Protein AF-0000000085024730 (afdb_homodimer)

Radius of gyration: 26.84 Å; Cα contacts (8 Å, |Δi|>4): 1839; chains: 2; bounding box: 67×76×66 Å

Secondary structure (DSSP, 8-state):
---EEEEEEEE--SHHHHHHHHHHHHHHHHHHHHH-EEEEEEEEE-SSEEEE-SSTT-B-HHHHHHHHTT--GGGS-TTTTTTPPPEE--HHHHHHHHHHHHHHSTT-EEEEEE----HHHHTTHHHHHHTT-EEE----HHHHS-HHHHHHHHHHHHHHT--EE-GGGTTTTSS-HHHHHHHHHTT--EEEEEEE--HHHHHHHHH--GGGT--HHHHHHHHHHHT-S-SSTHHHHTSHHHHHHHHHHHHHTT----GGGEEE---S-GGGSSS-HHHHHHHGGGGHHHHHHHHHHHHHTTEEEEEEEEEETTTTEEEEEEEEEETTSGGGS--TTEEEEEEEESSSSGGGT-PPEEEEEE---HHHHHHHHHHHHHHHHHHTT-----/---EEEEEEEE--SHHHHHHHHHHHHHHHHHHHHH-EEEEEEEEE-SSEEEE-SSTT-B-HHHHHHHHTT--GGGS-TTTTTTPPPEE--HHHHHHHHHHHHHHSTT-EEEEEE----HHHHTTHHHHHHTT-EEE----HHHHS-HHHHHHHHHHHHHHT--EE-GGGTTTTSS-HHHHHHHHHTT--EEEEEEE--HHHHHHHHH--GGGT--HHHHHHHHHHTT-S-SSTHHHHTSHHHHHHHHHHHHHTT----GGGEEE---S-GGGSSS-HHHHHHHGGGGHHHHHHHHHHHHHTTEEEEEEEEEETTTTEEEEEEEEEETTSGGGS--TTEEEEEEEESSSSGGGT---EEEEEE---HHHHHHHHHHHHHHHHHHTT-----

Nearest PDB structures (foldseek):
  7m92-assembly1_B  TM=9.168E-01  e=1.086E-36  Candid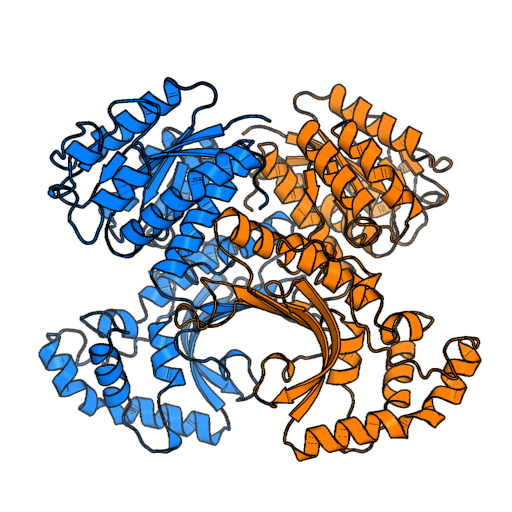ozyma auris
  1ebf-assembly1_B  TM=9.019E-01  e=3.024E-36  Saccharomyces cerevisiae
  3do5-assembly1_A-2  TM=8.829E-01  e=1.077E-23  Archaeoglobus fulgidus
  6dzs-assembly1_A  TM=8.223E-01  e=2.202E-20  Mycolicibacterium hassiacum DSM 44199
  6b8s-assembly2_B  TM=3.751E-01  e=2.144E+00  Helicobacter pylori G27

Foldseek 3Di:
DEAAAEEEEEEDLALLNVLLLLVCLVCQVVLCVPWRYRYADAKYDYQFKIWGQPALSHWRSVLCNVQSPVDHPQRGDCVSRVNTHIDTDDVVVRLVRSVVSQVVDVNRAYEYEYEDQDPVVLLCLLVCLLVQYAYFYLHLDQLQADLVSVVSSVVSNVVSVHYYHHCCVFLLQFRQLVVLLVCVVVPWAWFKKKKQGWLLQLQLQQPDDLVVVDFSLVSLVVCVVVPSADVQNQVVQQCQSVLSNLCNNLVSNVFSDHSVQEAEDGPQPPVLPPDDRVVSSVCVSVCSVVVSVVQVVLVVVQWGWGFMWMARNVVRGIYTDTDTDHCPDPRNPDDRRKMKMWIDICCADCVVDHHTDMIMDHRDDSNSSSNNSVVVVLVVSVVSPIRRDD/DEAAAEEEEEEDLALLNVLLLLVCLVCQVVLCVPWRYRYADAKYDYQFKIWGQPALSHWRSVLCNVQSPVDHPQRGDCVSRVNTHIDTDDVVVRLVRSVVSQVVDVNRAYEYEYEDQDLVVLLCLLVCLLQQYAYFYLHLDQLQADLVSVVSSVVSNVVSVHYYHHCCVFLQQFRQLVVLLVCVVVPWAWFKKKKQGWLLQLQLQQPDDLVVVDFSLVSLVVCVVVPSADVQNQVVQQCQSVLSNLCNNLVSNVFSDHSVQEAEDGPQPPVLPPDDSVVSSVCVSVPSVVVSVVQVVLVVVQWGWGFMWMARNVVRGIYTDTDIDHCPDPRNPDDRRKMKMWIDICCADCVVPHHTDMIMDHRDDSNSNSNNSVVVVLVVSVVSPIRRDD

Structure (mmCIF, N/CA/C/O backbone):
data_AF-0000000085024730-model_v1
#
loop_
_entity.id
_entity.type
_entity.pdbx_description
1 polymer 'Homoserine dehydrogenase'
#
loop_
_atom_site.group_PDB
_atom_site.id
_atom_site.type_symbol
_atom_site.label_atom_id
_atom_site.label_alt_id
_atom_site.label_comp_id
_atom_site.label_asym_id
_atom_site.label_entity_id
_atom_site.label_seq_id
_atom_site.pdbx_PDB_ins_code
_atom_site.Cartn_x
_atom_site.Cartn_y
_atom_site.Cartn_z
_atom_site.occupancy
_atom_site.B_iso_or_equiv
_atom_site.auth_seq_id
_atom_site.auth_comp_id
_atom_site.auth_asym_id
_atom_site.auth_atom_id
_atom_site.pdbx_PDB_model_num
ATOM 1 N N . MET A 1 1 ? 26.406 -6.242 7.75 1 78.81 1 MET A N 1
ATOM 2 C CA . MET A 1 1 ? 25.297 -5.398 7.293 1 78.81 1 MET A CA 1
ATOM 3 C C . MET A 1 1 ? 25.766 -3.953 7.125 1 78.81 1 MET A C 1
ATOM 5 O O . MET A 1 1 ? 26.453 -3.41 7.992 1 78.81 1 MET A O 1
ATOM 9 N N . LYS A 1 2 ? 25.531 -3.367 6.023 1 85.81 2 LYS A N 1
ATOM 10 C CA . LYS A 1 2 ? 25.859 -1.972 5.75 1 85.81 2 LYS A CA 1
ATOM 11 C C . LYS A 1 2 ? 25.047 -1.028 6.633 1 85.81 2 LYS A C 1
ATOM 13 O O . LYS A 1 2 ? 23.844 -1.198 6.781 1 85.81 2 LYS A O 1
ATOM 18 N N . THR A 1 3 ? 25.766 -0.128 7.312 1 94 3 THR A N 1
ATOM 19 C CA . THR A 1 3 ? 25.078 0.906 8.086 1 94 3 THR A CA 1
ATOM 20 C C . THR A 1 3 ? 24.828 2.145 7.23 1 94 3 THR A C 1
ATOM 22 O O . THR A 1 3 ? 25.703 2.572 6.477 1 94 3 THR A O 1
ATOM 25 N N . VAL A 1 4 ? 23.641 2.639 7.344 1 96.44 4 VAL A N 1
ATOM 26 C CA . VAL A 1 4 ? 23.25 3.844 6.621 1 96.44 4 VAL A CA 1
ATOM 27 C C . VAL A 1 4 ? 22.891 4.945 7.613 1 96.44 4 VAL A C 1
ATOM 29 O O . VAL A 1 4 ? 21.75 5.004 8.102 1 96.44 4 VAL A O 1
ATOM 32 N N . PRO A 1 5 ? 23.891 5.844 7.891 1 97.94 5 PRO A N 1
ATOM 33 C CA . PRO A 1 5 ? 23.578 6.984 8.75 1 97.94 5 PRO A CA 1
ATOM 34 C C . PRO A 1 5 ? 22.688 8.016 8.055 1 97.94 5 PRO A C 1
ATOM 36 O O . PRO A 1 5 ? 23.031 8.5 6.977 1 97.94 5 PRO A O 1
ATOM 39 N N . LEU A 1 6 ? 21.594 8.258 8.602 1 98.12 6 LEU A N 1
ATOM 40 C CA . LEU A 1 6 ? 20.656 9.266 8.109 1 98.12 6 LEU A CA 1
ATOM 41 C C . LEU A 1 6 ? 20.484 10.391 9.117 1 98.12 6 LEU A C 1
ATOM 43 O O . LEU A 1 6 ? 19.906 10.188 10.188 1 98.12 6 LEU A O 1
ATOM 47 N N . HIS A 1 7 ? 21.047 11.547 8.789 1 98.44 7 HIS A N 1
ATOM 48 C CA . HIS A 1 7 ? 20.953 12.719 9.656 1 98.44 7 HIS A CA 1
ATOM 49 C C . HIS A 1 7 ? 19.656 13.477 9.414 1 98.44 7 HIS A C 1
ATOM 51 O O . HIS A 1 7 ? 19.469 14.078 8.359 1 98.44 7 HIS A O 1
ATOM 57 N N . VAL A 1 8 ? 18.812 13.5 10.461 1 98.31 8 VAL A N 1
ATOM 58 C CA . VAL A 1 8 ? 17.438 13.945 10.281 1 98.31 8 VAL A CA 1
ATOM 59 C C . VAL A 1 8 ? 17.234 15.305 10.938 1 98.31 8 VAL A C 1
ATOM 61 O O . VAL A 1 8 ? 17.547 15.477 12.125 1 98.31 8 VAL A O 1
ATOM 64 N N . GLY A 1 9 ? 16.797 16.266 10.188 1 97.88 9 GLY A N 1
ATOM 65 C CA . GLY A 1 9 ? 16.281 17.531 10.719 1 97.88 9 GLY A CA 1
ATOM 66 C C . GLY A 1 9 ? 14.773 17.609 10.734 1 97.88 9 GLY A C 1
ATOM 67 O O . GLY A 1 9 ? 14.133 17.531 9.688 1 97.88 9 GLY A O 1
ATOM 68 N N . PHE A 1 10 ? 14.227 17.797 11.922 1 97 10 PHE A N 1
ATOM 69 C CA . PHE A 1 10 ? 12.781 17.922 12.07 1 97 10 PHE A CA 1
ATOM 70 C C . PHE A 1 10 ? 12.359 19.391 12.07 1 97 10 PHE A C 1
ATOM 72 O O . PHE A 1 10 ? 12.805 20.156 12.922 1 97 10 PHE A O 1
ATOM 79 N N . VAL A 1 11 ? 11.586 19.734 11.109 1 98 11 VAL A N 1
ATOM 80 C CA . VAL A 1 11 ? 10.977 21.062 11.07 1 98 11 VAL A CA 1
ATOM 81 C C . VAL A 1 11 ? 9.492 20.969 11.398 1 98 11 VAL A C 1
ATOM 83 O O . VAL A 1 11 ? 8.727 20.359 10.648 1 98 11 VAL A O 1
ATOM 86 N N . GLY A 1 12 ? 9.055 21.578 12.414 1 95.81 12 GLY A N 1
ATOM 87 C CA . GLY A 1 12 ? 7.727 21.391 12.969 1 95.81 12 GLY A CA 1
ATOM 88 C C . GLY A 1 12 ? 7.695 20.391 14.109 1 95.81 12 GLY A C 1
ATOM 89 O O . GLY A 1 12 ? 7.84 19.188 13.883 1 95.81 12 GLY A O 1
ATOM 90 N N . THR A 1 13 ? 7.5 20.891 15.336 1 93.62 13 THR A N 1
ATOM 91 C CA . THR A 1 13 ? 7.438 20.031 16.516 1 93.62 13 THR A CA 1
ATOM 92 C C . THR A 1 13 ? 6.082 20.172 17.219 1 93.62 13 THR A C 1
ATOM 94 O O . THR A 1 13 ? 6 20.125 18.438 1 93.62 13 THR A O 1
ATOM 97 N N . GLY A 1 14 ? 5.109 20.406 16.344 1 90.94 14 GLY A N 1
ATOM 98 C CA . GLY A 1 14 ? 3.74 20.391 16.844 1 90.94 14 GLY A CA 1
ATOM 99 C C . GLY A 1 14 ? 3.195 18.984 17.031 1 90.94 14 GLY A C 1
ATOM 100 O O . GLY A 1 14 ? 3.938 18.062 17.375 1 90.94 14 GLY A O 1
ATOM 101 N N . LEU A 1 15 ? 1.91 18.844 16.797 1 89.62 15 LEU A N 1
ATOM 102 C CA . LEU A 1 15 ? 1.21 17.594 17.078 1 89.62 15 LEU A CA 1
ATOM 103 C C . LEU A 1 15 ? 1.827 16.438 16.297 1 89.62 15 LEU A C 1
ATOM 105 O O . LEU A 1 15 ? 2.217 15.43 16.891 1 89.62 15 LEU A O 1
ATOM 109 N N . ILE A 1 16 ? 1.949 16.547 14.984 1 93.19 16 ILE A N 1
ATOM 110 C CA . ILE A 1 16 ? 2.494 15.484 14.148 1 93.19 16 ILE A CA 1
ATOM 111 C C . ILE A 1 16 ? 3.996 15.352 14.391 1 93.19 16 ILE A C 1
ATOM 113 O O . ILE A 1 16 ? 4.523 14.242 14.477 1 93.19 16 ILE A O 1
ATOM 117 N N . GLY A 1 17 ? 4.652 16.484 14.453 1 94.56 17 GLY A N 1
ATOM 118 C CA . GLY A 1 17 ? 6.086 16.469 14.703 1 94.56 17 GLY A CA 1
ATOM 119 C C . GLY A 1 17 ? 6.457 15.766 15.992 1 94.56 17 GLY A C 1
ATOM 120 O O . GLY A 1 17 ? 7.387 14.961 16.031 1 94.56 17 GLY A O 1
ATOM 121 N N . LYS A 1 18 ? 5.738 16.062 17.062 1 92.94 18 LYS A N 1
ATOM 122 C CA . LYS A 1 18 ? 5.988 15.422 18.359 1 92.94 18 LYS A CA 1
ATOM 123 C C . LYS A 1 18 ? 5.762 13.914 18.281 1 92.94 18 LYS A C 1
ATOM 125 O O . LYS A 1 18 ? 6.559 13.133 18.797 1 92.94 18 LYS A O 1
ATOM 130 N N . ALA A 1 19 ? 4.641 13.555 17.641 1 93.12 19 ALA A N 1
ATOM 131 C CA . ALA A 1 19 ? 4.336 12.133 17.484 1 93.12 19 ALA A CA 1
ATOM 132 C C . ALA A 1 19 ? 5.418 11.43 16.672 1 93.12 19 ALA A C 1
ATOM 134 O O . ALA A 1 19 ? 5.82 10.305 17.016 1 93.12 19 ALA A O 1
ATOM 135 N N . THR A 1 20 ? 5.914 12.047 15.633 1 95.38 20 THR A N 1
ATOM 136 C CA . THR A 1 20 ? 6.953 11.469 14.781 1 95.38 20 THR A CA 1
ATOM 137 C C . THR A 1 20 ? 8.25 11.297 15.562 1 95.38 20 THR A C 1
ATOM 139 O O . THR A 1 20 ? 8.891 10.242 15.492 1 95.38 20 THR A O 1
ATOM 142 N N . LEU A 1 21 ? 8.609 12.352 16.297 1 93.69 21 LEU A N 1
ATOM 143 C CA . LEU A 1 21 ? 9.828 12.297 17.094 1 93.69 21 LEU A CA 1
ATOM 144 C C . LEU A 1 21 ? 9.766 11.148 18.109 1 93.69 21 LEU A C 1
ATOM 146 O O . LEU A 1 21 ? 10.742 10.43 18.281 1 93.69 21 LEU A O 1
ATOM 150 N N . LYS A 1 22 ? 8.656 11.016 18.703 1 92.31 22 LYS A N 1
ATOM 151 C CA . LYS A 1 22 ? 8.484 9.953 19.703 1 92.31 22 LYS A CA 1
ATOM 152 C C . LYS A 1 22 ? 8.586 8.578 19.047 1 92.31 22 LYS A C 1
ATOM 154 O O . LYS A 1 22 ? 9.258 7.688 19.562 1 92.31 22 LYS A O 1
ATOM 159 N N . GLN A 1 23 ? 7.922 8.383 17.922 1 94.25 23 GLN A N 1
ATOM 160 C CA . GLN A 1 23 ? 7.969 7.105 17.219 1 94.25 23 GLN A CA 1
ATOM 161 C C . GLN A 1 23 ? 9.391 6.781 16.766 1 94.25 23 GLN A C 1
ATOM 163 O O . GLN A 1 23 ? 9.875 5.668 16.969 1 94.25 23 GLN A O 1
ATOM 168 N N . VAL A 1 24 ? 10.031 7.746 16.172 1 94.75 24 VAL A N 1
ATOM 169 C CA . VAL A 1 24 ? 11.383 7.555 15.664 1 94.75 24 VAL A CA 1
ATOM 170 C C . VAL A 1 24 ? 12.336 7.262 16.828 1 94.75 24 VAL A C 1
ATOM 172 O O . VAL A 1 24 ? 13.133 6.324 16.75 1 94.75 24 VAL A O 1
ATOM 175 N N . GLY A 1 25 ? 12.258 8.102 17.859 1 91.44 25 GLY A N 1
ATOM 176 C CA . GLY A 1 25 ? 13.117 7.898 19.016 1 91.44 25 GLY A CA 1
ATOM 177 C C . GLY A 1 25 ? 12.984 6.52 19.641 1 91.44 25 GLY A C 1
ATOM 178 O O . GLY A 1 25 ? 13.984 5.887 19.984 1 91.44 25 GLY A O 1
ATOM 179 N N . ALA A 1 26 ? 11.805 6.039 19.734 1 91.81 26 ALA A N 1
ATOM 180 C CA . ALA A 1 26 ? 11.516 4.766 20.375 1 91.81 26 ALA A CA 1
ATOM 181 C C . ALA A 1 26 ? 12.023 3.594 19.547 1 91.81 26 ALA A C 1
ATOM 183 O O . ALA A 1 26 ? 12.398 2.551 20.078 1 91.81 26 ALA A O 1
ATOM 184 N N . HIS A 1 27 ? 12.133 3.758 18.25 1 93.94 27 HIS A N 1
ATOM 185 C CA . HIS A 1 27 ? 12.352 2.59 17.406 1 93.94 27 HIS A CA 1
ATOM 186 C C . HIS A 1 27 ? 13.703 2.668 16.703 1 93.94 27 HIS A C 1
ATOM 188 O O . HIS A 1 27 ? 14.164 1.682 16.125 1 93.94 27 HIS A O 1
ATOM 194 N N . ALA A 1 28 ? 14.375 3.76 16.719 1 93.06 28 ALA A N 1
ATOM 195 C CA . ALA A 1 28 ? 15.633 3.973 16.016 1 93.06 28 ALA A CA 1
ATOM 196 C C . ALA A 1 28 ? 16.672 2.918 16.391 1 93.06 28 ALA A C 1
ATOM 198 O O . ALA A 1 28 ? 17.344 2.35 15.531 1 93.06 28 ALA A O 1
ATOM 199 N N . PRO A 1 29 ? 16.797 2.494 17.703 1 92.69 29 PRO A N 1
ATOM 200 C CA . PRO A 1 29 ? 17.797 1.471 18.047 1 92.69 29 PRO A CA 1
ATOM 201 C C . PRO A 1 29 ? 17.516 0.13 17.375 1 92.69 29 PRO A C 1
ATOM 203 O O . PRO A 1 29 ? 18.438 -0.541 16.922 1 92.69 29 PRO A O 1
ATOM 206 N N . SER A 1 30 ? 16.266 -0.203 17.297 1 93.31 30 SER A N 1
ATOM 207 C CA . SER A 1 30 ? 15.898 -1.469 16.688 1 93.31 30 SER A CA 1
ATOM 208 C C . SER A 1 30 ? 16.188 -1.456 15.18 1 93.31 30 SER A C 1
ATOM 210 O O . SER A 1 30 ? 16.641 -2.457 14.625 1 93.31 30 SER A O 1
ATOM 212 N N . LEU A 1 31 ? 15.938 -0.355 14.5 1 95.06 31 LEU A N 1
ATOM 213 C CA . LEU A 1 31 ? 16.203 -0.229 13.07 1 95.06 31 LEU A CA 1
ATOM 214 C C . LEU A 1 31 ? 17.688 -0.382 12.781 1 95.06 31 LEU A C 1
ATOM 216 O O . LEU A 1 31 ? 18.078 -1.004 11.781 1 95.06 31 LEU A O 1
ATOM 220 N N . LEU A 1 32 ? 18.453 0.219 13.633 1 95.19 32 LEU A N 1
ATOM 221 C CA . LEU A 1 32 ? 19.891 0.095 13.461 1 95.19 32 LEU A CA 1
ATOM 222 C C . LEU A 1 32 ? 20.344 -1.353 13.641 1 95.19 32 LEU A C 1
ATOM 224 O O . LEU A 1 32 ? 21.078 -1.886 12.812 1 95.19 32 LEU A O 1
ATOM 228 N N . ALA A 1 33 ? 19.844 -2 14.648 1 93.75 33 ALA A N 1
ATOM 229 C CA . ALA A 1 33 ? 20.266 -3.354 14.992 1 93.75 33 ALA A CA 1
ATOM 230 C C . ALA A 1 33 ? 19.812 -4.359 13.938 1 93.75 33 ALA A C 1
ATOM 232 O O . ALA A 1 33 ? 20.547 -5.301 13.617 1 93.75 33 ALA A O 1
ATOM 233 N N . THR A 1 34 ? 18.672 -4.133 13.336 1 90.44 34 THR A N 1
ATOM 234 C CA . THR A 1 34 ? 18.078 -5.172 12.508 1 90.44 34 THR A CA 1
ATOM 235 C C . THR A 1 34 ? 18.297 -4.871 11.023 1 90.44 34 THR A C 1
ATOM 237 O O . THR A 1 34 ? 18.391 -5.789 10.203 1 90.44 34 THR A O 1
ATOM 240 N N . GLY A 1 35 ? 18.406 -3.611 10.719 1 93.25 35 GLY A N 1
ATOM 241 C CA . GLY A 1 35 ? 18.438 -3.297 9.297 1 93.25 35 GLY A CA 1
ATOM 242 C C . GLY A 1 35 ? 19.578 -2.363 8.922 1 93.25 35 GLY A C 1
ATOM 243 O O . GLY A 1 35 ? 19.734 -2.035 7.742 1 93.25 35 GLY A O 1
ATOM 244 N N . GLY A 1 36 ? 20.266 -1.842 9.883 1 95.56 36 GLY A N 1
ATOM 245 C CA . GLY A 1 36 ? 21.422 -0.996 9.602 1 95.56 36 GLY A CA 1
ATOM 246 C C . GLY A 1 36 ? 21.047 0.448 9.328 1 95.56 36 GLY A C 1
ATOM 247 O O . GLY A 1 36 ? 21.875 1.243 8.898 1 95.56 36 GLY A O 1
ATOM 248 N N . LEU A 1 37 ? 19.828 0.802 9.5 1 96.94 37 LEU A N 1
ATOM 249 C CA . LEU A 1 37 ? 19.422 2.197 9.359 1 96.94 37 LEU A CA 1
ATOM 250 C C . LEU A 1 37 ? 19.688 2.975 10.641 1 96.94 37 LEU A C 1
ATOM 252 O O . LEU A 1 37 ? 19.016 2.752 11.656 1 96.94 37 LEU A O 1
ATOM 256 N N . ASP A 1 38 ? 20.625 3.838 10.578 1 97.56 38 ASP A N 1
ATOM 257 C CA . ASP A 1 38 ? 21.062 4.633 11.727 1 97.56 38 ASP A CA 1
ATOM 258 C C . ASP A 1 38 ? 20.438 6.031 11.68 1 97.56 38 ASP A C 1
ATOM 260 O O . ASP A 1 38 ? 21.062 6.977 11.203 1 97.56 38 ASP A O 1
ATOM 264 N N . LEU A 1 39 ? 19.25 6.16 12.25 1 97.19 39 LEU A N 1
ATOM 265 C CA . LEU A 1 39 ? 18.547 7.445 12.297 1 97.19 39 LEU A CA 1
ATOM 266 C C . LEU A 1 39 ? 19.141 8.344 13.375 1 97.19 39 LEU A C 1
ATOM 268 O O . LEU A 1 39 ? 19.062 8.031 14.57 1 97.19 39 LEU A O 1
ATOM 272 N N . ARG A 1 40 ? 19.672 9.43 12.969 1 96 40 ARG A N 1
ATOM 273 C CA . ARG A 1 40 ? 20.312 10.375 13.883 1 96 40 ARG A CA 1
ATOM 274 C C . ARG A 1 40 ? 19.578 11.711 13.898 1 96 40 ARG A C 1
ATOM 276 O O . ARG A 1 40 ? 19.562 12.43 12.891 1 96 40 ARG A O 1
ATOM 283 N N . ILE A 1 41 ? 18.984 12.023 15.023 1 95 41 ILE A N 1
ATOM 284 C CA . ILE A 1 41 ? 18.281 13.289 15.148 1 95 41 ILE A CA 1
ATOM 285 C C . ILE A 1 41 ? 19.281 14.438 15.266 1 95 41 ILE A C 1
ATOM 287 O O . ILE A 1 41 ? 19.828 14.68 16.344 1 95 41 ILE A O 1
ATOM 291 N N . ALA A 1 42 ? 19.422 15.148 14.219 1 95.69 42 ALA A N 1
ATOM 292 C CA . ALA A 1 42 ? 20.5 16.125 14.133 1 95.69 42 ALA A CA 1
ATOM 293 C C . ALA A 1 42 ? 20.016 17.516 14.484 1 95.69 42 ALA A C 1
ATOM 295 O O . ALA A 1 42 ? 20.797 18.375 14.914 1 95.69 42 ALA A O 1
ATOM 296 N N . ALA A 1 43 ? 18.75 17.75 14.242 1 95.31 43 ALA A N 1
ATOM 297 C CA . ALA A 1 43 ? 18.203 19.062 14.523 1 95.31 43 ALA A CA 1
ATOM 298 C C . ALA A 1 43 ? 16.688 19.016 14.633 1 95.31 43 ALA A C 1
ATOM 300 O O . ALA A 1 43 ? 16.031 18.172 14.008 1 95.31 43 ALA A O 1
ATOM 301 N N . CYS A 1 44 ? 16.109 19.891 15.43 1 95.06 44 CYS A N 1
ATOM 302 C CA . CYS A 1 44 ? 14.68 20.078 15.562 1 95.06 44 CYS A CA 1
ATOM 303 C C . CYS A 1 44 ? 14.336 21.562 15.625 1 95.06 44 CYS A C 1
ATOM 305 O O . CYS A 1 44 ? 15.047 22.344 16.266 1 95.06 44 CYS A O 1
ATOM 307 N N . ALA A 1 45 ? 13.234 21.953 14.969 1 95.56 45 ALA A N 1
ATOM 308 C CA . ALA A 1 45 ? 12.859 23.375 14.992 1 95.56 45 ALA A CA 1
ATOM 309 C C . ALA A 1 45 ? 11.344 23.531 15.031 1 95.56 45 ALA A C 1
ATOM 311 O O . ALA A 1 45 ? 10.617 22.75 14.422 1 95.56 45 ALA A O 1
ATOM 312 N N . ASP A 1 46 ? 10.875 24.469 15.766 1 94.19 46 ASP A N 1
ATOM 313 C CA . ASP A 1 46 ? 9.555 25.047 15.555 1 94.19 46 ASP A CA 1
ATOM 314 C C . ASP A 1 46 ? 9.656 26.422 14.906 1 94.19 46 ASP A C 1
ATOM 316 O O . ASP A 1 46 ? 10.648 26.734 14.258 1 94.19 46 ASP A O 1
ATOM 320 N N . SER A 1 47 ? 8.609 27.188 14.945 1 94.38 47 SER A N 1
ATOM 321 C CA . SER A 1 47 ? 8.594 28.453 14.195 1 94.38 47 SER A CA 1
ATOM 322 C C . SER A 1 47 ? 9.5 29.484 14.844 1 94.38 47 SER A C 1
ATOM 324 O O . SER A 1 47 ? 9.852 30.484 14.203 1 94.38 47 SER A O 1
ATOM 326 N N . LYS A 1 48 ? 9.938 29.312 16.109 1 95 48 LYS A N 1
ATOM 327 C CA . LYS A 1 48 ? 10.641 30.375 16.828 1 95 48 LYS A CA 1
ATOM 328 C C . LYS A 1 48 ? 12.031 29.922 17.25 1 95 48 LYS A C 1
ATOM 330 O O . LYS A 1 48 ? 12.953 30.734 17.344 1 95 48 LYS A O 1
ATOM 335 N N . HIS A 1 49 ? 12.133 28.641 17.594 1 94.38 49 HIS A N 1
ATOM 336 C CA . HIS A 1 49 ? 13.383 28.156 18.156 1 94.38 49 HIS A CA 1
ATOM 337 C C . HIS A 1 49 ? 13.812 26.844 17.484 1 94.38 49 HIS A C 1
ATOM 339 O O . HIS A 1 49 ? 13 26.188 16.828 1 94.38 49 HIS A O 1
ATOM 345 N N . MET A 1 50 ? 15.062 26.562 17.609 1 94.38 50 MET A N 1
ATOM 346 C CA . MET A 1 50 ? 15.602 25.297 17.125 1 94.38 50 MET A CA 1
ATOM 347 C C . MET A 1 50 ? 16.703 24.781 18.062 1 94.38 50 MET A C 1
ATOM 349 O O . MET A 1 50 ? 17.219 25.531 18.891 1 94.38 50 MET A O 1
ATOM 353 N N . ILE A 1 51 ? 16.938 23.562 17.969 1 92.81 51 ILE A N 1
ATOM 354 C CA . ILE A 1 51 ? 18.062 22.922 18.656 1 92.81 51 ILE A CA 1
ATOM 355 C C . ILE A 1 51 ? 18.875 22.109 17.656 1 92.81 51 ILE A C 1
ATOM 357 O O . ILE A 1 51 ? 18.328 21.453 16.781 1 92.81 51 ILE A O 1
ATOM 361 N N . LEU A 1 52 ? 20.188 22.234 17.719 1 93.44 52 LEU A N 1
ATOM 362 C CA . LEU A 1 52 ? 21.141 21.547 16.844 1 93.44 52 LEU A CA 1
ATOM 363 C C . LEU A 1 52 ? 22.031 20.594 17.625 1 93.44 52 LEU A C 1
ATOM 365 O O . LEU A 1 52 ? 22.531 20.953 18.703 1 93.44 52 LEU A O 1
ATOM 369 N N . ALA A 1 53 ? 22.156 19.422 17.078 1 92.5 53 ALA A N 1
ATOM 370 C CA . ALA A 1 53 ? 23.062 18.469 17.734 1 92.5 53 ALA A CA 1
ATOM 371 C C . ALA A 1 53 ? 24.516 18.938 17.594 1 92.5 53 ALA A C 1
ATOM 373 O O . ALA A 1 53 ? 24.953 19.359 16.516 1 92.5 53 ALA A O 1
ATOM 374 N N . SER A 1 54 ? 25.281 18.812 18.625 1 89.56 54 SER A N 1
ATOM 375 C CA . SER A 1 54 ? 26.688 19.219 18.609 1 89.56 54 SER A CA 1
ATOM 376 C C . SER A 1 54 ? 27.547 18.156 17.922 1 89.56 54 SER A C 1
ATOM 378 O O . SER A 1 54 ? 28.594 18.469 17.344 1 89.56 54 SER A O 1
ATOM 380 N N . SER A 1 55 ? 27.078 16.938 17.938 1 90.62 55 SER A N 1
ATOM 381 C CA . SER A 1 55 ? 27.828 15.805 17.406 1 90.62 55 SER A CA 1
ATOM 382 C C . SER A 1 55 ? 27.109 15.188 16.203 1 90.62 55 SER A C 1
ATOM 384 O O . SER A 1 55 ? 25.875 15.242 16.109 1 90.62 55 SER A O 1
ATOM 386 N N . ALA A 1 56 ? 27.938 14.516 15.352 1 92.5 56 ALA A N 1
ATOM 387 C CA . ALA A 1 56 ? 27.391 13.828 14.188 1 92.5 56 ALA A CA 1
ATOM 388 C C . ALA A 1 56 ? 26.625 12.57 14.602 1 92.5 56 ALA A C 1
ATOM 390 O O . ALA A 1 56 ? 25.875 12 13.805 1 92.5 56 ALA A O 1
ATOM 391 N N . ASP A 1 57 ? 26.688 12.242 15.844 1 91.5 57 ASP A N 1
ATOM 392 C CA . ASP A 1 57 ? 25.953 11.086 16.344 1 91.5 57 ASP A CA 1
ATOM 393 C C . ASP A 1 57 ? 24.484 11.445 16.594 1 91.5 57 ASP A C 1
ATOM 395 O O . ASP A 1 57 ? 23.656 10.555 16.781 1 91.5 57 ASP A O 1
ATOM 399 N N . GLY A 1 58 ? 24.156 12.742 16.547 1 91.38 58 GLY A N 1
ATOM 400 C CA . GLY A 1 58 ? 22.797 13.195 16.781 1 91.38 58 GLY A CA 1
ATOM 401 C C . GLY A 1 58 ? 22.453 13.312 18.25 1 91.38 58 GLY A C 1
ATOM 402 O O . GLY A 1 58 ? 23.297 13.047 19.109 1 91.38 58 GLY A O 1
ATOM 403 N N . MET A 1 59 ? 21.266 13.766 18.469 1 89.12 59 MET A N 1
ATOM 404 C CA . MET A 1 59 ? 20.766 13.852 19.828 1 89.12 59 MET A CA 1
ATOM 405 C C . MET A 1 59 ? 20.328 12.477 20.328 1 89.12 59 MET A C 1
ATOM 407 O O . MET A 1 59 ? 19.859 11.648 19.547 1 89.12 59 MET A O 1
ATOM 411 N N . ASN A 1 60 ? 20.422 12.266 21.594 1 82.06 60 ASN A N 1
ATOM 412 C CA . ASN A 1 60 ? 19.906 11.039 22.188 1 82.06 60 ASN A CA 1
ATOM 413 C C . ASN A 1 60 ? 18.391 10.953 22.062 1 82.06 60 ASN A C 1
ATOM 415 O O . ASN A 1 60 ? 17.672 11.812 22.594 1 82.06 60 ASN A O 1
ATOM 419 N N . PRO A 1 61 ? 17.922 9.938 21.484 1 79.5 61 PRO A N 1
ATOM 420 C CA . PRO A 1 61 ? 16.469 9.828 21.281 1 79.5 61 PRO A CA 1
ATOM 421 C C . PRO A 1 61 ? 15.68 9.867 22.578 1 79.5 61 PRO A C 1
ATOM 423 O O . PRO A 1 61 ? 14.594 10.453 22.641 1 79.5 61 PRO A O 1
ATOM 426 N N . ASP A 1 62 ? 16.234 9.25 23.578 1 76.69 62 ASP A N 1
ATOM 427 C CA . ASP A 1 62 ? 15.562 9.242 24.875 1 76.69 62 ASP A CA 1
ATOM 428 C C . ASP A 1 62 ? 15.5 10.648 25.469 1 76.69 62 ASP A C 1
ATOM 430 O O . ASP A 1 62 ? 14.508 11.016 26.094 1 76.69 62 ASP A O 1
ATOM 434 N N . ALA A 1 63 ? 16.547 11.375 25.219 1 75.5 63 ALA A N 1
ATOM 435 C CA . ALA A 1 63 ? 16.594 12.75 25.719 1 75.5 63 ALA A CA 1
ATOM 436 C C . ALA A 1 63 ? 15.602 13.633 24.969 1 75.5 63 ALA A C 1
ATOM 438 O O . ALA A 1 63 ? 14.953 14.492 25.578 1 75.5 63 ALA A O 1
ATOM 439 N N . VAL A 1 64 ? 15.477 13.305 23.75 1 78.38 64 VAL A N 1
ATOM 440 C CA . VAL A 1 64 ? 14.531 14.07 22.938 1 78.38 64 VAL A CA 1
ATOM 441 C C . VAL A 1 64 ? 13.109 13.773 23.391 1 78.38 64 VAL A C 1
ATOM 443 O O . VAL A 1 64 ? 12.312 14.688 23.594 1 78.38 64 VAL A O 1
ATOM 446 N N . ASP A 1 65 ? 12.805 12.586 23.609 1 77.56 65 ASP A N 1
ATOM 447 C CA . ASP A 1 65 ? 11.469 12.18 24.047 1 77.56 65 ASP A CA 1
ATOM 448 C C . ASP A 1 65 ? 11.109 12.828 25.375 1 77.56 65 ASP A C 1
ATOM 450 O O . ASP A 1 65 ? 10.023 13.383 25.531 1 77.56 65 ASP A O 1
ATOM 454 N N . ALA A 1 66 ? 12.078 12.773 26.234 1 73.5 66 ALA A N 1
ATOM 455 C CA . ALA A 1 66 ? 11.883 13.344 27.562 1 73.5 66 ALA A CA 1
ATOM 456 C C . ALA A 1 66 ? 11.758 14.867 27.484 1 73.5 66 ALA A C 1
ATOM 458 O O . ALA A 1 66 ? 11.023 15.477 28.266 1 73.5 66 ALA A O 1
ATOM 459 N N . ALA A 1 67 ? 12.477 15.375 26.562 1 70.5 67 ALA A N 1
ATOM 460 C CA . ALA A 1 67 ? 12.523 16.828 26.438 1 70.5 67 ALA A CA 1
ATOM 461 C C . ALA A 1 67 ? 11.273 17.359 25.75 1 70.5 67 ALA A C 1
ATOM 463 O O . ALA A 1 67 ? 10.828 18.469 26.031 1 70.5 67 ALA A O 1
ATOM 464 N N . VAL A 1 68 ? 10.742 16.688 24.75 1 71.88 68 VAL A N 1
ATOM 465 C CA . VAL A 1 68 ? 9.68 17.172 23.859 1 71.88 68 VAL A CA 1
ATOM 466 C C . VAL A 1 68 ? 8.398 17.359 24.672 1 71.88 68 VAL A C 1
ATOM 468 O O . VAL A 1 68 ? 7.879 18.484 24.766 1 71.88 68 VAL A O 1
ATOM 471 N N . GLY A 1 69 ? 7.988 16.312 25.453 1 66.38 69 GLY A N 1
ATOM 472 C CA . GLY A 1 69 ? 6.711 16.438 26.141 1 66.38 69 GLY A CA 1
ATOM 473 C C . GLY A 1 69 ? 5.719 17.297 25.375 1 66.38 69 GLY A C 1
ATOM 474 O O . GLY A 1 69 ? 5.496 17.078 24.172 1 66.38 69 GLY A O 1
ATOM 475 N N . ASP A 1 70 ? 5.031 18.125 25.891 1 74 70 ASP A N 1
ATOM 476 C CA . ASP A 1 70 ? 4.129 19.078 25.25 1 74 70 ASP A CA 1
ATOM 477 C C . ASP A 1 70 ? 4.742 20.484 25.203 1 74 70 ASP A C 1
ATOM 479 O O . ASP A 1 70 ? 4.02 21.469 25.156 1 74 70 ASP A O 1
ATOM 483 N N . ARG A 1 71 ? 6.09 20.531 25.172 1 81 71 ARG A N 1
ATOM 484 C CA . ARG A 1 71 ? 6.812 21.781 25.328 1 81 71 ARG A CA 1
ATOM 485 C C . ARG A 1 71 ? 7.289 22.312 23.984 1 81 71 ARG A C 1
ATOM 487 O O . ARG A 1 71 ? 7.508 21.531 23.047 1 81 71 ARG A O 1
ATOM 494 N N . ALA A 1 72 ? 7.355 23.625 23.922 1 84.94 72 ALA A N 1
ATOM 495 C CA . ALA A 1 72 ? 8.031 24.266 22.797 1 84.94 72 ALA A CA 1
ATOM 496 C C . ALA A 1 72 ? 9.539 23.984 22.844 1 84.94 72 ALA A C 1
ATOM 498 O O . ALA A 1 72 ? 10.094 23.688 23.906 1 84.94 72 ALA A O 1
ATOM 499 N N . VAL A 1 73 ? 10.141 24.047 21.734 1 87.5 73 VAL A N 1
ATOM 500 C CA . VAL A 1 73 ? 11.562 23.75 21.594 1 87.5 73 VAL A CA 1
ATOM 501 C C . VAL A 1 73 ? 12.367 24.578 22.594 1 87.5 73 VAL A C 1
ATOM 503 O O . VAL A 1 73 ? 13.312 24.094 23.203 1 87.5 73 VAL A O 1
ATOM 506 N N . ALA A 1 74 ? 11.906 25.812 22.797 1 83.75 74 ALA A N 1
ATOM 507 C CA . ALA A 1 74 ? 12.609 26.734 23.688 1 83.75 74 ALA A CA 1
ATOM 508 C C . ALA A 1 74 ? 12.648 26.188 25.109 1 83.75 74 ALA A C 1
ATOM 510 O O . ALA A 1 74 ? 13.508 26.578 25.906 1 83.75 74 ALA A O 1
ATOM 511 N N . GLU A 1 75 ? 11.727 25.328 25.438 1 84.88 75 GLU A N 1
ATOM 512 C CA . GLU A 1 75 ? 11.555 24.844 26.797 1 84.88 75 GLU A CA 1
ATOM 513 C C . GLU A 1 75 ? 12.148 23.438 26.953 1 84.88 75 GLU A C 1
ATOM 515 O O . GLU A 1 75 ? 12.039 22.828 28.031 1 84.88 75 GLU A O 1
ATOM 520 N N . TRP A 1 76 ? 12.68 22.969 25.844 1 83.81 76 TRP A N 1
ATOM 521 C CA . TRP A 1 76 ? 13.258 21.641 25.953 1 83.81 76 TRP A CA 1
ATOM 522 C C . TRP A 1 76 ? 14.445 21.625 26.906 1 83.81 76 TRP A C 1
ATOM 524 O O . TRP A 1 76 ? 15.227 22.578 26.938 1 83.81 76 TRP A O 1
ATOM 534 N N . ASP A 1 77 ? 14.5 20.578 27.703 1 74.19 77 ASP A N 1
ATOM 535 C CA . ASP A 1 77 ? 15.508 20.453 28.75 1 74.19 77 ASP A CA 1
ATOM 536 C C . ASP A 1 77 ? 16.891 20.25 28.156 1 74.19 77 ASP A C 1
ATOM 538 O O . ASP A 1 77 ? 17.219 19.156 27.688 1 74.19 77 ASP A O 1
ATOM 542 N N . ALA A 1 78 ? 17.672 21.219 28.203 1 64.75 78 ALA A N 1
ATOM 543 C CA . ALA A 1 78 ? 19.031 21.188 27.656 1 64.75 78 ALA A CA 1
ATOM 544 C C . ALA A 1 78 ? 19.891 20.141 28.359 1 64.75 78 ALA A C 1
ATOM 546 O O . ALA A 1 78 ? 20.766 19.531 27.75 1 64.75 78 ALA A O 1
ATOM 547 N N . GLY A 1 79 ? 19.672 20.047 29.625 1 64.56 79 GLY A N 1
ATOM 548 C CA . GLY A 1 79 ? 20.438 19.047 30.359 1 64.56 79 GLY A CA 1
ATOM 549 C C . GLY A 1 79 ? 20.25 17.641 29.812 1 64.56 79 GLY A C 1
ATOM 550 O O . GLY A 1 79 ? 21.219 16.906 29.656 1 64.56 79 GLY A O 1
ATOM 551 N N . ALA A 1 80 ? 19.094 17.375 29.422 1 64.06 80 ALA A N 1
ATOM 552 C CA . ALA A 1 80 ? 18.781 16.062 28.859 1 64.06 80 ALA A CA 1
ATOM 553 C C . ALA A 1 80 ? 19.375 15.898 27.469 1 64.06 80 ALA A C 1
ATOM 555 O O . ALA A 1 80 ? 19.766 14.789 27.078 1 64.06 80 ALA A O 1
ATOM 556 N N . LEU A 1 81 ? 19.531 17.016 26.875 1 71.94 81 LEU A N 1
ATOM 557 C CA . LEU A 1 81 ? 20.016 17 25.5 1 71.94 81 LEU A CA 1
ATOM 558 C C . LEU A 1 81 ? 21.516 17.297 25.453 1 71.94 81 LEU A C 1
ATOM 560 O O . LEU A 1 81 ? 22.031 17.797 24.453 1 71.94 81 LEU A O 1
ATOM 564 N N . ALA A 1 82 ? 22.234 16.812 26.438 1 61.22 82 ALA A N 1
ATOM 565 C CA . ALA A 1 82 ? 23.688 16.891 26.562 1 61.22 82 ALA A CA 1
ATOM 566 C C . ALA A 1 82 ? 24.203 18.25 26.094 1 61.22 82 ALA A C 1
ATOM 568 O O . ALA A 1 82 ? 25.141 18.344 25.312 1 61.22 82 ALA A O 1
ATOM 569 N N . ALA A 1 83 ? 23.578 19.297 26.453 1 61.91 83 ALA A N 1
ATOM 570 C CA . ALA A 1 83 ? 24.078 20.672 26.422 1 61.91 83 ALA A CA 1
ATOM 571 C C . ALA A 1 83 ? 23.719 21.359 25.125 1 61.91 83 ALA A C 1
ATOM 573 O O . ALA A 1 83 ? 24.234 22.453 24.828 1 61.91 83 ALA A O 1
ATOM 574 N N . GLU A 1 84 ? 22.875 20.719 24.422 1 76.31 84 GLU A N 1
ATOM 575 C CA . GLU A 1 84 ? 22.375 21.484 23.281 1 76.31 84 GLU A CA 1
ATOM 576 C C . GLU A 1 84 ? 21.328 22.5 23.719 1 76.31 84 GLU A C 1
ATOM 578 O O . GLU A 1 84 ? 20.375 22.156 24.422 1 76.31 84 GLU A O 1
ATOM 583 N N . THR A 1 85 ? 21.641 23.797 23.391 1 82.94 85 THR A N 1
ATOM 584 C CA . THR A 1 85 ? 20.766 24.859 23.844 1 82.94 85 THR A CA 1
ATOM 585 C C . THR A 1 85 ? 19.891 25.359 22.688 1 82.94 85 THR A C 1
ATOM 587 O O . THR A 1 85 ? 20.375 25.562 21.578 1 82.94 85 THR A O 1
ATOM 590 N N . PRO A 1 86 ? 18.594 25.469 23.062 1 89.31 86 PRO A N 1
ATOM 591 C CA . PRO A 1 86 ? 17.719 26.078 22.047 1 89.31 86 PRO A CA 1
ATOM 592 C C . PRO A 1 86 ? 18.156 27.484 21.656 1 89.31 86 PRO A C 1
ATOM 594 O O . PRO A 1 86 ? 18.594 28.266 22.5 1 89.31 86 PRO A O 1
ATOM 597 N N . VAL A 1 87 ? 18.156 27.75 20.406 1 92.81 87 VAL A N 1
ATOM 598 C CA . VAL A 1 87 ? 18.453 29.062 19.859 1 92.81 87 VAL A CA 1
ATOM 599 C C . VAL A 1 87 ? 17.328 29.5 18.922 1 92.81 87 VAL A C 1
ATOM 601 O O . VAL A 1 87 ? 16.375 28.75 18.703 1 92.81 87 VAL A O 1
ATOM 604 N N . ALA A 1 88 ? 17.422 30.719 18.422 1 95.81 88 ALA A N 1
ATOM 605 C CA . ALA A 1 88 ? 16.406 31.203 17.484 1 95.81 88 ALA A CA 1
ATOM 606 C C . ALA A 1 88 ? 16.375 30.359 16.219 1 95.81 88 ALA A C 1
ATOM 608 O O . ALA A 1 88 ? 17.422 29.953 15.703 1 95.81 88 ALA A O 1
ATOM 609 N N . ALA A 1 89 ? 15.203 30.094 15.734 1 96.56 89 ALA A N 1
ATOM 610 C CA . ALA A 1 89 ? 15.047 29.266 14.547 1 96.56 89 ALA A CA 1
ATOM 611 C C . ALA A 1 89 ? 15.703 29.906 13.336 1 96.56 89 ALA A C 1
ATOM 613 O O . ALA A 1 89 ? 15.555 31.109 13.102 1 96.56 89 ALA A O 1
ATOM 614 N N . ASP A 1 90 ? 16.453 29.172 12.617 1 97.81 90 ASP A N 1
ATOM 615 C CA . ASP A 1 90 ? 17.125 29.516 11.367 1 97.81 90 ASP A CA 1
ATOM 616 C C . ASP A 1 90 ? 17.266 28.297 10.469 1 97.81 90 ASP A C 1
ATOM 618 O O . ASP A 1 90 ? 18.188 27.484 10.641 1 97.81 90 ASP A O 1
ATOM 622 N N . LEU A 1 91 ? 16.375 28.219 9.453 1 97.69 91 LEU A N 1
ATOM 623 C CA . LEU A 1 91 ? 16.312 27.016 8.633 1 97.69 91 LEU A CA 1
ATOM 624 C C . LEU A 1 91 ? 17.594 26.812 7.832 1 97.69 91 LEU A C 1
ATOM 626 O O . LEU A 1 91 ? 18.016 25.688 7.59 1 97.69 91 LEU A O 1
ATOM 630 N N . ASP A 1 92 ? 18.219 27.922 7.387 1 98.06 92 ASP A N 1
ATOM 631 C CA . ASP A 1 92 ? 19.469 27.812 6.664 1 98.06 92 ASP A CA 1
ATOM 632 C C . ASP A 1 92 ? 20.547 27.172 7.539 1 98.06 92 ASP A C 1
ATOM 634 O O . ASP A 1 92 ? 21.266 26.266 7.098 1 98.06 92 ASP A O 1
ATOM 638 N N . ALA A 1 93 ? 20.625 27.672 8.75 1 97.5 93 ALA A N 1
ATOM 639 C CA . ALA A 1 93 ? 21.609 27.125 9.688 1 97.5 93 ALA A CA 1
ATOM 640 C C . ALA A 1 93 ? 21.312 25.656 10 1 97.5 93 ALA A C 1
ATOM 642 O O . ALA A 1 93 ? 22.234 24.859 10.156 1 97.5 93 ALA A O 1
ATOM 643 N N . LEU A 1 94 ? 20.094 25.359 10.156 1 97.75 94 LEU A N 1
ATOM 644 C CA . LEU A 1 94 ? 19.672 23.984 10.438 1 97.75 94 LEU A CA 1
ATOM 645 C C . LEU A 1 94 ? 20.109 23.047 9.32 1 97.75 94 LEU A C 1
ATOM 647 O O . LEU A 1 94 ? 20.734 22.016 9.586 1 97.75 94 LEU A O 1
ATOM 651 N N . VAL A 1 95 ? 19.844 23.375 8.062 1 98.25 95 VAL A N 1
ATOM 652 C CA . VAL A 1 95 ? 20.188 22.547 6.914 1 98.25 95 VAL A CA 1
ATOM 653 C C . VAL A 1 95 ? 21.703 22.438 6.777 1 98.25 95 VAL A C 1
ATOM 655 O O . VAL A 1 95 ? 22.234 21.344 6.516 1 98.25 95 VAL A O 1
ATOM 658 N N . GLU A 1 96 ? 22.359 23.578 6.977 1 97.69 96 GLU A N 1
ATOM 659 C CA . GLU A 1 96 ? 23.828 23.562 6.926 1 97.69 96 GLU A CA 1
ATOM 660 C C . GLU A 1 96 ? 24.391 22.562 7.926 1 97.69 96 GLU A C 1
ATOM 662 O O . GLU A 1 96 ? 25.328 21.828 7.613 1 97.69 96 GLU A O 1
ATOM 667 N N . LYS A 1 97 ? 23.828 22.562 9.094 1 96 97 LYS A N 1
ATOM 668 C CA . LYS A 1 97 ? 24.297 21.672 10.148 1 96 97 LYS A CA 1
ATOM 669 C C . LYS A 1 97 ? 24.094 20.219 9.766 1 96 97 LYS A C 1
ATOM 671 O O . LYS A 1 97 ? 25 19.391 9.914 1 96 97 LYS A O 1
ATOM 676 N N . ILE A 1 98 ? 22.938 19.828 9.305 1 97.56 98 ILE A N 1
ATOM 677 C CA . ILE A 1 98 ? 22.625 18.438 8.992 1 97.56 98 ILE A CA 1
ATOM 678 C C . ILE A 1 98 ? 23.484 17.969 7.809 1 97.56 98 ILE A C 1
ATOM 680 O O . ILE A 1 98 ? 23.953 16.828 7.789 1 97.56 98 ILE A O 1
ATOM 684 N N . VAL A 1 99 ? 23.688 18.844 6.855 1 98.31 99 VAL A N 1
ATOM 685 C CA . VAL A 1 99 ? 24.516 18.516 5.699 1 98.31 99 VAL A CA 1
ATOM 686 C C . VAL A 1 99 ? 25.969 18.312 6.148 1 98.31 99 VAL A C 1
ATOM 688 O O . VAL A 1 99 ? 26.641 17.391 5.688 1 98.31 99 VAL A O 1
ATOM 691 N N . ALA A 1 100 ? 26.422 19.188 7.016 1 97.75 100 ALA A N 1
ATOM 692 C CA . ALA A 1 100 ? 27.781 19.062 7.535 1 97.75 100 ALA A CA 1
ATOM 693 C C . ALA A 1 100 ? 27.969 17.734 8.266 1 97.75 100 ALA A C 1
ATOM 695 O O . ALA A 1 100 ? 28.984 17.062 8.102 1 97.75 100 ALA A O 1
ATOM 696 N N . HIS A 1 101 ? 27 17.375 9.047 1 97.56 101 HIS A N 1
ATOM 697 C CA . HIS A 1 101 ? 27.047 16.094 9.758 1 97.56 101 HIS A CA 1
ATOM 698 C C . HIS A 1 101 ? 27.062 14.922 8.781 1 97.56 101 HIS A C 1
ATOM 700 O O . HIS A 1 101 ? 27.828 13.969 8.961 1 97.56 101 HIS A O 1
ATOM 706 N N . ALA A 1 102 ? 26.266 14.969 7.77 1 98.06 102 ALA A N 1
ATOM 707 C CA . ALA A 1 102 ? 26.188 13.914 6.77 1 98.06 102 ALA A CA 1
ATOM 708 C C . ALA A 1 102 ? 27.516 13.758 6.039 1 98.06 102 ALA A C 1
ATOM 710 O O . ALA A 1 102 ? 28 12.641 5.836 1 98.06 102 ALA A O 1
ATOM 711 N N . ARG A 1 103 ? 28.109 14.883 5.715 1 97.06 103 ARG A N 1
ATOM 712 C CA . ARG A 1 103 ? 29.375 14.875 4.988 1 97.06 103 ARG A CA 1
ATOM 713 C C . ARG A 1 103 ? 30.5 14.32 5.852 1 97.06 103 ARG A C 1
ATOM 715 O O . ARG A 1 103 ? 31.422 13.688 5.344 1 97.06 103 ARG A O 1
ATOM 722 N N . ALA A 1 104 ? 30.344 14.516 7.09 1 96.44 104 ALA A N 1
ATOM 723 C CA . ALA A 1 104 ? 31.391 14.102 8.023 1 96.44 104 ALA A CA 1
ATOM 724 C C . ALA A 1 104 ? 31.25 12.625 8.383 1 96.44 104 ALA A C 1
ATOM 726 O O . ALA A 1 104 ? 32.156 12.047 9.008 1 96.44 104 ALA A O 1
ATOM 727 N N . THR A 1 105 ? 30.203 12.016 8 1 97.31 105 THR A N 1
ATOM 728 C CA . THR A 1 105 ? 29.906 10.633 8.344 1 97.31 105 THR A CA 1
ATOM 729 C C . THR A 1 105 ? 30.016 9.734 7.117 1 97.31 105 THR A C 1
ATOM 731 O O . THR A 1 105 ? 29.344 9.977 6.105 1 97.31 105 THR A O 1
ATOM 734 N N . PRO A 1 106 ? 30.828 8.695 7.16 1 95.31 106 PRO A N 1
ATOM 735 C CA . PRO A 1 106 ? 30.891 7.781 6.016 1 95.31 106 PRO A CA 1
ATOM 736 C C . PRO A 1 106 ? 29.5 7.254 5.621 1 95.31 106 PRO A C 1
ATOM 738 O O . PRO A 1 106 ? 28.75 6.785 6.477 1 95.31 106 PRO A O 1
ATOM 741 N N . ASP A 1 107 ? 29.125 7.383 4.352 1 93.81 107 ASP A N 1
ATOM 742 C CA . ASP A 1 107 ? 27.859 6.93 3.779 1 93.81 107 ASP A CA 1
ATOM 743 C C . ASP A 1 107 ? 26.688 7.691 4.379 1 93.81 107 ASP A C 1
ATOM 745 O O . ASP A 1 107 ? 25.547 7.199 4.375 1 93.81 107 ASP A O 1
ATOM 749 N N . GLY A 1 108 ? 27.031 8.891 4.93 1 97.56 108 GLY A N 1
ATOM 750 C CA . GLY A 1 108 ? 26 9.688 5.566 1 97.56 108 GLY A CA 1
ATOM 751 C C . GLY A 1 108 ? 25.094 10.383 4.578 1 97.56 108 GLY A C 1
ATOM 752 O O . GLY A 1 108 ? 25.531 10.82 3.516 1 97.56 108 GLY A O 1
ATOM 753 N N . ALA A 1 109 ? 23.812 10.484 4.945 1 98.25 109 ALA A N 1
ATOM 754 C CA . ALA A 1 109 ? 22.828 11.211 4.16 1 98.25 109 ALA A CA 1
ATOM 755 C C . ALA A 1 109 ? 22.047 12.195 5.031 1 98.25 109 ALA A C 1
ATOM 757 O O . ALA A 1 109 ? 21.953 12.016 6.25 1 98.25 109 ALA A O 1
ATOM 758 N N . ALA A 1 110 ? 21.562 13.266 4.379 1 98.75 110 ALA A N 1
ATOM 759 C CA . ALA A 1 110 ? 20.781 14.289 5.07 1 98.75 110 ALA A CA 1
ATOM 760 C C . ALA A 1 110 ? 19.312 14.25 4.629 1 98.75 110 ALA A C 1
ATOM 762 O O . ALA A 1 110 ? 19.016 14.086 3.441 1 98.75 110 ALA A O 1
ATOM 763 N N . VAL A 1 111 ? 18.422 14.344 5.605 1 98.88 111 VAL A N 1
ATOM 764 C CA . VAL A 1 111 ? 17 14.398 5.281 1 98.88 111 VAL A CA 1
ATOM 765 C C . VAL A 1 111 ? 16.297 15.414 6.18 1 98.88 111 VAL A C 1
ATOM 767 O O . VAL A 1 111 ? 16.609 15.516 7.371 1 98.88 111 VAL A O 1
ATOM 770 N N . ILE A 1 112 ? 15.43 16.188 5.574 1 98.88 112 ILE A N 1
ATOM 771 C CA . ILE A 1 112 ? 14.547 17.062 6.328 1 98.88 112 ILE A CA 1
ATOM 772 C C . ILE A 1 112 ? 13.148 16.469 6.406 1 98.88 112 ILE A C 1
ATOM 774 O O . ILE A 1 112 ? 12.578 16.078 5.383 1 98.88 112 ILE A O 1
ATOM 778 N N . VAL A 1 113 ? 12.633 16.328 7.602 1 98.75 113 VAL A N 1
ATOM 779 C CA . VAL A 1 113 ? 11.242 15.977 7.836 1 98.75 113 VAL A CA 1
ATOM 780 C C . VAL A 1 113 ? 10.422 17.234 8.125 1 98.75 113 VAL A C 1
ATOM 782 O O . VAL A 1 113 ? 10.531 17.812 9.211 1 98.75 113 VAL A O 1
ATOM 785 N N . ASP A 1 114 ? 9.656 17.625 7.191 1 98.81 114 ASP A N 1
ATOM 786 C CA . ASP A 1 114 ? 8.812 18.797 7.355 1 98.81 114 ASP A CA 1
ATOM 787 C C . ASP A 1 114 ? 7.414 18.422 7.836 1 98.81 114 ASP A C 1
ATOM 789 O O . ASP A 1 114 ? 6.59 17.938 7.055 1 98.81 114 ASP A O 1
ATOM 793 N N . ASN A 1 115 ? 7.152 18.703 9.094 1 97.75 115 ASN A N 1
ATOM 794 C CA . ASN A 1 115 ? 5.852 18.391 9.688 1 97.75 115 ASN A CA 1
ATOM 795 C C . ASN A 1 115 ? 5.008 19.656 9.852 1 97.75 115 ASN A C 1
ATOM 797 O O . ASN A 1 115 ? 4.078 19.672 10.664 1 97.75 115 ASN A O 1
ATOM 801 N N . THR A 1 116 ? 5.375 20.641 9.117 1 97.06 116 THR A N 1
ATOM 802 C CA . THR A 1 116 ? 4.594 21.875 9.18 1 97.06 116 THR A CA 1
ATOM 803 C C . THR A 1 116 ? 3.498 21.875 8.117 1 97.06 116 THR A C 1
ATOM 805 O O . THR A 1 116 ? 3.346 20.906 7.375 1 97.06 116 THR A O 1
ATOM 808 N N . SER A 1 117 ? 2.682 22.844 8.141 1 94.38 117 SER A N 1
ATOM 809 C CA . SER A 1 117 ? 1.758 23.188 7.062 1 94.38 117 SER A CA 1
ATOM 810 C C . SER A 1 117 ? 2.094 24.531 6.441 1 94.38 117 SER A C 1
ATOM 812 O O . SER A 1 117 ? 1.2 25.25 5.984 1 94.38 117 SER A O 1
ATOM 814 N N . SER A 1 118 ? 3.377 24.875 6.453 1 96.5 118 SER A N 1
ATOM 815 C CA . SER A 1 118 ? 3.844 26.188 6.043 1 96.5 118 SER A CA 1
ATOM 816 C C . SER A 1 118 ? 4.25 26.203 4.574 1 96.5 118 SER A C 1
ATOM 818 O O . SER A 1 118 ? 5.09 25.406 4.152 1 96.5 118 SER A O 1
ATOM 820 N N . ASP A 1 119 ? 3.699 27.125 3.887 1 96.81 119 ASP A N 1
ATOM 821 C CA . ASP A 1 119 ? 4.133 27.312 2.506 1 96.81 119 ASP A CA 1
ATOM 822 C C . ASP A 1 119 ? 5.555 27.859 2.447 1 96.81 119 ASP A C 1
ATOM 824 O O . ASP A 1 119 ? 6.309 27.562 1.519 1 96.81 119 ASP A O 1
ATOM 828 N N . ALA A 1 120 ? 5.883 28.656 3.422 1 97.25 120 ALA A N 1
ATOM 829 C CA . ALA A 1 120 ? 7.223 29.234 3.482 1 97.25 120 ALA A CA 1
ATOM 830 C C . ALA A 1 120 ? 8.281 28.141 3.617 1 97.25 120 ALA A C 1
ATOM 832 O O . ALA A 1 120 ? 9.336 28.203 2.982 1 97.25 120 ALA A O 1
ATOM 833 N N . VAL A 1 121 ? 8.062 27.141 4.441 1 98.25 121 VAL A N 1
ATOM 834 C CA . VAL A 1 121 ? 8.984 26.016 4.586 1 98.25 121 VAL A CA 1
ATOM 835 C C . VAL A 1 121 ? 9.016 25.203 3.297 1 98.25 121 VAL A C 1
ATOM 837 O O . VAL A 1 121 ? 10.086 24.859 2.797 1 98.25 121 VAL A O 1
ATOM 840 N N . ALA A 1 122 ? 7.805 24.938 2.719 1 98.25 122 ALA A N 1
ATOM 841 C CA . ALA A 1 122 ? 7.699 24.156 1.49 1 98.25 122 ALA A CA 1
ATOM 842 C C . ALA A 1 122 ? 8.461 24.828 0.347 1 98.25 122 ALA A C 1
ATOM 844 O O . ALA A 1 122 ? 8.992 24.141 -0.529 1 98.25 122 ALA A O 1
ATOM 845 N N . ASP A 1 123 ? 8.508 26.156 0.386 1 97.62 123 ASP A N 1
ATOM 846 C CA . ASP A 1 123 ? 9.188 26.922 -0.658 1 97.62 123 ASP A CA 1
ATOM 847 C C . ASP A 1 123 ? 10.688 26.625 -0.664 1 97.62 123 ASP A C 1
ATOM 849 O O . ASP A 1 123 ? 11.383 26.906 -1.641 1 97.62 123 ASP A O 1
ATOM 853 N N . ARG A 1 124 ? 11.188 26.031 0.397 1 98.06 124 ARG A N 1
ATOM 854 C CA . ARG A 1 124 ? 12.617 25.766 0.526 1 98.06 124 ARG A CA 1
ATOM 855 C C . ARG A 1 124 ? 12.977 24.391 -0.059 1 98.06 124 ARG A C 1
ATOM 857 O O . ARG A 1 124 ? 14.156 24.078 -0.235 1 98.06 124 ARG A O 1
ATOM 864 N N . TYR A 1 125 ? 12.023 23.562 -0.468 1 98.69 125 TYR A N 1
ATOM 865 C CA . TYR A 1 125 ? 12.281 22.203 -0.907 1 98.69 125 TYR A CA 1
ATOM 866 C C . TYR A 1 125 ? 13.219 22.188 -2.111 1 98.69 125 TYR A C 1
ATOM 868 O O . TYR A 1 125 ? 14.141 21.359 -2.18 1 98.69 125 TYR A O 1
ATOM 876 N N . GLY A 1 126 ? 12.898 23.109 -3.031 1 98.19 126 GLY A N 1
ATOM 877 C CA . GLY A 1 126 ? 13.734 23.156 -4.223 1 98.19 126 GLY A CA 1
ATOM 878 C C . GLY A 1 126 ? 15.211 23.266 -3.908 1 98.19 126 GLY A C 1
ATOM 879 O O . GLY A 1 126 ? 16.031 22.562 -4.492 1 98.19 126 GLY A O 1
ATOM 880 N N . GLU A 1 127 ? 15.547 24.156 -3.008 1 98.19 127 GLU A N 1
ATOM 881 C CA . GLU A 1 127 ? 16.938 24.375 -2.602 1 98.19 127 GLU A CA 1
ATOM 882 C C . GLU A 1 127 ? 17.484 23.141 -1.887 1 98.19 127 GLU A C 1
ATOM 884 O O . GLU A 1 127 ? 18.625 22.734 -2.143 1 98.19 127 GLU A O 1
ATOM 889 N N . TRP A 1 128 ? 16.75 22.562 -0.963 1 98.69 128 TRP A N 1
ATOM 890 C CA . TRP A 1 128 ? 17.188 21.391 -0.216 1 98.69 128 TRP A CA 1
ATOM 891 C C . TRP A 1 128 ? 17.453 20.219 -1.151 1 98.69 128 TRP A C 1
ATOM 893 O O . TRP A 1 128 ? 18.531 19.609 -1.108 1 98.69 128 TRP A O 1
ATOM 903 N N . LEU A 1 129 ? 16.5 19.938 -2.031 1 98.38 129 LEU A N 1
ATOM 904 C CA . LEU A 1 129 ? 16.609 18.812 -2.963 1 98.38 129 LEU A CA 1
ATOM 905 C C . LEU A 1 129 ? 17.797 19.016 -3.91 1 98.38 129 LEU A C 1
ATOM 907 O O . LEU A 1 129 ? 18.516 18.062 -4.211 1 98.38 129 LEU A O 1
ATOM 911 N N . ALA A 1 130 ? 17.984 20.25 -4.34 1 97.88 130 ALA A N 1
ATOM 912 C CA . ALA A 1 130 ? 19.094 20.562 -5.242 1 97.88 130 ALA A CA 1
ATOM 913 C C . ALA A 1 130 ? 20.438 20.25 -4.582 1 97.88 130 ALA A C 1
ATOM 915 O O . ALA A 1 130 ? 21.391 19.875 -5.258 1 97.88 130 ALA A O 1
ATOM 916 N N . GLN A 1 131 ? 20.484 20.344 -3.287 1 97.31 131 GLN A N 1
ATOM 917 C CA . GLN A 1 131 ? 21.703 20.109 -2.529 1 97.31 131 GLN A CA 1
ATOM 918 C C . GLN A 1 131 ? 21.859 18.625 -2.186 1 97.31 131 GLN A C 1
ATOM 920 O O . GLN A 1 131 ? 22.812 18.234 -1.518 1 97.31 131 GLN A O 1
ATOM 925 N N . GLY A 1 132 ? 20.953 17.844 -2.604 1 97.38 132 GLY A N 1
ATOM 926 C CA . GLY A 1 132 ? 21 16.422 -2.326 1 97.38 132 GLY A CA 1
ATOM 927 C C . GLY A 1 132 ? 20.375 16.047 -1.001 1 97.38 132 GLY A C 1
ATOM 928 O O . GLY A 1 132 ? 20.484 14.906 -0.554 1 97.38 132 GLY A O 1
ATOM 929 N N . VAL A 1 133 ? 19.75 17.047 -0.318 1 98.69 133 VAL A N 1
ATOM 930 C CA . VAL A 1 133 ? 19.062 16.781 0.936 1 98.69 133 VAL A CA 1
ATOM 931 C C . VAL A 1 133 ? 17.688 16.172 0.646 1 98.69 133 VAL A C 1
ATOM 933 O O . VAL A 1 133 ? 16.906 16.75 -0.116 1 98.69 133 VAL A O 1
ATOM 936 N N . HIS A 1 134 ? 17.406 14.984 1.177 1 98.69 134 HIS A N 1
ATOM 937 C CA . HIS A 1 134 ? 16.109 14.352 1.006 1 98.69 134 HIS A CA 1
ATOM 938 C C . HIS A 1 134 ? 15.031 15.094 1.796 1 98.69 134 HIS A C 1
ATOM 940 O O . HIS A 1 134 ? 15.328 15.781 2.771 1 98.69 134 HIS A O 1
ATOM 946 N N . VAL A 1 135 ? 13.797 14.969 1.331 1 98.88 135 VAL A N 1
ATOM 947 C CA . VAL A 1 135 ? 12.664 15.57 2.027 1 98.88 135 VAL A CA 1
ATOM 948 C C . VAL A 1 135 ? 11.586 14.516 2.26 1 98.88 135 VAL A C 1
ATOM 950 O O . VAL A 1 135 ? 11.203 13.797 1.337 1 98.88 135 VAL A O 1
ATOM 953 N N . VAL A 1 136 ? 11.133 14.352 3.457 1 98.81 136 VAL A N 1
ATOM 954 C CA . VAL A 1 136 ? 9.984 13.555 3.852 1 98.81 136 VAL A CA 1
ATOM 955 C C . VAL A 1 136 ? 8.93 14.445 4.504 1 98.81 136 VAL A C 1
ATOM 957 O O . VAL A 1 136 ? 9.242 15.227 5.41 1 98.81 136 VAL A O 1
ATOM 960 N N . THR A 1 137 ? 7.633 14.352 4.051 1 98.75 137 THR A N 1
ATOM 961 C CA . THR A 1 137 ? 6.742 15.383 4.574 1 98.75 137 THR A CA 1
ATOM 962 C C . THR A 1 137 ? 5.281 14.969 4.406 1 98.75 137 THR A C 1
ATOM 964 O O . THR A 1 137 ? 4.914 14.375 3.389 1 98.75 137 THR A O 1
ATOM 967 N N . PRO A 1 138 ? 4.402 15.273 5.355 1 98.12 138 PRO A N 1
ATOM 968 C CA . PRO A 1 138 ? 2.953 15.266 5.148 1 98.12 138 PRO A CA 1
ATOM 969 C C . PRO A 1 138 ? 2.404 16.625 4.738 1 98.12 138 PRO A C 1
ATOM 971 O O . PRO A 1 138 ? 1.188 16.797 4.617 1 98.12 138 PRO A O 1
ATOM 974 N N . ASN A 1 139 ? 3.332 17.641 4.562 1 97.94 139 ASN A N 1
ATOM 975 C CA . ASN A 1 139 ? 2.941 18.969 4.09 1 97.94 139 ASN A CA 1
ATOM 976 C C . ASN A 1 139 ? 2.469 18.938 2.641 1 97.94 139 ASN A C 1
ATOM 978 O O . ASN A 1 139 ? 3.176 18.422 1.766 1 97.94 139 ASN A O 1
ATOM 982 N N . LYS A 1 140 ? 1.312 19.469 2.418 1 97.5 140 LYS A N 1
ATOM 983 C CA . LYS A 1 140 ? 0.677 19.312 1.112 1 97.5 140 LYS A CA 1
ATOM 984 C C . LYS A 1 140 ? 0.935 20.516 0.224 1 97.5 140 LYS A C 1
ATOM 986 O O . LYS A 1 140 ? 0.507 20.547 -0.932 1 97.5 140 LYS A O 1
ATOM 991 N N . LYS A 1 141 ? 1.634 21.5 0.667 1 96.56 141 LYS A N 1
ATOM 992 C CA . LYS A 1 141 ? 1.692 22.781 -0.013 1 96.56 141 LYS A CA 1
ATOM 993 C C . LYS A 1 141 ? 2.518 22.703 -1.293 1 96.56 141 LYS A C 1
ATOM 995 O O . LYS A 1 141 ? 2.141 23.266 -2.322 1 96.56 141 LYS A O 1
ATOM 1000 N N . ALA A 1 142 ? 3.584 21.984 -1.247 1 96.12 142 ALA A N 1
ATOM 1001 C CA . ALA A 1 142 ? 4.449 21.922 -2.422 1 96.12 142 ALA A CA 1
ATOM 1002 C C . ALA A 1 142 ? 3.883 20.969 -3.471 1 96.12 142 ALA A C 1
ATOM 1004 O O . ALA A 1 142 ? 3.889 21.266 -4.664 1 96.12 142 ALA A O 1
ATOM 1005 N N . ASN A 1 143 ? 3.365 19.875 -3.047 1 96.19 143 ASN A N 1
ATOM 1006 C CA . ASN A 1 143 ? 2.924 18.828 -3.973 1 96.19 143 ASN A CA 1
ATOM 1007 C C . ASN A 1 143 ? 1.598 19.203 -4.633 1 96.19 143 ASN A C 1
ATOM 1009 O O . ASN A 1 143 ? 1.271 18.688 -5.703 1 96.19 143 ASN A O 1
ATOM 1013 N N . SER A 1 144 ? 0.837 20.062 -4.031 1 97.19 144 SER A N 1
ATOM 1014 C CA . SER A 1 144 ? -0.446 20.469 -4.602 1 97.19 144 SER A CA 1
ATOM 1015 C C . SER A 1 144 ? -0.426 21.922 -5.043 1 97.19 144 SER A C 1
ATOM 1017 O O . SER A 1 144 ? -1.414 22.422 -5.582 1 97.19 144 SER A O 1
ATOM 1019 N N . GLY A 1 145 ? 0.641 22.641 -4.793 1 95.31 145 GLY A N 1
ATOM 1020 C CA . GLY A 1 145 ? 0.723 24.047 -5.133 1 95.31 145 GLY A CA 1
ATOM 1021 C C . GLY A 1 145 ? 0.915 24.297 -6.617 1 95.31 145 GLY A C 1
ATOM 1022 O O . GLY A 1 145 ? 0.403 23.547 -7.449 1 95.31 145 GLY A O 1
ATOM 1023 N N . ASP A 1 146 ? 1.606 25.344 -6.891 1 96.75 146 ASP A N 1
ATOM 1024 C CA . ASP A 1 146 ? 1.869 25.734 -8.273 1 96.75 146 ASP A CA 1
ATOM 1025 C C . ASP A 1 146 ? 2.543 24.609 -9.047 1 96.75 146 ASP A C 1
ATOM 1027 O O . ASP A 1 146 ? 3.5 24 -8.562 1 96.75 146 ASP A O 1
ATOM 1031 N N . LEU A 1 147 ? 2.008 24.375 -10.258 1 96.75 147 LEU A N 1
ATOM 1032 C CA . LEU A 1 147 ? 2.473 23.234 -11.055 1 96.75 147 LEU A CA 1
ATOM 1033 C C . LEU A 1 147 ? 3.934 23.422 -11.453 1 96.75 147 LEU A C 1
ATOM 1035 O O . LEU A 1 147 ? 4.703 22.453 -11.461 1 96.75 147 LEU A O 1
ATOM 1039 N N . GLN A 1 148 ? 4.316 24.594 -11.828 1 97.06 148 GLN A N 1
ATOM 1040 C CA . GLN A 1 148 ? 5.699 24.828 -12.234 1 97.06 148 GLN A CA 1
ATOM 1041 C C . GLN A 1 148 ? 6.66 24.609 -11.07 1 97.06 148 GLN A C 1
ATOM 1043 O O . GLN A 1 148 ? 7.754 24.062 -11.258 1 97.06 148 GLN A O 1
ATOM 1048 N N . ARG A 1 149 ? 6.254 25.125 -9.93 1 97.06 149 ARG A N 1
ATOM 1049 C CA . ARG A 1 149 ? 7.035 24.875 -8.727 1 97.06 149 ARG A CA 1
ATOM 1050 C C . ARG A 1 149 ? 7.191 23.391 -8.461 1 97.06 149 ARG A C 1
ATOM 1052 O O . ARG A 1 149 ? 8.297 22.906 -8.188 1 97.06 149 ARG A O 1
ATOM 1059 N N . PHE A 1 150 ? 6.184 22.688 -8.602 1 97.44 150 PHE A N 1
ATOM 1060 C CA . PHE A 1 150 ? 6.18 21.234 -8.406 1 97.44 150 PHE A CA 1
ATOM 1061 C C . PHE A 1 150 ? 7.125 20.562 -9.391 1 97.44 150 PHE A C 1
ATOM 1063 O O . PHE A 1 150 ? 7.961 19.734 -8.992 1 97.44 150 PHE A O 1
ATOM 1070 N N . ARG A 1 151 ? 7.008 20.875 -10.641 1 96.69 151 ARG A N 1
ATOM 1071 C CA . ARG A 1 151 ? 7.852 20.312 -11.688 1 96.69 151 ARG A CA 1
ATOM 1072 C C . ARG A 1 151 ? 9.32 20.625 -11.445 1 96.69 151 ARG A C 1
ATOM 1074 O O . ARG A 1 151 ? 10.188 19.766 -11.641 1 96.69 151 ARG A O 1
ATOM 1081 N N . ARG A 1 152 ? 9.547 21.828 -11.031 1 97.5 152 ARG A N 1
ATOM 1082 C CA . ARG A 1 152 ? 10.922 22.219 -10.742 1 97.5 152 ARG A CA 1
ATOM 1083 C C . ARG A 1 152 ? 11.508 21.391 -9.602 1 97.5 152 ARG A C 1
ATOM 1085 O O . ARG A 1 152 ? 12.656 20.969 -9.672 1 97.5 152 ARG A O 1
ATOM 1092 N N . PHE A 1 153 ? 10.727 21.219 -8.555 1 97.81 153 PHE A N 1
ATOM 1093 C CA . PHE A 1 153 ? 11.188 20.422 -7.426 1 97.81 153 PHE A CA 1
ATOM 1094 C C . PHE A 1 153 ? 11.484 19 -7.852 1 97.81 153 PHE A C 1
ATOM 1096 O O . PHE A 1 153 ? 12.5 18.422 -7.445 1 97.81 153 PHE A O 1
ATOM 1103 N N . ARG A 1 154 ? 10.641 18.422 -8.688 1 95.19 154 ARG A N 1
ATOM 1104 C CA . ARG A 1 154 ? 10.875 17.062 -9.188 1 95.19 154 ARG A CA 1
ATOM 1105 C C . ARG A 1 154 ? 12.148 17 -10.031 1 95.19 154 ARG A C 1
ATOM 1107 O O . ARG A 1 154 ? 12.93 16.062 -9.914 1 95.19 154 ARG A O 1
ATOM 1114 N N . ALA A 1 155 ? 12.32 18 -10.859 1 95.25 155 ALA A N 1
ATOM 1115 C CA . ALA A 1 155 ? 13.477 18.047 -11.75 1 95.25 155 ALA A CA 1
ATOM 1116 C C . ALA A 1 155 ? 14.773 18.125 -10.953 1 95.25 155 ALA A C 1
ATOM 1118 O O . ALA A 1 155 ? 15.734 17.422 -11.25 1 95.25 155 ALA A O 1
ATOM 1119 N N . VAL A 1 156 ? 14.852 19 -9.961 1 96.75 156 VAL A N 1
ATOM 1120 C CA . VAL A 1 156 ? 16.078 19.156 -9.203 1 96.75 156 VAL A CA 1
ATOM 1121 C C . VAL A 1 156 ? 16.328 17.922 -8.344 1 96.75 156 VAL A C 1
ATOM 1123 O O . VAL A 1 156 ? 17.484 17.547 -8.117 1 96.75 156 VAL A O 1
ATOM 1126 N N . ALA A 1 157 ? 15.266 17.297 -7.836 1 95.38 157 ALA A N 1
ATOM 1127 C CA . ALA A 1 157 ? 15.422 16.031 -7.125 1 95.38 157 ALA A CA 1
ATOM 1128 C C . ALA A 1 157 ? 16.031 14.969 -8.023 1 95.38 157 ALA A C 1
ATOM 1130 O O . ALA A 1 157 ? 16.953 14.258 -7.617 1 95.38 157 ALA A O 1
ATOM 1131 N N . ASP A 1 158 ? 15.508 14.867 -9.242 1 91.69 158 ASP A N 1
ATOM 1132 C CA . ASP A 1 158 ? 16.016 13.906 -10.211 1 91.69 158 ASP A CA 1
ATOM 1133 C C . ASP A 1 158 ? 17.484 14.156 -10.516 1 91.69 158 ASP A C 1
ATOM 1135 O O . ASP A 1 158 ? 18.281 13.211 -10.625 1 91.69 158 ASP A O 1
ATOM 1139 N N . GLU A 1 159 ? 17.859 15.375 -10.625 1 93.19 159 GLU A N 1
ATOM 1140 C CA . GLU A 1 159 ? 19.219 15.75 -10.977 1 93.19 159 GLU A CA 1
ATOM 1141 C C . GLU A 1 159 ? 20.188 15.445 -9.836 1 93.19 159 GLU A C 1
ATOM 1143 O O . GLU A 1 159 ? 21.281 14.945 -10.07 1 93.19 159 GLU A O 1
ATOM 1148 N N . SER A 1 160 ? 19.797 15.742 -8.625 1 95 160 SER A N 1
ATOM 1149 C CA . SER A 1 160 ? 20.688 15.602 -7.469 1 95 160 SER A CA 1
ATOM 1150 C C . SER A 1 160 ? 20.688 14.172 -6.941 1 95 160 SER A C 1
ATOM 1152 O O . SER A 1 160 ? 21.609 13.766 -6.234 1 95 160 SER A O 1
ATOM 1154 N N . GLY A 1 161 ? 19.594 13.469 -7.203 1 92.94 161 GLY A N 1
ATOM 1155 C CA . GLY A 1 161 ? 19.422 12.141 -6.648 1 92.94 161 GLY A CA 1
ATOM 1156 C C . GLY A 1 161 ? 18.672 12.133 -5.328 1 92.94 161 GLY A C 1
ATOM 1157 O O . GLY A 1 161 ? 18.422 11.07 -4.754 1 92.94 161 GLY A O 1
ATOM 1158 N N . ALA A 1 162 ? 18.281 13.328 -4.863 1 96.56 162 ALA A N 1
ATOM 1159 C CA . ALA A 1 162 ? 17.531 13.422 -3.619 1 96.56 162 ALA A CA 1
ATOM 1160 C C . ALA A 1 162 ? 16.125 12.844 -3.787 1 96.56 162 ALA A C 1
ATOM 1162 O O . ALA A 1 162 ? 15.555 12.891 -4.879 1 96.56 162 ALA A O 1
ATOM 1163 N N . ARG A 1 163 ? 15.617 12.305 -2.703 1 97.19 163 ARG A N 1
ATOM 1164 C CA . ARG A 1 163 ? 14.266 11.758 -2.709 1 97.19 163 ARG A CA 1
ATOM 1165 C C . ARG A 1 163 ? 13.289 12.703 -2.01 1 97.19 163 ARG A C 1
ATOM 1167 O O . ARG A 1 163 ? 13.625 13.305 -0.991 1 97.19 163 ARG A O 1
ATOM 1174 N N . TRP A 1 164 ? 12.141 12.859 -2.598 1 97.88 164 TRP A N 1
ATOM 1175 C CA . TRP A 1 164 ? 11.016 13.609 -2.047 1 97.88 164 TRP A CA 1
ATOM 1176 C C . TRP A 1 164 ? 9.828 12.68 -1.782 1 97.88 164 TRP A C 1
ATOM 1178 O O . TRP A 1 164 ? 9.109 12.305 -2.709 1 97.88 164 TRP A O 1
ATOM 1188 N N . LEU A 1 165 ? 9.656 12.289 -0.498 1 98.25 165 LEU A N 1
ATOM 1189 C CA . LEU A 1 165 ? 8.633 11.328 -0.102 1 98.25 165 LEU A CA 1
ATOM 1190 C C . LEU A 1 165 ? 7.535 12.008 0.713 1 98.25 165 LEU A C 1
ATOM 1192 O O . LEU A 1 165 ? 7.824 12.844 1.573 1 98.25 165 LEU A O 1
ATOM 1196 N N . TYR A 1 166 ? 6.301 11.695 0.402 1 98.31 166 TYR A N 1
ATOM 1197 C CA . TYR A 1 166 ? 5.207 12.422 1.039 1 98.31 166 TYR A CA 1
ATOM 1198 C C . TYR A 1 166 ? 3.969 11.547 1.167 1 98.31 166 TYR A C 1
ATOM 1200 O O . TYR A 1 166 ? 2.861 11.969 0.83 1 98.31 166 TYR A O 1
ATOM 1208 N N . GLU A 1 167 ? 4.117 10.305 1.619 1 98.06 167 GLU A N 1
ATOM 1209 C CA . GLU A 1 167 ? 3.035 9.344 1.813 1 98.06 167 GLU A CA 1
ATOM 1210 C C . GLU A 1 167 ? 1.925 9.93 2.682 1 98.06 167 GLU A C 1
ATOM 1212 O O . GLU A 1 167 ? 0.742 9.695 2.43 1 98.06 167 GLU A O 1
ATOM 1217 N N . GLY A 1 168 ? 2.271 10.742 3.635 1 96.94 168 GLY A N 1
ATOM 1218 C CA . GLY A 1 168 ? 1.33 11.219 4.633 1 96.94 168 GLY A CA 1
ATOM 1219 C C . GLY A 1 168 ? 0.42 12.32 4.113 1 96.94 168 GLY A C 1
ATOM 1220 O O . GLY A 1 168 ? -0.457 12.797 4.836 1 96.94 168 GLY A O 1
ATOM 1221 N N . THR A 1 169 ? 0.56 12.695 2.867 1 97.5 169 THR A N 1
ATOM 1222 C CA . THR A 1 169 ? -0.216 13.812 2.33 1 97.5 169 THR A CA 1
ATOM 1223 C C . THR A 1 169 ? -1.627 13.359 1.964 1 97.5 169 THR A C 1
ATOM 1225 O O . THR A 1 169 ? -2.549 14.172 1.899 1 97.5 169 THR A O 1
ATOM 1228 N N . ILE A 1 170 ? -1.786 12.07 1.688 1 97 170 ILE A N 1
ATOM 1229 C CA . ILE A 1 170 ? -3.1 11.5 1.417 1 97 170 ILE A CA 1
ATOM 1230 C C . ILE A 1 170 ? -3.357 10.328 2.365 1 97 170 ILE A C 1
ATOM 1232 O O . ILE A 1 170 ? -2.555 9.391 2.441 1 97 170 ILE A O 1
ATOM 1236 N N . GLY A 1 171 ? -4.414 10.414 3.08 1 94.88 171 GLY A N 1
ATOM 1237 C CA . GLY A 1 171 ? -4.805 9.289 3.91 1 94.88 171 GLY A CA 1
ATOM 1238 C C . GLY A 1 171 ? -3.93 9.117 5.141 1 94.88 171 GLY A C 1
ATOM 1239 O O . GLY A 1 171 ? -3.814 8.016 5.68 1 94.88 171 GLY A O 1
ATOM 1240 N N . ALA A 1 172 ? -3.252 10.188 5.57 1 92.94 172 ALA A N 1
ATOM 1241 C CA . ALA A 1 172 ? -2.377 10.148 6.742 1 92.94 172 ALA A CA 1
ATOM 1242 C C . ALA A 1 172 ? -1.29 9.086 6.574 1 92.94 172 ALA A C 1
ATOM 1244 O O . ALA A 1 172 ? -0.275 9.328 5.918 1 92.94 172 ALA A O 1
ATOM 1245 N N . GLY A 1 173 ? -1.504 7.879 7.02 1 93.88 173 GLY A N 1
ATOM 1246 C CA . GLY A 1 173 ? -0.506 6.824 6.949 1 93.88 173 GLY A CA 1
ATOM 1247 C C . GLY A 1 173 ? -0.915 5.676 6.047 1 93.88 173 GLY A C 1
ATOM 1248 O O . GLY A 1 173 ? -0.183 4.691 5.918 1 93.88 173 GLY A O 1
ATOM 1249 N N . LEU A 1 174 ? -2.031 5.777 5.406 1 97.06 174 LEU A N 1
ATOM 1250 C CA . LEU A 1 174 ? -2.451 4.738 4.473 1 97.06 174 LEU A CA 1
ATOM 1251 C C . LEU A 1 174 ? -1.519 4.68 3.268 1 97.06 174 LEU A C 1
ATOM 1253 O O . LEU A 1 174 ? -1.001 5.707 2.826 1 97.06 174 LEU A O 1
ATOM 1257 N N . PRO A 1 175 ? -1.296 3.504 2.732 1 97.5 175 PRO A N 1
ATOM 1258 C CA . PRO A 1 175 ? -0.385 3.357 1.594 1 97.5 175 PRO A CA 1
ATOM 1259 C C . PRO A 1 175 ? -1.021 3.775 0.271 1 97.5 175 PRO A C 1
ATOM 1261 O O . PRO A 1 175 ? -1.345 2.924 -0.561 1 97.5 175 PRO A O 1
ATOM 1264 N N . VAL A 1 176 ? -1.122 5.043 0.034 1 98.25 176 VAL A N 1
ATOM 1265 C CA . VAL A 1 176 ? -1.812 5.551 -1.147 1 98.25 176 VAL A CA 1
ATOM 1266 C C . VAL A 1 176 ? -0.79 6.02 -2.182 1 98.25 176 VAL A C 1
ATOM 1268 O O . VAL A 1 176 ? -0.736 5.492 -3.295 1 98.25 176 VAL A O 1
ATOM 1271 N N . VAL A 1 177 ? 0.07 6.914 -1.77 1 98.19 177 VAL A N 1
ATOM 1272 C CA . VAL A 1 177 ? 1.034 7.5 -2.693 1 98.19 177 VAL A CA 1
ATOM 1273 C C . VAL A 1 177 ? 1.978 6.418 -3.213 1 98.19 177 VAL A C 1
ATOM 1275 O O . VAL A 1 177 ? 2.186 6.297 -4.422 1 98.19 177 VAL A O 1
ATOM 1278 N N . SER A 1 178 ? 2.488 5.59 -2.32 1 97.44 178 SER A N 1
ATOM 1279 C CA . SER A 1 178 ? 3.418 4.531 -2.705 1 97.44 178 SER A CA 1
ATOM 1280 C C . SER A 1 178 ? 2.754 3.525 -3.639 1 97.44 178 SER A C 1
ATOM 1282 O O . SER A 1 178 ? 3.398 2.988 -4.543 1 97.44 178 SER A O 1
ATOM 1284 N N . THR A 1 179 ? 1.488 3.24 -3.396 1 98 179 THR A N 1
ATOM 1285 C CA . THR A 1 179 ? 0.751 2.32 -4.258 1 98 179 THR A CA 1
ATOM 1286 C C . THR A 1 179 ? 0.609 2.893 -5.664 1 98 179 THR A C 1
ATOM 1288 O O . THR A 1 179 ? 0.893 2.209 -6.648 1 98 179 THR A O 1
ATOM 1291 N N . LEU A 1 180 ? 0.204 4.168 -5.75 1 98.19 180 LEU A N 1
ATOM 1292 C CA . LEU A 1 180 ? 0.073 4.812 -7.051 1 98.19 180 LEU A CA 1
ATOM 1293 C C . LEU A 1 180 ? 1.4 4.797 -7.801 1 98.19 180 LEU A C 1
ATOM 1295 O O . LEU A 1 180 ? 1.438 4.488 -8.992 1 98.19 180 LEU A O 1
ATOM 1299 N N . ARG A 1 181 ? 2.439 5.062 -7.082 1 97.19 181 ARG A N 1
ATOM 1300 C CA . ARG A 1 181 ? 3.77 5.102 -7.68 1 97.19 181 ARG A CA 1
ATOM 1301 C C . ARG A 1 181 ? 4.176 3.725 -8.195 1 97.19 181 ARG A C 1
ATOM 1303 O O . ARG A 1 181 ? 4.676 3.602 -9.32 1 97.19 181 ARG A O 1
ATOM 1310 N N . THR A 1 182 ? 3.945 2.684 -7.422 1 97.06 182 THR A N 1
ATOM 1311 C CA . THR A 1 182 ? 4.336 1.332 -7.805 1 97.06 182 THR A CA 1
ATOM 1312 C C . THR A 1 182 ? 3.535 0.86 -9.016 1 97.06 182 THR A C 1
ATOM 1314 O O . THR A 1 182 ? 4.078 0.213 -9.914 1 97.06 182 THR A O 1
ATOM 1317 N N . LEU A 1 183 ? 2.229 1.184 -9 1 97.25 183 LEU A N 1
ATOM 1318 C CA . LEU A 1 183 ? 1.385 0.823 -10.133 1 97.25 183 LEU A CA 1
ATOM 1319 C C . LEU A 1 183 ? 1.907 1.453 -11.422 1 97.25 183 LEU A C 1
ATOM 1321 O O . LEU A 1 183 ? 2.064 0.767 -12.43 1 97.25 183 LEU A O 1
ATOM 1325 N N . ARG A 1 184 ? 2.264 2.664 -11.359 1 96.38 184 ARG A N 1
ATOM 1326 C CA . ARG A 1 184 ? 2.746 3.357 -12.547 1 96.38 184 ARG A CA 1
ATOM 1327 C C . ARG A 1 184 ? 4.133 2.867 -12.945 1 96.38 184 ARG A C 1
ATOM 1329 O O . ARG A 1 184 ? 4.41 2.662 -14.133 1 96.38 184 ARG A O 1
ATOM 1336 N N . ALA A 1 185 ? 4.977 2.713 -11.961 1 95.81 185 ALA A N 1
ATOM 1337 C CA . ALA A 1 185 ? 6.336 2.254 -12.234 1 95.81 185 ALA A CA 1
ATOM 1338 C C . ALA A 1 185 ? 6.324 0.895 -12.93 1 95.81 185 ALA A C 1
ATOM 1340 O O . ALA A 1 185 ? 7.172 0.621 -13.781 1 95.81 185 ALA A O 1
ATOM 1341 N N . SER A 1 186 ? 5.355 0.072 -12.562 1 96.19 186 SER A N 1
ATOM 1342 C CA . SER A 1 186 ? 5.281 -1.271 -13.133 1 96.19 186 SER A CA 1
ATOM 1343 C C . SER A 1 186 ? 4.441 -1.285 -14.406 1 96.19 186 SER A C 1
ATOM 1345 O O . SER A 1 186 ? 3.869 -2.314 -14.766 1 96.19 186 SER A O 1
ATOM 1347 N N . GLY A 1 187 ? 4.199 -0.156 -14.984 1 94.81 187 GLY A N 1
ATOM 1348 C CA . GLY A 1 187 ? 3.652 -0.059 -16.328 1 94.81 187 GLY A CA 1
ATOM 1349 C C . GLY A 1 187 ? 2.137 0.004 -16.344 1 94.81 187 GLY A C 1
ATOM 1350 O O . GLY A 1 187 ? 1.523 -0.086 -17.422 1 94.81 187 GLY A O 1
ATOM 1351 N N . ASP A 1 188 ? 1.504 0.083 -15.25 1 96.31 188 ASP A N 1
ATOM 1352 C CA . ASP A 1 188 ? 0.052 0.228 -15.219 1 96.31 188 ASP A CA 1
ATOM 1353 C C . ASP A 1 188 ? -0.364 1.659 -15.555 1 96.31 188 ASP A C 1
ATOM 1355 O O . ASP A 1 188 ? 0.466 2.57 -15.547 1 96.31 188 ASP A O 1
ATOM 1359 N N . ARG A 1 189 ? -1.573 1.818 -15.953 1 96.44 189 ARG A N 1
ATOM 1360 C CA . ARG A 1 189 ? -2.143 3.127 -16.266 1 96.44 189 ARG A CA 1
ATOM 1361 C C . ARG A 1 189 ? -3.33 3.432 -15.352 1 96.44 189 ARG A C 1
ATOM 1363 O O . ARG A 1 189 ? -4.352 2.742 -15.406 1 96.44 189 ARG A O 1
ATOM 1370 N N . VAL A 1 190 ? -3.201 4.469 -14.547 1 97.81 190 VAL A N 1
ATOM 1371 C CA . VAL A 1 190 ? -4.293 4.871 -13.664 1 97.81 190 VAL A CA 1
ATOM 1372 C C . VAL A 1 190 ? -5.391 5.551 -14.484 1 97.81 190 VAL A C 1
ATOM 1374 O O . VAL A 1 190 ? -5.121 6.477 -15.25 1 97.81 190 VAL A O 1
ATOM 1377 N N . ARG A 1 191 ? -6.586 5.074 -14.297 1 97.94 191 ARG A N 1
ATOM 1378 C CA . ARG A 1 191 ? -7.727 5.641 -15.008 1 97.94 191 ARG A CA 1
ATOM 1379 C C . ARG A 1 191 ? -8.469 6.652 -14.141 1 97.94 191 ARG A C 1
ATOM 1381 O O . ARG A 1 191 ? -8.875 7.711 -14.625 1 97.94 191 ARG A O 1
ATOM 1388 N N . SER A 1 192 ? -8.641 6.293 -12.914 1 98.19 192 SER A N 1
ATOM 1389 C CA . SER A 1 192 ? -9.32 7.199 -12 1 98.19 192 SER A CA 1
ATOM 1390 C C . SER A 1 192 ? -8.961 6.887 -10.547 1 98.19 192 SER A C 1
ATOM 1392 O O . SER A 1 192 ? -8.547 5.77 -10.234 1 98.19 192 SER A O 1
ATOM 1394 N N . VAL A 1 193 ? -9 7.891 -9.758 1 98.5 193 VAL A N 1
ATOM 1395 C CA . VAL A 1 193 ? -8.93 7.801 -8.305 1 98.5 193 VAL A CA 1
ATOM 1396 C C . VAL A 1 193 ? -10.109 8.547 -7.68 1 98.5 193 VAL A C 1
ATOM 1398 O O . VAL A 1 193 ? -10.383 9.695 -8.039 1 98.5 193 VAL A O 1
ATOM 1401 N N . GLN A 1 194 ? -10.82 7.93 -6.812 1 98.12 194 GLN A N 1
ATOM 1402 C CA . GLN A 1 194 ? -11.898 8.586 -6.078 1 98.12 194 GLN A CA 1
ATOM 1403 C C . GLN A 1 194 ? -11.93 8.125 -4.621 1 98.12 194 GLN A C 1
ATOM 1405 O O . GLN A 1 194 ? -11.531 7 -4.316 1 98.12 194 GLN A O 1
ATOM 1410 N N . GLY A 1 195 ? -12.367 9.047 -3.768 1 97.94 195 GLY A N 1
ATOM 1411 C CA . GLY A 1 195 ? -12.398 8.633 -2.375 1 97.94 195 GLY A CA 1
ATOM 1412 C C . GLY A 1 195 ? -12.922 9.711 -1.44 1 97.94 195 GLY A C 1
ATOM 1413 O O . GLY A 1 195 ? -13.25 10.812 -1.879 1 97.94 195 GLY A O 1
ATOM 1414 N N . ILE A 1 196 ? -13.195 9.328 -0.229 1 97.69 196 ILE A N 1
ATOM 1415 C CA . ILE A 1 196 ? -13.391 10.234 0.896 1 97.69 196 ILE A CA 1
ATOM 1416 C C . ILE A 1 196 ? -12.055 10.539 1.559 1 97.69 196 ILE A C 1
ATOM 1418 O O . ILE A 1 196 ? -11.555 9.742 2.355 1 97.69 196 ILE A O 1
ATOM 1422 N N . PHE A 1 197 ? -11.539 11.727 1.273 1 97.25 197 PHE A N 1
ATOM 1423 C CA . PHE A 1 197 ? -10.156 12.07 1.56 1 97.25 197 PHE A CA 1
ATOM 1424 C C . PHE A 1 197 ? -10.031 12.719 2.932 1 97.25 197 PHE A C 1
ATOM 1426 O O . PHE A 1 197 ? -8.93 12.82 3.48 1 97.25 197 PHE A O 1
ATOM 1433 N N . SER A 1 198 ? -11.117 13.188 3.428 1 95.25 198 SER A N 1
ATOM 1434 C CA . SER A 1 198 ? -11.078 13.977 4.652 1 95.25 198 SER A CA 1
ATOM 1435 C C . SER A 1 198 ? -11.688 13.211 5.824 1 95.25 198 SER A C 1
ATOM 1437 O O . SER A 1 198 ? -12.867 12.875 5.805 1 95.25 198 SER A O 1
ATOM 1439 N N . GLY A 1 199 ? -10.93 13.047 6.832 1 92 199 GLY A N 1
ATOM 1440 C CA . GLY A 1 199 ? -11.453 12.43 8.039 1 92 199 GLY A CA 1
ATOM 1441 C C . GLY A 1 199 ? -12.594 13.203 8.664 1 92 199 GLY A C 1
ATOM 1442 O O . GLY A 1 199 ? -13.562 12.609 9.148 1 92 199 GLY A O 1
ATOM 1443 N N . THR A 1 200 ? -12.492 14.492 8.703 1 92.62 200 THR A N 1
ATOM 1444 C CA . THR A 1 200 ? -13.539 15.344 9.242 1 92.62 200 THR A CA 1
ATOM 1445 C C . THR A 1 200 ? -14.844 15.156 8.469 1 92.62 200 THR A C 1
ATOM 1447 O O . THR A 1 200 ? -15.898 14.945 9.062 1 92.62 200 THR A O 1
ATOM 1450 N N . MET A 1 201 ? -14.734 15.227 7.156 1 94.38 201 MET A N 1
ATOM 1451 C CA . MET A 1 201 ? -15.93 15.07 6.344 1 94.38 201 MET A CA 1
ATOM 1452 C C . MET A 1 201 ? -16.5 13.664 6.488 1 94.38 201 MET A C 1
ATOM 1454 O O . MET A 1 201 ? -17.734 13.484 6.516 1 94.38 201 MET A O 1
ATOM 1458 N N . SER A 1 202 ? -15.594 12.727 6.531 1 93.75 202 SER A N 1
ATOM 1459 C CA . SER A 1 202 ? -16.047 11.359 6.773 1 93.75 202 SER A CA 1
ATOM 1460 C C . SER A 1 202 ? -16.828 11.258 8.078 1 93.75 202 SER A C 1
ATOM 1462 O O . SER A 1 202 ? -17.922 10.68 8.109 1 93.75 202 SER A O 1
ATOM 1464 N N . PHE A 1 203 ? -16.328 11.82 9.117 1 92.5 203 PHE A N 1
ATOM 1465 C CA . PHE A 1 203 ? -16.969 11.789 10.422 1 92.5 203 PHE A CA 1
ATOM 1466 C C . PHE A 1 203 ? -18.344 12.438 10.359 1 92.5 203 PHE A C 1
ATOM 1468 O O . PHE A 1 203 ? -19.328 11.883 10.852 1 92.5 203 PHE A O 1
ATOM 1475 N N . LEU A 1 204 ? -18.469 13.578 9.789 1 94.94 204 LEU A N 1
ATOM 1476 C CA . LEU A 1 204 ? -19.703 14.328 9.711 1 94.94 204 LEU A CA 1
ATOM 1477 C C . LEU A 1 204 ? -20.781 13.523 8.992 1 94.94 204 LEU A C 1
ATOM 1479 O O . LEU A 1 204 ? -21.906 13.391 9.492 1 94.94 204 LEU A O 1
ATOM 1483 N N . PHE A 1 205 ? -20.422 12.953 7.867 1 94.88 205 PHE A N 1
ATOM 1484 C CA . PHE A 1 205 ? -21.422 12.289 7.043 1 94.88 205 PHE A CA 1
ATOM 1485 C C . PHE A 1 205 ? -21.734 10.898 7.582 1 94.88 205 PHE A C 1
ATOM 1487 O O . PHE A 1 205 ? -22.812 10.359 7.352 1 94.88 205 PHE A O 1
ATOM 1494 N N . ASN A 1 206 ? -20.766 10.328 8.297 1 89.94 206 ASN A N 1
ATOM 1495 C CA . ASN A 1 206 ? -21.016 9.023 8.906 1 89.94 206 ASN A CA 1
ATOM 1496 C C . ASN A 1 206 ? -21.875 9.141 10.164 1 89.94 206 ASN A C 1
ATOM 1498 O O . ASN A 1 206 ? -22.547 8.188 10.547 1 89.94 206 ASN A O 1
ATOM 1502 N N . THR A 1 207 ? -21.859 10.273 10.836 1 91.56 207 THR A N 1
ATOM 1503 C CA . THR A 1 207 ? -22.562 10.414 12.102 1 91.56 207 THR A CA 1
ATOM 1504 C C . THR A 1 207 ? -23.875 11.164 11.914 1 91.56 207 THR A C 1
ATOM 1506 O O . THR A 1 207 ? -24.734 11.148 12.797 1 91.56 207 THR A O 1
ATOM 1509 N N . TRP A 1 208 ? -24 11.891 10.82 1 94.38 208 TRP A N 1
ATOM 1510 C CA . TRP A 1 208 ? -25.203 12.664 10.539 1 94.38 208 TRP A CA 1
ATOM 1511 C C . TRP A 1 208 ? -26.422 11.758 10.422 1 94.38 208 TRP A C 1
ATOM 1513 O O . TRP A 1 208 ? -26.484 10.922 9.516 1 94.38 208 TRP A O 1
ATOM 1523 N N . ASP A 1 209 ? -27.375 11.93 11.297 1 91.88 209 ASP A N 1
ATOM 1524 C CA . ASP A 1 209 ? -28.594 11.141 11.305 1 91.88 209 ASP A CA 1
ATOM 1525 C C . ASP A 1 209 ? -29.688 11.836 10.492 1 91.88 209 ASP A C 1
ATOM 1527 O O . ASP A 1 209 ? -30.609 12.422 11.062 1 91.88 209 ASP A O 1
ATOM 1531 N N . VAL A 1 210 ? -29.609 11.656 9.25 1 89.62 210 VAL A N 1
ATOM 1532 C CA . VAL A 1 210 ? -30.562 12.258 8.328 1 89.62 210 VAL A CA 1
ATOM 1533 C C . VAL A 1 210 ? -31.969 11.727 8.609 1 89.62 210 VAL A C 1
ATOM 1535 O O . VAL A 1 210 ? -32.938 12.484 8.57 1 89.62 210 VAL A O 1
ATOM 1538 N N . GLY A 1 211 ? -32.125 10.523 8.867 1 88.75 211 GLY A N 1
ATOM 1539 C CA . GLY A 1 211 ? -33.406 9.883 9.094 1 88.75 211 GLY A CA 1
ATOM 1540 C C . GLY A 1 211 ? -34.156 10.445 10.281 1 88.75 211 GLY A C 1
ATOM 1541 O O . GLY A 1 211 ? -35.375 10.547 10.258 1 88.75 211 GLY A O 1
ATOM 1542 N N . ALA A 1 212 ? -33.438 10.867 11.281 1 92.06 212 ALA A N 1
ATOM 1543 C CA . ALA A 1 212 ? -34.031 11.414 12.484 1 92.06 212 ALA A CA 1
ATOM 1544 C C . ALA A 1 212 ? -34.281 12.914 12.336 1 92.06 212 ALA A C 1
ATOM 1546 O O . ALA A 1 212 ? -34.781 13.555 13.266 1 92.06 212 ALA A O 1
ATOM 1547 N N . GLY A 1 213 ? -33.906 13.469 11.258 1 91.88 213 GLY A N 1
ATOM 1548 C CA . GLY A 1 213 ? -34.125 14.883 11 1 91.88 213 GLY A CA 1
ATOM 1549 C C . GLY A 1 213 ? -33.094 15.781 11.68 1 91.88 213 GLY A C 1
ATOM 1550 O O . GLY A 1 213 ? -33.375 16.969 11.891 1 91.88 213 GLY A O 1
ATOM 1551 N N . GLN A 1 214 ? -32 15.234 12.039 1 95.75 214 GLN A N 1
ATOM 1552 C CA . GLN A 1 214 ? -30.953 16.031 12.688 1 95.75 214 GLN A CA 1
ATOM 1553 C C . GLN A 1 214 ? -30.422 17.094 11.742 1 95.75 214 GLN A C 1
ATOM 1555 O O . GLN A 1 214 ? -30.047 16.797 10.602 1 95.75 214 GLN A O 1
ATOM 1560 N N . PRO A 1 215 ? -30.391 18.344 12.219 1 97.25 215 PRO A N 1
ATOM 1561 C CA . PRO A 1 215 ? -29.781 19.375 11.367 1 97.25 215 PRO A CA 1
ATOM 1562 C C . PRO A 1 215 ? -28.281 19.156 11.156 1 97.25 215 PRO A C 1
ATOM 1564 O O . PRO A 1 215 ? -27.578 18.766 12.094 1 97.25 215 PRO A O 1
ATOM 1567 N N . PHE A 1 216 ? -27.828 19.406 9.922 1 97.31 216 PHE A N 1
ATOM 1568 C CA . PHE A 1 216 ? -26.422 19.234 9.617 1 97.31 216 PHE A CA 1
ATOM 1569 C C . PHE A 1 216 ? -25.562 20.156 10.461 1 97.31 216 PHE A C 1
ATOM 1571 O O . PHE A 1 216 ? -24.469 19.797 10.883 1 97.31 216 PHE A O 1
ATOM 1578 N N . SER A 1 217 ? -26.031 21.328 10.703 1 97.81 217 SER A N 1
ATOM 1579 C CA . SER A 1 217 ? -25.312 22.312 11.516 1 97.81 217 SER A CA 1
ATOM 1580 C C . SER A 1 217 ? -25.031 21.766 12.906 1 97.81 217 SER A C 1
ATOM 1582 O O . SER A 1 217 ? -23.969 22.047 13.477 1 97.81 217 SER A O 1
ATOM 1584 N N . GLU A 1 218 ? -25.953 21 13.422 1 97.38 218 GLU A N 1
ATOM 1585 C CA . GLU A 1 218 ? -25.75 20.406 14.742 1 97.38 218 GLU A CA 1
ATOM 1586 C C . GLU A 1 218 ? -24.578 19.422 14.734 1 97.38 218 GLU A C 1
ATOM 1588 O O . GLU A 1 218 ? -23.812 19.344 15.695 1 97.38 218 GLU A O 1
ATOM 1593 N N . VAL A 1 219 ? -24.5 18.656 13.68 1 96.69 219 VAL A N 1
ATOM 1594 C CA . VAL A 1 219 ? -23.422 17.688 13.539 1 96.69 219 VAL A CA 1
ATOM 1595 C C . VAL A 1 219 ? -22.078 18.422 13.453 1 96.69 219 VAL A C 1
ATOM 1597 O O . VAL A 1 219 ? -21.109 18.031 14.102 1 96.69 219 VAL A O 1
ATOM 1600 N N . VAL A 1 220 ? -22 19.469 12.695 1 97.31 220 VAL A N 1
ATOM 1601 C CA . VAL A 1 220 ? -20.781 20.25 12.492 1 97.31 220 VAL A CA 1
ATOM 1602 C C . VAL A 1 220 ? -20.328 20.859 13.82 1 97.31 220 VAL A C 1
ATOM 1604 O O . VAL A 1 220 ? -19.156 20.766 14.195 1 97.31 220 VAL A O 1
ATOM 1607 N N . LEU A 1 221 ? -21.266 21.453 14.484 1 96.5 221 LEU A N 1
ATOM 1608 C CA . LEU A 1 221 ? -20.938 22.141 15.727 1 96.5 221 LEU A CA 1
ATOM 1609 C C . LEU A 1 221 ? -20.547 21.141 16.812 1 96.5 221 LEU A C 1
ATOM 1611 O O . LEU A 1 221 ? -19.656 21.422 17.625 1 96.5 221 LEU A O 1
ATOM 1615 N N . ALA A 1 222 ? -21.203 20.031 16.828 1 93.81 222 ALA A N 1
ATOM 1616 C CA . ALA A 1 222 ? -20.828 18.969 17.766 1 93.81 222 ALA A CA 1
ATOM 1617 C C . ALA A 1 222 ? -19.422 18.453 17.469 1 93.81 222 ALA A C 1
ATOM 1619 O O . ALA A 1 222 ? -18.656 18.188 18.391 1 93.81 222 ALA A O 1
ATOM 1620 N N . ALA A 1 223 ? -19.125 18.25 16.188 1 92.56 223 ALA A N 1
ATOM 1621 C CA . ALA A 1 223 ? -17.797 17.812 15.766 1 92.56 223 ALA A CA 1
ATOM 1622 C C . ALA A 1 223 ? -16.734 18.812 16.172 1 92.56 223 ALA A C 1
ATOM 1624 O O . ALA A 1 223 ? -15.633 18.438 16.609 1 92.56 223 ALA A O 1
ATOM 1625 N N . LYS A 1 224 ? -17.047 20.078 15.992 1 92.69 224 LYS A N 1
ATOM 1626 C CA . LYS A 1 224 ? -16.125 21.125 16.422 1 92.69 224 LYS A CA 1
ATOM 1627 C C . LYS A 1 224 ? -15.844 21.031 17.906 1 92.69 224 LYS A C 1
ATOM 1629 O O . LYS A 1 224 ? -14.688 21.047 18.344 1 92.69 224 LYS A O 1
ATOM 1634 N N . LYS A 1 225 ? -16.891 20.891 18.672 1 91 225 LYS A N 1
ATOM 1635 C CA . LYS A 1 225 ? -16.781 20.781 20.125 1 91 225 LYS A CA 1
ATOM 1636 C C . LYS A 1 225 ? -15.945 19.562 20.531 1 91 225 LYS A C 1
ATOM 1638 O O . LYS A 1 225 ? -15.195 19.609 21.5 1 91 225 LYS A O 1
ATOM 1643 N N . ALA A 1 226 ? -16.078 18.562 19.766 1 83.88 226 ALA A N 1
ATOM 1644 C CA . ALA A 1 226 ? -15.359 17.328 20.047 1 83.88 226 ALA A CA 1
ATOM 1645 C C . ALA A 1 226 ? -13.93 17.375 19.5 1 83.88 226 ALA A C 1
ATOM 1647 O O . ALA A 1 226 ? -13.148 16.438 19.703 1 83.88 226 ALA A O 1
ATOM 1648 N N . GLY A 1 227 ? -13.594 18.391 18.656 1 80.94 227 GLY A N 1
ATOM 1649 C CA . GLY A 1 227 ? -12.227 18.578 18.188 1 80.94 227 GLY A CA 1
ATOM 1650 C C . GLY A 1 227 ? -11.969 17.906 16.844 1 80.94 227 GLY A C 1
ATOM 1651 O O . GLY A 1 227 ? -10.812 17.672 16.484 1 80.94 227 GLY A O 1
ATOM 1652 N N . TYR A 1 228 ? -13.008 17.562 16.125 1 81.38 228 TYR A N 1
ATOM 1653 C CA . TYR A 1 228 ? -12.836 16.875 14.844 1 81.38 228 TYR A CA 1
ATOM 1654 C C . TYR A 1 228 ? -12.609 17.891 13.727 1 81.38 228 TYR A C 1
ATOM 1656 O O . TYR A 1 228 ? -12.047 17.547 12.68 1 81.38 228 TYR A O 1
ATOM 1664 N N . THR A 1 229 ? -13.125 19.078 13.961 1 88.5 229 THR A N 1
ATOM 1665 C CA . THR A 1 229 ? -12.914 20.078 12.922 1 88.5 229 THR A CA 1
ATOM 1666 C C . THR A 1 229 ? -11.781 21.031 13.305 1 88.5 229 THR A C 1
ATOM 1668 O O . THR A 1 229 ? -11.352 21.047 14.453 1 88.5 229 THR A O 1
ATOM 1671 N N . GLU A 1 230 ? -11.281 21.703 12.297 1 89.88 230 GLU A N 1
ATOM 1672 C CA . GLU A 1 230 ? -10.453 22.859 12.578 1 89.88 230 GLU A CA 1
ATOM 1673 C C . GLU A 1 230 ? -11.203 23.891 13.414 1 89.88 230 GLU A C 1
ATOM 1675 O O . GLU A 1 230 ? -12.43 23.875 13.469 1 89.88 230 GLU A O 1
ATOM 1680 N N . PRO A 1 231 ? -10.453 24.781 14.148 1 90.31 231 PRO A N 1
ATOM 1681 C CA . PRO A 1 231 ? -11.125 25.828 14.938 1 90.31 231 PRO A CA 1
ATOM 1682 C C . PRO A 1 231 ? -12.172 26.594 14.125 1 90.31 231 PRO A C 1
ATOM 1684 O O . PRO A 1 231 ? -13.211 26.969 14.664 1 90.31 231 PRO A O 1
ATOM 1687 N N . ASP A 1 232 ? -11.844 26.859 12.969 1 95.31 232 ASP A N 1
ATOM 1688 C CA . ASP A 1 232 ? -12.828 27.312 11.992 1 95.31 232 ASP A CA 1
ATOM 1689 C C . ASP A 1 232 ? -13.297 26.172 11.102 1 95.31 232 ASP A C 1
ATOM 1691 O O . ASP A 1 232 ? -12.57 25.75 10.195 1 95.31 232 ASP A O 1
ATOM 1695 N N . PRO A 1 233 ? -14.484 25.656 11.312 1 95.62 233 PRO A N 1
ATOM 1696 C CA . PRO A 1 233 ? -14.953 24.484 10.57 1 95.62 233 PRO A CA 1
ATOM 1697 C C . PRO A 1 233 ? -14.984 24.719 9.062 1 95.62 233 PRO A C 1
ATOM 1699 O O . PRO A 1 233 ? -14.977 23.75 8.289 1 95.62 233 PRO A O 1
ATOM 1702 N N . ARG A 1 234 ? -15.016 25.984 8.617 1 95.62 234 ARG A N 1
ATOM 1703 C CA . ARG A 1 234 ? -15.055 26.297 7.195 1 95.62 234 ARG A CA 1
ATOM 1704 C C . ARG A 1 234 ? -13.797 25.812 6.488 1 95.62 234 ARG A C 1
ATOM 1706 O O . ARG A 1 234 ? -13.828 25.484 5.301 1 95.62 234 ARG A O 1
ATOM 1713 N N . ASP A 1 235 ? -12.719 25.703 7.18 1 93.25 235 ASP A N 1
ATOM 1714 C CA . ASP A 1 235 ? -11.461 25.219 6.613 1 93.25 235 ASP A CA 1
ATOM 1715 C C . ASP A 1 235 ? -11.586 23.766 6.16 1 93.25 235 ASP A C 1
ATOM 1717 O O . ASP A 1 235 ? -10.898 23.344 5.23 1 93.25 235 ASP A O 1
ATOM 1721 N N . ASP A 1 236 ? -12.5 23.078 6.75 1 94.19 236 ASP A N 1
ATOM 1722 C CA . ASP A 1 236 ? -12.781 21.703 6.352 1 94.19 236 ASP A CA 1
ATOM 1723 C C . ASP A 1 236 ? -13.898 21.656 5.312 1 94.19 236 ASP A C 1
ATOM 1725 O O . ASP A 1 236 ? -13.82 20.875 4.352 1 94.19 236 ASP A O 1
ATOM 1729 N N . LEU A 1 237 ? -14.867 22.469 5.508 1 97.06 237 LEU A N 1
ATOM 1730 C CA . LEU A 1 237 ? -16.125 22.344 4.77 1 97.06 237 LEU A CA 1
ATOM 1731 C C . LEU A 1 237 ? -16.016 23.016 3.408 1 97.06 237 LEU A C 1
ATOM 1733 O O . LEU A 1 237 ? -16.859 22.781 2.533 1 97.06 237 LEU A O 1
ATOM 1737 N N . ASN A 1 238 ? -15 23.906 3.242 1 96.69 238 ASN A N 1
ATOM 1738 C CA . ASN A 1 238 ? -14.898 24.609 1.97 1 96.69 238 ASN A CA 1
ATOM 1739 C C . ASN A 1 238 ? -14.32 23.703 0.878 1 96.69 238 ASN A C 1
ATOM 1741 O O . ASN A 1 238 ? -14.328 24.062 -0.299 1 96.69 238 ASN A O 1
ATOM 1745 N N . GLY A 1 239 ? -13.719 22.547 1.273 1 96.5 239 GLY A N 1
ATOM 1746 C CA . GLY A 1 239 ? -13.312 21.531 0.312 1 96.5 239 GLY A CA 1
ATOM 1747 C C . GLY A 1 239 ? -11.898 21.719 -0.188 1 96.5 239 GLY A C 1
ATOM 1748 O O . GLY A 1 239 ? -11.391 20.891 -0.95 1 96.5 239 GLY A O 1
ATOM 1749 N N . LEU A 1 240 ? -11.211 22.75 0.25 1 95.56 240 LEU A N 1
ATOM 1750 C CA . LEU A 1 240 ? -9.891 23.062 -0.287 1 95.56 240 LEU A CA 1
ATOM 1751 C C . LEU A 1 240 ? -8.867 22.016 0.133 1 95.56 240 LEU A C 1
ATOM 1753 O O . LEU A 1 240 ? -7.965 21.688 -0.64 1 95.56 240 LEU A O 1
ATOM 1757 N N . ASP A 1 241 ? -8.914 21.547 1.312 1 95.44 241 ASP A N 1
ATOM 1758 C CA . ASP A 1 241 ? -7.996 20.5 1.729 1 95.44 241 ASP A CA 1
ATOM 1759 C C . ASP A 1 241 ? -8.18 19.234 0.882 1 95.44 241 ASP A C 1
ATOM 1761 O O . ASP A 1 241 ? -7.207 18.594 0.493 1 95.44 241 ASP A O 1
ATOM 1765 N N . VAL A 1 242 ? -9.461 18.891 0.618 1 97.69 242 VAL A N 1
ATOM 1766 C CA . VAL A 1 242 ? -9.742 17.75 -0.237 1 97.69 242 VAL A CA 1
ATOM 1767 C C . VAL A 1 242 ? -9.234 18.016 -1.651 1 97.69 242 VAL A C 1
ATOM 1769 O O . VAL A 1 242 ? -8.672 17.125 -2.295 1 97.69 242 VAL A O 1
ATOM 1772 N N . ALA A 1 243 ? -9.414 19.219 -2.08 1 98.5 243 ALA A N 1
ATOM 1773 C CA . ALA A 1 243 ? -8.93 19.578 -3.41 1 98.5 243 ALA A CA 1
ATOM 1774 C C . ALA A 1 243 ? -7.422 19.406 -3.521 1 98.5 243 ALA A C 1
ATOM 1776 O O . ALA A 1 243 ? -6.922 18.938 -4.547 1 98.5 243 ALA A O 1
ATOM 1777 N N . ARG A 1 244 ? -6.668 19.812 -2.537 1 98.06 244 ARG A N 1
ATOM 1778 C CA . ARG A 1 244 ? -5.223 19.625 -2.531 1 98.06 244 ARG A CA 1
ATOM 1779 C C . ARG A 1 244 ? -4.867 18.141 -2.635 1 98.06 244 ARG A C 1
ATOM 1781 O O . ARG A 1 244 ? -3.959 17.766 -3.377 1 98.06 244 ARG A O 1
ATOM 1788 N N . LYS A 1 245 ? -5.57 17.328 -1.896 1 98.38 245 LYS A N 1
ATOM 1789 C CA . LYS A 1 245 ? -5.332 15.883 -1.937 1 98.38 245 LYS A CA 1
ATOM 1790 C C . LYS A 1 245 ? -5.68 15.305 -3.307 1 98.38 245 LYS A C 1
ATOM 1792 O O . LYS A 1 245 ? -4.984 14.422 -3.807 1 98.38 245 LYS A O 1
ATOM 1797 N N . VAL A 1 246 ? -6.691 15.812 -3.895 1 98.75 246 VAL A N 1
ATOM 1798 C CA . VAL A 1 246 ? -7.066 15.414 -5.25 1 98.75 246 VAL A CA 1
ATOM 1799 C C . VAL A 1 246 ? -5.941 15.766 -6.219 1 98.75 246 VAL A C 1
ATOM 1801 O O . VAL A 1 246 ? -5.59 14.961 -7.086 1 98.75 246 VAL A O 1
ATOM 1804 N N . VAL A 1 247 ? -5.375 16.922 -6.074 1 98.81 247 VAL A N 1
ATOM 1805 C CA . VAL A 1 247 ? -4.281 17.359 -6.941 1 98.81 247 VAL A CA 1
ATOM 1806 C C . VAL A 1 247 ? -3.09 16.406 -6.773 1 98.81 247 VAL A C 1
ATOM 1808 O O . VAL A 1 247 ? -2.486 15.984 -7.762 1 98.81 247 VAL A O 1
ATOM 1811 N N . ILE A 1 248 ? -2.748 16.094 -5.586 1 98.69 248 ILE A N 1
ATOM 1812 C CA . ILE A 1 248 ? -1.635 15.188 -5.324 1 98.69 248 ILE A CA 1
ATOM 1813 C C . ILE A 1 248 ? -1.915 13.828 -5.953 1 98.69 248 ILE A C 1
ATOM 1815 O O . ILE A 1 248 ? -1.051 13.258 -6.621 1 98.69 248 ILE A O 1
ATOM 1819 N N . ALA A 1 249 ? -3.146 13.305 -5.758 1 98.69 249 ALA A N 1
ATOM 1820 C CA . ALA A 1 249 ? -3.52 12.031 -6.359 1 98.69 249 ALA A CA 1
ATOM 1821 C C . ALA A 1 249 ? -3.412 12.086 -7.879 1 98.69 249 ALA A C 1
ATOM 1823 O O . ALA A 1 249 ? -2.941 11.141 -8.516 1 98.69 249 ALA A O 1
ATOM 1824 N N . ALA A 1 250 ? -3.857 13.18 -8.43 1 98.69 250 ALA A N 1
ATOM 1825 C CA . ALA A 1 250 ? -3.803 13.352 -9.883 1 98.69 250 ALA A CA 1
ATOM 1826 C C . ALA A 1 250 ? -2.359 13.328 -10.383 1 98.69 250 ALA A C 1
ATOM 1828 O O . ALA A 1 250 ? -2.033 12.609 -11.328 1 98.69 250 ALA A O 1
ATOM 1829 N N . ARG A 1 251 ? -1.523 14.078 -9.742 1 98.25 251 ARG A N 1
ATOM 1830 C CA . ARG A 1 251 ? -0.132 14.18 -10.172 1 98.25 251 ARG A CA 1
ATOM 1831 C C . ARG A 1 251 ? 0.586 12.844 -10.008 1 98.25 251 ARG A C 1
ATOM 1833 O O . ARG A 1 251 ? 1.355 12.438 -10.883 1 98.25 251 ARG A O 1
ATOM 1840 N N . GLU A 1 252 ? 0.306 12.117 -8.969 1 97.69 252 GLU A N 1
ATOM 1841 C CA . GLU A 1 252 ? 0.874 10.781 -8.789 1 97.69 252 GLU A CA 1
ATOM 1842 C C . GLU A 1 252 ? 0.263 9.781 -9.766 1 97.69 252 GLU A C 1
ATOM 1844 O O . GLU A 1 252 ? 0.786 8.68 -9.945 1 97.69 252 GLU A O 1
ATOM 1849 N N . SER A 1 253 ? -0.849 10.133 -10.391 1 97.56 253 SER A N 1
ATOM 1850 C CA . SER A 1 253 ? -1.477 9.305 -11.414 1 97.56 253 SER A CA 1
ATOM 1851 C C . SER A 1 253 ? -0.99 9.68 -12.812 1 97.56 253 SER A C 1
ATOM 1853 O O . SER A 1 253 ? -1.445 9.117 -13.805 1 97.56 253 SER A O 1
ATOM 1855 N N . GLY A 1 254 ? -0.132 10.656 -12.906 1 95.19 254 GLY A N 1
ATOM 1856 C CA . GLY A 1 254 ? 0.452 11.055 -14.18 1 95.19 254 GLY A CA 1
ATOM 1857 C C . GLY A 1 254 ? -0.274 12.219 -14.828 1 95.19 254 GLY A C 1
ATOM 1858 O O . GLY A 1 254 ? -0.076 12.492 -16.016 1 95.19 254 GLY A O 1
ATOM 1859 N N . VAL A 1 255 ? -1.122 12.914 -14.078 1 97 255 VAL A N 1
ATOM 1860 C CA . VAL A 1 255 ? -1.9 14.031 -14.609 1 97 255 VAL A CA 1
ATOM 1861 C C . VAL A 1 255 ? -1.412 15.344 -14 1 97 255 VAL A C 1
ATOM 1863 O O . VAL A 1 255 ? -1.392 15.5 -12.781 1 97 255 VAL A O 1
ATOM 1866 N N . ASP A 1 256 ? -1.111 16.297 -14.805 1 96.12 256 ASP A N 1
ATOM 1867 C CA . ASP A 1 256 ? -0.656 17.594 -14.344 1 96.12 256 ASP A CA 1
ATOM 1868 C C . ASP A 1 256 ? -1.837 18.5 -13.977 1 96.12 256 ASP A C 1
ATOM 1870 O O . ASP A 1 256 ? -2.127 19.469 -14.68 1 96.12 256 ASP A O 1
ATOM 1874 N N . LEU A 1 257 ? -2.402 18.219 -12.93 1 97.31 257 LEU A N 1
ATOM 1875 C CA . LEU A 1 257 ? -3.564 18.969 -12.453 1 97.31 257 LEU A CA 1
ATOM 1876 C C . LEU A 1 257 ? -3.145 20.078 -11.508 1 97.31 257 LEU A C 1
ATOM 1878 O O . LEU A 1 257 ? -2.287 19.875 -10.648 1 97.31 257 LEU A O 1
ATOM 1882 N N . ALA A 1 258 ? -3.643 21.281 -11.695 1 97.31 258 ALA A N 1
ATOM 1883 C CA . ALA A 1 258 ? -3.459 22.391 -10.766 1 97.31 258 ALA A CA 1
ATOM 1884 C C . ALA A 1 258 ? -4.68 22.562 -9.867 1 97.31 258 ALA A C 1
ATOM 1886 O O . ALA A 1 258 ? -5.77 22.078 -10.195 1 97.31 258 ALA A O 1
ATOM 1887 N N . LEU A 1 259 ? -4.473 23.188 -8.742 1 96.81 259 LEU A N 1
ATOM 1888 C CA . LEU A 1 259 ? -5.555 23.375 -7.773 1 96.81 259 LEU A CA 1
ATOM 1889 C C . LEU A 1 259 ? -6.727 24.109 -8.406 1 96.81 259 LEU A C 1
ATOM 1891 O O . LEU A 1 259 ? -7.887 23.781 -8.148 1 96.81 259 LEU A O 1
ATOM 1895 N N . ASP A 1 260 ? -6.418 25.047 -9.273 1 95.81 260 ASP A N 1
ATOM 1896 C CA . ASP A 1 260 ? -7.449 25.875 -9.906 1 95.81 260 ASP A CA 1
ATOM 1897 C C . ASP A 1 260 ? -8.25 25.062 -10.914 1 95.81 260 ASP A C 1
ATOM 1899 O O . ASP A 1 260 ? -9.336 25.469 -11.328 1 95.81 260 ASP A O 1
ATOM 1903 N N . ASP A 1 261 ? -7.723 23.922 -11.352 1 95.88 261 ASP A N 1
ATOM 1904 C CA . ASP A 1 261 ? -8.398 23.062 -12.32 1 95.88 261 ASP A CA 1
ATOM 1905 C C . ASP A 1 261 ? -9.43 22.172 -11.633 1 95.88 261 ASP A C 1
ATOM 1907 O O . ASP A 1 261 ? -10.242 21.531 -12.297 1 95.88 261 ASP A O 1
ATOM 1911 N N . VAL A 1 262 ? -9.398 22.125 -10.336 1 98.19 262 VAL A N 1
ATOM 1912 C CA . VAL A 1 262 ? -10.289 21.234 -9.609 1 98.19 262 VAL A CA 1
ATOM 1913 C C . VAL A 1 262 ? -11.641 21.906 -9.398 1 98.19 262 VAL A C 1
ATOM 1915 O O . VAL A 1 262 ? -11.703 23.047 -8.906 1 98.19 262 VAL A O 1
ATOM 1918 N N . ASP A 1 263 ? -12.719 21.312 -9.844 1 98.44 263 ASP A N 1
ATOM 1919 C CA . ASP A 1 263 ? -14.07 21.797 -9.555 1 98.44 263 ASP A CA 1
ATOM 1920 C C . ASP A 1 263 ? -14.469 21.484 -8.117 1 98.44 263 ASP A C 1
ATOM 1922 O O . ASP A 1 263 ? -14.734 20.328 -7.785 1 98.44 263 ASP A O 1
ATOM 1926 N N . VAL A 1 264 ? -14.539 22.5 -7.289 1 98.12 264 VAL A N 1
ATOM 1927 C CA . VAL A 1 264 ? -14.742 22.281 -5.859 1 98.12 264 VAL A CA 1
ATOM 1928 C C . VAL A 1 264 ? -16.125 22.766 -5.449 1 98.12 264 VAL A C 1
ATOM 1930 O O . VAL A 1 264 ? -16.453 23.938 -5.625 1 98.12 264 VAL A O 1
ATOM 1933 N N . GLN A 1 265 ? -16.906 21.906 -4.984 1 97.38 265 GLN A N 1
ATOM 1934 C CA . GLN A 1 265 ? -18.156 22.281 -4.34 1 97.38 265 GLN A CA 1
ATOM 1935 C C . GLN A 1 265 ? -17.953 22.562 -2.854 1 97.38 265 GLN A C 1
ATOM 1937 O O . GLN A 1 265 ? -17.719 21.641 -2.068 1 97.38 265 GLN A O 1
ATOM 1942 N N . SER A 1 266 ? -18.078 23.797 -2.477 1 97.31 266 SER A N 1
ATOM 1943 C CA . SER A 1 266 ? -17.969 24.172 -1.069 1 97.31 266 SER A CA 1
ATOM 1944 C C . SER A 1 266 ? -19.266 23.906 -0.324 1 97.31 266 SER A C 1
ATOM 1946 O O . SER A 1 266 ? -20.359 24.109 -0.867 1 97.31 266 SER A O 1
ATOM 1948 N N . LEU A 1 267 ? -19.188 23.438 0.927 1 96.69 267 LEU A N 1
ATOM 1949 C CA . LEU A 1 267 ? -20.375 23.266 1.76 1 96.69 267 LEU A CA 1
ATOM 1950 C C . LEU A 1 267 ? -20.594 24.469 2.664 1 96.69 267 LEU A C 1
ATOM 1952 O O . LEU A 1 267 ? -21.531 24.484 3.473 1 96.69 267 LEU A O 1
ATOM 1956 N N . VAL A 1 268 ? -19.734 25.453 2.539 1 97.44 268 VAL A N 1
ATOM 1957 C CA . VAL A 1 268 ? -19.938 26.719 3.238 1 97.44 268 VAL A CA 1
ATOM 1958 C C . VAL A 1 268 ? -20.906 27.594 2.445 1 97.44 268 VAL A C 1
ATOM 1960 O O . VAL A 1 268 ? -20.609 27.953 1.302 1 97.44 268 VAL A O 1
ATOM 1963 N N . PRO A 1 269 ? -22 27.891 3.096 1 96.75 269 PRO A N 1
ATOM 1964 C CA . PRO A 1 269 ? -22.906 28.797 2.385 1 96.75 269 PRO A CA 1
ATOM 1965 C C . PRO A 1 269 ? -22.203 30.078 1.947 1 96.75 269 PRO A C 1
ATOM 1967 O O . PRO A 1 269 ? -21.391 30.641 2.695 1 96.75 269 PRO A O 1
ATOM 1970 N N . ALA A 1 270 ? -22.562 30.531 0.754 1 96.19 270 ALA A N 1
ATOM 1971 C CA . ALA A 1 270 ? -21.922 31.719 0.177 1 96.19 270 ALA A CA 1
ATOM 1972 C C . ALA A 1 270 ? -22.047 32.906 1.104 1 96.19 270 ALA A C 1
ATOM 1974 O O . ALA A 1 270 ? -21.125 33.719 1.224 1 96.19 270 ALA A O 1
ATOM 1975 N N . GLU A 1 271 ? -23.109 33 1.786 1 96.5 271 GLU A N 1
ATOM 1976 C CA . GLU A 1 271 ? -23.422 34.125 2.66 1 96.5 271 GLU A CA 1
ATOM 1977 C C . GLU A 1 271 ? -22.531 34.125 3.896 1 96.5 271 GLU A C 1
ATOM 1979 O O . GLU A 1 271 ? -22.406 35.156 4.57 1 96.5 271 GLU A O 1
ATOM 1984 N N . LEU A 1 272 ? -21.938 33 4.164 1 97.5 272 LEU A N 1
ATOM 1985 C CA . LEU A 1 272 ? -21.203 32.875 5.418 1 97.5 272 LEU A CA 1
ATOM 1986 C C . LEU A 1 272 ? -19.703 32.75 5.156 1 97.5 272 LEU A C 1
ATOM 1988 O O . LEU A 1 272 ? -18.938 32.469 6.074 1 97.5 272 LEU A O 1
ATOM 1992 N N . GLU A 1 273 ? -19.219 32.906 3.977 1 96 273 GLU A N 1
ATOM 1993 C CA . GLU A 1 273 ? -17.812 32.688 3.613 1 96 273 GLU A CA 1
ATOM 1994 C C . GLU A 1 273 ? -16.922 33.75 4.25 1 96 273 GLU A C 1
ATOM 1996 O O . GLU A 1 273 ? -15.789 33.438 4.648 1 96 273 GLU A O 1
ATOM 2001 N N . ASP A 1 274 ? -17.469 34.969 4.438 1 95 274 ASP A N 1
ATOM 2002 C CA . ASP A 1 274 ? -16.578 36.062 4.809 1 95 274 ASP A CA 1
ATOM 2003 C C . ASP A 1 274 ? -16.859 36.531 6.234 1 95 274 ASP A C 1
ATOM 2005 O O . ASP A 1 274 ? -16.188 37.438 6.73 1 95 274 ASP A O 1
ATOM 2009 N N . CYS A 1 275 ? -17.766 35.906 6.926 1 96.5 275 CYS A N 1
ATOM 2010 C CA . CYS A 1 275 ? -18.062 36.344 8.289 1 96.5 275 CYS A CA 1
ATOM 2011 C C . CYS A 1 275 ? -17.062 35.75 9.281 1 96.5 275 CYS A C 1
ATOM 2013 O O . CYS A 1 275 ? -16.219 34.938 8.906 1 96.5 275 CYS A O 1
ATOM 2015 N N . ASP A 1 276 ? -17.047 36.25 10.453 1 96.81 276 ASP A N 1
ATOM 2016 C CA . ASP A 1 276 ? -16.156 35.656 11.461 1 96.81 276 ASP A CA 1
ATOM 2017 C C . ASP A 1 276 ? -16.688 34.312 11.953 1 96.81 276 ASP A C 1
ATOM 2019 O O . ASP A 1 276 ? -17.828 33.969 11.664 1 96.81 276 ASP A O 1
ATOM 2023 N N . VAL A 1 277 ? -15.891 33.594 12.602 1 96.81 277 VAL A N 1
ATOM 2024 C CA . VAL A 1 277 ? -16.172 32.219 12.984 1 96.81 277 VAL A CA 1
ATOM 2025 C C . VAL A 1 277 ? -17.391 32.188 13.891 1 96.81 277 VAL A C 1
ATOM 2027 O O . VAL A 1 277 ? -18.234 31.281 13.766 1 96.81 277 VAL A O 1
ATOM 2030 N N . ALA A 1 278 ? -17.484 33.094 14.773 1 97 278 ALA A N 1
ATOM 2031 C CA . ALA A 1 278 ? -18.625 33.125 15.695 1 97 278 ALA A CA 1
ATOM 2032 C C . ALA A 1 278 ? -19.938 33.312 14.93 1 97 278 ALA A C 1
ATOM 2034 O O . ALA A 1 278 ? -20.938 32.656 15.234 1 97 278 ALA A O 1
ATOM 2035 N N . GLU A 1 279 ? -19.953 34.219 14.047 1 97.62 279 GLU A N 1
ATOM 2036 C CA . GLU A 1 279 ? -21.141 34.469 13.227 1 97.62 279 GLU A CA 1
ATOM 2037 C C . GLU A 1 279 ? -21.469 33.219 12.375 1 97.62 279 GLU A C 1
ATOM 2039 O O . GLU A 1 279 ? -22.625 32.875 12.219 1 97.62 279 GLU A O 1
ATOM 2044 N N . TYR A 1 280 ? -20.469 32.688 11.719 1 97.69 280 TYR A N 1
ATOM 2045 C CA . TYR A 1 280 ? -20.656 31.469 10.938 1 97.69 280 TYR A CA 1
ATOM 2046 C C . TYR A 1 280 ? -21.391 30.406 11.75 1 97.69 280 TYR A C 1
ATOM 2048 O O . TYR A 1 280 ? -22.391 29.859 11.297 1 97.69 280 TYR A O 1
ATOM 2056 N N . GLU A 1 281 ? -20.891 30.188 13 1 97.38 281 GLU A N 1
ATOM 2057 C CA . GLU A 1 281 ? -21.469 29.156 13.867 1 97.38 281 GLU A CA 1
ATOM 2058 C C . GLU A 1 281 ? -22.906 29.5 14.234 1 97.38 281 GLU A C 1
ATOM 2060 O O . GLU A 1 281 ? -23.766 28.609 14.289 1 97.38 281 GLU A O 1
ATOM 2065 N N . ARG A 1 282 ? -23.141 30.734 14.461 1 97.25 282 ARG A N 1
ATOM 2066 C CA . ARG A 1 282 ? -24.469 31.172 14.852 1 97.25 282 ARG A CA 1
ATOM 2067 C C . ARG A 1 282 ? -25.453 31.031 13.703 1 97.25 282 ARG A C 1
ATOM 2069 O O . ARG A 1 282 ? -26.625 30.688 13.914 1 97.25 282 ARG A O 1
ATOM 2076 N N . ARG A 1 283 ? -24.984 31.266 12.539 1 97.94 283 ARG A N 1
ATOM 2077 C CA . ARG A 1 283 ? -25.906 31.375 11.414 1 97.94 283 ARG A CA 1
ATOM 2078 C C . ARG A 1 283 ? -25.969 30.062 10.625 1 97.94 283 ARG A C 1
ATOM 2080 O O . ARG A 1 283 ? -26.859 29.875 9.797 1 97.94 283 ARG A O 1
ATOM 2087 N N . LEU A 1 284 ? -25.094 29.172 10.852 1 97.75 284 LEU A N 1
ATOM 2088 C CA . LEU A 1 284 ? -25.016 27.938 10.086 1 97.75 284 LEU A CA 1
ATOM 2089 C C . LEU A 1 284 ? -26.359 27.219 10.078 1 97.75 284 LEU A C 1
ATOM 2091 O O . LEU A 1 284 ? -26.781 26.688 9.039 1 97.75 284 LEU A O 1
ATOM 2095 N N . PRO A 1 285 ? -27.141 27.203 11.156 1 97.62 285 PRO A N 1
ATOM 2096 C CA . PRO A 1 285 ? -28.422 26.516 11.18 1 97.62 285 PRO A CA 1
ATOM 2097 C C . PRO A 1 285 ? -29.422 27.078 10.172 1 97.62 285 PRO A C 1
ATOM 2099 O O . PRO A 1 285 ? -30.344 26.375 9.742 1 97.62 285 PRO A O 1
ATOM 2102 N N . GLU A 1 286 ? -29.234 28.344 9.797 1 97.62 286 GLU A N 1
ATOM 2103 C CA . GLU A 1 286 ? -30.109 28.984 8.82 1 97.62 286 GLU A CA 1
ATOM 2104 C C . GLU A 1 286 ? -30.031 28.266 7.469 1 97.62 286 GLU A C 1
ATOM 2106 O O . GLU A 1 286 ? -30.922 28.422 6.629 1 97.62 286 GLU A O 1
ATOM 2111 N N . PHE A 1 287 ? -29.062 27.484 7.273 1 97.25 287 PHE A N 1
ATOM 2112 C CA . PHE A 1 287 ? -28.828 26.922 5.949 1 97.25 287 PHE A CA 1
ATOM 2113 C C . PHE A 1 287 ? -28.953 25.391 5.98 1 97.25 287 PHE A C 1
ATOM 2115 O O . PHE A 1 287 ? -28.547 24.719 5.039 1 97.25 287 PHE A O 1
ATOM 2122 N N . ASP A 1 288 ? -29.469 24.828 6.992 1 97.5 288 ASP A N 1
ATOM 2123 C CA . ASP A 1 288 ? -29.625 23.391 7.137 1 97.5 288 ASP A CA 1
ATOM 2124 C C . ASP A 1 288 ? -30.531 22.812 6.047 1 97.5 288 ASP A C 1
ATOM 2126 O O . ASP A 1 288 ? -30.359 21.672 5.629 1 97.5 288 ASP A O 1
ATOM 2130 N N . GLY A 1 289 ? -31.438 23.609 5.645 1 95.75 289 GLY A N 1
ATOM 2131 C CA . GLY A 1 289 ? -32.469 23.141 4.727 1 95.75 289 GLY A CA 1
ATOM 2132 C C . GLY A 1 289 ? -31.906 22.625 3.416 1 95.75 289 GLY A C 1
ATOM 2133 O O . GLY A 1 289 ? -32.344 21.594 2.912 1 95.75 289 GLY A O 1
ATOM 2134 N N . VAL A 1 290 ? -30.969 23.328 2.883 1 93.31 290 VAL A N 1
ATOM 2135 C CA . VAL A 1 290 ? -30.438 23.031 1.559 1 93.31 290 VAL A CA 1
ATOM 2136 C C . VAL A 1 290 ? -29.812 21.641 1.564 1 93.31 290 VAL A C 1
ATOM 2138 O O . VAL A 1 290 ? -30.141 20.797 0.719 1 93.31 290 VAL A O 1
ATOM 2141 N N . ILE A 1 291 ? -28.938 21.359 2.414 1 95.31 291 ILE A N 1
ATOM 2142 C CA . ILE A 1 291 ? -28.219 20.094 2.443 1 95.31 291 ILE A CA 1
ATOM 2143 C C . ILE A 1 291 ? -29.172 18.984 2.91 1 95.31 291 ILE A C 1
ATOM 2145 O O . ILE A 1 291 ? -29.078 17.844 2.457 1 95.31 291 ILE A O 1
ATOM 2149 N N . ALA A 1 292 ? -30.094 19.297 3.768 1 95.44 292 ALA A N 1
ATOM 2150 C CA . ALA A 1 292 ? -31.109 18.344 4.207 1 95.44 292 ALA A CA 1
ATOM 2151 C C . ALA A 1 292 ? -31.938 17.844 3.031 1 95.44 292 ALA A C 1
ATOM 2153 O O . ALA A 1 292 ? -32.25 16.656 2.951 1 95.44 292 ALA A O 1
ATOM 2154 N N . GLU A 1 293 ? -32.281 18.766 2.227 1 95.5 293 GLU A N 1
ATOM 2155 C CA . GLU A 1 293 ? -33.062 18.406 1.042 1 95.5 293 GLU A CA 1
ATOM 2156 C C . GLU A 1 293 ? -32.281 17.453 0.147 1 95.5 293 GLU A C 1
ATOM 2158 O O . GLU A 1 293 ? -32.844 16.5 -0.403 1 95.5 293 GLU A O 1
ATOM 2163 N N . GLN A 1 294 ? -31.047 17.75 -0.005 1 95.44 294 GLN A N 1
ATOM 2164 C CA . GLN A 1 294 ? -30.188 16.891 -0.809 1 95.44 294 GLN A CA 1
ATOM 2165 C C . GLN A 1 294 ? -30.078 15.5 -0.194 1 95.44 294 GLN A C 1
ATOM 2167 O O . GLN A 1 294 ? -30.125 14.492 -0.907 1 95.44 294 GLN A O 1
ATOM 2172 N N . ALA A 1 295 ? -29.938 15.438 1.048 1 95.31 295 ALA A N 1
ATOM 2173 C CA . ALA A 1 295 ? -29.828 14.164 1.748 1 95.31 295 ALA A CA 1
ATOM 2174 C C . ALA A 1 295 ? -31.125 13.367 1.646 1 95.31 295 ALA A C 1
ATOM 2176 O O . ALA A 1 295 ? -31.094 12.148 1.474 1 95.31 295 ALA A O 1
ATOM 2177 N N . ALA A 1 296 ? -32.188 14.07 1.766 1 93.38 296 ALA A N 1
ATOM 2178 C CA . ALA A 1 296 ? -33.5 13.422 1.653 1 93.38 296 ALA A CA 1
ATOM 2179 C C . ALA A 1 296 ? -33.688 12.852 0.252 1 93.38 296 ALA A C 1
ATOM 2181 O O . ALA A 1 296 ? -34.25 11.766 0.094 1 93.38 296 ALA A O 1
ATOM 2182 N N . ALA A 1 297 ? -33.312 13.625 -0.666 1 95.06 297 ALA A N 1
ATOM 2183 C CA . ALA A 1 297 ? -33.406 13.164 -2.047 1 95.06 297 ALA A CA 1
ATOM 2184 C C . ALA A 1 297 ? -32.594 11.906 -2.27 1 95.06 297 ALA A C 1
ATOM 2186 O O . ALA A 1 297 ? -33.031 10.977 -2.959 1 95.06 297 ALA A O 1
ATOM 2187 N N . ALA A 1 298 ? -31.359 11.867 -1.793 1 95.5 298 ALA A N 1
ATOM 2188 C CA . ALA A 1 298 ? -30.5 10.688 -1.885 1 95.5 298 ALA A CA 1
ATOM 2189 C C . ALA A 1 298 ? -31.156 9.492 -1.184 1 95.5 298 ALA A C 1
ATOM 2191 O O . ALA A 1 298 ? -31.188 8.383 -1.73 1 95.5 298 ALA A O 1
ATOM 2192 N N . ALA A 1 299 ? -31.719 9.734 -0.067 1 92.5 299 ALA A N 1
ATOM 2193 C CA . ALA A 1 299 ? -32.344 8.672 0.708 1 92.5 299 ALA A CA 1
ATOM 2194 C C . ALA A 1 299 ? -33.531 8.086 -0.043 1 92.5 299 ALA A C 1
ATOM 2196 O O . ALA A 1 299 ? -33.781 6.879 0.016 1 92.5 299 ALA A O 1
ATOM 2197 N N . ALA A 1 300 ? -34.25 8.938 -0.63 1 93.94 300 ALA A N 1
ATOM 2198 C CA . ALA A 1 300 ? -35.406 8.508 -1.395 1 93.94 300 ALA A CA 1
ATOM 2199 C C . ALA A 1 300 ? -35 7.551 -2.518 1 93.94 300 ALA A C 1
ATOM 2201 O O . ALA A 1 300 ? -35.812 6.707 -2.938 1 93.94 300 ALA A O 1
ATOM 2202 N N . GLU A 1 301 ? -33.812 7.68 -2.934 1 95.44 301 GLU A N 1
ATOM 2203 C CA . GLU A 1 301 ? -33.281 6.805 -3.977 1 95.44 301 GLU A CA 1
ATOM 2204 C C . GLU A 1 301 ? -32.531 5.609 -3.377 1 95.44 301 GLU A C 1
ATOM 2206 O O . GLU A 1 301 ? -31.891 4.844 -4.102 1 95.44 301 GLU A O 1
ATOM 2211 N N . GLY A 1 302 ? -32.562 5.5 -2.129 1 92.06 302 GLY A N 1
ATOM 2212 C CA . GLY A 1 302 ? -31.844 4.434 -1.455 1 92.06 302 GLY A CA 1
ATOM 2213 C C . GLY A 1 302 ? -30.359 4.668 -1.412 1 92.06 302 GLY A C 1
ATOM 2214 O O . GLY A 1 302 ? -29.578 3.715 -1.368 1 92.06 302 GLY A O 1
ATOM 2215 N N . LYS A 1 303 ? -29.969 5.918 -1.476 1 95.12 303 LYS A N 1
ATOM 2216 C CA . LYS A 1 303 ? -28.547 6.293 -1.529 1 95.12 303 LYS A CA 1
ATOM 2217 C C . LYS A 1 303 ? -28.172 7.168 -0.339 1 95.12 303 LYS A C 1
ATOM 2219 O O . LYS A 1 303 ? -29.031 7.59 0.432 1 95.12 303 LYS A O 1
ATOM 2224 N N . VAL A 1 304 ? -26.906 7.324 -0.168 1 93.38 304 VAL A N 1
ATOM 2225 C CA . VAL A 1 304 ? -26.391 8.219 0.864 1 93.38 304 VAL A CA 1
ATOM 2226 C C . VAL A 1 304 ? -25.516 9.297 0.225 1 93.38 304 VAL A C 1
ATOM 2228 O O . VAL A 1 304 ? -25 9.117 -0.878 1 93.38 304 VAL A O 1
ATOM 2231 N N . LEU A 1 305 ? -25.328 10.422 0.986 1 95.75 305 LEU A N 1
ATOM 2232 C CA . LEU A 1 305 ? -24.469 11.5 0.532 1 95.75 305 LEU A CA 1
ATOM 2233 C C . LEU A 1 305 ? -23.062 11.367 1.14 1 95.75 305 LEU A C 1
ATOM 2235 O O . LEU A 1 305 ? -22.938 11.039 2.32 1 95.75 305 LEU A O 1
ATOM 2239 N N . ARG A 1 306 ? -22.156 11.5 0.295 1 96.75 306 ARG A N 1
ATOM 2240 C CA . ARG A 1 306 ? -20.781 11.57 0.748 1 96.75 306 ARG A CA 1
ATOM 2241 C C . ARG A 1 306 ? -20.031 12.695 0.048 1 96.75 306 ARG A C 1
ATOM 2243 O O . ARG A 1 306 ? -20.297 12.992 -1.118 1 96.75 306 ARG A O 1
ATOM 2250 N N . PHE A 1 307 ? -19.156 13.398 0.797 1 97.38 307 PHE A N 1
ATOM 2251 C CA . PHE A 1 307 ? -18.266 14.414 0.249 1 97.38 307 PHE A CA 1
ATOM 2252 C C . PHE A 1 307 ? -17.016 13.781 -0.345 1 97.38 307 PHE A C 1
ATOM 2254 O O . PHE A 1 307 ? -16.125 13.344 0.388 1 97.38 307 PHE A O 1
ATOM 2261 N N . VAL A 1 308 ? -16.891 13.758 -1.706 1 98.06 308 VAL A N 1
ATOM 2262 C CA . VAL A 1 308 ? -15.953 12.883 -2.391 1 98.06 308 VAL A CA 1
ATOM 2263 C C . VAL A 1 308 ? -15.008 13.711 -3.256 1 98.06 308 VAL A C 1
ATOM 2265 O O . VAL A 1 308 ? -15.406 14.734 -3.818 1 98.06 308 VAL A O 1
ATOM 2268 N N . GLY A 1 309 ? -13.719 13.32 -3.256 1 98.62 309 GLY A N 1
ATOM 2269 C CA . GLY A 1 309 ? -12.766 13.773 -4.262 1 98.62 309 GLY A CA 1
ATOM 2270 C C . GLY A 1 309 ? -12.578 12.773 -5.387 1 98.62 309 GLY A C 1
ATOM 2271 O O . GLY A 1 309 ? -12.555 11.562 -5.156 1 98.62 309 GLY A O 1
ATOM 2272 N N . LYS A 1 310 ? -12.445 13.328 -6.613 1 98.5 310 LYS A N 1
ATOM 2273 C CA . LYS A 1 310 ? -12.32 12.453 -7.777 1 98.5 310 LYS A CA 1
ATOM 2274 C C . LYS A 1 310 ? -11.242 12.961 -8.727 1 98.5 310 LYS A C 1
ATOM 2276 O O . LYS A 1 310 ? -11.102 14.164 -8.945 1 98.5 310 LYS A O 1
ATOM 2281 N N . VAL A 1 311 ? -10.477 12.094 -9.227 1 98.69 311 VAL A N 1
ATOM 2282 C CA . VAL A 1 311 ? -9.555 12.312 -10.336 1 98.69 311 VAL A CA 1
ATOM 2283 C C . VAL A 1 311 ? -9.961 11.453 -11.531 1 98.69 311 VAL A C 1
ATOM 2285 O O . VAL A 1 311 ? -10.07 10.227 -11.406 1 98.69 311 VAL A O 1
ATOM 2288 N N . ASP A 1 312 ? -10.312 12.031 -12.609 1 98.25 312 ASP A N 1
ATOM 2289 C CA . ASP A 1 312 ? -10.414 11.344 -13.898 1 98.25 312 ASP A CA 1
ATOM 2290 C C . ASP A 1 312 ? -9.133 11.5 -14.703 1 98.25 312 ASP A C 1
ATOM 2292 O O . ASP A 1 312 ? -8.945 12.508 -15.391 1 98.25 312 ASP A O 1
ATOM 2296 N N . ALA A 1 313 ? -8.312 10.531 -14.594 1 97.44 313 ALA A N 1
ATOM 2297 C CA . ALA A 1 313 ? -6.988 10.641 -15.195 1 97.44 313 ALA A CA 1
ATOM 2298 C C . ALA A 1 313 ? -7.074 10.625 -16.719 1 97.44 313 ALA A C 1
ATOM 2300 O O . ALA A 1 313 ? -6.238 11.219 -17.406 1 97.44 313 ALA A O 1
ATOM 2301 N N . GLU A 1 314 ? -8.023 9.977 -17.234 1 95.69 314 GLU A N 1
ATOM 2302 C CA . GLU A 1 314 ? -8.195 9.906 -18.688 1 95.69 314 GLU A CA 1
ATOM 2303 C C . GLU A 1 314 ? -8.617 11.258 -19.266 1 95.69 314 GLU A C 1
ATOM 2305 O O . GLU A 1 314 ? -8.156 11.648 -20.344 1 95.69 314 GLU A O 1
ATOM 2310 N N . LYS A 1 315 ? -9.43 11.969 -18.562 1 97 315 LYS A N 1
ATOM 2311 C CA . LYS A 1 315 ? -9.898 13.273 -19 1 97 315 LYS A CA 1
ATOM 2312 C C . LYS A 1 315 ? -9.008 14.391 -18.469 1 97 315 LYS A C 1
ATOM 2314 O O . LYS A 1 315 ? -9.086 15.531 -18.938 1 97 315 LYS A O 1
ATOM 2319 N N . GLY A 1 316 ? -8.188 14.047 -17.5 1 97.44 316 GLY A N 1
ATOM 2320 C CA . GLY A 1 316 ? -7.316 15.047 -16.906 1 97.44 316 GLY A CA 1
ATOM 2321 C C . GLY A 1 316 ? -8.062 16.047 -16.047 1 97.44 316 GLY A C 1
ATOM 2322 O O . GLY A 1 316 ? -7.746 17.234 -16.047 1 97.44 316 GLY A O 1
ATOM 2323 N N . THR A 1 317 ? -9.07 15.578 -15.305 1 98.12 317 THR A N 1
ATOM 2324 C CA . THR A 1 317 ? -9.883 16.484 -14.5 1 98.12 317 THR A CA 1
ATOM 2325 C C . THR A 1 317 ? -9.945 16 -13.055 1 98.12 317 THR A C 1
ATOM 2327 O O . THR A 1 317 ? -9.648 14.836 -12.766 1 98.12 317 THR A O 1
ATOM 2330 N N . GLY A 1 318 ? -10.242 16.922 -12.148 1 98.44 318 GLY A N 1
ATOM 2331 C CA . GLY A 1 318 ? -10.477 16.656 -10.742 1 98.44 318 GLY A CA 1
ATOM 2332 C C . GLY A 1 318 ? -11.68 17.391 -10.188 1 98.44 318 GLY A C 1
ATOM 2333 O O . GLY A 1 318 ? -12.023 18.469 -10.672 1 98.44 318 GLY A O 1
ATOM 2334 N N . SER A 1 319 ? -12.305 16.828 -9.242 1 98.75 319 SER A N 1
ATOM 2335 C CA . SER A 1 319 ? -13.445 17.484 -8.633 1 98.75 319 SER A CA 1
ATOM 2336 C C . SER A 1 319 ? -13.586 17.109 -7.156 1 98.75 319 SER A C 1
ATOM 2338 O O . SER A 1 319 ? -13.023 16.109 -6.715 1 98.75 319 SER A O 1
ATOM 2340 N N . VAL A 1 320 ? -14.172 17.906 -6.422 1 98.62 320 VAL A N 1
ATOM 2341 C CA . VAL A 1 320 ? -14.633 17.719 -5.051 1 98.62 320 VAL A CA 1
ATOM 2342 C C . VAL A 1 320 ? -16.125 18.031 -4.961 1 98.62 320 VAL A C 1
ATOM 2344 O O . VAL A 1 320 ? -16.547 19.141 -5.293 1 98.62 320 VAL A O 1
ATOM 2347 N N . GLU A 1 321 ? -16.891 17.047 -4.512 1 97.88 321 GLU A N 1
ATOM 2348 C CA . GLU A 1 321 ? -18.328 17.266 -4.59 1 97.88 321 GLU A CA 1
ATOM 2349 C C . GLU A 1 321 ? -19.078 16.391 -3.588 1 97.88 321 GLU A C 1
ATOM 2351 O O . GLU A 1 321 ? -18.531 15.414 -3.084 1 97.88 321 GLU A O 1
ATOM 2356 N N . LEU A 1 322 ? -20.297 16.828 -3.322 1 96.5 322 LEU A N 1
ATOM 2357 C CA . LEU A 1 322 ? -21.25 15.961 -2.652 1 96.5 322 LEU A CA 1
ATOM 2358 C C . LEU A 1 322 ? -21.891 14.992 -3.641 1 96.5 322 LEU A C 1
ATOM 2360 O O . LEU A 1 322 ? -22.562 15.414 -4.59 1 96.5 322 LEU A O 1
ATOM 2364 N N . ALA A 1 323 ? -21.641 13.75 -3.439 1 96.44 323 ALA A N 1
ATOM 2365 C CA . ALA A 1 323 ? -22.125 12.75 -4.387 1 96.44 323 ALA A CA 1
ATOM 2366 C C . ALA A 1 323 ? -23 11.719 -3.689 1 96.44 323 ALA A C 1
ATOM 2368 O O . ALA A 1 323 ? -22.922 11.547 -2.471 1 96.44 323 ALA A O 1
ATOM 2369 N N . LYS A 1 324 ? -23.859 11.109 -4.48 1 96.44 324 LYS A N 1
ATOM 2370 C CA . LYS A 1 324 ? -24.75 10.047 -3.994 1 96.44 324 LYS A CA 1
ATOM 2371 C C . LYS A 1 324 ? -24.141 8.672 -4.242 1 96.44 324 LYS A C 1
ATOM 2373 O O . LYS A 1 324 ? -23.562 8.422 -5.301 1 96.44 324 LYS A O 1
ATOM 2378 N N . PHE A 1 325 ? -24.219 7.82 -3.289 1 94.81 325 PHE A N 1
ATOM 2379 C CA . PHE A 1 325 ? -23.75 6.449 -3.434 1 94.81 325 PHE A CA 1
ATOM 2380 C C . PHE A 1 325 ? -24.797 5.465 -2.928 1 94.81 325 PHE A C 1
ATOM 2382 O O . PHE A 1 325 ? -25.469 5.719 -1.924 1 94.81 325 PHE A O 1
ATOM 2389 N N . ASP A 1 326 ? -24.875 4.336 -3.646 1 92.06 326 ASP A N 1
ATOM 2390 C CA . ASP A 1 326 ? -25.734 3.26 -3.168 1 92.06 326 ASP A CA 1
ATOM 2391 C C . ASP A 1 326 ? -25.312 2.795 -1.775 1 92.06 326 ASP A C 1
ATOM 2393 O O . ASP A 1 326 ? -24.125 2.812 -1.443 1 92.06 326 ASP A O 1
ATOM 2397 N N . ALA A 1 327 ? -26.266 2.299 -1.025 1 84.56 327 ALA A N 1
ATOM 2398 C CA . ALA A 1 327 ? -26 1.845 0.337 1 84.56 327 ALA A CA 1
ATOM 2399 C C . ALA A 1 327 ? -25 0.692 0.344 1 84.56 327 ALA A C 1
ATOM 2401 O O . ALA A 1 327 ? -24.297 0.477 1.336 1 84.56 327 ALA A O 1
ATOM 2402 N N . SER A 1 328 ? -24.844 -0.013 -0.745 1 80.88 328 SER A N 1
ATOM 2403 C CA . SER A 1 328 ? -23.938 -1.159 -0.833 1 80.88 328 SER A CA 1
ATOM 2404 C C . SER A 1 328 ? -22.547 -0.735 -1.287 1 80.88 328 SER A C 1
ATOM 2406 O O . SER A 1 328 ? -21.609 -1.524 -1.227 1 80.88 328 SER A O 1
ATOM 2408 N N . HIS A 1 329 ? -22.5 0.487 -1.712 1 87.25 329 HIS A N 1
ATOM 2409 C CA . HIS A 1 329 ? -21.203 0.981 -2.176 1 87.25 329 HIS A CA 1
ATOM 2410 C C . HIS A 1 329 ? -20.203 1.082 -1.025 1 87.25 329 HIS A C 1
ATOM 2412 O O . HIS A 1 329 ? -20.578 1.447 0.093 1 87.25 329 HIS A O 1
ATOM 2418 N N . PRO A 1 330 ? -18.984 0.783 -1.305 1 86.62 330 PRO A N 1
ATOM 2419 C CA . PRO A 1 330 ? -17.984 0.822 -0.242 1 86.62 330 PRO A CA 1
ATOM 2420 C C . PRO A 1 330 ? -17.922 2.174 0.465 1 86.62 330 PRO A C 1
ATOM 2422 O O . PRO A 1 330 ? -17.547 2.244 1.639 1 86.62 330 PRO A O 1
ATOM 2425 N N . PHE A 1 331 ? -18.281 3.24 -0.141 1 92.94 331 PHE A N 1
ATOM 2426 C CA . PHE A 1 331 ? -18.203 4.578 0.432 1 92.94 331 PHE A CA 1
ATOM 2427 C C . PHE A 1 331 ? -19.312 4.805 1.448 1 92.94 331 PHE A C 1
ATOM 2429 O O . PHE A 1 331 ? -19.25 5.75 2.238 1 92.94 331 PHE A O 1
ATOM 2436 N N . ALA A 1 332 ? -20.344 3.943 1.42 1 88.19 332 ALA A N 1
ATOM 2437 C CA . ALA A 1 332 ? -21.5 4.117 2.293 1 88.19 332 ALA A CA 1
ATOM 2438 C C . ALA A 1 332 ? -21.25 3.498 3.664 1 88.19 332 ALA A C 1
ATOM 2440 O O . ALA A 1 332 ? -21.891 3.879 4.648 1 88.19 332 ALA A O 1
ATOM 2441 N N . GLY A 1 333 ? -20.328 2.543 3.754 1 81.81 333 GLY A N 1
ATOM 2442 C CA . GLY A 1 333 ? -20.156 1.774 4.977 1 81.81 333 GLY A CA 1
ATOM 2443 C C . GLY A 1 333 ? -18.984 2.221 5.812 1 81.81 333 GLY A C 1
ATOM 2444 O O . GLY A 1 333 ? -18.359 1.412 6.508 1 81.81 333 GLY A O 1
ATOM 2445 N N . LEU A 1 334 ? -18.594 3.498 5.754 1 85.62 334 LEU A N 1
ATOM 2446 C CA . LEU A 1 334 ? -17.469 3.99 6.535 1 85.62 334 LEU A CA 1
ATOM 2447 C C . LEU A 1 334 ? -17.891 4.32 7.961 1 85.62 334 LEU A C 1
ATOM 2449 O O . LEU A 1 334 ? -19.094 4.488 8.234 1 85.62 334 LEU A O 1
ATOM 2453 N N . GLN A 1 335 ? -16.938 4.281 8.82 1 83.94 335 GLN A N 1
ATOM 2454 C CA . GLN A 1 335 ? -17.156 4.609 10.219 1 83.94 335 GLN A CA 1
ATOM 2455 C C . GLN A 1 335 ? -16.203 5.699 10.695 1 83.94 335 GLN A C 1
ATOM 2457 O O . GLN A 1 335 ? -15.055 5.766 10.242 1 83.94 335 GLN A O 1
ATOM 2462 N N . GLY A 1 336 ? -16.734 6.488 11.562 1 86.69 336 GLY A N 1
ATOM 2463 C CA . GLY A 1 336 ? -15.891 7.52 12.156 1 86.69 336 GLY A CA 1
ATOM 2464 C C . GLY A 1 336 ? -15.211 8.406 11.125 1 86.69 336 GLY A C 1
ATOM 2465 O O . GLY A 1 336 ? -15.875 8.945 10.234 1 86.69 336 GLY A O 1
ATOM 2466 N N . ALA A 1 337 ? -13.883 8.531 11.289 1 89.31 337 ALA A N 1
ATOM 2467 C CA . ALA A 1 337 ? -13.117 9.438 10.438 1 89.31 337 ALA A CA 1
ATOM 2468 C C . ALA A 1 337 ? -12.289 8.656 9.414 1 89.31 337 ALA A C 1
ATOM 2470 O O . ALA A 1 337 ? -11.211 9.102 9.008 1 89.31 337 ALA A O 1
ATOM 2471 N N . ASP A 1 338 ? -12.789 7.555 8.922 1 92.81 338 ASP A N 1
ATOM 2472 C CA . ASP A 1 338 ? -12.078 6.715 7.965 1 92.81 338 ASP A CA 1
ATOM 2473 C C . ASP A 1 338 ? -11.953 7.41 6.609 1 92.81 338 ASP A C 1
ATOM 2475 O O . ASP A 1 338 ? -12.867 8.125 6.191 1 92.81 338 ASP A O 1
ATOM 2479 N N . ASN A 1 339 ? -10.797 7.25 6.047 1 96.31 339 ASN A N 1
ATOM 2480 C CA . ASN A 1 339 ? -10.617 7.531 4.625 1 96.31 339 ASN A CA 1
ATOM 2481 C C . ASN A 1 339 ? -10.789 6.27 3.781 1 96.31 339 ASN A C 1
ATOM 2483 O O . ASN A 1 339 ? -10.625 5.156 4.277 1 96.31 339 ASN A O 1
ATOM 2487 N N . ILE A 1 340 ? -11.211 6.43 2.637 1 96.94 340 ILE A N 1
ATOM 2488 C CA . ILE A 1 340 ? -11.289 5.348 1.66 1 96.94 340 ILE A CA 1
ATOM 2489 C C . ILE A 1 340 ? -10.922 5.879 0.275 1 96.94 340 ILE A C 1
ATOM 2491 O O . ILE A 1 340 ? -11.352 6.965 -0.113 1 96.94 340 ILE A O 1
ATOM 2495 N N . LEU A 1 341 ? -10.109 5.164 -0.406 1 98 341 LEU A N 1
ATOM 2496 C CA . LEU A 1 341 ? -9.719 5.492 -1.772 1 98 341 LEU A CA 1
ATOM 2497 C C . LEU A 1 341 ? -9.914 4.301 -2.699 1 98 341 LEU A C 1
ATOM 2499 O O . LEU A 1 341 ? -9.57 3.168 -2.344 1 98 341 LEU A O 1
ATOM 2503 N N . GLU A 1 342 ? -10.516 4.566 -3.76 1 97.56 342 GLU A N 1
ATOM 2504 C CA . GLU A 1 342 ? -10.688 3.617 -4.855 1 97.56 342 GLU A CA 1
ATOM 2505 C C . GLU A 1 342 ? -9.797 3.982 -6.043 1 97.56 342 GLU A C 1
ATOM 2507 O O . GLU A 1 342 ? -9.867 5.102 -6.555 1 97.56 342 GLU A O 1
ATOM 2512 N N . ILE A 1 343 ? -8.977 3.098 -6.48 1 98.19 343 ILE A N 1
ATOM 2513 C CA . ILE A 1 343 ? -8.047 3.305 -7.59 1 98.19 343 ILE A CA 1
ATOM 2514 C C . ILE A 1 343 ? -8.398 2.361 -8.742 1 98.19 343 ILE A C 1
ATOM 2516 O O . ILE A 1 343 ? -8.312 1.141 -8.602 1 98.19 343 ILE A O 1
ATOM 2520 N N . SER A 1 344 ? -8.82 2.918 -9.805 1 97.75 344 SER A N 1
ATOM 2521 C CA . SER A 1 344 ? -9.078 2.164 -11.023 1 97.75 344 SER A CA 1
ATOM 2522 C C . SER A 1 344 ? -7.934 2.322 -12.023 1 97.75 344 SER A C 1
ATOM 2524 O O . SER A 1 344 ? -7.5 3.441 -12.305 1 97.75 344 SER A O 1
ATOM 2526 N N . THR A 1 345 ? -7.426 1.228 -12.484 1 97.31 345 THR A N 1
ATOM 2527 C CA . THR A 1 345 ? -6.34 1.211 -13.461 1 97.31 345 THR A CA 1
ATOM 2528 C C . THR A 1 345 ? -6.672 0.275 -14.617 1 97.31 345 THR A C 1
ATOM 2530 O O . THR A 1 345 ? -7.746 -0.327 -14.648 1 97.31 345 THR A O 1
ATOM 2533 N N . ALA A 1 346 ? -5.746 0.196 -15.594 1 95.81 346 ALA A N 1
ATOM 2534 C CA . ALA A 1 346 ? -5.914 -0.775 -16.672 1 95.81 346 ALA A CA 1
ATOM 2535 C C . ALA A 1 346 ? -5.953 -2.199 -16.125 1 95.81 346 ALA A C 1
ATOM 2537 O O . ALA A 1 346 ? -6.742 -3.027 -16.594 1 95.81 346 ALA A O 1
ATOM 2538 N N . ARG A 1 347 ? -5.164 -2.535 -15.109 1 93.75 347 ARG A N 1
ATOM 2539 C CA . ARG A 1 347 ? -5.109 -3.865 -14.508 1 93.75 347 ARG A CA 1
ATOM 2540 C C . ARG A 1 347 ? -6.262 -4.074 -13.531 1 93.75 347 ARG A C 1
ATOM 2542 O O . ARG A 1 347 ? -6.797 -5.176 -13.43 1 93.75 347 ARG A O 1
ATOM 2549 N N . TYR A 1 348 ? -6.57 -2.947 -12.805 1 92.81 348 TYR A N 1
ATOM 2550 C CA . TYR A 1 348 ? -7.594 -2.998 -11.766 1 92.81 348 TYR A CA 1
ATOM 2551 C C . TYR A 1 348 ? -8.867 -2.301 -12.219 1 92.81 348 TYR A C 1
ATOM 2553 O O . TYR A 1 348 ? -9.25 -1.27 -11.664 1 92.81 348 TYR A O 1
ATOM 2561 N N . SER A 1 349 ? -9.531 -2.77 -13.148 1 89.44 349 SER A N 1
ATOM 2562 C CA . SER A 1 349 ? -10.781 -2.232 -13.664 1 89.44 349 SER A CA 1
ATOM 2563 C C . SER A 1 349 ? -11.469 -3.229 -14.594 1 89.44 349 SER A C 1
ATOM 2565 O O . SER A 1 349 ? -10.914 -4.293 -14.891 1 89.44 349 SER A O 1
ATOM 2567 N N . ASP A 1 350 ? -12.586 -2.875 -15.062 1 81 350 ASP A N 1
ATOM 2568 C CA . ASP A 1 350 ? -13.383 -3.705 -15.961 1 81 350 ASP A CA 1
ATOM 2569 C C . ASP A 1 350 ? -12.641 -3.945 -17.281 1 81 350 ASP A C 1
ATOM 2571 O O . ASP A 1 350 ? -12.953 -4.891 -18 1 81 350 ASP A O 1
ATOM 2575 N N . GLU A 1 351 ? -11.711 -3.086 -17.5 1 72.94 351 GLU A N 1
ATOM 2576 C CA . GLU A 1 351 ? -10.93 -3.281 -18.719 1 72.94 351 GLU A CA 1
ATOM 2577 C C . GLU A 1 351 ? -10.305 -4.672 -18.75 1 72.94 351 GLU A C 1
ATOM 2579 O O . GLU A 1 351 ? -10.227 -5.293 -19.812 1 72.94 351 GLU A O 1
ATOM 2584 N N . MET A 1 352 ? -9.984 -5.164 -17.641 1 70.75 352 MET A N 1
ATOM 2585 C CA . MET A 1 352 ? -9.398 -6.5 -17.531 1 70.75 352 MET A CA 1
ATOM 2586 C C . MET A 1 352 ? -10.297 -7.426 -16.719 1 70.75 352 MET A C 1
ATOM 2588 O O . MET A 1 352 ? -9.812 -8.336 -16.047 1 70.75 352 MET A O 1
ATOM 2592 N N . SER A 1 353 ? -11.648 -7.027 -16.672 1 70.56 353 SER A N 1
ATOM 2593 C CA . SER A 1 353 ? -12.648 -7.805 -15.953 1 70.56 353 SER A CA 1
ATOM 2594 C C . SER A 1 353 ? -12.297 -7.926 -14.477 1 70.56 353 SER A C 1
ATOM 2596 O O . SER A 1 353 ? -12.383 -9.016 -13.898 1 70.56 353 SER A O 1
ATOM 2598 N N . SER A 1 354 ? -11.711 -6.82 -14.039 1 82.5 354 SER A N 1
ATOM 2599 C CA . SER A 1 354 ? -11.3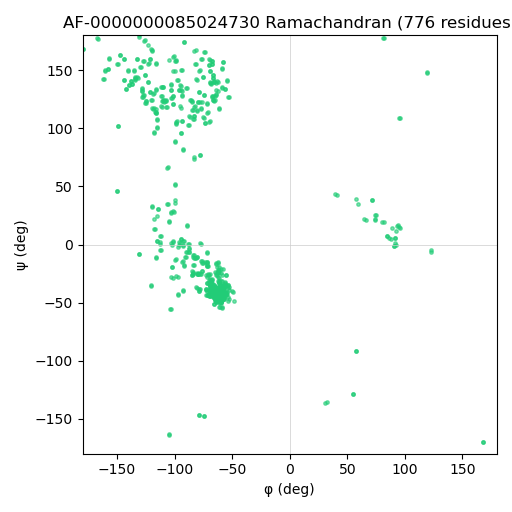12 -6.773 -12.633 1 82.5 354 SER A CA 1
ATOM 2600 C C . SER A 1 354 ? -12 -5.621 -11.906 1 82.5 354 SER A C 1
ATOM 2602 O O . SER A 1 354 ? -12.641 -4.773 -12.539 1 82.5 354 SER A O 1
ATOM 2604 N N . THR A 1 355 ? -11.891 -5.637 -10.617 1 91.56 355 THR A N 1
ATOM 2605 C CA . THR A 1 355 ? -12.414 -4.57 -9.766 1 91.56 355 THR A CA 1
ATOM 2606 C C . THR A 1 355 ? -11.305 -3.598 -9.375 1 91.56 355 THR A C 1
ATOM 2608 O O . THR A 1 355 ? -10.117 -3.92 -9.492 1 91.56 355 THR A O 1
ATOM 2611 N N . PRO A 1 356 ? -11.711 -2.363 -8.977 1 95.38 356 PRO A N 1
ATOM 2612 C CA . PRO A 1 356 ? -10.703 -1.404 -8.531 1 95.38 356 PRO A CA 1
ATOM 2613 C C . PRO A 1 356 ? -10.031 -1.82 -7.223 1 95.38 356 PRO A C 1
ATOM 2615 O O . PRO A 1 356 ? -10.57 -2.645 -6.484 1 95.38 356 PRO A O 1
ATOM 2618 N N . LEU A 1 357 ? -8.867 -1.277 -7.047 1 97.25 357 LEU A N 1
ATOM 2619 C CA . LEU A 1 357 ? -8.172 -1.399 -5.77 1 97.25 357 LEU A CA 1
ATOM 2620 C C . LEU A 1 357 ? -8.734 -0.415 -4.75 1 97.25 357 LEU A C 1
ATOM 2622 O O . LEU A 1 357 ? -8.898 0.771 -5.047 1 97.25 357 LEU A O 1
ATOM 2626 N N . ILE A 1 358 ? -9.047 -0.889 -3.549 1 96.75 358 ILE A N 1
ATOM 2627 C CA . ILE A 1 358 ? -9.602 -0.039 -2.5 1 96.75 358 ILE A CA 1
ATOM 2628 C C . ILE A 1 358 ? -8.688 -0.071 -1.276 1 96.75 358 ILE A C 1
ATOM 2630 O O . ILE A 1 358 ? -8.266 -1.143 -0.837 1 96.75 358 ILE A O 1
ATOM 2634 N N . ILE A 1 359 ? -8.367 1.059 -0.768 1 97.88 359 ILE A N 1
ATOM 2635 C CA . ILE A 1 359 ? -7.637 1.238 0.482 1 97.88 359 ILE A CA 1
ATOM 2636 C C . ILE A 1 359 ? -8.484 2.039 1.467 1 97.88 359 ILE A C 1
ATOM 2638 O O . ILE A 1 359 ? -8.93 3.145 1.153 1 97.88 359 ILE A O 1
ATOM 2642 N N . ARG A 1 360 ? -8.711 1.491 2.629 1 96.56 360 ARG A N 1
ATOM 2643 C CA . ARG A 1 360 ? -9.547 2.129 3.645 1 96.56 360 ARG A CA 1
ATOM 2644 C C . ARG A 1 360 ? -8.875 2.07 5.016 1 96.56 360 ARG A C 1
ATOM 2646 O O . ARG A 1 360 ? -8.211 1.086 5.344 1 96.56 360 ARG A O 1
ATOM 2653 N N . GLY A 1 361 ? -9.016 3.043 5.781 1 95.75 361 GLY A N 1
ATOM 2654 C CA . GLY A 1 361 ? -8.492 3.088 7.137 1 95.75 361 GLY A CA 1
ATOM 2655 C C . GLY A 1 361 ? -8.547 4.473 7.754 1 95.75 361 GLY A C 1
ATOM 2656 O O . GLY A 1 361 ? -9.18 5.379 7.203 1 95.75 361 GLY A O 1
ATOM 2657 N N . PRO A 1 362 ? -7.898 4.629 8.914 1 93.06 362 PRO A N 1
ATOM 2658 C CA . PRO A 1 362 ? -7.93 5.953 9.539 1 93.06 362 PRO A CA 1
ATOM 2659 C C . PRO A 1 362 ? -7.184 7.008 8.734 1 93.06 362 PRO A C 1
ATOM 2661 O O . PRO A 1 362 ? -5.996 6.84 8.438 1 93.06 362 PRO A O 1
ATOM 2664 N N . GLY A 1 363 ? -7.891 8.031 8.422 1 88.12 363 GLY A N 1
ATOM 2665 C CA . GLY A 1 363 ? -7.34 9.055 7.547 1 88.12 363 GLY A CA 1
ATOM 2666 C C . GLY A 1 363 ? -6.867 10.289 8.297 1 88.12 363 GLY A C 1
ATOM 2667 O O . GLY A 1 363 ? -6.477 11.289 7.684 1 88.12 363 GLY A O 1
ATOM 2668 N N . ALA A 1 364 ? -6.988 10.203 9.633 1 84.44 364 ALA A N 1
ATOM 2669 C CA . ALA A 1 364 ? -6.57 11.336 10.453 1 84.44 364 ALA A CA 1
ATOM 2670 C C . ALA A 1 364 ? -6.016 10.875 11.797 1 84.44 364 ALA A C 1
ATOM 2672 O O . ALA A 1 364 ? -6.203 9.719 12.188 1 84.44 364 ALA A O 1
ATOM 2673 N N . GLY A 1 365 ? -5.293 11.852 12.398 1 87.19 365 GLY A N 1
ATOM 2674 C CA . GLY A 1 365 ? -4.699 11.586 13.703 1 87.19 365 GLY A CA 1
ATOM 2675 C C . GLY A 1 365 ? -3.186 11.688 13.695 1 87.19 365 GLY A C 1
ATOM 2676 O O . GLY A 1 365 ? -2.533 11.312 12.719 1 87.19 365 GLY A O 1
ATOM 2677 N N . ALA A 1 366 ? -2.678 12.086 14.789 1 90.38 366 ALA A N 1
ATOM 2678 C CA . ALA A 1 366 ? -1.25 12.367 14.906 1 90.38 366 ALA A CA 1
ATOM 2679 C C . ALA A 1 366 ? -0.422 11.094 14.758 1 90.38 366 ALA A C 1
ATOM 2681 O O . ALA A 1 366 ? 0.577 11.078 14.039 1 90.38 366 ALA A O 1
ATOM 2682 N N . GLN A 1 367 ? -0.854 10.008 15.359 1 93.44 367 GLN A N 1
ATOM 2683 C CA . GLN A 1 367 ? -0.077 8.773 15.398 1 93.44 367 GLN A CA 1
ATOM 2684 C C . GLN A 1 367 ? -0.018 8.125 14.016 1 93.44 367 GLN A C 1
ATOM 2686 O O . GLN A 1 367 ? 1.038 7.648 13.594 1 93.44 367 GLN A O 1
ATOM 2691 N N . VAL A 1 368 ? -1.138 8.07 13.312 1 94.44 368 VAL A N 1
ATOM 2692 C CA . VAL A 1 368 ? -1.174 7.402 12.016 1 94.44 368 VAL A CA 1
ATOM 2693 C C . VAL A 1 368 ? -0.445 8.25 10.977 1 94.44 368 VAL A C 1
ATOM 2695 O O . VAL A 1 368 ? 0.214 7.719 10.078 1 94.44 368 VAL A O 1
ATOM 2698 N N . THR A 1 369 ? -0.598 9.617 11.047 1 95.19 369 THR A N 1
ATOM 2699 C CA . THR A 1 369 ? 0.144 10.484 10.133 1 95.19 369 THR A CA 1
ATOM 2700 C C . THR A 1 369 ? 1.646 10.367 10.383 1 95.19 369 THR A C 1
ATOM 2702 O O . THR A 1 369 ? 2.43 10.258 9.438 1 95.19 369 THR A O 1
ATOM 2705 N N . ALA A 1 370 ? 2.02 10.367 11.672 1 96.81 370 ALA A N 1
ATOM 2706 C CA . ALA A 1 370 ? 3.42 10.164 12.031 1 96.81 370 ALA A CA 1
ATOM 2707 C C . ALA A 1 370 ? 3.932 8.828 11.5 1 96.81 370 ALA A C 1
ATOM 2709 O O . ALA A 1 370 ? 5.082 8.727 11.062 1 96.81 370 ALA A O 1
ATOM 2710 N N . GLY A 1 371 ? 3.07 7.844 11.586 1 96.69 371 GLY A N 1
ATOM 2711 C CA . GLY A 1 371 ? 3.424 6.555 11.023 1 96.69 371 GLY A CA 1
ATOM 2712 C C . GLY A 1 371 ? 3.74 6.621 9.539 1 96.69 371 GLY A C 1
ATOM 2713 O O . GLY A 1 371 ? 4.648 5.934 9.062 1 96.69 371 GLY A O 1
ATOM 2714 N N . GLY A 1 372 ? 2.934 7.387 8.812 1 97.44 372 GLY A N 1
ATOM 2715 C CA . GLY A 1 372 ? 3.215 7.594 7.402 1 97.44 372 GLY A CA 1
ATOM 2716 C C . GLY A 1 372 ? 4.562 8.242 7.148 1 97.44 372 GLY A C 1
ATOM 2717 O O . GLY A 1 372 ? 5.301 7.832 6.254 1 97.44 372 GLY A O 1
ATOM 2718 N N . VAL A 1 373 ? 4.898 9.258 7.914 1 98.44 373 VAL A N 1
ATOM 2719 C CA . VAL A 1 373 ? 6.184 9.938 7.812 1 98.44 373 VAL A CA 1
ATOM 2720 C C . VAL A 1 373 ? 7.316 8.969 8.133 1 98.44 373 VAL A C 1
ATOM 2722 O O . VAL A 1 373 ? 8.305 8.891 7.402 1 98.44 373 VAL A O 1
ATOM 2725 N N . PHE A 1 374 ? 7.156 8.25 9.234 1 98.19 374 PHE A N 1
ATOM 2726 C CA . PHE A 1 374 ? 8.172 7.293 9.648 1 98.19 374 PHE A CA 1
ATOM 2727 C C . PHE A 1 374 ? 8.336 6.195 8.602 1 98.19 374 PHE A C 1
ATOM 2729 O O . PHE A 1 374 ? 9.461 5.758 8.328 1 98.19 374 PHE A O 1
ATOM 2736 N N . GLY A 1 375 ? 7.234 5.719 8.055 1 98.06 375 GLY A N 1
ATOM 2737 C CA . GLY A 1 375 ? 7.328 4.766 6.961 1 98.06 375 GLY A CA 1
ATOM 2738 C C . GLY A 1 375 ? 8.172 5.262 5.805 1 98.06 375 GLY A C 1
ATOM 2739 O O . GLY A 1 375 ? 8.977 4.512 5.246 1 98.06 375 GLY A O 1
ATOM 2740 N N . ASP A 1 376 ? 8 6.52 5.445 1 98.38 376 ASP A N 1
ATOM 2741 C CA . ASP A 1 376 ? 8.789 7.113 4.367 1 98.38 376 ASP A CA 1
ATOM 2742 C C . ASP A 1 376 ? 10.266 7.184 4.742 1 98.38 376 ASP A C 1
ATOM 2744 O O . ASP A 1 376 ? 11.133 7.02 3.883 1 98.38 376 ASP A O 1
ATOM 2748 N N . LEU A 1 377 ? 10.57 7.461 5.977 1 98.44 377 LEU A N 1
ATOM 2749 C CA . LEU A 1 377 ? 11.961 7.441 6.418 1 98.44 377 LEU A CA 1
ATOM 2750 C C . LEU A 1 377 ? 12.555 6.047 6.25 1 98.44 377 LEU A C 1
ATOM 2752 O O . LEU A 1 377 ? 13.703 5.91 5.82 1 98.44 377 LEU A O 1
ATOM 2756 N N . CYS A 1 378 ? 11.797 5.043 6.602 1 97.88 378 CYS A N 1
ATOM 2757 C CA . CYS A 1 378 ? 12.258 3.668 6.438 1 97.88 378 CYS A CA 1
ATOM 2758 C C . CYS A 1 378 ? 12.484 3.344 4.965 1 97.88 378 CYS A C 1
ATOM 2760 O O . CYS A 1 378 ? 13.492 2.727 4.609 1 97.88 378 CYS A O 1
ATOM 2762 N N . LYS A 1 379 ? 11.57 3.748 4.137 1 97.25 379 LYS A N 1
ATOM 2763 C CA . LYS A 1 379 ? 11.727 3.541 2.701 1 97.25 379 LYS A CA 1
ATOM 2764 C C . LYS A 1 379 ? 12.984 4.234 2.178 1 97.25 379 LYS A C 1
ATOM 2766 O O . LYS A 1 379 ? 13.703 3.68 1.351 1 97.25 379 LYS A O 1
ATOM 2771 N N . LEU A 1 380 ? 13.141 5.465 2.65 1 97.44 380 LEU A N 1
ATOM 2772 C CA . LEU A 1 380 ? 14.352 6.191 2.273 1 97.44 380 LEU A CA 1
ATOM 2773 C C . LEU A 1 380 ? 15.602 5.418 2.68 1 97.44 380 LEU A C 1
ATOM 2775 O O . LEU A 1 380 ? 16.547 5.293 1.894 1 97.44 380 LEU A O 1
ATOM 2779 N N . GLY A 1 381 ? 15.625 4.902 3.92 1 97 381 GLY A N 1
ATOM 2780 C CA . GLY A 1 381 ? 16.734 4.074 4.359 1 97 381 GLY A CA 1
ATOM 2781 C C . GLY A 1 381 ? 16.984 2.885 3.451 1 97 381 GLY A C 1
ATOM 2782 O O . GLY A 1 381 ? 18.141 2.588 3.113 1 97 381 GLY A O 1
ATOM 2783 N N . ALA A 1 382 ? 15.953 2.248 3.047 1 95 382 ALA A N 1
ATOM 2784 C CA . ALA A 1 382 ? 16.078 1.082 2.178 1 95 382 ALA A CA 1
ATOM 2785 C C . ALA A 1 382 ? 16.703 1.459 0.836 1 95 382 ALA A C 1
ATOM 2787 O O . ALA A 1 382 ? 17.594 0.769 0.344 1 95 382 ALA A O 1
ATOM 2788 N N . VAL A 1 383 ? 16.266 2.564 0.295 1 94.56 383 VAL A N 1
ATOM 2789 C CA . VAL A 1 383 ? 16.75 2.994 -1.014 1 94.56 383 VAL A CA 1
ATOM 2790 C C . VAL A 1 383 ? 18.219 3.43 -0.909 1 94.56 383 VAL A C 1
ATOM 2792 O O . VAL A 1 383 ? 18.953 3.365 -1.889 1 94.56 383 VAL A O 1
ATOM 2795 N N . LEU A 1 384 ? 18.609 3.838 0.287 1 95.19 384 LEU A N 1
ATOM 2796 C CA . LEU A 1 384 ? 19.984 4.27 0.499 1 95.19 384 LEU A CA 1
ATOM 2797 C C . LEU A 1 384 ? 20.891 3.086 0.847 1 95.19 384 LEU A C 1
ATOM 2799 O O . LEU A 1 384 ? 22.094 3.246 1.017 1 95.19 384 LEU A O 1
ATOM 2803 N N . GLY A 1 385 ? 20.281 1.881 1.038 1 92.44 385 GLY A N 1
ATOM 2804 C CA . GLY A 1 385 ? 21.109 0.691 1.134 1 92.44 385 GLY A CA 1
ATOM 2805 C C . GLY A 1 385 ? 20.906 -0.071 2.432 1 92.44 385 GLY A C 1
ATOM 2806 O O . GLY A 1 385 ? 21.453 -1.165 2.604 1 92.44 385 GLY A O 1
ATOM 2807 N N . ALA A 1 386 ? 20.109 0.497 3.359 1 94.25 386 ALA A N 1
ATOM 2808 C CA . ALA A 1 386 ? 19.812 -0.245 4.582 1 94.25 386 ALA A CA 1
ATOM 2809 C C . ALA A 1 386 ? 18.922 -1.448 4.289 1 94.25 386 ALA A C 1
ATOM 2811 O O . ALA A 1 386 ? 18.25 -1.498 3.252 1 94.25 386 ALA A O 1
ATOM 2812 N N . ARG A 1 387 ? 18.938 -2.424 5.207 1 92.19 387 ARG A N 1
ATOM 2813 C CA . ARG A 1 387 ? 18.141 -3.629 5.016 1 92.19 387 ARG A CA 1
ATOM 2814 C C . ARG A 1 387 ? 16.844 -3.561 5.824 1 92.19 387 ARG A C 1
ATOM 2816 O O . ARG A 1 387 ? 16.516 -4.492 6.559 1 92.19 387 ARG A O 1
ATOM 2823 N N . VAL A 1 388 ? 16.188 -2.498 5.625 1 91.25 388 VAL A N 1
ATOM 2824 C CA . VAL A 1 388 ? 14.875 -2.311 6.223 1 91.25 388 VAL A CA 1
ATOM 2825 C C . VAL A 1 388 ? 13.805 -2.906 5.312 1 91.25 388 VAL A C 1
ATOM 2827 O O . VAL A 1 388 ? 13.781 -2.641 4.109 1 91.25 388 VAL A O 1
ATOM 2830 N N . PRO A 1 389 ? 13.016 -3.826 5.922 1 84.69 389 PRO A N 1
ATOM 2831 C CA . PRO A 1 389 ? 11.984 -4.414 5.059 1 84.69 389 PRO A CA 1
ATOM 2832 C C . PRO A 1 389 ? 10.867 -3.432 4.723 1 84.69 389 PRO A C 1
ATOM 2834 O O . PRO A 1 389 ? 10.242 -2.867 5.625 1 84.69 389 PRO A O 1
ATOM 2837 N N . VAL A 1 390 ? 10.758 -3.055 3.441 1 82.69 390 VAL A N 1
ATOM 2838 C CA . VAL A 1 390 ? 9.664 -2.182 3.021 1 82.69 390 VAL A CA 1
ATOM 2839 C C . VAL A 1 390 ? 9.117 -2.648 1.673 1 82.69 390 VAL A C 1
ATOM 2841 O O . VAL A 1 390 ? 9.805 -3.357 0.931 1 82.69 390 VAL A O 1
ATOM 2844 N N . MET B 1 1 ? 21.703 10.617 -14.25 1 78.44 1 MET B N 1
ATOM 2845 C CA . MET B 1 1 ? 20.969 9.57 -13.555 1 78.44 1 MET B CA 1
ATOM 2846 C C . MET B 1 1 ? 21.734 8.258 -13.547 1 78.44 1 MET B C 1
ATOM 2848 O O . MET B 1 1 ? 22.281 7.852 -14.57 1 78.44 1 MET B O 1
ATOM 2852 N N . LYS B 1 2 ? 21.906 7.668 -12.453 1 86 2 LYS B N 1
ATOM 2853 C CA . LYS B 1 2 ? 22.594 6.383 -12.312 1 86 2 LYS B CA 1
ATOM 2854 C C . LYS B 1 2 ? 21.797 5.266 -12.977 1 86 2 LYS B C 1
ATOM 2856 O O . LYS B 1 2 ? 20.578 5.172 -12.797 1 86 2 LYS B O 1
ATOM 2861 N N . THR B 1 3 ? 22.484 4.52 -13.844 1 93.94 3 THR B N 1
ATOM 2862 C CA . THR B 1 3 ? 21.859 3.346 -14.445 1 93.94 3 THR B CA 1
ATOM 2863 C C . THR B 1 3 ? 22.094 2.107 -13.586 1 93.94 3 THR B C 1
ATOM 2865 O O . THR B 1 3 ? 23.203 1.889 -13.094 1 93.94 3 THR B O 1
ATOM 2868 N N . VAL B 1 4 ? 21.031 1.379 -13.406 1 96.44 4 VAL B N 1
ATOM 2869 C CA . VAL B 1 4 ? 21.094 0.141 -12.641 1 96.44 4 VAL B CA 1
ATOM 2870 C C . VAL B 1 4 ? 20.719 -1.041 -13.531 1 96.44 4 VAL B C 1
ATOM 2872 O O . VAL B 1 4 ? 19.547 -1.345 -13.703 1 96.44 4 VAL B O 1
ATOM 2875 N N . PRO B 1 5 ? 21.781 -1.719 -14.094 1 97.94 5 PRO B N 1
ATOM 2876 C CA . PRO B 1 5 ? 21.484 -2.924 -14.867 1 97.94 5 PRO B CA 1
ATOM 2877 C C . PRO B 1 5 ? 21.047 -4.094 -13.992 1 97.94 5 PRO B C 1
ATOM 2879 O O . PRO B 1 5 ? 21.75 -4.465 -13.055 1 97.94 5 PRO B O 1
ATOM 2882 N N . LEU B 1 6 ? 19.922 -4.578 -14.242 1 98.19 6 LEU B N 1
ATOM 2883 C CA . LEU B 1 6 ? 19.359 -5.734 -13.547 1 98.19 6 LEU B CA 1
ATOM 2884 C C . LEU B 1 6 ? 19.172 -6.902 -14.516 1 98.19 6 LEU B C 1
ATOM 2886 O O . LEU B 1 6 ? 18.297 -6.852 -15.383 1 98.19 6 LEU B O 1
ATOM 2890 N N . HIS B 1 7 ? 20.031 -7.906 -14.367 1 98.38 7 HIS B N 1
ATOM 2891 C CA . HIS B 1 7 ? 19.953 -9.094 -15.211 1 98.38 7 HIS B CA 1
ATOM 2892 C C . HIS B 1 7 ? 18.953 -10.094 -14.664 1 98.38 7 HIS B C 1
ATOM 2894 O O . HIS B 1 7 ? 19.156 -10.695 -13.609 1 98.38 7 HIS B O 1
ATOM 2900 N N . VAL B 1 8 ? 17.891 -10.328 -15.461 1 98.31 8 VAL B N 1
ATOM 2901 C CA . VAL B 1 8 ? 16.734 -11.047 -14.945 1 98.31 8 VAL B CA 1
ATOM 2902 C C . VAL B 1 8 ? 16.656 -12.438 -15.57 1 98.31 8 VAL B C 1
ATOM 2904 O O . VAL B 1 8 ? 16.688 -12.578 -16.797 1 98.31 8 VAL B O 1
ATOM 2907 N N . GLY B 1 9 ? 16.625 -13.445 -14.75 1 97.94 9 GLY B N 1
ATOM 2908 C CA . GLY B 1 9 ? 16.266 -14.789 -15.164 1 97.94 9 GLY B CA 1
ATOM 2909 C C . GLY B 1 9 ? 14.852 -15.18 -14.797 1 97.94 9 GLY B C 1
ATOM 2910 O O . GLY B 1 9 ? 14.5 -15.195 -13.609 1 97.94 9 GLY B O 1
ATOM 2911 N N . PHE B 1 10 ? 14.07 -15.516 -15.805 1 97.06 10 PHE B N 1
ATOM 2912 C CA . PHE B 1 10 ? 12.695 -15.938 -15.57 1 97.06 10 PHE B CA 1
ATOM 2913 C C . PHE B 1 10 ? 12.602 -17.453 -15.508 1 97.06 10 PHE B C 1
ATOM 2915 O O . PHE B 1 10 ? 12.969 -18.141 -16.469 1 97.06 10 PHE B O 1
ATOM 2922 N N . VAL B 1 11 ? 12.172 -17.938 -14.391 1 98.06 11 VAL B N 1
ATOM 2923 C CA . VAL B 1 11 ? 11.883 -19.359 -14.227 1 98.06 11 VAL B CA 1
ATOM 2924 C C . VAL B 1 11 ? 10.375 -19.578 -14.156 1 98.06 11 VAL B C 1
ATOM 2926 O O . VAL B 1 11 ? 9.719 -19.109 -13.219 1 98.06 11 VAL B O 1
ATOM 2929 N N . GLY B 1 12 ? 9.836 -20.297 -15.047 1 95.94 12 GLY B N 1
ATOM 2930 C CA . GLY B 1 12 ? 8.398 -20.406 -15.242 1 95.94 12 GLY B CA 1
ATOM 2931 C C . GLY B 1 12 ? 7.863 -19.453 -16.297 1 95.94 12 GLY B C 1
ATOM 2932 O O . GLY B 1 12 ? 7.797 -18.25 -16.094 1 95.94 12 GLY B O 1
ATOM 2933 N N . THR B 1 13 ? 7.465 -20.016 -17.453 1 93.75 13 THR B N 1
ATOM 2934 C CA . THR B 1 13 ? 6.926 -19.219 -18.562 1 93.75 13 THR B CA 1
ATOM 2935 C C . THR B 1 13 ? 5.496 -19.656 -18.891 1 93.75 13 THR B C 1
ATOM 2937 O O . THR B 1 13 ? 5.094 -19.672 -20.047 1 93.75 13 THR B O 1
ATOM 2940 N N . GLY B 1 14 ? 4.855 -20.062 -17.797 1 91.19 14 GLY B N 1
ATOM 2941 C CA . GLY B 1 14 ? 3.432 -20.344 -17.922 1 91.19 14 GLY B CA 1
ATOM 2942 C C . GLY B 1 14 ? 2.58 -19.094 -17.922 1 91.19 14 GLY B C 1
ATOM 2943 O O . GLY B 1 14 ? 3.004 -18.047 -18.438 1 91.19 14 GLY B O 1
ATOM 2944 N N . LEU B 1 15 ? 1.393 -19.188 -17.375 1 89.81 15 LEU B N 1
ATOM 2945 C CA . LEU B 1 15 ? 0.404 -18.125 -17.438 1 89.81 15 LEU B CA 1
ATOM 2946 C C . LEU B 1 15 ? 0.949 -16.844 -16.812 1 89.81 15 LEU B C 1
ATOM 2948 O O . LEU B 1 15 ? 0.958 -15.789 -17.469 1 89.81 15 LEU B O 1
ATOM 2952 N N . ILE B 1 16 ? 1.427 -16.891 -15.57 1 93.31 16 ILE B N 1
ATOM 2953 C CA . ILE B 1 16 ? 1.94 -15.711 -14.875 1 93.31 16 ILE B CA 1
ATOM 2954 C C . ILE B 1 16 ? 3.27 -15.289 -15.492 1 93.31 16 ILE B C 1
ATOM 2956 O O . ILE B 1 16 ? 3.518 -14.094 -15.688 1 93.31 16 ILE B O 1
ATOM 2960 N N . GLY B 1 17 ? 4.109 -16.266 -15.758 1 94.62 17 GLY B N 1
ATOM 2961 C CA . GLY B 1 17 ? 5.395 -15.961 -16.359 1 94.62 17 GLY B CA 1
ATOM 2962 C C . GLY B 1 17 ? 5.27 -15.234 -17.688 1 94.62 17 GLY B C 1
ATOM 2963 O O . GLY B 1 17 ? 5.977 -14.25 -17.938 1 94.62 17 GLY B O 1
ATOM 2964 N N . LYS B 1 18 ? 4.375 -15.688 -18.547 1 93.06 18 LYS B N 1
ATOM 2965 C CA . LYS B 1 18 ? 4.148 -15.055 -19.844 1 93.06 18 LYS B CA 1
ATOM 2966 C C . LYS B 1 18 ? 3.645 -13.625 -19.672 1 93.06 18 LYS B C 1
ATOM 2968 O O . LYS B 1 18 ? 4.102 -12.711 -20.359 1 93.06 18 LYS B O 1
ATOM 2973 N N . ALA B 1 19 ? 2.672 -13.484 -18.75 1 93.31 19 ALA B N 1
ATOM 2974 C CA . ALA B 1 19 ? 2.137 -12.148 -18.484 1 93.31 19 ALA B CA 1
ATOM 2975 C C . ALA B 1 19 ? 3.223 -11.219 -17.969 1 93.31 19 ALA B C 1
ATOM 2977 O O . ALA B 1 19 ? 3.289 -10.047 -18.359 1 93.31 19 ALA B O 1
ATOM 2978 N N . THR B 1 20 ? 4.09 -11.695 -17.094 1 95.44 20 THR B N 1
ATOM 2979 C CA . THR B 1 20 ? 5.168 -10.891 -16.531 1 95.44 20 THR B CA 1
ATOM 2980 C C . THR B 1 20 ? 6.16 -10.477 -17.609 1 95.44 20 THR B C 1
ATOM 2982 O O . THR B 1 20 ? 6.566 -9.32 -17.672 1 95.44 20 THR B O 1
ATOM 2985 N N . LEU B 1 21 ? 6.527 -11.445 -18.438 1 93.94 21 LEU B N 1
ATOM 2986 C CA . LEU B 1 21 ? 7.457 -11.172 -19.531 1 93.94 21 LEU B CA 1
ATOM 2987 C C . LEU B 1 21 ? 6.906 -10.086 -20.453 1 93.94 21 LEU B C 1
ATOM 2989 O O . LEU B 1 21 ? 7.641 -9.18 -20.859 1 93.94 21 LEU B O 1
ATOM 2993 N N . LYS B 1 22 ? 5.676 -10.203 -20.75 1 92.44 22 LYS B N 1
ATOM 2994 C CA . LYS B 1 22 ? 5.043 -9.219 -21.625 1 92.44 22 LYS B CA 1
ATOM 2995 C C . LYS B 1 22 ? 5.027 -7.836 -20.984 1 92.44 22 LYS B C 1
ATOM 2997 O O . LYS B 1 22 ? 5.352 -6.844 -21.641 1 92.44 22 LYS B O 1
ATOM 3002 N N . GLN B 1 23 ? 4.648 -7.754 -19.719 1 94.25 23 GLN B N 1
ATOM 3003 C CA . GLN B 1 23 ? 4.609 -6.477 -19.016 1 94.25 23 GLN B CA 1
ATOM 3004 C C . GLN B 1 23 ? 6.004 -5.855 -18.938 1 94.25 23 GLN B C 1
ATOM 3006 O O . GLN B 1 23 ? 6.18 -4.672 -19.219 1 94.25 23 GLN B O 1
ATOM 3011 N N . VAL B 1 24 ? 6.957 -6.652 -18.562 1 94.81 24 VAL B N 1
ATOM 3012 C CA . VAL B 1 24 ? 8.328 -6.176 -18.422 1 94.81 24 VAL B CA 1
ATOM 3013 C C . VAL B 1 24 ? 8.875 -5.727 -19.766 1 94.81 24 VAL B C 1
ATOM 3015 O O . VAL B 1 24 ? 9.453 -4.645 -19.891 1 94.81 24 VAL B O 1
ATOM 3018 N N . GLY B 1 25 ? 8.703 -6.59 -20.766 1 91.5 25 GLY B N 1
ATOM 3019 C CA . GLY B 1 25 ? 9.18 -6.25 -22.109 1 91.5 25 GLY B CA 1
ATOM 3020 C C . GLY B 1 25 ? 8.609 -4.945 -22.625 1 91.5 25 GLY B C 1
ATOM 3021 O O . GLY B 1 25 ? 9.336 -4.133 -23.203 1 91.5 25 GLY B O 1
ATOM 3022 N N . ALA B 1 26 ? 7.375 -4.727 -22.406 1 91.94 26 ALA B N 1
ATOM 3023 C CA . ALA B 1 26 ? 6.676 -3.555 -22.922 1 91.94 26 ALA B CA 1
ATOM 3024 C C . ALA B 1 26 ? 7.129 -2.283 -22.219 1 91.94 26 ALA B C 1
ATOM 3026 O O . ALA B 1 26 ? 7.133 -1.201 -22.797 1 91.94 26 ALA B O 1
ATOM 3027 N N . HIS B 1 27 ? 7.602 -2.383 -21 1 93.94 27 HIS B N 1
ATOM 3028 C CA . HIS B 1 27 ? 7.789 -1.171 -20.203 1 93.94 27 HIS B CA 1
ATOM 3029 C C . HIS B 1 27 ? 9.258 -0.955 -19.875 1 93.94 27 HIS B C 1
ATOM 3031 O O . HIS B 1 27 ? 9.641 0.119 -19.406 1 93.94 27 HIS B O 1
ATOM 3037 N N . ALA B 1 28 ? 10.125 -1.886 -20.109 1 93.12 28 ALA B N 1
ATOM 3038 C CA . ALA B 1 28 ? 11.539 -1.815 -19.75 1 93.12 28 ALA B CA 1
ATOM 3039 C C . ALA B 1 28 ? 12.195 -0.579 -20.359 1 93.12 28 ALA B C 1
ATOM 3041 O O . ALA B 1 28 ? 12.93 0.137 -19.672 1 93.12 28 ALA B O 1
ATOM 3042 N N . PRO B 1 29 ? 11.891 -0.17 -21.656 1 92.62 29 PRO B N 1
ATOM 3043 C CA . PRO B 1 29 ? 12.523 1.027 -22.203 1 92.62 29 PRO B CA 1
ATOM 3044 C C . PRO B 1 29 ? 12.156 2.299 -21.453 1 92.62 29 PRO B C 1
ATOM 3046 O O . PRO B 1 29 ? 13.008 3.16 -21.219 1 92.62 29 PRO B O 1
ATOM 3049 N N . SER B 1 30 ? 10.938 2.365 -21.031 1 93.31 30 SER B N 1
ATOM 3050 C CA . SER B 1 30 ? 10.484 3.543 -20.297 1 93.31 30 SER B CA 1
ATOM 3051 C C . SER B 1 30 ? 11.148 3.633 -18.938 1 93.31 30 SER B C 1
ATOM 3053 O O . SER B 1 30 ? 11.508 4.723 -18.484 1 93.31 30 SER B O 1
ATOM 3055 N N . LEU B 1 31 ? 11.32 2.525 -18.25 1 95.06 31 LEU B N 1
ATOM 3056 C CA . LEU B 1 31 ? 11.961 2.498 -16.938 1 95.06 31 LEU B CA 1
ATOM 3057 C C . LEU B 1 31 ? 13.414 2.963 -17.031 1 95.06 31 LEU B C 1
ATOM 3059 O O . LEU B 1 31 ? 13.898 3.676 -16.156 1 95.06 31 LEU B O 1
ATOM 3063 N N . LEU B 1 32 ? 14.039 2.504 -18.078 1 95.19 32 LEU B N 1
ATOM 3064 C CA . LEU B 1 32 ? 15.414 2.928 -18.281 1 95.19 32 LEU B CA 1
ATOM 3065 C C . LEU B 1 32 ? 15.492 4.43 -18.531 1 95.19 32 LEU B C 1
ATOM 3067 O O . LEU B 1 32 ? 16.297 5.129 -17.906 1 95.19 32 LEU B O 1
ATOM 3071 N N . ALA B 1 33 ? 14.625 4.934 -19.344 1 93.62 33 ALA B N 1
ATOM 3072 C CA . ALA B 1 33 ? 14.648 6.336 -19.766 1 93.62 33 ALA B CA 1
ATOM 3073 C C . ALA B 1 33 ? 14.289 7.258 -18.594 1 93.62 33 ALA B C 1
ATOM 3075 O O . ALA B 1 33 ? 14.867 8.336 -18.453 1 93.62 33 ALA B O 1
ATOM 3076 N N . THR B 1 34 ? 13.406 6.816 -17.734 1 90.31 34 THR B N 1
ATOM 3077 C CA . THR B 1 34 ? 12.844 7.734 -16.734 1 90.31 34 THR B CA 1
ATOM 3078 C C . THR B 1 34 ? 13.5 7.527 -15.375 1 90.31 34 THR B C 1
ATOM 3080 O O . THR B 1 34 ? 13.602 8.461 -14.586 1 90.31 34 THR B O 1
ATOM 3083 N N . GLY B 1 35 ? 13.938 6.328 -15.148 1 93.19 35 GLY B N 1
ATOM 3084 C CA . GLY B 1 35 ? 14.398 6.062 -13.797 1 93.19 35 GLY B CA 1
ATOM 3085 C C . GLY B 1 35 ? 15.758 5.398 -13.742 1 93.19 35 GLY B C 1
ATOM 3086 O O . GLY B 1 35 ? 16.297 5.145 -12.656 1 93.19 35 GLY B O 1
ATOM 3087 N N . GLY B 1 36 ? 16.266 5.004 -14.859 1 95.56 36 GLY B N 1
ATOM 3088 C CA . GLY B 1 36 ? 17.594 4.422 -14.906 1 95.56 36 GLY B CA 1
ATOM 3089 C C . GLY B 1 36 ? 17.609 2.939 -14.586 1 95.56 36 GLY B C 1
ATOM 3090 O O . GLY B 1 36 ? 18.688 2.348 -14.406 1 95.56 36 GLY B O 1
ATOM 3091 N N . LEU B 1 37 ? 16.5 2.336 -14.461 1 96.94 37 LEU B N 1
ATOM 3092 C CA . LEU B 1 37 ? 16.438 0.893 -14.25 1 96.94 37 LEU B CA 1
ATOM 3093 C C . LEU B 1 37 ? 16.531 0.152 -15.586 1 96.94 37 LEU B C 1
ATOM 3095 O O . LEU B 1 37 ? 15.586 0.207 -16.391 1 96.94 37 LEU B O 1
ATOM 3099 N N . ASP B 1 38 ? 17.609 -0.493 -15.781 1 97.56 38 ASP B N 1
ATOM 3100 C CA . ASP B 1 38 ? 17.875 -1.215 -17.031 1 97.56 38 ASP B CA 1
ATOM 3101 C C . ASP B 1 38 ? 17.594 -2.707 -16.859 1 97.56 38 ASP B C 1
ATOM 3103 O O . ASP B 1 38 ? 18.5 -3.492 -16.594 1 97.56 38 ASP B O 1
ATOM 3107 N N . LEU B 1 39 ? 16.344 -3.105 -17.109 1 97.19 39 LEU B N 1
ATOM 3108 C CA . LEU B 1 39 ? 15.945 -4.504 -17.016 1 97.19 39 LEU B CA 1
ATOM 3109 C C . LEU B 1 39 ? 16.406 -5.293 -18.234 1 97.19 39 LEU B C 1
ATOM 3111 O O . LEU B 1 39 ? 15.969 -5.031 -19.344 1 97.19 39 LEU B O 1
ATOM 3115 N N . ARG B 1 40 ? 17.234 -6.242 -18 1 96.06 40 ARG B N 1
ATOM 3116 C CA . ARG B 1 40 ? 17.797 -7.059 -19.062 1 96.06 40 ARG B CA 1
ATOM 3117 C C . ARG B 1 40 ? 17.359 -8.516 -18.922 1 96.06 40 ARG B C 1
ATOM 3119 O O . ARG B 1 40 ? 17.766 -9.195 -17.984 1 96.06 40 ARG B O 1
ATOM 3126 N N . ILE B 1 41 ? 16.578 -8.977 -19.875 1 95.06 41 ILE B N 1
ATOM 3127 C CA . ILE B 1 41 ? 16.141 -10.367 -19.859 1 95.06 41 ILE B CA 1
ATOM 3128 C C . ILE B 1 41 ? 17.297 -11.281 -20.25 1 95.06 41 ILE B C 1
ATOM 3130 O O . ILE B 1 41 ? 17.578 -11.445 -21.438 1 95.06 41 ILE B O 1
ATOM 3134 N N . ALA B 1 42 ? 17.828 -11.914 -19.281 1 95.69 42 ALA B N 1
ATOM 3135 C CA . ALA B 1 42 ? 19.078 -12.641 -19.516 1 95.69 42 ALA B CA 1
ATOM 3136 C C . ALA B 1 42 ? 18.812 -14.125 -19.75 1 95.69 42 ALA B C 1
ATOM 3138 O O . ALA B 1 42 ? 19.625 -14.805 -20.391 1 95.69 42 ALA B O 1
ATOM 3139 N N . ALA B 1 43 ? 17.734 -14.609 -19.203 1 95.31 43 ALA B N 1
ATOM 3140 C CA . ALA B 1 43 ? 17.406 -16.031 -19.359 1 95.31 43 ALA B CA 1
ATOM 3141 C C . ALA B 1 43 ? 15.938 -16.281 -19.078 1 95.31 43 ALA B C 1
ATOM 3143 O O . ALA B 1 43 ? 15.312 -15.57 -18.297 1 95.31 43 ALA B O 1
ATOM 3144 N N . CYS B 1 44 ? 15.391 -17.266 -19.734 1 95.19 44 CYS B N 1
ATOM 3145 C CA . CYS B 1 44 ? 14.039 -17.766 -19.484 1 95.19 44 CYS B CA 1
ATOM 3146 C C . CYS B 1 44 ? 14 -19.281 -19.516 1 95.19 44 CYS B C 1
ATOM 3148 O O . CYS B 1 44 ? 14.672 -19.922 -20.328 1 95.19 44 CYS B O 1
ATOM 3150 N N . ALA B 1 45 ? 13.203 -19.875 -18.594 1 95.62 45 ALA B N 1
ATOM 3151 C CA . ALA B 1 45 ? 13.141 -21.328 -18.562 1 95.62 45 ALA B CA 1
ATOM 3152 C C . ALA B 1 45 ? 11.727 -21.797 -18.203 1 95.62 45 ALA B C 1
ATOM 3154 O O . ALA B 1 45 ? 11.039 -21.172 -17.406 1 95.62 45 ALA B O 1
ATOM 3155 N N . ASP B 1 46 ? 11.289 -22.844 -18.828 1 94.25 46 ASP B N 1
ATOM 3156 C CA . ASP B 1 46 ? 10.211 -23.672 -18.297 1 94.25 46 ASP B CA 1
ATOM 3157 C C . ASP B 1 46 ? 10.758 -24.984 -17.734 1 94.25 46 ASP B C 1
ATOM 3159 O O . ASP B 1 46 ? 11.938 -25.062 -17.375 1 94.25 46 ASP B O 1
ATOM 3163 N N . SER B 1 47 ? 9.938 -25.953 -17.531 1 94.44 47 SER B N 1
ATOM 3164 C CA . SER B 1 47 ? 10.367 -27.156 -16.828 1 94.44 47 SER B CA 1
ATOM 3165 C C . SER B 1 47 ? 11.273 -28.016 -17.703 1 94.44 47 SER B C 1
ATOM 3167 O O . SER B 1 47 ? 11.984 -28.891 -17.203 1 94.44 47 SER B O 1
ATOM 3169 N N . LYS B 1 48 ? 11.32 -27.781 -19.031 1 95.12 48 LYS B N 1
ATOM 3170 C CA . LYS B 1 48 ? 12.008 -28.688 -19.938 1 95.12 48 LYS B CA 1
ATOM 3171 C C . LYS B 1 48 ? 13.125 -27.969 -20.703 1 95.12 48 LYS B C 1
ATOM 3173 O O . LYS B 1 48 ? 14.141 -28.578 -21.047 1 95.12 48 LYS B O 1
ATOM 3178 N N . HIS B 1 49 ? 12.867 -26.719 -21.031 1 94.5 49 HIS B N 1
ATOM 3179 C CA . HIS B 1 49 ? 13.805 -25.984 -21.875 1 94.5 49 HIS B CA 1
ATOM 3180 C C . HIS B 1 49 ? 14.109 -24.609 -21.312 1 94.5 49 HIS B C 1
ATOM 3182 O O . HIS B 1 49 ? 13.383 -24.109 -20.453 1 94.5 49 HIS B O 1
ATOM 3188 N N . MET B 1 50 ? 15.195 -24.078 -21.75 1 94.44 50 MET B N 1
ATOM 3189 C CA . MET B 1 50 ? 15.578 -22.719 -21.391 1 94.44 50 MET B CA 1
ATOM 3190 C C . MET B 1 50 ? 16.266 -22.016 -22.547 1 94.44 50 MET B C 1
ATOM 3192 O O . MET B 1 50 ? 16.703 -22.656 -23.5 1 94.44 50 MET B O 1
ATOM 3196 N N . ILE B 1 51 ? 16.281 -20.766 -22.5 1 93 51 ILE B N 1
ATOM 3197 C CA . ILE B 1 51 ? 17.016 -19.922 -23.438 1 93 51 ILE B CA 1
ATOM 3198 C C . ILE B 1 51 ? 17.891 -18.938 -22.656 1 93 51 ILE B C 1
ATOM 3200 O O . ILE B 1 51 ? 17.453 -18.375 -21.641 1 93 51 ILE B O 1
ATOM 3204 N N . LEU B 1 52 ? 19.141 -18.781 -23.047 1 93.5 52 LEU B N 1
ATOM 3205 C CA . LEU B 1 52 ? 20.125 -17.906 -22.422 1 93.5 52 LEU B CA 1
ATOM 3206 C C . LEU B 1 52 ? 20.562 -16.812 -23.391 1 93.5 52 LEU B C 1
ATOM 3208 O O . LEU B 1 52 ? 20.844 -17.094 -24.562 1 93.5 52 LEU B O 1
ATOM 3212 N N . ALA B 1 53 ? 20.578 -15.617 -22.875 1 92.56 53 ALA B N 1
ATOM 3213 C CA . ALA B 1 53 ? 21.078 -14.523 -23.719 1 92.56 53 ALA B CA 1
ATOM 3214 C C . ALA B 1 53 ? 22.578 -14.672 -23.969 1 92.56 53 ALA B C 1
ATOM 3216 O O . ALA B 1 53 ? 23.344 -14.969 -23.047 1 92.56 53 ALA B O 1
ATOM 3217 N N . SER B 1 54 ? 23.016 -14.438 -25.141 1 89.62 54 SER B N 1
ATOM 3218 C CA . SER B 1 54 ? 24.438 -14.531 -25.484 1 89.62 54 SER B CA 1
ATOM 3219 C C . SER B 1 54 ? 25.203 -13.297 -25.031 1 89.62 54 SER B C 1
ATOM 3221 O O . SER B 1 54 ? 26.406 -13.375 -24.75 1 89.62 54 SER B O 1
ATOM 3223 N N . SER B 1 55 ? 24.484 -12.203 -24.891 1 90.81 55 SER B N 1
ATOM 3224 C CA . SER B 1 55 ? 25.109 -10.93 -24.531 1 90.81 55 SER B CA 1
ATOM 3225 C C . SER B 1 55 ? 24.609 -10.445 -23.172 1 90.81 55 SER B C 1
ATOM 3227 O O . SER B 1 55 ? 23.484 -10.742 -22.781 1 90.81 55 SER B O 1
ATOM 3229 N N . ALA B 1 56 ? 25.469 -9.586 -22.547 1 92.69 56 ALA B N 1
ATOM 3230 C CA . ALA B 1 56 ? 25.109 -8.992 -21.266 1 92.69 56 ALA B CA 1
ATOM 3231 C C . ALA B 1 56 ? 24.016 -7.941 -21.438 1 92.69 56 ALA B C 1
ATOM 3233 O O . ALA B 1 56 ? 23.406 -7.504 -20.453 1 92.69 56 ALA B O 1
ATOM 3234 N N . ASP B 1 57 ? 23.688 -7.633 -22.641 1 91.69 57 ASP B N 1
ATOM 3235 C CA . ASP B 1 57 ? 22.625 -6.676 -22.906 1 91.69 57 ASP B CA 1
ATOM 3236 C C . ASP B 1 57 ? 21.25 -7.332 -22.781 1 91.69 57 ASP B C 1
ATOM 3238 O O . ASP B 1 57 ? 20.219 -6.645 -22.719 1 91.69 57 ASP B O 1
ATOM 3242 N N . GLY B 1 58 ? 21.219 -8.672 -22.688 1 91.56 58 GLY B N 1
ATOM 3243 C CA . GLY B 1 58 ? 19.969 -9.406 -22.578 1 91.56 58 GLY B CA 1
ATOM 3244 C C . GLY B 1 58 ? 19.281 -9.617 -23.922 1 91.56 58 GLY B C 1
ATOM 3245 O O . GLY B 1 58 ? 19.797 -9.211 -24.969 1 91.56 58 GLY B O 1
ATOM 3246 N N . MET B 1 59 ? 18.203 -10.297 -23.828 1 89.31 59 MET B N 1
ATOM 3247 C CA . MET B 1 59 ? 17.391 -10.516 -25.031 1 89.31 59 MET B CA 1
ATOM 3248 C C . MET B 1 59 ? 16.562 -9.273 -25.359 1 89.31 59 MET B C 1
ATOM 3250 O O . MET B 1 59 ? 16.156 -8.539 -24.453 1 89.31 59 MET B O 1
ATOM 3254 N N . ASN B 1 60 ? 16.312 -9.07 -26.578 1 82.81 60 ASN B N 1
ATOM 3255 C CA . ASN B 1 60 ? 15.43 -7.977 -26.984 1 82.81 60 ASN B CA 1
ATOM 3256 C C . ASN B 1 60 ? 14 -8.195 -26.484 1 82.81 60 ASN B C 1
ATOM 3258 O O . ASN B 1 60 ? 13.359 -9.188 -26.844 1 82.81 60 ASN B O 1
ATOM 3262 N N . PRO B 1 61 ? 13.508 -7.266 -25.781 1 80.06 61 PRO B N 1
ATOM 3263 C CA . PRO B 1 61 ? 12.172 -7.441 -25.219 1 80.06 61 PRO B CA 1
ATOM 3264 C C . PRO B 1 61 ? 11.102 -7.672 -26.281 1 80.06 61 PRO B C 1
ATOM 3266 O O . PRO B 1 61 ? 10.18 -8.461 -26.062 1 80.06 61 PRO B O 1
ATOM 3269 N N . ASP B 1 62 ? 11.242 -6.984 -27.375 1 77.19 62 ASP B N 1
ATOM 3270 C CA . ASP B 1 62 ? 10.273 -7.145 -28.453 1 77.19 62 ASP B CA 1
ATOM 3271 C C . ASP B 1 62 ? 10.344 -8.547 -29.047 1 77.19 62 ASP B C 1
ATOM 3273 O O . ASP B 1 62 ? 9.312 -9.125 -29.406 1 77.19 62 ASP B O 1
ATOM 3277 N N . ALA B 1 63 ? 11.539 -9.047 -29.109 1 75.88 63 ALA B N 1
ATOM 3278 C CA . ALA B 1 63 ? 11.727 -10.398 -29.625 1 75.88 63 ALA B CA 1
ATOM 3279 C C . ALA B 1 63 ? 11.148 -11.438 -28.672 1 75.88 63 ALA B C 1
ATOM 3281 O O . ALA B 1 63 ? 10.562 -12.43 -29.109 1 75.88 63 ALA B O 1
ATOM 3282 N N . VAL B 1 64 ? 11.273 -11.109 -27.453 1 78.56 64 VAL B N 1
ATOM 3283 C CA . VAL B 1 64 ? 10.742 -12.031 -26.453 1 78.56 64 VAL B CA 1
ATOM 3284 C C . VAL B 1 64 ? 9.219 -12.047 -26.516 1 78.56 64 VAL B C 1
ATOM 3286 O O . VAL B 1 64 ? 8.602 -13.109 -26.531 1 78.56 64 VAL B O 1
ATOM 3289 N N . ASP B 1 65 ? 8.641 -10.953 -26.609 1 78 65 ASP B N 1
ATOM 3290 C CA . ASP B 1 65 ? 7.188 -10.844 -26.688 1 78 65 ASP B CA 1
ATOM 3291 C C . ASP B 1 65 ? 6.645 -11.586 -27.906 1 78 65 ASP B C 1
ATOM 3293 O O . ASP B 1 65 ? 5.695 -12.367 -27.781 1 78 65 ASP B O 1
ATOM 3297 N N . ALA B 1 66 ? 7.332 -11.359 -28.984 1 74.06 66 ALA B N 1
ATOM 3298 C CA . ALA B 1 66 ? 6.934 -12 -30.234 1 74.06 66 ALA B CA 1
ATOM 3299 C C . ALA B 1 66 ? 7.156 -13.508 -30.172 1 74.06 66 ALA B C 1
ATOM 3301 O O . ALA B 1 66 ? 6.387 -14.281 -30.75 1 74.06 66 ALA B O 1
ATOM 3302 N N . ALA B 1 67 ? 8.164 -13.844 -29.469 1 70.81 67 ALA B N 1
ATOM 3303 C CA . ALA B 1 67 ? 8.547 -15.258 -29.406 1 70.81 67 ALA B CA 1
ATOM 3304 C C . ALA B 1 67 ? 7.66 -16.031 -28.438 1 70.81 67 ALA B C 1
ATOM 3306 O O . ALA B 1 67 ? 7.395 -17.219 -28.625 1 70.81 67 ALA B O 1
ATOM 3307 N N . VAL B 1 68 ? 7.266 -15.461 -27.312 1 72.38 68 VAL B N 1
ATOM 3308 C CA . VAL B 1 68 ? 6.59 -16.141 -26.203 1 72.38 68 VAL B CA 1
ATOM 3309 C C . VAL B 1 68 ? 5.211 -16.609 -26.656 1 72.38 68 VAL B C 1
ATOM 3311 O O . VAL B 1 68 ? 4.934 -17.812 -26.656 1 72.38 68 VAL B O 1
ATOM 3314 N N . GLY B 1 69 ? 4.406 -15.672 -27.266 1 66.62 69 GLY B N 1
ATOM 3315 C CA . GLY B 1 69 ? 3.053 -16.094 -27.594 1 66.62 69 GLY B CA 1
ATOM 3316 C C . GLY B 1 69 ? 2.482 -17.094 -26.625 1 66.62 69 GLY B C 1
ATOM 3317 O O . GLY B 1 69 ? 2.527 -16.875 -25.406 1 66.62 69 GLY B O 1
ATOM 3318 N N . ASP B 1 70 ? 1.874 -18.078 -26.953 1 74.5 70 ASP B N 1
ATOM 3319 C CA . ASP B 1 70 ? 1.378 -19.172 -26.125 1 74.5 70 ASP B CA 1
ATOM 3320 C C . ASP B 1 70 ? 2.258 -20.406 -26.266 1 74.5 70 ASP B C 1
ATOM 3322 O O . ASP B 1 70 ? 1.798 -21.531 -26.047 1 74.5 70 ASP B O 1
ATOM 3326 N N . ARG B 1 71 ? 3.537 -20.203 -26.594 1 81.12 71 ARG B N 1
ATOM 3327 C CA . ARG B 1 71 ? 4.441 -21.281 -26.953 1 81.12 71 ARG B CA 1
ATOM 3328 C C . ARG B 1 71 ? 5.336 -21.672 -25.781 1 81.12 71 ARG B C 1
ATOM 3330 O O . ARG B 1 71 ? 5.613 -20.844 -24.906 1 81.12 71 ARG B O 1
ATOM 3337 N N . ALA B 1 72 ? 5.691 -22.938 -25.781 1 85.31 72 ALA B N 1
ATOM 3338 C CA . ALA B 1 72 ? 6.75 -23.391 -24.891 1 85.31 72 ALA B CA 1
ATOM 3339 C C . ALA B 1 72 ? 8.102 -22.812 -25.297 1 85.31 72 ALA B C 1
ATOM 3341 O O . ALA B 1 72 ? 8.289 -22.438 -26.453 1 85.31 72 ALA B O 1
ATOM 3342 N N . VAL B 1 73 ? 8.977 -22.719 -24.391 1 87.69 73 VAL B N 1
ATOM 3343 C CA . VAL B 1 73 ? 10.289 -22.125 -24.609 1 87.69 73 VAL B CA 1
ATOM 3344 C C . VAL B 1 73 ? 10.977 -22.812 -25.797 1 87.69 73 VAL B C 1
ATOM 3346 O O . VAL B 1 73 ? 11.602 -22.141 -26.625 1 87.69 73 VAL B O 1
ATOM 3349 N N . ALA B 1 74 ? 10.75 -24.125 -25.922 1 84.38 74 ALA B N 1
ATOM 3350 C CA . ALA B 1 74 ? 11.375 -24.906 -26.984 1 84.38 74 ALA B CA 1
ATOM 3351 C C . ALA B 1 74 ? 10.93 -24.406 -28.359 1 84.38 74 ALA B C 1
ATOM 3353 O O . ALA B 1 74 ? 11.625 -24.625 -29.359 1 84.38 74 ALA B O 1
ATOM 3354 N N . GLU B 1 75 ? 9.797 -23.75 -28.406 1 85.19 75 GLU B N 1
ATOM 3355 C CA . GLU B 1 75 ? 9.188 -23.344 -29.672 1 85.19 75 GLU B CA 1
ATOM 3356 C C . GLU B 1 75 ? 9.406 -21.859 -29.938 1 85.19 75 GLU B C 1
ATOM 3358 O O . GLU B 1 75 ? 8.906 -21.312 -30.922 1 85.19 75 GLU B O 1
ATOM 3363 N N . TRP B 1 76 ? 10.109 -21.25 -29 1 84.06 76 TRP B N 1
ATOM 3364 C CA . TRP B 1 76 ? 10.344 -19.812 -29.203 1 84.06 76 TRP B CA 1
ATOM 3365 C C . TRP B 1 76 ? 11.219 -19.578 -30.422 1 84.06 76 TRP B C 1
ATOM 3367 O O . TRP B 1 76 ? 12.141 -20.344 -30.688 1 84.06 76 TRP B O 1
ATOM 3377 N N . ASP B 1 77 ? 10.867 -18.547 -31.156 1 75 77 ASP B N 1
ATOM 3378 C CA . ASP B 1 77 ? 11.523 -18.234 -32.406 1 75 77 ASP B CA 1
ATOM 3379 C C . ASP B 1 77 ? 12.953 -17.734 -32.188 1 75 77 ASP B C 1
ATOM 3381 O O . ASP B 1 77 ? 13.156 -16.578 -31.797 1 75 77 ASP B O 1
ATOM 3385 N N . ALA B 1 78 ? 13.875 -18.531 -32.469 1 65.75 78 ALA B N 1
ATOM 3386 C CA . ALA B 1 78 ? 15.289 -18.219 -32.281 1 65.75 78 ALA B CA 1
ATOM 3387 C C . ALA B 1 78 ? 15.719 -17.047 -33.156 1 65.75 78 ALA B C 1
ATOM 3389 O O . ALA B 1 78 ? 16.578 -16.25 -32.75 1 65.75 78 ALA B O 1
ATOM 3390 N N . GLY B 1 79 ? 15.195 -17.031 -34.312 1 65.12 79 GLY B N 1
ATOM 3391 C CA . GLY B 1 79 ? 15.523 -15.93 -35.188 1 65.12 79 GLY B CA 1
ATOM 3392 C C . GLY B 1 79 ? 15.203 -14.57 -34.594 1 65.12 79 GLY B C 1
ATOM 3393 O O . GLY B 1 79 ? 16.016 -13.648 -34.656 1 65.12 79 GLY B O 1
ATOM 3394 N N . ALA B 1 80 ? 14.133 -14.523 -33.906 1 64.69 80 ALA B N 1
ATOM 3395 C CA . ALA B 1 80 ? 13.711 -13.281 -33.25 1 64.69 80 ALA B CA 1
ATOM 3396 C C . ALA B 1 80 ? 14.602 -12.961 -32.062 1 64.69 80 ALA B C 1
ATOM 3398 O O . ALA B 1 80 ? 14.836 -11.797 -31.75 1 64.69 80 ALA B O 1
ATOM 3399 N N . LEU B 1 81 ? 15.109 -14.031 -31.547 1 72.94 81 LEU B N 1
ATOM 3400 C CA . LEU B 1 81 ? 15.906 -13.875 -30.344 1 72.94 81 LEU B CA 1
ATOM 3401 C C . LEU B 1 81 ? 17.391 -13.875 -30.672 1 72.94 81 LEU B C 1
ATOM 3403 O O . LEU B 1 81 ? 18.219 -14.312 -29.875 1 72.94 81 LEU B O 1
ATOM 3407 N N . ALA B 1 82 ? 17.75 -13.273 -31.766 1 62.34 82 ALA B N 1
ATOM 3408 C CA . ALA B 1 82 ? 19.109 -13.086 -32.25 1 62.34 82 ALA B CA 1
ATOM 3409 C C . ALA B 1 82 ? 19.953 -14.344 -32.031 1 62.34 82 ALA B C 1
ATOM 3411 O O . ALA B 1 82 ? 21.062 -14.266 -31.5 1 62.34 82 ALA B O 1
ATOM 3412 N N . ALA B 1 83 ? 19.453 -15.469 -32.281 1 63.03 83 ALA B N 1
ATOM 3413 C CA . ALA B 1 83 ? 20.125 -16.75 -32.469 1 63.03 83 ALA B CA 1
ATOM 3414 C C . ALA B 1 83 ? 20.297 -17.469 -31.125 1 63.03 83 ALA B C 1
ATOM 3416 O O . ALA B 1 83 ? 21.078 -18.422 -31.031 1 63.03 83 ALA B O 1
ATOM 3417 N N . GLU B 1 84 ? 19.594 -16.969 -30.203 1 76.31 84 GLU B N 1
ATOM 3418 C CA . GLU B 1 84 ? 19.594 -17.781 -29 1 76.31 84 GLU B CA 1
ATOM 3419 C C . GLU B 1 84 ? 18.703 -19 -29.156 1 76.31 84 GLU B C 1
ATOM 3421 O O . GLU B 1 84 ? 17.547 -18.891 -29.562 1 76.31 84 GLU B O 1
ATOM 3426 N N . THR B 1 85 ? 19.359 -20.203 -28.953 1 83.06 85 THR B N 1
ATOM 3427 C CA . THR B 1 85 ? 18.625 -21.438 -29.188 1 83.06 85 THR B CA 1
ATOM 3428 C C . THR B 1 85 ? 18.203 -22.078 -27.859 1 83.06 85 THR B C 1
ATOM 3430 O O . THR B 1 85 ? 19 -22.141 -26.922 1 83.06 85 THR B O 1
ATOM 3433 N N . PRO B 1 86 ? 16.906 -22.453 -27.875 1 89.5 86 PRO B N 1
ATOM 3434 C CA . PRO B 1 86 ? 16.469 -23.188 -26.688 1 89.5 86 PRO B CA 1
ATOM 3435 C C . PRO B 1 86 ? 17.266 -24.469 -26.453 1 89.5 86 PRO B C 1
ATOM 3437 O O . PRO B 1 86 ? 17.625 -25.156 -27.406 1 89.5 86 PRO B O 1
ATOM 3440 N N . VAL B 1 87 ? 17.656 -24.688 -25.266 1 93 87 VAL B N 1
ATOM 3441 C CA . VAL B 1 87 ? 18.344 -25.906 -24.844 1 93 87 VAL B CA 1
ATOM 3442 C C . VAL B 1 87 ? 17.609 -26.531 -23.672 1 93 87 VAL B C 1
ATOM 3444 O O . VAL B 1 87 ? 16.609 -26 -23.188 1 93 87 VAL B O 1
ATOM 3447 N N . ALA B 1 88 ? 18.078 -27.688 -23.234 1 95.88 88 ALA B N 1
ATOM 3448 C CA . ALA B 1 88 ? 17.453 -28.344 -22.094 1 95.88 88 ALA B CA 1
ATOM 3449 C C . ALA B 1 88 ? 17.578 -27.484 -20.828 1 95.88 88 ALA B C 1
ATOM 3451 O O . ALA B 1 88 ? 18.609 -26.875 -20.594 1 95.88 88 ALA B O 1
ATOM 3452 N N . ALA B 1 89 ? 16.547 -27.469 -20.062 1 96.69 89 ALA B N 1
ATOM 3453 C CA . ALA B 1 89 ? 16.531 -26.641 -18.859 1 96.69 89 ALA B CA 1
ATOM 3454 C C . ALA B 1 89 ? 17.594 -27.109 -17.875 1 96.69 89 ALA B C 1
ATOM 3456 O O . ALA B 1 89 ? 17.766 -28.312 -17.641 1 96.69 89 ALA B O 1
ATOM 3457 N N . ASP B 1 90 ? 18.344 -26.219 -17.344 1 97.88 90 ASP B N 1
ATOM 3458 C CA . ASP B 1 90 ? 19.359 -26.375 -16.312 1 97.88 90 ASP B CA 1
ATOM 3459 C C . ASP B 1 90 ? 19.469 -25.125 -15.453 1 97.88 90 ASP B C 1
ATOM 3461 O O . ASP B 1 90 ? 20.125 -24.156 -15.836 1 97.88 90 ASP B O 1
ATOM 3465 N N . LEU B 1 91 ? 18.875 -25.188 -14.242 1 97.75 91 LEU B N 1
ATOM 3466 C CA . LEU B 1 91 ? 18.766 -24 -13.398 1 97.75 91 LEU B CA 1
ATOM 3467 C C . LEU B 1 91 ? 20.156 -23.531 -12.953 1 97.75 91 LEU B C 1
ATOM 3469 O O . LEU B 1 91 ? 20.375 -22.328 -12.797 1 97.75 91 LEU B O 1
ATOM 3473 N N . ASP B 1 92 ? 21.078 -24.469 -12.711 1 98.06 92 ASP B N 1
ATOM 3474 C CA . ASP B 1 92 ? 22.422 -24.078 -12.328 1 98.06 92 ASP B CA 1
ATOM 3475 C C . ASP B 1 92 ? 23.094 -23.266 -13.438 1 98.06 92 ASP B C 1
ATOM 3477 O O . ASP B 1 92 ? 23.688 -22.219 -13.172 1 98.06 92 ASP B O 1
ATOM 3481 N N . ALA B 1 93 ? 22.953 -23.766 -14.641 1 97.56 93 ALA B N 1
ATOM 3482 C CA . ALA B 1 93 ? 23.531 -23.062 -15.781 1 97.56 93 ALA B CA 1
ATOM 3483 C C . ALA B 1 93 ? 22.859 -21.703 -15.977 1 97.56 93 ALA B C 1
ATOM 3485 O O . ALA B 1 93 ? 23.531 -20.719 -16.344 1 97.56 93 ALA B O 1
ATOM 3486 N N . LEU B 1 94 ? 21.609 -21.656 -15.797 1 97.75 94 LEU B N 1
ATOM 3487 C CA . LEU B 1 94 ? 20.859 -20.406 -15.93 1 97.75 94 LEU B CA 1
ATOM 3488 C C . LEU B 1 94 ? 21.375 -19.359 -14.945 1 97.75 94 LEU B C 1
ATOM 3490 O O . LEU B 1 94 ? 21.672 -18.234 -15.328 1 97.75 94 LEU B O 1
ATOM 3494 N N . VAL B 1 95 ? 21.516 -19.719 -13.672 1 98.25 95 VAL B N 1
ATOM 3495 C CA . VAL B 1 95 ? 21.953 -18.797 -12.625 1 98.25 95 VAL B CA 1
ATOM 3496 C C . VAL B 1 95 ? 23.391 -18.359 -12.883 1 98.25 95 VAL B C 1
ATOM 3498 O O . VAL B 1 95 ? 23.734 -17.188 -12.734 1 98.25 95 VAL B O 1
ATOM 3501 N N . GLU B 1 96 ? 24.203 -19.359 -13.266 1 97.69 96 GLU B N 1
ATOM 3502 C CA . GLU B 1 96 ? 25.594 -19.031 -13.594 1 97.69 96 GLU B CA 1
ATOM 3503 C C . GLU B 1 96 ? 25.672 -17.969 -14.68 1 97.69 96 GLU B C 1
ATOM 3505 O O . GLU B 1 96 ? 26.484 -17.047 -14.594 1 97.69 96 GLU B O 1
ATOM 3510 N N . LYS B 1 97 ? 24.844 -18.125 -15.672 1 96 97 LYS B N 1
ATOM 3511 C CA . LYS B 1 97 ? 24.844 -17.188 -16.781 1 96 97 LYS B CA 1
ATOM 3512 C C . LYS B 1 97 ? 24.438 -15.789 -16.328 1 96 97 LYS B C 1
ATOM 3514 O O . LYS B 1 97 ? 25.094 -14.805 -16.688 1 96 97 LYS B O 1
ATOM 3519 N N . ILE B 1 98 ? 23.391 -15.641 -15.57 1 97.56 98 ILE B N 1
ATOM 3520 C CA . ILE B 1 98 ? 22.891 -14.336 -15.148 1 97.56 98 ILE B CA 1
ATOM 3521 C C . ILE B 1 98 ? 23.906 -13.672 -14.219 1 97.56 98 ILE B C 1
ATOM 3523 O O . ILE B 1 98 ? 24.125 -12.461 -14.289 1 97.56 98 ILE B O 1
ATOM 3527 N N . VAL B 1 99 ? 24.531 -14.461 -13.367 1 98.31 99 VAL B N 1
ATOM 3528 C CA . VAL B 1 99 ? 25.547 -13.938 -12.461 1 98.31 99 VAL B CA 1
ATOM 3529 C C . VAL B 1 99 ? 26.75 -13.461 -13.258 1 98.31 99 VAL B C 1
ATOM 3531 O O . VAL B 1 99 ? 27.312 -12.398 -12.961 1 98.31 99 VAL B O 1
ATOM 3534 N N . ALA B 1 100 ? 27.141 -14.242 -14.234 1 97.75 100 ALA B N 1
ATOM 3535 C CA . ALA B 1 100 ? 28.266 -13.852 -15.086 1 97.75 100 ALA B CA 1
ATOM 3536 C C . ALA B 1 100 ? 27.984 -12.531 -15.797 1 97.75 100 ALA B C 1
ATOM 3538 O O . ALA B 1 100 ? 28.844 -11.664 -15.883 1 97.75 100 ALA B O 1
ATOM 3539 N N . HIS B 1 101 ? 26.781 -12.398 -16.297 1 97.5 101 HIS B N 1
ATOM 3540 C CA . HIS B 1 101 ? 26.406 -11.156 -16.953 1 97.5 101 HIS B CA 1
ATOM 3541 C C . HIS B 1 101 ? 26.422 -9.984 -15.984 1 97.5 101 HIS B C 1
ATOM 3543 O O . HIS B 1 101 ? 26.891 -8.898 -16.328 1 97.5 101 HIS B O 1
ATOM 3549 N N . ALA B 1 102 ? 25.922 -10.164 -14.812 1 98.06 102 ALA B N 1
ATOM 3550 C CA . ALA B 1 102 ? 25.891 -9.117 -13.805 1 98.06 102 ALA B CA 1
ATOM 3551 C C . ALA B 1 102 ? 27.312 -8.672 -13.43 1 98.06 102 ALA B C 1
ATOM 3553 O O . ALA B 1 102 ? 27.578 -7.473 -13.328 1 98.06 102 ALA B O 1
ATOM 3554 N N . ARG B 1 103 ? 28.172 -9.648 -13.297 1 97.06 103 ARG B N 1
ATOM 3555 C CA . ARG B 1 103 ? 29.547 -9.359 -12.914 1 97.06 103 ARG B CA 1
ATOM 3556 C C . ARG B 1 103 ? 30.281 -8.602 -14.031 1 97.06 103 ARG B C 1
ATOM 3558 O O . ARG B 1 103 ? 31.156 -7.781 -13.758 1 97.06 103 ARG B O 1
ATOM 3565 N N . ALA B 1 104 ? 29.875 -8.875 -15.188 1 96.44 104 ALA B N 1
ATOM 3566 C CA . ALA B 1 104 ? 30.547 -8.281 -16.344 1 96.44 104 ALA B CA 1
ATOM 3567 C C . ALA B 1 104 ? 30.016 -6.875 -16.625 1 96.44 104 ALA B C 1
ATOM 3569 O O . ALA B 1 104 ? 30.578 -6.141 -17.438 1 96.44 104 ALA B O 1
ATOM 3570 N N . THR B 1 105 ? 28.984 -6.473 -15.969 1 97.31 105 THR B N 1
ATOM 3571 C CA . THR B 1 105 ? 28.328 -5.191 -16.188 1 97.31 105 THR B CA 1
ATOM 3572 C C . THR B 1 105 ? 28.562 -4.254 -15 1 97.31 105 THR B C 1
ATOM 3574 O O . THR B 1 105 ? 28.25 -4.602 -13.859 1 97.31 105 THR B O 1
ATOM 3577 N N . PRO B 1 106 ? 29.125 -3.066 -15.227 1 95.31 106 PRO B N 1
ATOM 3578 C CA . PRO B 1 106 ? 29.281 -2.131 -14.109 1 95.31 106 PRO B CA 1
ATOM 3579 C C . PRO B 1 106 ? 27.969 -1.883 -13.359 1 95.31 106 PRO B C 1
ATOM 3581 O O . PRO B 1 106 ? 26.938 -1.599 -13.984 1 95.31 106 PRO B O 1
ATOM 3584 N N . ASP B 1 107 ? 27.953 -2.062 -12.047 1 93.81 107 ASP B N 1
ATOM 3585 C CA . ASP B 1 107 ? 26.812 -1.858 -11.164 1 93.81 107 ASP B CA 1
ATOM 3586 C C . ASP B 1 107 ? 25.703 -2.861 -11.461 1 93.81 107 ASP B C 1
ATOM 3588 O O . ASP B 1 107 ? 24.531 -2.609 -11.156 1 93.81 107 ASP B O 1
ATOM 3592 N N . GLY B 1 108 ? 26.125 -3.971 -12.109 1 97.62 108 GLY B N 1
ATOM 3593 C CA . GLY B 1 108 ? 25.156 -4.984 -12.484 1 97.62 108 GLY B CA 1
ATOM 3594 C C . GLY B 1 108 ? 24.688 -5.82 -11.312 1 97.62 108 GLY B C 1
ATOM 3595 O O . GLY B 1 108 ? 25.469 -6.133 -10.406 1 97.62 108 GLY B O 1
ATOM 3596 N N . ALA B 1 109 ? 23.406 -6.188 -11.336 1 98.25 109 ALA B N 1
ATOM 3597 C CA . ALA B 1 109 ? 22.828 -7.082 -10.336 1 98.25 109 ALA B CA 1
ATOM 3598 C C . ALA B 1 109 ? 22.062 -8.227 -11.008 1 98.25 109 ALA B C 1
ATOM 3600 O O . ALA B 1 109 ? 21.641 -8.109 -12.156 1 98.25 109 ALA B O 1
ATOM 3601 N N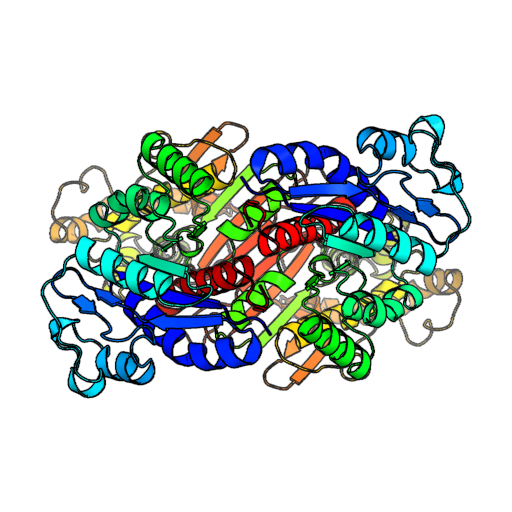 . ALA B 1 110 ? 22 -9.359 -10.281 1 98.81 110 ALA B N 1
ATOM 3602 C CA . ALA B 1 110 ? 21.297 -10.539 -10.773 1 98.81 110 ALA B CA 1
ATOM 3603 C C . ALA B 1 110 ? 20.016 -10.797 -9.969 1 98.81 110 ALA B C 1
ATOM 3605 O O . ALA B 1 110 ? 20.016 -10.664 -8.742 1 98.81 110 ALA B O 1
ATOM 3606 N N . VAL B 1 111 ? 18.953 -11.102 -10.688 1 98.88 111 VAL B N 1
ATOM 3607 C CA . VAL B 1 111 ? 17.703 -11.43 -10.016 1 98.88 111 VAL B CA 1
ATOM 3608 C C . VAL B 1 111 ? 17.016 -12.594 -10.734 1 98.88 111 VAL B C 1
ATOM 3610 O O . VAL B 1 111 ? 17.016 -12.664 -11.961 1 98.88 111 VAL B O 1
ATOM 3613 N N . ILE B 1 112 ? 16.5 -13.508 -9.945 1 98.88 112 ILE B N 1
ATOM 3614 C CA . ILE B 1 112 ? 15.656 -14.578 -10.469 1 98.88 112 ILE B CA 1
ATOM 3615 C C . ILE B 1 112 ? 14.195 -14.273 -10.172 1 98.88 112 ILE B C 1
ATOM 3617 O O . ILE B 1 112 ? 13.836 -13.977 -9.023 1 98.88 112 ILE B O 1
ATOM 3621 N N . VAL B 1 113 ? 13.375 -14.289 -11.188 1 98.81 113 VAL B N 1
ATOM 3622 C CA . VAL B 1 113 ? 11.93 -14.234 -11.047 1 98.81 113 VAL B CA 1
ATOM 3623 C C . VAL B 1 113 ? 11.336 -15.641 -11.156 1 98.81 113 VAL B C 1
ATOM 3625 O O . VAL B 1 113 ? 11.281 -16.219 -12.242 1 98.81 113 VAL B O 1
ATOM 3628 N N . ASP B 1 114 ? 10.938 -16.156 -10.055 1 98.81 114 ASP B N 1
ATOM 3629 C CA . ASP B 1 114 ? 10.336 -17.484 -10.031 1 98.81 114 ASP B CA 1
ATOM 3630 C C . ASP B 1 114 ? 8.82 -17.406 -10.125 1 98.81 114 ASP B C 1
ATOM 3632 O O . ASP B 1 114 ? 8.141 -17.078 -9.141 1 98.81 114 ASP B O 1
ATOM 3636 N N . ASN B 1 115 ? 8.297 -17.766 -11.273 1 97.75 115 ASN B N 1
ATOM 3637 C CA . ASN B 1 115 ? 6.859 -17.766 -11.5 1 97.75 115 ASN B CA 1
ATOM 3638 C C . ASN B 1 115 ? 6.277 -19.172 -11.484 1 97.75 115 ASN B C 1
ATOM 3640 O O . ASN B 1 115 ? 5.195 -19.406 -12.023 1 97.75 115 ASN B O 1
ATOM 3644 N N . THR B 1 116 ? 7.016 -20.047 -10.891 1 97.06 116 THR B N 1
ATOM 3645 C CA . THR B 1 116 ? 6.512 -21.422 -10.781 1 97.06 116 THR B CA 1
ATOM 3646 C C . THR B 1 116 ? 5.758 -21.609 -9.469 1 97.06 116 THR B C 1
ATOM 3648 O O . THR B 1 116 ? 5.617 -20.672 -8.68 1 97.06 116 THR B O 1
ATOM 3651 N N . SER B 1 117 ? 5.172 -22.734 -9.32 1 94.31 117 SER B N 1
ATOM 3652 C CA . SER B 1 117 ? 4.645 -23.219 -8.047 1 94.31 117 SER B CA 1
ATOM 3653 C C . SER B 1 117 ? 5.402 -24.453 -7.566 1 94.31 117 SER B C 1
ATOM 3655 O O . SER B 1 117 ? 4.832 -25.328 -6.906 1 94.31 117 SER B O 1
ATOM 3657 N N . SER B 1 118 ? 6.68 -24.516 -7.926 1 96.5 118 SER B N 1
ATOM 3658 C CA . SER B 1 118 ? 7.496 -25.703 -7.684 1 96.5 118 SER B CA 1
ATOM 3659 C C . 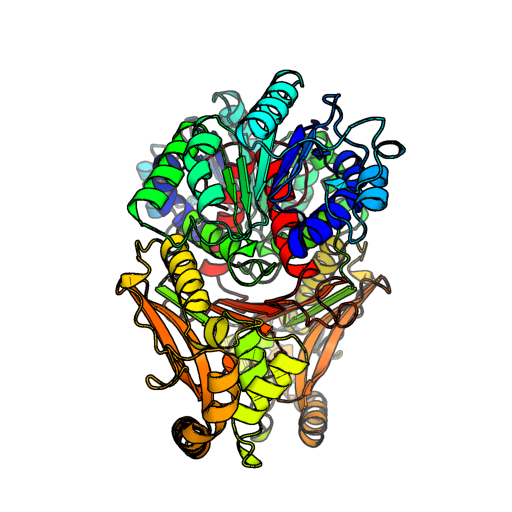SER B 1 118 ? 8.258 -25.578 -6.367 1 96.5 118 SER B C 1
ATOM 3661 O O . SER B 1 118 ? 9 -24.625 -6.156 1 96.5 118 SER B O 1
ATOM 3663 N N . ASP B 1 119 ? 8.109 -26.594 -5.586 1 96.75 119 ASP B N 1
ATOM 3664 C CA . ASP B 1 119 ? 8.906 -26.641 -4.367 1 96.75 119 ASP B CA 1
ATOM 3665 C C . ASP B 1 119 ? 10.383 -26.875 -4.684 1 96.75 119 ASP B C 1
ATOM 3667 O O . ASP B 1 119 ? 11.266 -26.391 -3.973 1 96.75 119 ASP B O 1
ATOM 3671 N N . ALA B 1 120 ? 10.609 -27.609 -5.727 1 97.19 120 ALA B N 1
ATOM 3672 C CA . ALA B 1 120 ? 11.984 -27.891 -6.145 1 97.19 120 ALA B CA 1
ATOM 3673 C C . ALA B 1 120 ? 12.719 -26.609 -6.52 1 97.19 120 ALA B C 1
ATOM 3675 O O . ALA B 1 120 ? 13.891 -26.438 -6.18 1 97.19 120 ALA B O 1
ATOM 3676 N N . VAL B 1 121 ? 12.094 -25.703 -7.234 1 98.25 121 VAL B N 1
ATOM 3677 C CA . VAL B 1 121 ? 12.695 -24.422 -7.582 1 98.25 121 VAL B CA 1
ATOM 3678 C C . VAL B 1 121 ? 12.883 -23.578 -6.324 1 98.25 121 VAL B C 1
ATOM 3680 O O . VAL B 1 121 ? 13.945 -23 -6.109 1 98.25 121 VAL B O 1
ATOM 3683 N N . ALA B 1 122 ? 11.828 -23.547 -5.453 1 98.25 122 ALA B N 1
ATOM 3684 C CA . ALA B 1 122 ? 11.883 -22.781 -4.219 1 98.25 122 ALA B CA 1
ATOM 3685 C C . ALA B 1 122 ? 13.031 -23.234 -3.326 1 98.25 122 ALA B C 1
ATOM 3687 O O . ALA B 1 122 ? 13.625 -22.438 -2.598 1 98.25 122 ALA B O 1
ATOM 3688 N N . ASP B 1 123 ? 13.344 -24.531 -3.418 1 97.62 123 ASP B N 1
ATOM 3689 C CA . ASP B 1 123 ? 14.414 -25.109 -2.607 1 97.62 123 ASP B CA 1
ATOM 3690 C C . ASP B 1 123 ? 15.766 -24.5 -2.979 1 97.62 123 ASP B C 1
ATOM 3692 O O . ASP B 1 123 ? 16.734 -24.609 -2.221 1 97.62 123 ASP B O 1
ATOM 3696 N N . ARG B 1 124 ? 15.844 -23.859 -4.117 1 98.06 124 ARG B N 1
ATOM 3697 C CA . ARG B 1 124 ? 17.109 -23.312 -4.605 1 98.06 124 ARG B CA 1
ATOM 3698 C C . ARG B 1 124 ? 17.312 -21.891 -4.094 1 98.06 124 ARG B C 1
ATOM 3700 O O . ARG B 1 124 ? 18.406 -21.328 -4.215 1 98.06 124 ARG B O 1
ATOM 3707 N N . TYR B 1 125 ? 16.344 -21.266 -3.426 1 98.69 125 TYR B N 1
ATOM 3708 C CA . TYR B 1 125 ? 16.422 -19.859 -3.031 1 98.69 125 TYR B CA 1
ATOM 3709 C C . TYR B 1 125 ? 17.625 -19.625 -2.109 1 98.69 125 TYR B C 1
ATOM 3711 O O . TYR B 1 125 ? 18.344 -18.625 -2.256 1 98.69 125 TYR B O 1
ATOM 3719 N N . GLY B 1 126 ? 17.75 -20.578 -1.164 1 98.25 126 GLY B N 1
ATOM 3720 C CA . GLY B 1 126 ? 18.844 -20.406 -0.229 1 98.25 126 GLY B CA 1
ATOM 3721 C C . GLY B 1 126 ? 20.188 -20.234 -0.913 1 98.25 126 GLY B C 1
ATOM 3722 O O . GLY B 1 126 ? 20.969 -19.359 -0.539 1 98.25 126 GLY B O 1
ATOM 3723 N N . GLU B 1 127 ? 20.453 -21.047 -1.895 1 98.19 127 GLU B N 1
ATOM 3724 C CA . GLU B 1 127 ? 21.703 -20.984 -2.646 1 98.19 127 GLU B CA 1
ATOM 3725 C C . GLU B 1 127 ? 21.797 -19.688 -3.447 1 98.19 127 GLU B C 1
ATOM 3727 O O . GLU B 1 127 ? 22.859 -19.047 -3.479 1 98.19 127 GLU B O 1
ATOM 3732 N N . TRP B 1 128 ? 20.75 -19.297 -4.133 1 98.69 128 TRP B N 1
ATOM 3733 C CA . TRP B 1 128 ? 20.734 -18.078 -4.938 1 98.69 128 TRP B CA 1
ATOM 3734 C C . TRP B 1 128 ? 20.969 -16.859 -4.07 1 98.69 128 TRP B C 1
ATOM 3736 O O . TRP B 1 128 ? 21.859 -16.047 -4.371 1 98.69 128 TRP B O 1
ATOM 3746 N N . LEU B 1 129 ? 20.25 -16.75 -2.975 1 98.44 129 LEU B N 1
ATOM 3747 C CA . LEU B 1 129 ? 20.359 -15.609 -2.07 1 98.44 129 LEU B CA 1
ATOM 3748 C C . LEU B 1 129 ? 21.75 -15.531 -1.464 1 98.44 129 LEU B C 1
ATOM 3750 O O . LEU B 1 129 ? 22.312 -14.445 -1.338 1 98.44 129 LEU B O 1
ATOM 3754 N N . ALA B 1 130 ? 22.297 -16.688 -1.129 1 97.94 130 ALA B N 1
ATOM 3755 C CA . ALA B 1 130 ? 23.641 -16.734 -0.547 1 97.94 130 ALA B CA 1
ATOM 3756 C C . ALA B 1 130 ? 24.672 -16.188 -1.522 1 97.94 130 ALA B C 1
ATOM 3758 O O . ALA B 1 130 ? 25.688 -15.594 -1.106 1 97.94 130 ALA B O 1
ATOM 3759 N N . GLN B 1 131 ? 24.406 -16.297 -2.787 1 97.38 131 GLN B N 1
ATOM 3760 C CA . GLN B 1 131 ? 25.328 -15.836 -3.828 1 97.38 131 GLN B CA 1
ATOM 3761 C C . GLN B 1 131 ? 25.078 -14.359 -4.16 1 97.38 131 GLN B C 1
ATOM 3763 O O . GLN B 1 131 ? 25.734 -13.805 -5.039 1 97.38 131 GLN B O 1
ATOM 3768 N N . GLY B 1 132 ? 24.156 -13.789 -3.5 1 97.44 132 GLY B N 1
ATOM 3769 C CA . GLY B 1 132 ? 23.859 -12.391 -3.746 1 97.44 132 GLY B CA 1
ATOM 3770 C C . GLY B 1 132 ? 22.844 -12.188 -4.852 1 97.44 132 GLY B C 1
ATOM 3771 O O . GLY B 1 132 ? 22.594 -11.055 -5.285 1 97.44 132 GLY B O 1
ATOM 3772 N N . VAL B 1 133 ? 22.281 -13.305 -5.383 1 98.69 133 VAL B N 1
ATOM 3773 C CA . VAL B 1 133 ? 21.25 -13.219 -6.41 1 98.69 133 VAL B CA 1
ATOM 3774 C C . VAL B 1 133 ? 19.906 -12.906 -5.762 1 98.69 133 VAL B C 1
ATOM 3776 O O . VAL B 1 133 ? 19.469 -13.609 -4.836 1 98.69 133 VAL B O 1
ATOM 3779 N N . HIS B 1 134 ? 19.25 -11.812 -6.172 1 98.69 134 HIS B N 1
ATOM 3780 C CA . HIS B 1 134 ? 17.938 -11.461 -5.656 1 98.69 134 HIS B CA 1
ATOM 3781 C C . HIS B 1 134 ? 16.875 -12.422 -6.16 1 98.69 134 HIS B C 1
ATOM 3783 O O . HIS B 1 134 ? 17.047 -13.062 -7.203 1 98.69 134 HIS B O 1
ATOM 3789 N N . VAL B 1 135 ? 15.805 -12.547 -5.395 1 98.88 135 VAL B N 1
ATOM 3790 C CA . VAL B 1 135 ? 14.68 -13.383 -5.793 1 98.88 135 VAL B CA 1
ATOM 3791 C C . VAL B 1 135 ? 13.383 -12.578 -5.711 1 98.88 135 VAL B C 1
ATOM 3793 O O . VAL B 1 135 ? 13.109 -11.922 -4.703 1 98.88 135 VAL B O 1
ATOM 3796 N N . VAL B 1 136 ? 12.617 -12.539 -6.75 1 98.81 136 VAL B N 1
ATOM 3797 C CA . VAL B 1 136 ? 11.258 -12.008 -6.812 1 98.81 136 VAL B CA 1
ATOM 3798 C C . VAL B 1 136 ? 10.281 -13.117 -7.195 1 98.81 136 VAL B C 1
ATOM 3800 O O . VAL B 1 136 ? 10.508 -13.836 -8.172 1 98.81 136 VAL B O 1
ATOM 3803 N N . THR B 1 137 ? 9.148 -13.273 -6.418 1 98.75 137 THR B N 1
ATOM 3804 C CA . THR B 1 137 ? 8.383 -14.477 -6.723 1 98.75 137 THR B CA 1
ATOM 3805 C C . THR B 1 137 ? 6.965 -14.375 -6.172 1 98.75 137 THR B C 1
ATOM 3807 O O . THR B 1 137 ? 6.758 -13.844 -5.078 1 98.75 137 THR B O 1
ATOM 3810 N N . PRO B 1 138 ? 5.957 -14.867 -6.871 1 98.12 138 PRO B N 1
ATOM 3811 C CA . PRO B 1 138 ? 4.641 -15.148 -6.297 1 98.12 138 PRO B CA 1
ATOM 3812 C C . PRO B 1 138 ? 4.508 -16.578 -5.797 1 98.12 138 PRO B C 1
ATOM 3814 O O . PRO B 1 138 ? 3.424 -17 -5.367 1 98.12 138 PRO B O 1
ATOM 3817 N N . ASN B 1 1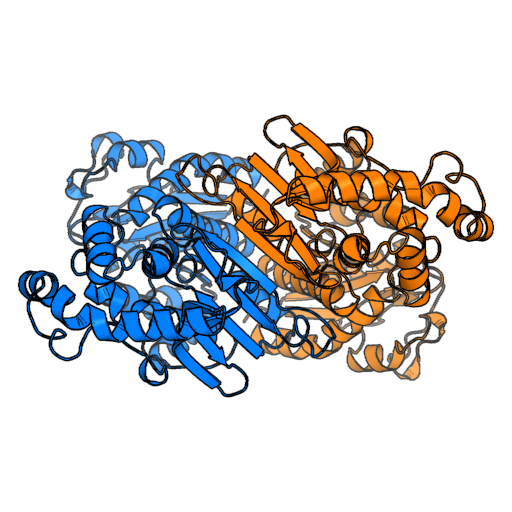39 ? 5.637 -17.391 -5.891 1 97.94 139 ASN B N 1
ATOM 3818 C CA . ASN B 1 139 ? 5.66 -18.75 -5.371 1 97.94 139 ASN B CA 1
ATOM 3819 C C . ASN B 1 139 ? 5.582 -18.766 -3.85 1 97.94 139 ASN B C 1
ATOM 3821 O O . ASN B 1 139 ? 6.371 -18.109 -3.172 1 97.94 139 ASN B O 1
ATOM 3825 N N . LYS B 1 140 ? 4.66 -19.531 -3.344 1 97.5 140 LYS B N 1
ATOM 3826 C CA . LYS B 1 140 ? 4.363 -19.469 -1.916 1 97.5 140 LYS B CA 1
ATOM 3827 C C . LYS B 1 140 ? 5.09 -20.562 -1.154 1 97.5 140 LYS B C 1
ATOM 3829 O O . LYS B 1 140 ? 5 -20.641 0.073 1 97.5 140 LYS B O 1
ATOM 3834 N N . LYS B 1 141 ? 5.82 -21.406 -1.792 1 96.62 141 LYS B N 1
ATOM 3835 C CA . LYS B 1 141 ? 6.316 -22.641 -1.185 1 96.62 141 LYS B CA 1
ATOM 3836 C C . LYS B 1 141 ? 7.406 -22.344 -0.157 1 96.62 141 LYS B C 1
ATOM 3838 O O . LYS B 1 141 ? 7.43 -22.938 0.92 1 96.62 141 LYS B O 1
ATOM 3843 N N . ALA B 1 142 ? 8.258 -21.422 -0.464 1 96.25 142 ALA B N 1
ATOM 3844 C CA . ALA B 1 142 ? 9.367 -21.156 0.45 1 96.25 142 ALA B CA 1
ATOM 3845 C C . ALA B 1 142 ? 8.898 -20.297 1.633 1 96.25 142 ALA B C 1
ATOM 3847 O O . ALA B 1 142 ? 9.273 -20.562 2.777 1 96.25 142 ALA B O 1
ATOM 3848 N N . ASN B 1 143 ? 8.078 -19.359 1.392 1 96.19 143 ASN B N 1
ATOM 3849 C CA . ASN B 1 143 ? 7.68 -18.406 2.424 1 96.19 143 ASN B CA 1
ATOM 3850 C C . ASN B 1 143 ? 6.676 -19.031 3.398 1 96.19 143 ASN B C 1
ATOM 3852 O O . ASN B 1 143 ? 6.531 -18.547 4.527 1 96.19 143 ASN B O 1
ATOM 3856 N N . SER B 1 144 ? 5.992 -20.047 2.99 1 97.25 144 SER B N 1
ATOM 3857 C CA . SER B 1 144 ? 5.012 -20.688 3.863 1 97.25 144 SER B CA 1
ATOM 3858 C C . SER B 1 144 ? 5.441 -22.094 4.242 1 97.25 144 SER B C 1
ATOM 3860 O O . SER B 1 144 ? 4.75 -22.781 5 1 97.25 144 SER B O 1
ATOM 3862 N N . GLY B 1 145 ? 6.535 -22.594 3.705 1 95.31 145 GLY B N 1
ATOM 3863 C CA . GLY B 1 145 ? 6.992 -23.938 3.975 1 95.31 145 GLY B CA 1
ATOM 3864 C C . GLY B 1 145 ? 7.605 -24.109 5.352 1 95.31 145 GLY B C 1
ATOM 3865 O O . GLY B 1 145 ? 7.184 -23.453 6.305 1 95.31 145 GLY B O 1
ATOM 3866 N N . ASP B 1 146 ? 8.547 -24.969 5.418 1 96.75 146 ASP B N 1
ATOM 3867 C CA . ASP B 1 146 ? 9.234 -25.266 6.672 1 96.75 146 ASP B CA 1
ATOM 3868 C C . ASP B 1 146 ? 9.836 -24 7.277 1 96.75 146 ASP B C 1
ATOM 3870 O O . ASP B 1 146 ? 10.492 -23.219 6.578 1 96.75 146 ASP B O 1
ATOM 3874 N N . LEU B 1 147 ? 9.602 -23.844 8.594 1 96.75 147 LEU B N 1
ATOM 3875 C CA . LEU B 1 147 ? 10.008 -22.625 9.266 1 96.75 147 LEU B CA 1
ATOM 3876 C C . LEU B 1 147 ? 11.531 -22.484 9.273 1 96.75 147 LEU B C 1
ATOM 3878 O O . LEU B 1 147 ? 12.055 -21.391 9.102 1 96.75 147 LEU B O 1
ATOM 3882 N N . GLN B 1 148 ? 12.227 -23.547 9.5 1 97 148 GLN B N 1
ATOM 3883 C CA . GLN B 1 148 ? 13.68 -23.484 9.531 1 97 148 GLN B CA 1
ATOM 3884 C C . GLN B 1 148 ? 14.242 -23.094 8.164 1 97 148 GLN B C 1
ATOM 3886 O O . GLN B 1 148 ? 15.211 -22.328 8.07 1 97 148 GLN B O 1
ATOM 3891 N N . ARG B 1 149 ? 13.664 -23.703 7.164 1 97 149 ARG B N 1
ATOM 3892 C CA . ARG B 1 149 ? 14.039 -23.344 5.801 1 97 149 ARG B CA 1
ATOM 3893 C C . ARG B 1 149 ? 13.82 -21.859 5.543 1 97 149 ARG B C 1
ATOM 3895 O O . ARG B 1 149 ? 14.695 -21.172 5.008 1 97 149 ARG B O 1
ATOM 3902 N N . PHE B 1 150 ? 12.75 -21.375 5.953 1 97.44 150 PHE B N 1
ATOM 3903 C CA . PHE B 1 150 ? 12.406 -19.969 5.805 1 97.44 150 PHE B CA 1
ATOM 3904 C C . PHE B 1 150 ? 13.406 -19.078 6.531 1 97.44 150 PHE B C 1
ATOM 3906 O O . PHE B 1 150 ? 13.93 -18.125 5.957 1 97.44 150 PHE B O 1
ATOM 3913 N N . ARG B 1 151 ? 13.695 -19.391 7.762 1 96.69 151 ARG B N 1
ATOM 3914 C CA . ARG B 1 151 ? 14.641 -18.625 8.57 1 96.69 151 ARG B CA 1
ATOM 3915 C C . ARG B 1 151 ? 16.031 -18.641 7.941 1 96.69 151 ARG B C 1
ATOM 3917 O O . ARG B 1 151 ? 16.719 -17.625 7.938 1 96.69 151 ARG B O 1
ATOM 3924 N N . ARG B 1 152 ? 16.375 -19.781 7.457 1 97.5 152 ARG B N 1
ATOM 3925 C CA . ARG B 1 152 ? 17.688 -19.891 6.816 1 97.5 152 ARG B CA 1
ATOM 3926 C C . ARG B 1 152 ? 17.766 -19 5.59 1 97.5 152 ARG B C 1
ATOM 3928 O O . ARG B 1 152 ? 18.797 -18.328 5.371 1 97.5 152 ARG B O 1
ATOM 3935 N N . PHE B 1 153 ? 16.734 -19.016 4.781 1 97.81 153 PHE B N 1
ATOM 3936 C CA . PHE B 1 153 ? 16.703 -18.172 3.592 1 97.81 153 PHE B CA 1
ATOM 3937 C C . PHE B 1 153 ? 16.812 -16.703 3.967 1 97.81 153 PHE B C 1
ATOM 3939 O O . PHE B 1 153 ? 17.547 -15.938 3.332 1 97.81 153 PHE B O 1
ATOM 3946 N N . ARG B 1 154 ? 16.109 -16.281 5.008 1 95.31 154 ARG B N 1
ATOM 3947 C CA . ARG B 1 154 ? 16.172 -14.906 5.473 1 95.31 154 ARG B CA 1
ATOM 3948 C C . ARG B 1 154 ? 17.578 -14.562 5.957 1 95.31 154 ARG B C 1
ATOM 3950 O O . ARG B 1 154 ? 18.094 -13.484 5.668 1 95.31 154 ARG B O 1
ATOM 3957 N N . ALA B 1 155 ? 18.156 -15.477 6.68 1 95.38 155 ALA B N 1
ATOM 3958 C CA . ALA B 1 155 ? 19.5 -15.258 7.242 1 95.38 155 ALA B CA 1
ATOM 3959 C C . ALA B 1 155 ? 20.531 -15.094 6.137 1 95.38 155 ALA B C 1
ATOM 3961 O O . ALA B 1 155 ? 21.375 -14.188 6.195 1 95.38 155 ALA B O 1
ATOM 3962 N N . VAL B 1 156 ? 20.531 -15.953 5.141 1 96.81 156 VAL B N 1
ATOM 3963 C CA . VAL B 1 156 ? 21.531 -15.883 4.086 1 96.81 156 VAL B CA 1
ATOM 3964 C C . VAL B 1 156 ? 21.297 -14.648 3.225 1 96.81 156 VAL B C 1
ATOM 3966 O O . VAL B 1 156 ? 22.25 -14.039 2.723 1 96.81 156 VAL B O 1
ATOM 3969 N N . ALA B 1 157 ? 20.031 -14.258 3.027 1 95.5 157 ALA B N 1
ATOM 3970 C CA . ALA B 1 157 ? 19.734 -13.008 2.334 1 95.5 157 ALA B CA 1
ATOM 3971 C C . ALA B 1 157 ? 20.328 -11.812 3.078 1 95.5 157 ALA B C 1
ATOM 3973 O O . ALA B 1 157 ? 20.938 -10.938 2.469 1 95.5 157 ALA B O 1
ATOM 3974 N N . ASP B 1 158 ? 20.125 -11.797 4.387 1 92 158 ASP B N 1
ATOM 3975 C CA . ASP B 1 158 ? 20.656 -10.727 5.223 1 92 158 ASP B CA 1
ATOM 3976 C C . ASP B 1 158 ? 22.172 -10.656 5.129 1 92 158 ASP B C 1
ATOM 3978 O O . ASP B 1 158 ? 22.75 -9.57 5.062 1 92 158 ASP B O 1
ATOM 3982 N N . GLU B 1 159 ? 22.797 -11.773 5.105 1 93.44 159 GLU B N 1
ATOM 3983 C CA . GLU B 1 159 ? 24.25 -11.859 5.082 1 93.44 159 GLU B CA 1
ATOM 3984 C C . GLU B 1 159 ? 24.812 -11.391 3.74 1 93.44 159 GLU B C 1
ATOM 3986 O O . GLU B 1 159 ? 25.797 -10.664 3.693 1 93.44 159 GLU B O 1
ATOM 3991 N N . SER B 1 160 ? 24.188 -11.797 2.662 1 95.19 160 SER B N 1
ATOM 3992 C CA . SER B 1 160 ? 24.703 -11.508 1.326 1 95.19 160 SER B CA 1
ATOM 3993 C C . SER B 1 160 ? 24.266 -10.117 0.857 1 95.19 160 SER B C 1
ATOM 3995 O O . SER B 1 160 ? 24.875 -9.547 -0.051 1 95.19 160 SER B O 1
ATOM 3997 N N . GLY B 1 161 ? 23.172 -9.656 1.409 1 93.06 161 GLY B N 1
ATOM 3998 C CA . GLY B 1 161 ? 22.578 -8.398 0.956 1 93.06 161 GLY B CA 1
ATOM 3999 C C . GLY B 1 161 ? 21.547 -8.586 -0.128 1 93.06 161 GLY B C 1
ATOM 4000 O O . GLY B 1 161 ? 20.938 -7.617 -0.583 1 93.06 161 GLY B O 1
ATOM 4001 N N . ALA B 1 162 ? 21.297 -9.844 -0.512 1 96.69 162 ALA B N 1
ATOM 4002 C CA . ALA B 1 162 ? 20.281 -10.125 -1.523 1 96.69 162 ALA B CA 1
ATOM 4003 C C . ALA B 1 162 ? 18.891 -9.844 -0.987 1 96.69 162 ALA B C 1
ATOM 4005 O O . ALA B 1 162 ? 18.625 -9.984 0.213 1 96.69 162 ALA B O 1
ATOM 4006 N N . A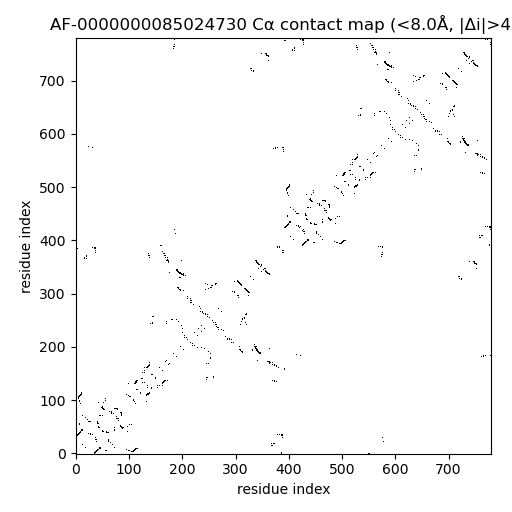RG B 1 163 ? 18.016 -9.445 -1.89 1 97.25 163 ARG B N 1
ATOM 4007 C CA . ARG B 1 163 ? 16.625 -9.188 -1.521 1 97.25 163 ARG B CA 1
ATOM 4008 C C . ARG B 1 163 ? 15.727 -10.328 -1.971 1 97.25 163 ARG B C 1
ATOM 4010 O O . ARG B 1 163 ? 15.906 -10.883 -3.059 1 97.25 163 ARG B O 1
ATOM 4017 N N . TRP B 1 164 ? 14.82 -10.703 -1.118 1 97.88 164 TRP B N 1
ATOM 4018 C CA . TRP B 1 164 ? 13.766 -11.68 -1.376 1 97.88 164 TRP B CA 1
ATOM 4019 C C . TRP B 1 164 ? 12.391 -11.023 -1.302 1 97.88 164 TRP B C 1
ATOM 4021 O O . TRP B 1 164 ? 11.875 -10.781 -0.211 1 97.88 164 TRP B O 1
ATOM 4031 N N . LEU B 1 165 ? 11.812 -10.727 -2.49 1 98.25 165 LEU B N 1
ATOM 4032 C CA . LEU B 1 165 ? 10.539 -10.008 -2.584 1 98.25 165 LEU B CA 1
ATOM 4033 C C . LEU B 1 165 ? 9.438 -10.914 -3.109 1 98.25 165 LEU B C 1
ATOM 4035 O O . LEU B 1 165 ? 9.664 -11.703 -4.035 1 98.25 165 LEU B O 1
ATOM 4039 N N . TYR B 1 166 ? 8.289 -10.844 -2.48 1 98.31 166 TYR B N 1
ATOM 4040 C CA . TYR B 1 166 ? 7.238 -11.797 -2.832 1 98.31 166 TYR B CA 1
ATOM 4041 C C . TYR B 1 166 ? 5.855 -11.188 -2.613 1 98.31 166 TYR B C 1
ATOM 4043 O O . TYR B 1 166 ? 4.984 -11.82 -2.008 1 98.31 166 TYR B O 1
ATOM 4051 N N . GLU B 1 167 ? 5.625 -9.969 -3.062 1 98.06 167 GLU B N 1
ATOM 4052 C CA . GLU B 1 167 ? 4.359 -9.258 -2.947 1 98.06 167 GLU B CA 1
ATOM 4053 C C . GLU B 1 167 ? 3.207 -10.078 -3.516 1 98.06 167 GLU B C 1
ATOM 4055 O O . GLU B 1 167 ? 2.105 -10.086 -2.963 1 98.06 167 GLU B O 1
ATOM 4060 N N . GLY B 1 168 ? 3.453 -10.82 -4.539 1 97 168 GLY B N 1
ATOM 4061 C CA . GLY B 1 168 ? 2.406 -11.516 -5.273 1 97 168 GLY B CA 1
ATOM 4062 C C . GLY B 1 168 ? 1.904 -12.758 -4.57 1 97 168 GLY B C 1
ATOM 4063 O O . GLY B 1 168 ? 0.987 -13.43 -5.051 1 97 168 GLY B O 1
ATOM 4064 N N . THR B 1 169 ? 2.434 -13.078 -3.416 1 97.5 169 THR B N 1
ATOM 4065 C CA . THR B 1 169 ? 2.066 -14.312 -2.727 1 97.5 169 THR B CA 1
ATOM 4066 C C . THR B 1 169 ? 0.736 -14.148 -1.999 1 97.5 169 THR B C 1
ATOM 4068 O O . THR B 1 169 ? 0.048 -15.133 -1.725 1 97.5 169 THR B O 1
ATOM 4071 N N . ILE B 1 170 ? 0.392 -12.914 -1.653 1 97.06 170 ILE B N 1
ATOM 4072 C CA . ILE B 1 170 ? -0.896 -12.609 -1.037 1 97.06 170 ILE B CA 1
ATOM 4073 C C . ILE B 1 170 ? -1.622 -11.547 -1.854 1 97.06 170 ILE B C 1
ATOM 4075 O O . ILE B 1 170 ? -1.072 -10.469 -2.111 1 97.06 170 ILE B O 1
ATOM 4079 N N . GLY B 1 171 ? -2.787 -11.859 -2.275 1 95.06 171 GLY B N 1
ATOM 4080 C CA . GLY B 1 171 ? -3.598 -10.852 -2.947 1 95.06 171 GLY B CA 1
ATOM 4081 C C . GLY B 1 171 ? -3.125 -10.547 -4.355 1 95.06 171 GLY B C 1
ATOM 4082 O O . GLY B 1 171 ? -3.385 -9.469 -4.883 1 95.06 171 GLY B O 1
ATOM 4083 N N . ALA B 1 172 ? -2.373 -11.469 -4.965 1 93.06 172 ALA B N 1
ATOM 4084 C CA . ALA B 1 172 ? -1.858 -11.289 -6.32 1 93.06 172 ALA B CA 1
ATOM 4085 C C . ALA B 1 172 ? -1.007 -10.023 -6.418 1 93.06 172 ALA B C 1
ATOM 4087 O O . ALA B 1 172 ? 0.171 -10.031 -6.051 1 93.06 172 ALA B O 1
ATOM 4088 N N . GLY B 1 173 ? -1.562 -8.906 -6.754 1 94.12 173 GLY B N 1
ATOM 4089 C CA . GLY B 1 173 ? -0.825 -7.66 -6.93 1 94.12 173 GLY B CA 1
ATOM 4090 C C . GLY B 1 173 ? -1.214 -6.59 -5.926 1 94.12 173 GLY B C 1
ATOM 4091 O O . GLY B 1 173 ? -0.69 -5.477 -5.965 1 94.12 173 GLY B O 1
ATOM 4092 N N . LEU B 1 174 ? -2.08 -6.898 -5.02 1 97.19 174 LEU B N 1
ATOM 4093 C CA . LEU B 1 174 ? -2.447 -5.941 -3.982 1 97.19 174 LEU B CA 1
ATOM 4094 C C . LEU B 1 174 ? -1.268 -5.664 -3.057 1 97.19 174 LEU B C 1
ATOM 4096 O O . LEU B 1 174 ? -0.456 -6.555 -2.795 1 97.19 174 LEU B O 1
ATOM 4100 N N . PRO B 1 175 ? -1.153 -4.453 -2.561 1 97.56 175 PRO B N 1
ATOM 4101 C CA . PRO B 1 175 ? -0.029 -4.094 -1.692 1 97.56 175 PRO B CA 1
ATOM 4102 C C . PRO B 1 175 ? -0.205 -4.598 -0.261 1 97.56 175 PRO B C 1
ATOM 4104 O O . PRO B 1 175 ? -0.463 -3.805 0.648 1 97.56 175 PRO B O 1
ATOM 4107 N N . VAL B 1 176 ? 0.009 -5.852 -0.044 1 98.25 176 VAL B N 1
ATOM 4108 C CA . VAL B 1 176 ? -0.233 -6.453 1.263 1 98.25 176 VAL B CA 1
ATOM 4109 C C . VAL B 1 176 ? 1.095 -6.676 1.984 1 98.25 176 VAL B C 1
ATOM 4111 O O . VAL B 1 176 ? 1.321 -6.121 3.062 1 98.25 176 VAL B O 1
ATOM 4114 N N . VAL B 1 177 ? 1.984 -7.379 1.343 1 98.19 177 VAL B N 1
ATOM 4115 C CA . VAL B 1 177 ? 3.252 -7.73 1.973 1 98.19 177 VAL B CA 1
ATOM 4116 C C . VAL B 1 177 ? 4.055 -6.465 2.26 1 98.19 177 VAL B C 1
ATOM 4118 O O . VAL B 1 177 ? 4.539 -6.27 3.377 1 98.19 177 VAL B O 1
ATOM 4121 N N . SER B 1 178 ? 4.137 -5.574 1.287 1 97.44 178 SER B N 1
ATOM 4122 C CA . SER B 1 178 ? 4.895 -4.34 1.449 1 97.44 178 SER B CA 1
ATOM 4123 C C . SER B 1 178 ? 4.301 -3.465 2.549 1 97.44 178 SER B C 1
ATOM 4125 O O . SER B 1 178 ? 5.035 -2.783 3.27 1 97.44 178 SER B O 1
ATOM 4127 N N . THR B 1 179 ? 2.982 -3.455 2.648 1 98 179 THR B N 1
ATOM 4128 C CA . THR B 1 179 ? 2.316 -2.686 3.693 1 98 179 THR B CA 1
ATOM 4129 C C . THR B 1 179 ? 2.664 -3.236 5.074 1 98 179 THR B C 1
ATOM 4131 O O . THR B 1 179 ? 3.047 -2.482 5.969 1 98 179 THR B O 1
ATOM 4134 N N . LEU B 1 180 ? 2.572 -4.555 5.23 1 98.19 180 LEU B N 1
ATOM 4135 C CA . LEU B 1 180 ? 2.914 -5.176 6.504 1 98.19 180 LEU B CA 1
ATOM 4136 C C . LEU B 1 180 ? 4.355 -4.867 6.887 1 98.19 180 LEU B C 1
ATOM 4138 O O . LEU B 1 180 ?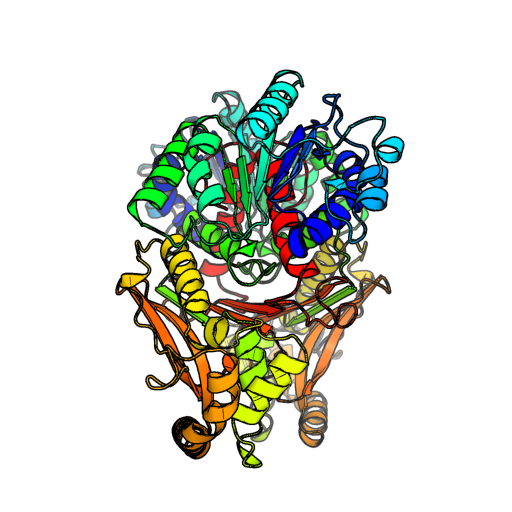 4.637 -4.523 8.039 1 98.19 180 LEU B O 1
ATOM 4142 N N . ARG B 1 181 ? 5.211 -4.945 5.918 1 97.25 181 ARG B N 1
ATOM 4143 C CA . ARG B 1 181 ? 6.629 -4.691 6.156 1 97.25 181 ARG B CA 1
ATOM 4144 C C . ARG B 1 181 ? 6.863 -3.248 6.59 1 97.25 181 ARG B C 1
ATOM 4146 O O . ARG B 1 181 ? 7.602 -2.994 7.543 1 97.25 181 ARG B O 1
ATOM 4153 N N . THR B 1 182 ? 6.227 -2.299 5.926 1 97.12 182 THR B N 1
ATOM 4154 C CA . THR B 1 182 ? 6.418 -0.885 6.23 1 97.12 182 THR B CA 1
ATOM 4155 C C . THR B 1 182 ? 5.875 -0.556 7.621 1 97.12 182 THR B C 1
ATOM 4157 O O . THR B 1 182 ? 6.488 0.213 8.367 1 97.12 182 THR B O 1
ATOM 4160 N N . LEU B 1 183 ? 4.707 -1.142 7.93 1 97.25 183 LEU B N 1
ATOM 4161 C CA . LEU B 1 183 ? 4.129 -0.931 9.25 1 97.25 183 LEU B CA 1
ATOM 4162 C C . LEU B 1 183 ? 5.086 -1.404 10.344 1 97.25 183 LEU B C 1
ATOM 4164 O O . LEU B 1 183 ? 5.359 -0.672 11.297 1 97.25 183 LEU B O 1
ATOM 4168 N N . ARG B 1 184 ? 5.66 -2.514 10.164 1 96.44 184 ARG B N 1
ATOM 4169 C CA . ARG B 1 184 ? 6.562 -3.061 11.172 1 96.44 184 ARG B CA 1
ATOM 4170 C C . ARG B 1 184 ? 7.875 -2.287 11.203 1 96.44 184 ARG B C 1
ATOM 4172 O O . ARG B 1 184 ? 8.406 -1.998 12.281 1 96.44 184 ARG B O 1
ATOM 4179 N N . ALA B 1 185 ? 8.391 -1.994 10.039 1 95.88 185 ALA B N 1
ATOM 4180 C CA . ALA B 1 185 ? 9.648 -1.259 9.961 1 95.88 185 ALA B CA 1
ATOM 4181 C C . ALA B 1 185 ? 9.539 0.086 10.68 1 95.88 185 ALA B C 1
ATOM 4183 O O . ALA B 1 185 ? 10.508 0.551 11.289 1 95.88 185 ALA B O 1
ATOM 4184 N N . SER B 1 186 ? 8.367 0.688 10.602 1 96.19 186 SER B N 1
ATOM 4185 C CA . SER B 1 186 ? 8.164 2 11.211 1 96.19 186 SER B CA 1
ATOM 4186 C C . SER B 1 186 ? 7.703 1.878 12.656 1 96.19 186 SER B C 1
ATOM 4188 O O . SER B 1 186 ? 7.051 2.779 13.18 1 96.19 186 SER B O 1
ATOM 4190 N N . GLY B 1 187 ? 7.848 0.74 13.234 1 94.94 187 GLY B N 1
ATOM 4191 C CA . GLY B 1 187 ? 7.699 0.568 14.672 1 94.94 187 GLY B CA 1
ATOM 4192 C C . GLY B 1 187 ? 6.289 0.196 15.086 1 94.94 187 GLY B C 1
ATOM 4193 O O . GLY B 1 187 ? 5.969 0.181 16.281 1 94.94 187 GLY B O 1
ATOM 4194 N N . ASP B 1 188 ? 5.422 -0.037 14.188 1 96.25 188 ASP B N 1
ATOM 4195 C CA . ASP B 1 188 ? 4.074 -0.477 14.531 1 96.25 188 ASP B CA 1
ATOM 4196 C C . ASP B 1 188 ? 4.059 -1.953 14.93 1 96.25 188 ASP B C 1
ATOM 4198 O O . ASP B 1 188 ? 5.027 -2.676 14.68 1 96.25 188 ASP B O 1
ATOM 4202 N N . ARG B 1 189 ? 3.053 -2.354 15.617 1 96.44 189 ARG B N 1
ATOM 4203 C CA . ARG B 1 189 ? 2.859 -3.742 16.016 1 96.44 189 ARG B CA 1
ATOM 4204 C C . ARG B 1 189 ? 1.565 -4.305 15.445 1 96.44 189 ARG B C 1
ATOM 4206 O O . ARG B 1 189 ? 0.475 -3.838 15.773 1 96.44 189 ARG B O 1
ATOM 4213 N N . VAL B 1 190 ? 1.693 -5.324 14.609 1 97.75 190 VAL B N 1
ATOM 4214 C CA . VAL B 1 190 ? 0.516 -5.961 14.031 1 97.75 190 VAL B CA 1
ATOM 4215 C C . VAL B 1 190 ? -0.172 -6.832 15.086 1 97.75 190 VAL B C 1
ATOM 4217 O O . VAL B 1 190 ? 0.472 -7.66 15.734 1 97.75 190 VAL B O 1
ATOM 4220 N N . ARG B 1 191 ? -1.446 -6.613 15.227 1 97.88 191 ARG B N 1
ATOM 4221 C CA . ARG B 1 191 ? -2.229 -7.383 16.188 1 97.88 191 ARG B CA 1
ATOM 4222 C C . ARG B 1 191 ? -2.943 -8.547 15.516 1 97.88 191 ARG B C 1
ATOM 4224 O O . ARG B 1 191 ? -2.99 -9.648 16.062 1 97.88 191 ARG B O 1
ATOM 4231 N N . SER B 1 192 ? -3.492 -8.266 14.391 1 98.12 192 SER B N 1
ATOM 4232 C CA . SER B 1 192 ? -4.188 -9.312 13.648 1 98.12 192 SER B CA 1
ATOM 4233 C C . SER B 1 192 ? -4.285 -8.977 12.164 1 98.12 192 SER B C 1
ATOM 4235 O O . SER B 1 192 ? -4.199 -7.809 11.781 1 98.12 192 SER B O 1
ATOM 4237 N N . VAL B 1 193 ? -4.328 -10 11.383 1 98.5 193 VAL B N 1
ATOM 4238 C CA . VAL B 1 193 ? -4.652 -9.93 9.961 1 98.5 193 VAL B CA 1
ATOM 4239 C C . VAL B 1 193 ? -5.77 -10.922 9.641 1 98.5 193 VAL B C 1
ATOM 4241 O O . VAL B 1 193 ? -5.699 -12.094 10.023 1 98.5 193 VAL B O 1
ATOM 4244 N N . GLN B 1 194 ? -6.793 -10.492 9 1 98.12 194 GLN B N 1
ATOM 4245 C CA . GLN B 1 194 ? -7.859 -11.375 8.539 1 98.12 194 GLN B CA 1
ATOM 4246 C C . GLN B 1 194 ? -8.359 -10.969 7.156 1 98.12 194 GLN B C 1
ATOM 4248 O O . GLN B 1 194 ? -8.297 -9.797 6.793 1 98.12 194 GLN B O 1
ATOM 4253 N N . GLY B 1 195 ? -8.82 -11.984 6.418 1 97.94 195 GLY B N 1
ATOM 4254 C CA . GLY B 1 195 ? -9.281 -11.617 5.09 1 97.94 195 GLY B CA 1
ATOM 4255 C C . GLY B 1 195 ? -9.797 -12.805 4.293 1 97.94 195 GLY B C 1
ATOM 4256 O O . GLY B 1 195 ? -9.781 -13.938 4.773 1 97.94 195 GLY B O 1
ATOM 4257 N N . ILE B 1 196 ? -10.438 -12.516 3.209 1 97.81 196 ILE B N 1
ATOM 4258 C CA . ILE B 1 196 ? -10.734 -13.477 2.148 1 97.81 196 ILE B CA 1
ATOM 4259 C C . ILE B 1 196 ? -9.57 -13.516 1.155 1 97.81 196 ILE B C 1
ATOM 4261 O O . ILE B 1 196 ? -9.469 -12.648 0.282 1 97.81 196 ILE B O 1
ATOM 4265 N N . PHE B 1 197 ? -8.773 -14.555 1.264 1 97.38 197 PHE B N 1
ATOM 4266 C CA . PHE B 1 197 ? -7.469 -14.617 0.623 1 97.38 197 PHE B CA 1
ATOM 4267 C C . PHE B 1 197 ? -7.57 -15.266 -0.754 1 97.38 197 PHE B C 1
ATOM 4269 O O . PHE B 1 197 ? -6.645 -15.156 -1.565 1 97.38 197 PHE B O 1
ATOM 4276 N N . SER B 1 198 ? -8.633 -15.945 -0.978 1 95.38 198 SER B N 1
ATOM 4277 C CA . SER B 1 198 ? -8.734 -16.75 -2.195 1 95.38 198 SER B CA 1
ATOM 4278 C C . SER B 1 198 ? -9.773 -16.156 -3.148 1 95.38 198 SER B C 1
ATOM 4280 O O . SER B 1 198 ? -10.961 -16.078 -2.814 1 95.38 198 SER B O 1
ATOM 4282 N N . GLY B 1 199 ? -9.359 -15.875 -4.305 1 92.25 199 GLY B N 1
ATOM 4283 C CA . GLY B 1 199 ? -10.289 -15.406 -5.32 1 92.25 199 GLY B CA 1
ATOM 4284 C C . GLY B 1 199 ? -11.367 -16.422 -5.652 1 92.25 199 GLY B C 1
ATOM 4285 O O . GLY B 1 199 ? -12.531 -16.062 -5.844 1 92.25 199 GLY B O 1
ATOM 4286 N N . THR B 1 200 ? -11.016 -17.656 -5.75 1 92.75 200 THR B N 1
ATOM 4287 C CA . THR B 1 200 ? -11.969 -18.719 -6.02 1 92.75 200 THR B CA 1
ATOM 4288 C C . THR B 1 200 ? -13.039 -18.781 -4.934 1 92.75 200 THR B C 1
ATOM 4290 O O . THR B 1 200 ? -14.234 -18.812 -5.23 1 92.75 200 THR B O 1
ATOM 4293 N N . MET B 1 201 ? -12.578 -18.797 -3.703 1 94.56 201 MET B N 1
ATOM 4294 C CA . MET B 1 201 ? -13.531 -18.875 -2.604 1 94.56 201 MET B CA 1
ATOM 4295 C C . MET B 1 201 ? -14.406 -17.625 -2.557 1 94.56 201 MET B C 1
ATOM 4297 O O . MET B 1 201 ? -15.602 -17.703 -2.268 1 94.56 201 MET B O 1
ATOM 4301 N N . SER B 1 202 ? -13.742 -16.516 -2.814 1 93.94 202 SER B N 1
ATOM 4302 C CA . SER B 1 202 ? -14.516 -15.281 -2.893 1 93.94 202 SER B CA 1
ATOM 4303 C C . SER B 1 202 ? -15.609 -15.383 -3.947 1 93.94 202 SER B C 1
ATOM 4305 O O . SER B 1 202 ? -16.766 -15.039 -3.686 1 93.94 202 SER B O 1
ATOM 4307 N N . PHE B 1 203 ? -15.281 -15.859 -5.094 1 92.69 203 PHE B N 1
ATOM 4308 C CA . PHE B 1 203 ? -16.234 -16 -6.191 1 92.69 203 PHE B CA 1
ATOM 4309 C C . PHE B 1 203 ? -17.375 -16.922 -5.797 1 92.69 203 PHE B C 1
ATOM 4311 O O . PHE B 1 203 ? -18.547 -16.578 -6.008 1 92.69 203 PHE B O 1
ATOM 4318 N N . LEU B 1 204 ? -17.109 -18.031 -5.238 1 95.06 204 LEU B N 1
ATOM 4319 C CA . LEU B 1 204 ? -18.109 -19.031 -4.863 1 95.06 204 LEU B CA 1
ATOM 4320 C C . LEU B 1 204 ? -19.109 -18.438 -3.869 1 95.06 204 LEU B C 1
ATOM 4322 O O . LEU B 1 204 ? -20.328 -18.547 -4.062 1 95.06 204 LEU B O 1
ATOM 4326 N N . PHE B 1 205 ? -18.594 -17.766 -2.863 1 95 205 PHE B N 1
ATOM 4327 C CA . PHE B 1 205 ? -19.469 -17.297 -1.792 1 95 205 PHE B CA 1
ATOM 4328 C C . PHE B 1 205 ? -20.188 -16.016 -2.195 1 95 205 PHE B C 1
ATOM 4330 O O . PHE B 1 205 ? -21.25 -15.703 -1.673 1 95 205 PHE B O 1
ATOM 4337 N N . ASN B 1 206 ? -19.562 -15.289 -3.125 1 90.06 206 ASN B N 1
ATOM 4338 C CA . ASN B 1 206 ? -20.219 -14.078 -3.613 1 90.06 206 ASN B CA 1
ATOM 4339 C C . ASN B 1 206 ? -21.328 -14.406 -4.609 1 90.06 206 ASN B C 1
ATOM 4341 O O . ASN B 1 206 ? -22.266 -13.625 -4.777 1 90.06 206 ASN B O 1
ATOM 4345 N N . THR B 1 207 ? -21.266 -15.523 -5.289 1 91.62 207 THR B N 1
ATOM 4346 C CA . THR B 1 207 ? -22.219 -15.844 -6.344 1 91.62 207 THR B CA 1
ATOM 4347 C C . THR B 1 207 ? -23.266 -16.844 -5.848 1 91.62 207 THR B C 1
ATOM 4349 O O . THR B 1 207 ? -24.297 -17.031 -6.477 1 91.62 207 THR B O 1
ATOM 4352 N N . TRP B 1 208 ? -22.953 -17.547 -4.773 1 94.5 208 TRP B N 1
ATOM 4353 C CA . TRP B 1 208 ? -23.859 -18.531 -4.211 1 94.5 208 TRP B CA 1
ATOM 4354 C C . TRP B 1 208 ? -25.172 -17.891 -3.76 1 94.5 208 TRP B C 1
ATOM 4356 O O . TRP B 1 208 ? -25.172 -17.062 -2.848 1 94.5 208 TRP B O 1
ATOM 4366 N N . ASP B 1 209 ? -26.25 -18.281 -4.367 1 91.94 209 ASP B N 1
ATOM 4367 C CA . ASP B 1 209 ? -27.562 -17.766 -4.027 1 91.94 209 ASP B CA 1
ATOM 4368 C C . ASP B 1 209 ? -28.25 -18.656 -2.982 1 91.94 209 ASP B C 1
ATOM 4370 O O . ASP B 1 209 ? -29.141 -19.438 -3.311 1 91.94 209 ASP B O 1
ATOM 4374 N N . VAL B 1 210 ? -27.906 -18.438 -1.798 1 89.62 210 VAL B N 1
ATOM 4375 C CA . VAL B 1 210 ? -28.438 -19.188 -0.673 1 89.62 210 VAL B CA 1
ATOM 4376 C C . VAL B 1 210 ? -29.953 -18.969 -0.573 1 89.62 210 VAL B C 1
ATOM 4378 O O . VAL B 1 210 ? -30.703 -19.906 -0.306 1 89.62 210 VAL B O 1
ATOM 4381 N N . GLY B 1 211 ? -30.391 -17.828 -0.759 1 88.75 211 GLY B N 1
ATOM 4382 C CA . GLY B 1 211 ? -31.797 -17.469 -0.629 1 88.75 211 GLY B CA 1
ATOM 4383 C C . GLY B 1 211 ? -32.688 -18.203 -1.602 1 88.75 211 GLY B C 1
ATOM 4384 O O . GLY B 1 211 ? -33.812 -18.562 -1.265 1 88.75 211 GLY B O 1
ATOM 4385 N N . ALA B 1 212 ? -32.156 -18.5 -2.756 1 92.06 212 ALA B N 1
ATOM 4386 C CA . ALA B 1 212 ? -32.938 -19.203 -3.775 1 92.06 212 ALA B CA 1
ATOM 4387 C C . ALA B 1 212 ? -32.844 -20.719 -3.609 1 92.06 212 ALA B C 1
ATOM 4389 O O . ALA B 1 212 ? -33.406 -21.469 -4.395 1 92.06 212 ALA B O 1
ATOM 4390 N N . GLY B 1 213 ? -32.062 -21.156 -2.68 1 91.88 213 GLY B N 1
ATOM 4391 C CA . GLY B 1 213 ? -31.922 -22.578 -2.41 1 91.88 213 GLY B CA 1
ATOM 4392 C C . GLY B 1 213 ? -30.953 -23.266 -3.354 1 91.88 213 GLY B C 1
ATOM 4393 O O . GLY B 1 213 ? -31.016 -24.484 -3.531 1 91.88 213 GLY B O 1
ATOM 4394 N N . GLN B 1 214 ? -30.109 -22.5 -3.975 1 95.69 214 GLN B N 1
ATOM 4395 C CA . GLN B 1 214 ? -29.141 -23.078 -4.887 1 95.69 214 GLN B CA 1
ATOM 4396 C C . GLN B 1 214 ? -28.172 -23.984 -4.145 1 95.69 214 GLN B C 1
ATOM 4398 O O . GLN B 1 214 ? -27.578 -23.594 -3.133 1 95.69 214 GLN B O 1
ATOM 4403 N N . PRO B 1 215 ? -28 -25.219 -4.648 1 97.25 215 PRO B N 1
ATOM 4404 C CA . PRO B 1 215 ? -26.984 -26.078 -4.008 1 97.25 215 PRO B CA 1
ATOM 4405 C C . PRO B 1 215 ? -25.562 -25.547 -4.184 1 97.25 215 PRO B C 1
ATOM 4407 O O . PRO B 1 215 ? -25.219 -25.047 -5.258 1 97.25 215 PRO B O 1
ATOM 4410 N N . PHE B 1 216 ? -24.797 -25.672 -3.117 1 97.31 216 PHE B N 1
ATOM 4411 C CA . PHE B 1 216 ? -23.406 -25.188 -3.178 1 97.31 216 PHE B CA 1
ATOM 4412 C C . PHE B 1 216 ? -22.625 -25.953 -4.242 1 97.31 216 PHE B C 1
ATOM 4414 O O . PHE B 1 216 ? -21.766 -25.375 -4.922 1 97.31 216 PHE B O 1
ATOM 4421 N N . SER B 1 217 ? -22.891 -27.203 -4.391 1 97.88 217 SER B N 1
ATOM 4422 C CA . SER B 1 217 ? -22.219 -28.031 -5.383 1 97.88 217 SER B CA 1
ATOM 4423 C C . SER B 1 217 ? -22.406 -27.484 -6.793 1 97.88 217 SER B C 1
ATOM 4425 O O . SER B 1 217 ? -21.5 -27.547 -7.621 1 97.88 217 SER B O 1
ATOM 4427 N N . GLU B 1 218 ? -23.578 -26.938 -7.027 1 97.44 218 GLU B N 1
ATOM 4428 C CA . GLU B 1 218 ? -23.844 -26.344 -8.336 1 97.44 218 GLU B CA 1
ATOM 4429 C C . GLU B 1 218 ? -22.953 -25.141 -8.602 1 97.44 218 GLU B C 1
ATOM 4431 O O . GLU B 1 218 ? -22.484 -24.953 -9.727 1 97.44 218 GLU B O 1
ATOM 4436 N N . VAL B 1 219 ? -22.75 -24.359 -7.582 1 96.75 219 VAL B N 1
ATOM 4437 C CA . VAL B 1 219 ? -21.891 -23.172 -7.695 1 96.75 219 VAL B CA 1
ATOM 4438 C C . VAL B 1 219 ? -20.469 -23.609 -7.98 1 96.75 219 VAL B C 1
ATOM 4440 O O . VAL B 1 219 ? -19.797 -23.047 -8.844 1 96.75 219 VAL B O 1
ATOM 4443 N N . VAL B 1 220 ? -19.984 -24.609 -7.297 1 97.31 220 VAL B N 1
ATOM 4444 C CA . VAL B 1 220 ? -18.609 -25.109 -7.438 1 97.31 220 VAL B CA 1
ATOM 4445 C C . VAL B 1 220 ? -18.406 -25.656 -8.852 1 97.31 220 VAL B C 1
ATOM 4447 O O . VAL B 1 220 ? -17.422 -25.328 -9.508 1 97.31 220 VAL B O 1
ATOM 4450 N N . LEU B 1 221 ? -19.328 -26.422 -9.273 1 96.56 221 LEU B N 1
ATOM 4451 C CA . LEU B 1 221 ? -19.203 -27.078 -10.578 1 96.56 221 LEU B CA 1
ATOM 4452 C C . LEU B 1 221 ? -19.312 -26.047 -11.703 1 96.56 221 LEU B C 1
ATOM 4454 O O . LEU B 1 221 ? -18.625 -26.156 -12.719 1 96.56 221 LEU B O 1
ATOM 4458 N N . ALA B 1 222 ? -20.188 -25.094 -11.508 1 93.94 222 ALA B N 1
ATOM 4459 C CA . ALA B 1 222 ? -20.281 -24 -12.477 1 93.94 222 ALA B CA 1
ATOM 4460 C C . ALA B 1 222 ? -18.984 -23.203 -12.539 1 93.94 222 ALA B C 1
ATOM 4462 O O . ALA B 1 222 ? -18.547 -22.797 -13.617 1 93.94 222 ALA B O 1
ATOM 4463 N N . ALA B 1 223 ? -18.422 -22.906 -11.367 1 92.69 223 ALA B N 1
ATOM 4464 C CA . ALA B 1 223 ? -17.141 -22.188 -11.289 1 92.69 223 ALA B CA 1
ATOM 4465 C C . ALA B 1 223 ? -16.031 -22.969 -11.992 1 92.69 223 ALA B C 1
ATOM 4467 O O . ALA B 1 223 ? -15.195 -22.375 -12.68 1 92.69 223 ALA B O 1
ATOM 4468 N N . LYS B 1 224 ? -16.031 -24.266 -11.766 1 92.69 224 LYS B N 1
ATOM 4469 C CA . LYS B 1 224 ? -15.055 -25.109 -12.445 1 92.69 224 LYS B CA 1
ATOM 4470 C C . LYS B 1 224 ? -15.195 -25 -13.961 1 92.69 224 LYS B C 1
ATOM 4472 O O . LYS B 1 224 ? -14.203 -24.797 -14.672 1 92.69 224 LYS B O 1
ATOM 4477 N N . LYS B 1 225 ? -16.406 -25.094 -14.438 1 91 225 LYS B N 1
ATOM 4478 C CA . LYS B 1 225 ? -16.688 -25.016 -15.859 1 91 225 LYS B CA 1
ATOM 4479 C C . LYS B 1 225 ? -16.266 -23.656 -16.422 1 91 225 LYS B C 1
ATOM 4481 O O . LYS B 1 225 ? -15.797 -23.578 -17.562 1 91 225 LYS B O 1
ATOM 4486 N N . ALA B 1 226 ? -16.391 -22.672 -15.625 1 84.12 226 ALA B N 1
ATOM 4487 C CA . ALA B 1 226 ? -16.047 -21.312 -16.047 1 84.12 226 ALA B CA 1
ATOM 4488 C C . ALA B 1 226 ? -14.547 -21.062 -15.883 1 84.12 226 ALA B C 1
ATOM 4490 O O . ALA B 1 226 ? -14.055 -20 -16.25 1 84.12 226 ALA B O 1
ATOM 4491 N N . GLY B 1 227 ? -13.797 -21.984 -15.195 1 81.12 227 GLY B N 1
ATOM 4492 C CA . GLY B 1 227 ? -12.352 -21.859 -15.094 1 81.12 227 GLY B CA 1
ATOM 4493 C C . GLY B 1 227 ? -11.898 -21.125 -13.852 1 81.12 227 GLY B C 1
ATOM 4494 O O . GLY B 1 227 ? -10.766 -20.641 -13.789 1 81.12 227 GLY B O 1
ATOM 4495 N N . TYR B 1 228 ? -12.766 -20.969 -12.867 1 81.62 228 TYR B N 1
ATOM 4496 C CA . TYR B 1 228 ? -12.414 -20.234 -11.656 1 81.62 228 TYR B CA 1
ATOM 4497 C C . TYR B 1 228 ? -11.703 -21.141 -10.656 1 81.62 228 TYR B C 1
ATOM 4499 O O . TYR B 1 228 ? -10.961 -20.656 -9.797 1 81.62 228 TYR B O 1
ATOM 4507 N N . THR B 1 229 ? -12.008 -22.406 -10.781 1 88.5 229 THR B N 1
ATOM 4508 C CA . THR B 1 229 ? -11.336 -23.312 -9.859 1 88.5 229 THR B CA 1
ATOM 4509 C C . THR B 1 229 ? -10.164 -24.016 -10.539 1 88.5 229 THR B C 1
ATOM 4511 O O . THR B 1 229 ? -10.047 -24 -11.766 1 88.5 229 THR B O 1
ATOM 4514 N N . GLU B 1 230 ? -9.312 -24.547 -9.711 1 89.94 230 GLU B N 1
ATOM 4515 C CA . GLU B 1 230 ? -8.359 -25.531 -10.227 1 89.94 230 GLU B CA 1
ATOM 4516 C C . GLU B 1 230 ? -9.07 -26.719 -10.867 1 89.94 230 GLU B C 1
ATOM 4518 O O . GLU B 1 230 ? -10.25 -26.953 -10.609 1 89.94 230 GLU B O 1
ATOM 4523 N N . PRO B 1 231 ? -8.359 -27.453 -11.797 1 90.31 231 PRO B N 1
ATOM 4524 C CA . PRO B 1 231 ? -8.992 -28.625 -12.414 1 90.31 231 PRO B CA 1
ATOM 4525 C C . PRO B 1 231 ? -9.609 -29.578 -11.391 1 90.31 231 PRO B C 1
ATOM 4527 O O . PRO B 1 231 ? -10.656 -30.172 -11.648 1 90.31 231 PRO B O 1
ATOM 4530 N N . ASP B 1 232 ? -8.953 -29.75 -10.359 1 95.38 232 ASP B N 1
ATOM 4531 C CA . ASP B 1 232 ? -9.539 -30.375 -9.18 1 95.38 232 ASP B CA 1
ATOM 4532 C C . ASP B 1 232 ? -9.984 -29.328 -8.164 1 95.38 232 ASP B C 1
ATOM 4534 O O . ASP B 1 232 ? -9.156 -28.734 -7.469 1 95.38 232 ASP B O 1
ATOM 4538 N N . PRO B 1 233 ? -11.266 -29.062 -8.055 1 95.75 233 PRO B N 1
ATOM 4539 C CA . PRO B 1 233 ? -11.766 -28 -7.18 1 95.75 233 PRO B CA 1
ATOM 4540 C C . PRO B 1 233 ? -11.352 -28.188 -5.723 1 95.75 233 PRO B C 1
ATOM 4542 O O . PRO B 1 233 ? -11.344 -27.219 -4.949 1 95.75 233 PRO B O 1
ATOM 4545 N N . ARG B 1 234 ? -10.992 -29.422 -5.332 1 95.56 234 ARG B N 1
ATOM 4546 C CA . ARG B 1 234 ? -10.602 -29.703 -3.957 1 95.56 234 ARG B CA 1
ATOM 4547 C C . ARG B 1 234 ? -9.328 -28.938 -3.586 1 95.56 234 ARG B C 1
ATOM 4549 O O . ARG B 1 234 ? -9.117 -28.609 -2.418 1 95.56 234 ARG B O 1
ATOM 4556 N N . ASP B 1 235 ? -8.516 -28.625 -4.52 1 93.38 235 ASP B N 1
ATOM 4557 C CA . ASP B 1 235 ? -7.281 -27.891 -4.281 1 93.38 235 ASP B CA 1
ATOM 4558 C C . ASP B 1 235 ? -7.582 -26.469 -3.771 1 93.38 235 ASP B C 1
ATOM 4560 O O . ASP B 1 235 ? -6.781 -25.891 -3.041 1 93.38 235 ASP B O 1
ATOM 4564 N N . ASP B 1 236 ? -8.742 -26.016 -4.09 1 94.31 236 ASP B N 1
ATOM 4565 C CA . ASP B 1 236 ? -9.188 -24.719 -3.594 1 94.31 236 ASP B CA 1
ATOM 4566 C C . ASP B 1 236 ? -9.984 -24.859 -2.301 1 94.31 236 ASP B C 1
ATOM 4568 O O . ASP B 1 236 ? -9.828 -24.062 -1.37 1 94.31 236 ASP B O 1
ATOM 4572 N N . LEU B 1 237 ? -10.781 -25.875 -2.264 1 97.12 237 LEU B N 1
ATOM 4573 C CA . LEU B 1 237 ? -11.805 -25.984 -1.227 1 97.12 237 LEU B CA 1
ATOM 4574 C C . LEU B 1 237 ? -11.219 -26.578 0.046 1 97.12 237 LEU B C 1
ATOM 4576 O O . LEU B 1 237 ? -11.836 -26.5 1.113 1 97.12 237 LEU B O 1
ATOM 4580 N N . ASN B 1 238 ? -10.031 -27.234 -0.08 1 96.69 238 ASN B N 1
ATOM 4581 C CA . ASN B 1 238 ? -9.461 -27.875 1.103 1 96.69 238 ASN B CA 1
ATOM 4582 C C . ASN B 1 238 ? -8.82 -26.844 2.035 1 96.69 238 ASN B C 1
ATOM 4584 O O . ASN B 1 238 ? -8.453 -27.172 3.162 1 96.69 238 ASN B O 1
ATOM 4588 N N . GLY B 1 239 ? -8.602 -25.594 1.527 1 96.56 239 GLY B N 1
ATOM 4589 C CA . GLY B 1 239 ? -8.18 -24.5 2.383 1 96.56 239 GLY B CA 1
ATOM 4590 C C . GLY B 1 239 ? -6.672 -24.375 2.494 1 96.56 239 GLY B C 1
ATOM 4591 O O . GLY B 1 239 ? -6.168 -23.438 3.125 1 96.56 239 GLY B O 1
ATOM 4592 N N . LEU B 1 240 ? -5.918 -25.25 1.86 1 95.69 240 LEU B N 1
ATOM 4593 C CA . LEU B 1 240 ? -4.473 -25.281 2.033 1 95.69 240 LEU B CA 1
ATOM 4594 C C . LEU B 1 240 ? -3.824 -24.047 1.389 1 95.69 240 LEU B C 1
ATOM 4596 O O . LEU B 1 240 ? -2.846 -23.516 1.912 1 95.69 240 LEU B O 1
ATOM 4600 N N . ASP B 1 241 ? -4.277 -23.641 0.274 1 95.5 241 ASP B N 1
ATOM 4601 C CA . ASP B 1 241 ? -3.74 -22.422 -0.337 1 95.5 241 ASP B CA 1
ATOM 4602 C C . ASP B 1 241 ? -3.955 -21.203 0.566 1 95.5 241 ASP B C 1
ATOM 4604 O O . ASP B 1 241 ? -3.062 -20.375 0.712 1 95.5 241 ASP B O 1
ATOM 4608 N N . VAL B 1 242 ? -5.16 -21.141 1.156 1 97.75 242 VAL B N 1
ATOM 4609 C CA . VAL B 1 242 ? -5.449 -20.047 2.09 1 97.75 242 VAL B CA 1
ATOM 4610 C C . VAL B 1 242 ? -4.551 -20.172 3.318 1 97.75 242 VAL B C 1
ATOM 4612 O O . VAL B 1 242 ? -4.039 -19.172 3.822 1 97.75 242 VAL B O 1
ATOM 4615 N N . ALA B 1 243 ? -4.352 -21.375 3.744 1 98.5 243 ALA B N 1
ATOM 4616 C CA . ALA B 1 243 ? -3.482 -21.594 4.898 1 98.5 243 ALA B CA 1
ATOM 4617 C C . ALA B 1 243 ? -2.064 -21.094 4.625 1 98.5 243 ALA B C 1
ATOM 4619 O O . ALA B 1 243 ? -1.428 -20.516 5.5 1 98.5 243 ALA B O 1
ATOM 4620 N N . ARG B 1 244 ? -1.521 -21.375 3.471 1 98.12 244 ARG B N 1
ATOM 4621 C CA . ARG B 1 244 ? -0.198 -20.891 3.102 1 98.12 244 ARG B CA 1
ATOM 4622 C C . ARG B 1 244 ? -0.144 -19.375 3.152 1 98.12 244 ARG B C 1
ATOM 4624 O O . ARG B 1 244 ? 0.826 -18.797 3.648 1 98.12 244 ARG B O 1
ATOM 4631 N N . LYS B 1 245 ? -1.171 -18.734 2.637 1 98.38 245 LYS B N 1
ATOM 4632 C CA . LYS B 1 245 ? -1.235 -17.266 2.654 1 98.38 245 LYS B CA 1
ATOM 4633 C C . LYS B 1 245 ? -1.332 -16.75 4.082 1 98.38 245 LYS B C 1
ATOM 4635 O O . LYS B 1 245 ? -0.735 -15.719 4.414 1 98.38 245 LYS B O 1
ATOM 4640 N N . VAL B 1 246 ? -2.025 -17.438 4.898 1 98.75 246 VAL B N 1
ATOM 4641 C CA . VAL B 1 246 ? -2.113 -17.094 6.312 1 98.75 246 VAL B CA 1
ATOM 4642 C C . VAL B 1 246 ? -0.73 -17.172 6.953 1 98.75 246 VAL B C 1
ATOM 4644 O O . VAL B 1 246 ? -0.34 -16.297 7.723 1 98.75 246 VAL B O 1
ATOM 4647 N N . VAL B 1 247 ? 0.012 -18.188 6.633 1 98.81 247 VAL B N 1
ATOM 4648 C CA . VAL B 1 247 ? 1.354 -18.359 7.18 1 98.81 247 VAL B CA 1
ATOM 4649 C C . VAL B 1 247 ? 2.242 -17.203 6.738 1 98.81 247 VAL B C 1
ATOM 4651 O O . VAL B 1 247 ? 2.975 -16.625 7.551 1 98.81 247 VAL B O 1
ATOM 4654 N N . ILE B 1 248 ? 2.197 -16.844 5.508 1 98.69 248 ILE B N 1
ATOM 4655 C CA . ILE B 1 248 ? 2.994 -15.734 4.992 1 98.69 248 ILE B CA 1
ATOM 4656 C C . ILE B 1 248 ? 2.609 -14.445 5.711 1 98.69 248 ILE B C 1
ATOM 4658 O O . ILE B 1 248 ? 3.48 -13.688 6.148 1 98.69 248 ILE B O 1
ATOM 4662 N N . ALA B 1 249 ? 1.285 -14.195 5.855 1 98.75 249 ALA B N 1
ATOM 4663 C CA . ALA B 1 249 ? 0.823 -13.008 6.566 1 98.75 249 ALA B CA 1
ATOM 4664 C C . ALA B 1 249 ? 1.328 -13 8.008 1 98.75 249 ALA B C 1
ATOM 4666 O O . ALA B 1 249 ? 1.736 -11.961 8.523 1 98.75 249 ALA B O 1
ATOM 4667 N N . ALA B 1 250 ? 1.282 -14.148 8.625 1 98.69 250 ALA B N 1
ATOM 4668 C CA . ALA B 1 250 ? 1.74 -14.258 10.008 1 98.69 250 ALA B CA 1
ATOM 4669 C C . ALA B 1 250 ? 3.227 -13.938 10.117 1 98.69 250 ALA B C 1
ATOM 4671 O O . ALA B 1 250 ? 3.631 -13.133 10.969 1 98.69 250 ALA B O 1
ATOM 4672 N N . ARG B 1 251 ? 4.008 -14.508 9.266 1 98.25 251 ARG B N 1
ATOM 4673 C CA . ARG B 1 251 ? 5.449 -14.305 9.32 1 98.25 251 ARG B CA 1
ATOM 4674 C C . ARG B 1 251 ? 5.812 -12.859 9.016 1 98.25 251 ARG B C 1
ATOM 4676 O O . ARG B 1 251 ? 6.68 -12.273 9.68 1 98.25 251 ARG B O 1
ATOM 4683 N N . GLU B 1 252 ? 5.129 -12.234 8.109 1 97.69 252 GLU B N 1
ATOM 4684 C CA . GLU B 1 252 ? 5.344 -10.82 7.82 1 97.69 252 GLU B CA 1
ATOM 4685 C C . GLU B 1 252 ? 4.816 -9.938 8.953 1 97.69 252 GLU B C 1
ATOM 4687 O O . GLU B 1 252 ? 5.129 -8.75 9.016 1 97.69 252 GLU B O 1
ATOM 4692 N N . SER B 1 253 ? 4 -10.492 9.828 1 97.56 253 SER B N 1
ATOM 4693 C CA . SER B 1 253 ? 3.5 -9.781 11 1 97.56 253 SER B CA 1
ATOM 4694 C C . SER B 1 253 ? 4.395 -10.016 12.219 1 97.56 253 SER B C 1
ATOM 4696 O O . SER B 1 253 ? 4.105 -9.531 13.312 1 97.56 253 SER B O 1
ATOM 4698 N N . GLY B 1 254 ? 5.43 -10.781 12.055 1 95.12 254 GLY B N 1
ATOM 4699 C CA . GLY B 1 254 ? 6.391 -11.016 13.125 1 95.12 254 GLY B CA 1
ATOM 4700 C C . GLY B 1 254 ? 6.113 -12.281 13.914 1 95.12 254 GLY B C 1
ATOM 4701 O O . GLY B 1 254 ? 6.66 -12.477 15 1 95.12 254 GLY B O 1
ATOM 4702 N N . VAL B 1 255 ? 5.266 -13.172 13.375 1 97 255 VAL B N 1
ATOM 4703 C CA . VAL B 1 255 ? 4.895 -14.406 14.062 1 97 255 VAL B CA 1
ATOM 4704 C C . VAL B 1 255 ? 5.473 -15.602 13.32 1 97 255 VAL B C 1
ATOM 4706 O O . VAL B 1 255 ? 5.211 -15.789 12.125 1 97 255 VAL B O 1
ATOM 4709 N N . ASP B 1 256 ? 6.16 -16.453 13.992 1 96.12 256 ASP B N 1
ATOM 4710 C CA . ASP B 1 256 ? 6.734 -17.641 13.398 1 96.12 256 ASP B CA 1
ATOM 4711 C C . ASP B 1 256 ? 5.707 -18.766 13.328 1 96.12 256 ASP B C 1
ATOM 4713 O O . ASP B 1 256 ? 5.793 -19.75 14.078 1 96.12 256 ASP B O 1
ATOM 4717 N N . LEU B 1 257 ? 4.859 -18.656 12.461 1 97.25 257 LEU B N 1
ATOM 4718 C CA . LEU B 1 257 ? 3.793 -19.641 12.281 1 97.25 257 LEU B CA 1
ATOM 4719 C C . LEU B 1 257 ? 4.172 -20.672 11.227 1 97.25 257 LEU B C 1
ATOM 4721 O O . LEU B 1 257 ? 4.715 -20.312 10.18 1 97.25 257 LEU B O 1
ATOM 4725 N N . ALA B 1 258 ? 3.988 -21.938 11.492 1 97.31 258 ALA B N 1
ATOM 4726 C CA . ALA B 1 258 ? 4.148 -23.016 10.508 1 97.31 258 ALA B CA 1
ATOM 4727 C C . ALA B 1 258 ? 2.797 -23.453 9.961 1 97.31 258 ALA B C 1
ATOM 4729 O O . ALA B 1 258 ? 1.756 -23.203 10.57 1 97.31 258 ALA B O 1
ATOM 4730 N N . LEU B 1 259 ? 2.834 -24.062 8.797 1 96.81 259 LEU B N 1
ATOM 4731 C CA . LEU B 1 259 ? 1.603 -24.484 8.141 1 96.81 259 LEU B CA 1
ATOM 4732 C C . LEU B 1 259 ? 0.809 -25.438 9.031 1 96.81 259 LEU B C 1
ATOM 4734 O O . LEU B 1 259 ? -0.419 -25.344 9.102 1 96.81 259 LEU B O 1
ATOM 4738 N N . ASP B 1 260 ? 1.525 -26.266 9.773 1 95.81 260 ASP B N 1
ATOM 4739 C CA . ASP B 1 260 ? 0.885 -27.25 10.625 1 95.81 260 ASP B CA 1
ATOM 4740 C C . ASP B 1 260 ? 0.219 -26.594 11.828 1 95.81 260 ASP B C 1
ATOM 4742 O O . ASP B 1 260 ? -0.614 -27.219 12.5 1 95.81 260 ASP B O 1
ATOM 4746 N N . ASP B 1 261 ? 0.596 -25.375 12.148 1 95.88 261 ASP B N 1
ATOM 4747 C CA . ASP B 1 261 ? 0.032 -24.641 13.281 1 95.88 261 ASP B CA 1
ATOM 4748 C C . ASP B 1 261 ? -1.305 -24 12.906 1 95.88 261 ASP B C 1
ATOM 4750 O O . ASP B 1 261 ? -2.031 -23.516 13.773 1 95.88 261 ASP B O 1
ATOM 4754 N N . VAL B 1 262 ? -1.616 -23.984 11.648 1 98.19 262 VAL B N 1
ATOM 4755 C CA . VAL B 1 262 ? -2.832 -23.312 11.195 1 98.19 262 VAL B CA 1
ATOM 4756 C C . VAL B 1 262 ? -4.02 -24.266 11.32 1 98.19 262 VAL B C 1
ATOM 4758 O O . VAL B 1 262 ? -3.971 -25.406 10.828 1 98.19 262 VAL B O 1
ATOM 4761 N N . ASP B 1 263 ? -5.055 -23.891 12.039 1 98.44 263 ASP B N 1
ATOM 4762 C CA . ASP B 1 263 ? -6.301 -24.656 12.086 1 98.44 263 ASP B CA 1
ATOM 4763 C C . ASP B 1 263 ? -7.113 -24.469 10.805 1 98.44 263 ASP B C 1
ATOM 4765 O O . ASP B 1 263 ? -7.691 -23.391 10.586 1 98.44 263 ASP B O 1
ATOM 4769 N N . VAL B 1 264 ? -7.188 -25.5 10 1 98.12 264 VAL B N 1
ATOM 4770 C CA . VAL B 1 264 ? -7.785 -25.359 8.68 1 98.12 264 VAL B CA 1
ATOM 4771 C C . VAL B 1 264 ? -9.102 -26.141 8.625 1 98.12 264 VAL B C 1
ATOM 4773 O O . VAL B 1 264 ? -9.125 -27.344 8.836 1 98.12 264 VAL B O 1
ATOM 4776 N N . GLN B 1 265 ? -10.125 -25.469 8.398 1 97.38 265 GLN B N 1
ATOM 4777 C CA . GLN B 1 265 ? -11.406 -26.094 8.086 1 97.38 265 GLN B CA 1
ATOM 4778 C C . GLN B 1 265 ? -11.531 -26.375 6.594 1 97.38 265 GLN B C 1
ATOM 4780 O O . GLN B 1 265 ? -11.695 -25.453 5.797 1 97.38 265 GLN B O 1
ATOM 4785 N N . SER B 1 266 ? -11.492 -27.625 6.234 1 97.31 266 SER B N 1
ATOM 4786 C CA . SER B 1 266 ? -11.672 -28 4.836 1 97.31 266 SER B CA 1
ATOM 4787 C C . SER B 1 266 ? -13.148 -28.031 4.457 1 97.31 266 SER B C 1
ATOM 4789 O O . SER B 1 266 ? -13.992 -28.438 5.25 1 97.31 266 SER B O 1
ATOM 4791 N N . LEU B 1 267 ? -13.5 -27.594 3.234 1 96.75 267 LEU B N 1
ATOM 4792 C CA . LEU B 1 267 ? -14.867 -27.688 2.734 1 96.75 267 LEU B CA 1
ATOM 4793 C C . LEU B 1 267 ? -15.047 -28.938 1.88 1 96.75 267 LEU B C 1
ATOM 4795 O O . LEU B 1 267 ? -16.125 -29.156 1.321 1 96.75 267 LEU B O 1
ATOM 4799 N N . VAL B 1 268 ? -14 -29.719 1.767 1 97.5 268 VAL B N 1
ATOM 4800 C CA . VAL B 1 268 ? -14.109 -31.016 1.108 1 97.5 268 VAL B CA 1
ATOM 4801 C C . VAL B 1 268 ? -14.633 -32.062 2.096 1 97.5 268 VAL B C 1
ATOM 4803 O O . VAL B 1 268 ? -13.992 -32.312 3.119 1 97.5 268 VAL B O 1
ATOM 4806 N N . PRO B 1 269 ? -15.781 -32.594 1.741 1 96.81 269 PRO B N 1
ATOM 4807 C CA . PRO B 1 269 ? -16.25 -33.625 2.631 1 96.81 269 PRO B CA 1
ATOM 4808 C C . PRO B 1 269 ? -15.219 -34.75 2.844 1 96.81 269 PRO B C 1
ATOM 4810 O O . PRO B 1 269 ? -14.531 -35.125 1.898 1 96.81 269 PRO B O 1
ATOM 4813 N N . ALA B 1 270 ? -15.148 -35.219 4.074 1 96.19 270 ALA B N 1
ATOM 4814 C CA . ALA B 1 270 ? -14.156 -36.219 4.434 1 96.19 270 ALA B CA 1
ATOM 4815 C C . ALA B 1 270 ? -14.266 -37.469 3.539 1 96.19 270 ALA B C 1
ATOM 4817 O O . ALA B 1 270 ? -13.25 -38.062 3.158 1 96.19 270 ALA B O 1
ATOM 4818 N N . GLU B 1 271 ? -15.438 -37.781 3.137 1 96.5 271 GLU B N 1
ATOM 4819 C CA . GLU B 1 271 ? -15.719 -38.969 2.342 1 96.5 271 GLU B CA 1
ATOM 4820 C C . GLU B 1 271 ? -15.195 -38.812 0.917 1 96.5 271 GLU B C 1
ATOM 4822 O O . GLU B 1 271 ? -15.039 -39.812 0.201 1 96.5 271 GLU B O 1
ATOM 4827 N N . LEU B 1 272 ? -14.938 -37.594 0.542 1 97.56 272 LEU B N 1
ATOM 4828 C CA . LEU B 1 272 ? -14.586 -37.344 -0.854 1 97.56 272 LEU B CA 1
ATOM 4829 C C . LEU B 1 272 ? -13.133 -36.906 -0.983 1 97.56 272 LEU B C 1
ATOM 4831 O O . LEU B 1 272 ? -12.695 -36.5 -2.062 1 97.56 272 LEU B O 1
ATOM 4835 N N . GLU B 1 273 ? -12.336 -36.938 0.04 1 96.06 273 GLU B N 1
ATOM 4836 C CA . GLU B 1 273 ? -10.969 -36.406 0.038 1 96.06 273 GLU B CA 1
ATOM 4837 C C . GLU B 1 273 ? -10.062 -37.281 -0.843 1 96.06 273 GLU B C 1
ATOM 4839 O O . GLU B 1 273 ? -9.172 -36.75 -1.511 1 96.06 273 GLU B O 1
ATOM 4844 N N . ASP B 1 274 ? -10.375 -38.562 -0.914 1 95 274 ASP B N 1
ATOM 4845 C CA . ASP B 1 274 ? -9.406 -39.469 -1.534 1 95 274 ASP B CA 1
ATOM 4846 C C . ASP B 1 274 ? -9.93 -40.031 -2.855 1 95 274 ASP B C 1
ATOM 4848 O O . ASP B 1 274 ? -9.25 -40.812 -3.529 1 95 274 ASP B O 1
ATOM 4852 N N . CYS B 1 275 ? -11.102 -39.656 -3.275 1 96.5 275 CYS B N 1
ATOM 4853 C CA . CYS B 1 275 ? -11.641 -40.188 -4.523 1 96.5 275 CYS B CA 1
ATOM 4854 C C . CYS B 1 275 ? -11.078 -39.438 -5.723 1 96.5 275 CYS B C 1
ATOM 4856 O O . CYS B 1 275 ? -10.359 -38.438 -5.559 1 96.5 275 CYS B O 1
ATOM 4858 N N . ASP B 1 276 ? -11.258 -39.938 -6.879 1 96.88 276 ASP B N 1
ATOM 4859 C CA . ASP B 1 276 ? -10.797 -39.219 -8.055 1 96.88 276 ASP B CA 1
ATOM 4860 C C . ASP B 1 276 ? -11.703 -38.031 -8.359 1 96.88 276 ASP B C 1
ATOM 4862 O O . ASP B 1 276 ? -12.773 -37.875 -7.766 1 96.88 276 ASP B O 1
ATOM 4866 N N . VAL B 1 277 ? -11.273 -37.156 -9.18 1 96.81 277 VAL B N 1
ATOM 4867 C CA . VAL B 1 277 ? -11.922 -35.875 -9.438 1 96.81 277 VAL B CA 1
ATOM 4868 C C . VAL B 1 277 ? -13.328 -36.125 -9.992 1 96.81 277 VAL B C 1
ATOM 4870 O O . VAL B 1 277 ? -14.273 -35.406 -9.633 1 96.81 277 VAL B O 1
ATOM 4873 N N . ALA B 1 278 ? -13.453 -37.062 -10.859 1 97 278 ALA B N 1
ATOM 4874 C CA . ALA B 1 278 ? -14.758 -37.375 -11.453 1 97 278 ALA B CA 1
ATOM 4875 C C . ALA B 1 278 ? -15.758 -37.812 -10.383 1 97 278 ALA B C 1
ATOM 4877 O O . ALA B 1 278 ? -16.906 -37.375 -10.398 1 97 278 ALA B O 1
ATOM 4878 N N . GLU B 1 279 ? -15.359 -38.656 -9.547 1 97.62 279 GLU B N 1
ATOM 4879 C CA . GLU B 1 279 ? -16.219 -39.094 -8.453 1 97.62 279 GLU B CA 1
ATOM 4880 C C . GLU B 1 279 ? -16.547 -37.969 -7.508 1 97.62 279 GLU B C 1
ATOM 4882 O O . GLU B 1 279 ? -17.688 -37.844 -7.039 1 97.62 279 GLU B O 1
ATOM 4887 N N . TYR B 1 280 ? -15.57 -37.1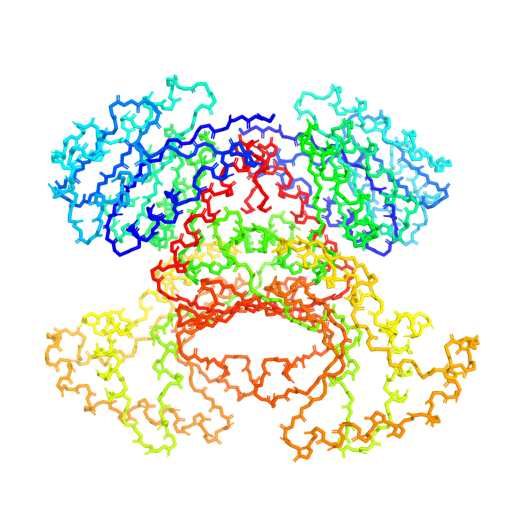56 -7.164 1 97.81 280 TYR B N 1
ATOM 4888 C CA . TYR B 1 280 ? -15.805 -36 -6.32 1 97.81 280 TYR B CA 1
ATOM 4889 C C . TYR B 1 280 ? -16.922 -35.125 -6.883 1 97.81 280 TYR B C 1
ATOM 4891 O O . TYR B 1 280 ? -17.875 -34.781 -6.164 1 97.81 280 TYR B O 1
ATOM 4899 N N . GLU B 1 281 ? -16.812 -34.844 -8.18 1 97.19 281 GLU B N 1
ATOM 4900 C CA . GLU B 1 281 ? -17.797 -34 -8.836 1 97.19 281 GLU B CA 1
ATOM 4901 C C . GLU B 1 281 ? -19.188 -34.625 -8.82 1 97.19 281 GLU B C 1
ATOM 4903 O O . GLU B 1 281 ? -20.188 -33.938 -8.625 1 97.19 281 GLU B O 1
ATOM 4908 N N . ARG B 1 282 ? -19.188 -35.906 -9.023 1 97.25 282 ARG B N 1
ATOM 4909 C CA . ARG B 1 282 ? -20.469 -36.625 -9.07 1 97.25 282 ARG B CA 1
ATOM 4910 C C . ARG B 1 282 ? -21.125 -36.656 -7.703 1 97.25 282 ARG B C 1
ATOM 4912 O O . ARG B 1 282 ? -22.344 -36.562 -7.598 1 97.25 282 ARG B O 1
ATOM 4919 N N . ARG B 1 283 ? -20.344 -36.75 -6.691 1 97.94 283 ARG B N 1
ATOM 4920 C CA . ARG B 1 283 ? -20.891 -37.031 -5.371 1 97.94 283 ARG B CA 1
ATOM 4921 C C . ARG B 1 283 ? -21.016 -35.719 -4.559 1 97.94 283 ARG B C 1
ATOM 4923 O O . ARG B 1 283 ? -21.688 -35.719 -3.521 1 97.94 283 ARG B O 1
ATOM 4930 N N . LEU B 1 284 ? -20.438 -34.688 -4.977 1 97.75 284 LEU B N 1
ATOM 4931 C CA . LEU B 1 284 ? -20.422 -33.438 -4.223 1 97.75 284 LEU B CA 1
ATOM 4932 C C . LEU B 1 284 ? -21.828 -33.031 -3.852 1 97.75 284 LEU B C 1
ATOM 4934 O O . LEU B 1 284 ? -22.078 -32.562 -2.73 1 97.75 284 LEU B O 1
ATOM 4938 N N . PRO B 1 285 ? -22.844 -33.188 -4.688 1 97.62 285 PRO B N 1
ATOM 4939 C CA . PRO B 1 285 ? -24.219 -32.75 -4.363 1 97.62 285 PRO B CA 1
ATOM 4940 C C . PRO B 1 285 ? -24.781 -33.5 -3.143 1 97.62 285 PRO B C 1
ATOM 4942 O O . PRO B 1 285 ? -25.688 -32.969 -2.479 1 97.62 285 PRO B O 1
ATOM 4945 N N . GLU B 1 286 ? -24.234 -34.688 -2.879 1 97.56 286 GLU B N 1
ATOM 4946 C CA . GLU B 1 286 ? -24.688 -35.469 -1.722 1 97.56 286 GLU B CA 1
ATOM 4947 C C . GLU B 1 286 ? -24.406 -34.719 -0.421 1 97.56 286 GLU B C 1
ATOM 4949 O O . GLU B 1 286 ? -25 -35.031 0.617 1 97.56 286 GLU B O 1
ATOM 4954 N N . PHE B 1 287 ? -23.609 -33.75 -0.459 1 97.25 287 PHE B N 1
ATOM 4955 C CA . PHE B 1 287 ? -23.156 -33.094 0.77 1 97.25 287 PHE B CA 1
ATOM 4956 C C . PHE B 1 287 ? -23.594 -31.641 0.812 1 97.25 287 PHE B C 1
ATOM 4958 O O . PHE B 1 287 ? -23.109 -30.859 1.629 1 97.25 287 PHE B O 1
ATOM 4965 N N . ASP B 1 288 ? -24.469 -31.219 -0.005 1 97.5 288 ASP B N 1
ATOM 4966 C CA . ASP B 1 288 ? -24.953 -29.844 -0.066 1 97.5 288 ASP B CA 1
ATOM 4967 C C . ASP B 1 288 ? -25.641 -29.438 1.235 1 97.5 288 ASP B C 1
ATOM 4969 O O . ASP B 1 288 ? -25.609 -28.281 1.629 1 97.5 288 ASP B O 1
ATOM 4973 N N . GLY B 1 289 ? -26.219 -30.406 1.834 1 95.75 289 GLY B N 1
ATOM 4974 C CA . GLY B 1 289 ? -27.047 -30.141 2.998 1 95.75 289 GLY B CA 1
ATOM 4975 C C . GLY B 1 289 ? -26.297 -29.469 4.133 1 95.75 289 GLY B C 1
ATOM 4976 O O . GLY B 1 289 ? -26.797 -28.531 4.758 1 95.75 289 GLY B O 1
ATOM 4977 N N . VAL B 1 290 ? -25.141 -29.969 4.398 1 93.25 290 VAL B N 1
ATOM 4978 C CA . VAL B 1 290 ? -24.359 -29.516 5.551 1 93.25 290 VAL B CA 1
ATOM 4979 C C . VAL B 1 290 ? -24.047 -28.031 5.418 1 93.25 290 VAL B C 1
ATOM 4981 O O . VAL B 1 290 ? -24.312 -27.25 6.34 1 93.25 290 VAL B O 1
ATOM 4984 N N . ILE B 1 291 ? -23.5 -27.609 4.379 1 95.38 291 ILE B N 1
ATOM 4985 C CA . ILE B 1 291 ? -23.094 -26.219 4.199 1 95.38 291 ILE B CA 1
ATOM 4986 C C . ILE B 1 291 ? -24.344 -25.344 4.023 1 95.38 291 ILE B C 1
ATOM 4988 O O . ILE B 1 291 ? -24.359 -24.188 4.469 1 95.38 291 ILE B O 1
ATOM 4992 N N . ALA B 1 292 ? -25.375 -25.859 3.418 1 95.44 292 ALA B N 1
ATOM 4993 C CA . ALA B 1 292 ? -26.641 -25.141 3.277 1 95.44 292 ALA B CA 1
ATOM 4994 C C . ALA B 1 292 ? -27.219 -24.797 4.641 1 95.44 292 ALA B C 1
ATOM 4996 O O . ALA B 1 292 ? -27.75 -23.703 4.832 1 95.44 292 ALA B O 1
ATOM 4997 N N . GLU B 1 293 ? -27.156 -25.75 5.492 1 95.44 293 GLU B N 1
ATOM 4998 C CA . GLU B 1 293 ? -27.656 -25.516 6.844 1 95.44 293 GLU B CA 1
ATOM 4999 C C . GLU B 1 293 ? -26.875 -24.406 7.531 1 95.44 293 GLU B C 1
ATOM 5001 O O . GLU B 1 293 ? -27.453 -23.578 8.234 1 95.44 293 GLU B O 1
ATOM 5006 N N . GLN B 1 294 ? -25.609 -24.438 7.348 1 95.5 294 GLN B N 1
ATOM 5007 C CA . GLN B 1 294 ? -24.766 -23.391 7.93 1 95.5 294 GLN B CA 1
ATOM 5008 C C . GLN B 1 294 ? -25.109 -22.031 7.344 1 95.5 294 GLN B C 1
ATOM 5010 O O . GLN B 1 294 ? -25.188 -21.031 8.07 1 95.5 294 GLN B O 1
ATOM 5015 N N . ALA B 1 295 ? -25.312 -21.984 6.109 1 95.31 295 ALA B N 1
ATOM 5016 C CA . ALA B 1 295 ? -25.656 -20.719 5.438 1 95.31 295 ALA B CA 1
ATOM 5017 C C . ALA B 1 295 ? -27.016 -20.203 5.895 1 95.31 295 ALA B C 1
ATOM 5019 O O . ALA B 1 295 ? -27.188 -19 6.086 1 95.31 295 ALA B O 1
ATOM 5020 N N . ALA B 1 296 ? -27.891 -21.109 6.027 1 93.38 296 ALA B N 1
ATOM 5021 C CA . ALA B 1 296 ? -29.234 -20.75 6.492 1 93.38 296 ALA B CA 1
ATOM 5022 C C . ALA B 1 296 ? -29.188 -20.203 7.914 1 93.38 296 ALA B C 1
ATOM 5024 O O . ALA B 1 296 ? -29.891 -19.234 8.242 1 93.38 296 ALA B O 1
ATOM 5025 N N . ALA B 1 297 ? -28.438 -20.844 8.688 1 95.06 297 ALA B N 1
ATOM 5026 C CA . ALA B 1 297 ? -28.281 -20.375 10.062 1 95.06 297 ALA B CA 1
ATOM 5027 C C . ALA B 1 297 ? -27.688 -18.969 10.102 1 95.06 297 ALA B C 1
ATOM 5029 O O . ALA B 1 297 ? -28.109 -18.141 10.906 1 95.06 297 ALA B O 1
ATOM 5030 N N . ALA B 1 298 ? -26.656 -18.688 9.32 1 95.5 298 ALA B N 1
ATOM 5031 C CA . ALA B 1 298 ? -26.078 -17.359 9.227 1 95.5 298 ALA B CA 1
ATOM 5032 C C . ALA B 1 298 ? -27.109 -16.344 8.742 1 95.5 298 ALA B C 1
ATOM 5034 O O . ALA B 1 298 ? -27.234 -15.258 9.312 1 95.5 298 ALA B O 1
ATOM 5035 N N . ALA B 1 299 ? -27.875 -16.719 7.805 1 92.5 299 ALA B N 1
ATOM 5036 C CA . ALA B 1 299 ? -28.906 -15.836 7.25 1 92.5 299 ALA B CA 1
ATOM 5037 C C . ALA B 1 299 ? -29.953 -15.492 8.297 1 92.5 299 ALA B C 1
ATOM 5039 O O . ALA B 1 299 ? -30.453 -14.367 8.344 1 92.5 299 ALA B O 1
ATOM 5040 N N . ALA B 1 300 ? -30.297 -16.453 9.023 1 93.94 300 ALA B N 1
ATOM 5041 C CA . ALA B 1 300 ? -31.281 -16.25 10.07 1 93.94 300 ALA B CA 1
ATOM 5042 C C . ALA B 1 300 ? -30.812 -15.211 11.078 1 93.94 300 ALA B C 1
ATOM 5044 O O . ALA B 1 300 ? -31.641 -14.539 11.719 1 93.94 300 ALA B O 1
ATOM 5045 N N . GLU B 1 301 ? -29.531 -15.07 11.156 1 95.44 301 GLU B N 1
ATOM 5046 C CA . GLU B 1 301 ? -28.938 -14.078 12.055 1 95.44 301 GLU B CA 1
ATOM 5047 C C . GLU B 1 301 ? -28.656 -12.773 11.312 1 95.44 301 GLU B C 1
ATOM 5049 O O . GLU B 1 301 ? -28.016 -11.875 11.867 1 95.44 301 GLU B O 1
ATOM 5054 N N . GLY B 1 302 ? -29.047 -12.711 10.125 1 92.06 302 GLY B N 1
ATOM 5055 C CA . GLY B 1 302 ? -28.75 -11.539 9.32 1 92.06 302 GLY B CA 1
ATOM 5056 C C . GLY B 1 302 ? -27.297 -11.461 8.883 1 92.06 302 GLY B C 1
ATOM 5057 O O . GLY B 1 302 ? -26.766 -10.367 8.664 1 92.06 302 GLY B O 1
ATOM 5058 N N . LYS B 1 303 ? -26.656 -12.602 8.812 1 95.19 303 LYS B N 1
ATOM 5059 C CA . LYS B 1 303 ? -25.234 -12.68 8.492 1 95.19 303 LYS B CA 1
ATOM 5060 C C . LYS B 1 303 ? -25 -13.484 7.219 1 95.19 303 LYS B C 1
ATOM 5062 O O . LYS B 1 303 ? -25.922 -14.086 6.68 1 95.19 303 LYS B O 1
ATOM 5067 N N . VAL B 1 304 ? -23.812 -13.383 6.715 1 93.44 304 VAL B N 1
ATOM 5068 C CA . VAL B 1 304 ? -23.406 -14.18 5.562 1 93.44 304 VAL B CA 1
ATOM 5069 C C . VAL B 1 304 ? -22.188 -15.039 5.922 1 93.44 304 VAL B C 1
ATOM 5071 O O . VAL B 1 304 ? -21.453 -14.719 6.855 1 93.44 304 VAL B O 1
ATOM 5074 N N . LEU B 1 305 ? -21.984 -16.125 5.113 1 95.75 305 LEU B N 1
ATOM 5075 C CA . LEU B 1 305 ? -20.828 -16.984 5.301 1 95.75 305 LEU B CA 1
ATOM 5076 C C . LEU B 1 305 ? -19.688 -16.578 4.355 1 95.75 305 LEU B C 1
ATOM 5078 O O . LEU B 1 305 ? -19.938 -16.266 3.191 1 95.75 305 LEU B O 1
ATOM 5082 N N . ARG B 1 306 ? -18.594 -16.5 4.938 1 96.75 306 ARG B N 1
ATOM 5083 C CA . ARG B 1 306 ? -17.375 -16.297 4.145 1 96.75 306 ARG B CA 1
ATOM 5084 C C . ARG B 1 306 ? -16.266 -17.234 4.594 1 96.75 306 ARG B C 1
ATOM 5086 O O . ARG B 1 306 ? -16.156 -17.547 5.781 1 96.75 306 ARG B O 1
ATOM 5093 N N . PHE B 1 307 ? -15.484 -17.734 3.629 1 97.44 307 PHE B N 1
ATOM 5094 C CA . PHE B 1 307 ? -14.297 -18.531 3.9 1 97.44 307 PHE B CA 1
ATOM 5095 C C . PHE B 1 307 ? -13.094 -17.641 4.172 1 97.44 307 PHE B C 1
ATOM 5097 O O . PHE B 1 307 ? -12.539 -17.047 3.25 1 97.44 307 PHE B O 1
ATOM 5104 N N . VAL B 1 308 ? -12.641 -17.578 5.461 1 98.06 308 VAL B N 1
ATOM 5105 C CA . VAL B 1 308 ? -11.758 -16.5 5.906 1 98.06 308 VAL B CA 1
ATOM 5106 C C . VAL B 1 308 ? -10.469 -17.094 6.469 1 98.06 308 VAL B C 1
ATOM 5108 O O . VAL B 1 308 ? -10.484 -18.172 7.078 1 98.06 308 VAL B O 1
ATOM 5111 N N . GLY B 1 309 ? -9.336 -16.453 6.152 1 98.62 309 GLY B N 1
ATOM 5112 C CA . GLY B 1 309 ? -8.086 -16.672 6.863 1 98.62 309 GLY B CA 1
ATOM 5113 C C . GLY B 1 309 ? -7.824 -15.625 7.938 1 98.62 309 GLY B C 1
ATOM 5114 O O . GLY B 1 309 ? -8.109 -14.445 7.742 1 98.62 309 GLY B O 1
ATOM 5115 N N . LYS B 1 310 ? -7.27 -16.109 9.062 1 98.56 310 LYS B N 1
ATOM 5116 C CA . LYS B 1 310 ? -7.035 -15.203 10.188 1 98.56 310 LYS B CA 1
ATOM 5117 C C . LYS B 1 310 ? -5.664 -15.445 10.812 1 98.56 310 LYS B C 1
ATOM 5119 O O . LYS B 1 310 ? -5.23 -16.594 10.945 1 98.56 310 LYS B O 1
ATOM 5124 N N . VAL B 1 311 ? -5 -14.43 11.141 1 98.69 311 VAL B N 1
ATOM 5125 C CA . VAL B 1 311 ? -3.793 -14.422 11.961 1 98.69 311 VAL B CA 1
ATOM 5126 C C . VAL B 1 311 ? -4.047 -13.625 13.242 1 98.69 311 VAL B C 1
ATOM 5128 O O . VAL B 1 311 ? -4.43 -12.453 13.188 1 98.69 311 VAL B O 1
ATOM 5131 N N . ASP B 1 312 ? -3.977 -14.227 14.367 1 98.25 312 ASP B N 1
ATOM 5132 C CA . ASP B 1 312 ? -3.885 -13.547 15.656 1 98.25 312 ASP B CA 1
ATOM 5133 C C . ASP B 1 312 ? -2.43 -13.414 16.094 1 98.25 312 ASP B C 1
ATOM 5135 O O . ASP B 1 312 ? -1.868 -14.344 16.688 1 98.25 312 ASP B O 1
ATOM 5139 N N . ALA B 1 313 ? -1.89 -12.305 15.805 1 97.38 313 ALA B N 1
ATOM 5140 C CA . ALA B 1 313 ? -0.461 -12.117 16.047 1 97.38 313 ALA B CA 1
ATOM 5141 C C . ALA B 1 313 ? -0.153 -12.078 17.531 1 97.38 313 ALA B C 1
ATOM 5143 O O . ALA B 1 313 ? 0.937 -12.469 17.969 1 97.38 313 ALA B O 1
ATOM 5144 N N . GLU B 1 314 ? -1.058 -11.617 18.297 1 95.69 314 GLU B N 1
ATOM 5145 C CA . GLU B 1 314 ? -0.862 -11.547 19.75 1 95.69 314 GLU B CA 1
ATOM 5146 C C . GLU B 1 314 ? -0.832 -12.945 20.375 1 95.69 314 GLU B C 1
ATOM 5148 O O . GLU B 1 314 ? -0.042 -13.203 21.281 1 95.69 314 GLU B O 1
ATOM 5153 N N . LYS B 1 315 ? -1.626 -13.828 19.859 1 97 315 LYS B N 1
ATOM 5154 C CA . LYS B 1 315 ? -1.685 -15.195 20.375 1 97 315 LYS B CA 1
ATOM 5155 C C . LYS B 1 315 ? -0.747 -16.109 19.609 1 97 315 LYS B C 1
ATOM 5157 O O . LYS B 1 315 ? -0.456 -17.234 20.047 1 97 315 LYS B O 1
ATOM 5162 N N . GLY B 1 316 ? -0.301 -15.656 18.484 1 97.44 316 GLY B N 1
ATOM 5163 C CA . GLY B 1 316 ? 0.572 -16.453 17.641 1 97.44 316 GLY B CA 1
ATOM 5164 C C . GLY B 1 316 ? -0.144 -17.625 16.969 1 97.44 316 GLY B C 1
ATOM 5165 O O . GLY B 1 316 ? 0.404 -18.719 16.875 1 97.44 316 GLY B O 1
ATOM 5166 N N . THR B 1 317 ? -1.381 -17.375 16.547 1 98.12 317 THR B N 1
ATOM 5167 C CA . THR B 1 317 ? -2.168 -18.453 15.953 1 98.12 317 THR B CA 1
ATOM 5168 C C . THR B 1 317 ? -2.705 -18.031 14.586 1 98.12 317 THR B C 1
ATOM 5170 O O . THR B 1 317 ? -2.74 -16.844 14.266 1 98.12 317 THR B O 1
ATOM 5173 N N . GLY B 1 318 ? -3.023 -19.016 13.766 1 98.44 318 GLY B N 1
ATOM 5174 C CA . GLY B 1 318 ? -3.662 -18.844 12.469 1 98.44 318 GLY B CA 1
ATOM 5175 C C . GLY B 1 318 ? -4.785 -19.828 12.227 1 98.44 318 GLY B C 1
ATOM 5176 O O . GLY B 1 318 ? -4.77 -20.938 12.758 1 98.44 318 GLY B O 1
ATOM 5177 N N . SER B 1 319 ? -5.738 -19.422 11.477 1 98.75 319 SER B N 1
ATOM 5178 C CA . SER B 1 319 ? -6.84 -20.328 11.156 1 98.75 319 SER B CA 1
ATOM 5179 C C . SER B 1 319 ? -7.422 -20.016 9.781 1 98.75 319 SER B C 1
ATOM 5181 O O . SER B 1 319 ? -7.207 -18.938 9.234 1 98.75 319 SER B O 1
ATOM 5183 N N . VAL B 1 320 ? -8 -20.938 9.203 1 98.62 320 VAL B N 1
ATOM 5184 C CA . VAL B 1 320 ? -8.828 -20.891 8.008 1 98.62 320 VAL B CA 1
ATOM 5185 C C . VAL B 1 320 ? -10.195 -21.516 8.289 1 98.62 320 VAL B C 1
ATOM 5187 O O . VAL B 1 320 ? -10.281 -22.672 8.688 1 98.62 320 VAL B O 1
ATOM 5190 N N . GLU B 1 321 ? -11.227 -20.719 8.078 1 97.88 321 GLU B N 1
ATOM 5191 C CA . GLU B 1 321 ? -12.523 -21.219 8.516 1 97.88 321 GLU B CA 1
ATOM 5192 C C . GLU B 1 321 ? -13.672 -20.547 7.766 1 97.88 321 GLU B C 1
ATOM 5194 O O . GLU B 1 321 ? -13.484 -19.484 7.168 1 97.88 321 GLU B O 1
ATOM 5199 N N . LEU B 1 322 ? -14.797 -21.234 7.812 1 96.5 322 LEU B N 1
ATOM 5200 C CA . LEU B 1 322 ? -16.062 -20.609 7.438 1 96.5 322 LEU B CA 1
ATOM 5201 C C . LEU B 1 322 ? -16.609 -19.766 8.586 1 96.5 322 LEU B C 1
ATOM 5203 O O . LEU B 1 322 ? -16.906 -20.281 9.664 1 96.5 322 LEU B O 1
ATOM 5207 N N . ALA B 1 323 ? -16.672 -18.5 8.367 1 96.5 323 ALA B N 1
ATOM 5208 C CA . ALA B 1 323 ? -17.094 -17.594 9.438 1 96.5 323 ALA B CA 1
ATOM 5209 C C . ALA B 1 323 ? -18.312 -16.781 9.016 1 96.5 323 ALA B C 1
ATOM 5211 O O . ALA B 1 323 ? -18.594 -16.625 7.824 1 96.5 323 ALA B O 1
ATOM 5212 N N . LYS B 1 324 ? -19.047 -16.328 10.008 1 96.44 324 LYS B N 1
ATOM 5213 C CA . LYS B 1 324 ? -20.219 -15.492 9.789 1 96.44 324 LYS B CA 1
ATOM 5214 C C . LYS B 1 324 ? -19.875 -14.016 9.914 1 96.44 324 LYS B C 1
ATOM 5216 O O . LYS B 1 324 ? -19.109 -13.625 10.797 1 96.44 324 LYS B O 1
ATOM 5221 N N . PHE B 1 325 ? -20.375 -13.227 9.039 1 94.75 325 PHE B N 1
ATOM 5222 C CA . PHE B 1 325 ? -20.188 -11.781 9.102 1 94.75 325 PHE B CA 1
ATOM 5223 C C . PHE B 1 325 ? -21.5 -11.047 8.898 1 94.75 325 PHE B C 1
ATOM 5225 O O . PHE B 1 325 ? -22.328 -11.469 8.094 1 94.75 325 PHE B O 1
ATOM 5232 N N . ASP B 1 326 ? -21.609 -9.938 9.641 1 92 326 ASP B N 1
ATOM 5233 C CA . ASP B 1 326 ? -22.766 -9.078 9.422 1 92 326 ASP B CA 1
ATOM 5234 C C . ASP B 1 326 ? -22.828 -8.578 7.98 1 92 326 ASP B C 1
ATOM 5236 O O . ASP B 1 326 ? -21.781 -8.359 7.355 1 92 326 ASP B O 1
ATOM 5240 N N . ALA B 1 327 ? -24.016 -8.32 7.508 1 84.44 327 ALA B N 1
ATOM 5241 C CA . ALA B 1 327 ? -24.203 -7.863 6.133 1 84.44 327 ALA B CA 1
ATOM 5242 C C . ALA B 1 327 ? -23.5 -6.531 5.895 1 84.44 327 ALA B C 1
ATOM 5244 O O . ALA B 1 327 ? -23.141 -6.207 4.762 1 84.44 327 ALA B O 1
ATOM 5245 N N . SER B 1 328 ? -23.219 -5.77 6.918 1 80.81 328 SER B N 1
ATOM 5246 C CA . SER B 1 328 ? -22.594 -4.465 6.801 1 80.81 328 SER B CA 1
ATOM 5247 C C . SER B 1 328 ? -21.078 -4.578 6.875 1 80.81 328 SER B C 1
ATOM 5249 O O . SER B 1 328 ? -20.359 -3.615 6.59 1 80.81 328 SER B O 1
ATOM 5251 N N . HIS B 1 329 ? -20.656 -5.754 7.242 1 87.25 329 HIS B N 1
ATOM 5252 C CA . HIS B 1 329 ? -19.219 -5.957 7.348 1 87.25 329 HIS B CA 1
ATOM 5253 C C . HIS B 1 329 ? -18.547 -5.879 5.977 1 87.25 329 HIS B C 1
ATOM 5255 O O . HIS B 1 329 ? -19.109 -6.34 4.98 1 87.25 329 HIS B O 1
ATOM 5261 N N . PRO B 1 330 ? -17.391 -5.324 5.953 1 86.62 330 PRO B N 1
ATOM 5262 C CA . PRO B 1 330 ? -16.703 -5.184 4.668 1 86.62 330 PRO B CA 1
ATOM 5263 C C . PRO B 1 330 ? -16.547 -6.516 3.934 1 86.62 330 PRO B C 1
ATOM 5265 O O . PRO B 1 330 ? -16.484 -6.539 2.701 1 86.62 330 PRO B O 1
ATOM 5268 N N . PHE B 1 331 ? -16.516 -7.617 4.582 1 93 331 PHE B N 1
ATOM 5269 C CA . PHE B 1 331 ? -16.312 -8.922 3.971 1 93 331 PHE B CA 1
ATOM 5270 C C . PHE B 1 331 ? -17.578 -9.406 3.27 1 93 331 PHE B C 1
ATOM 5272 O O . PHE B 1 331 ? -17.531 -10.336 2.463 1 93 331 PHE B O 1
ATOM 5279 N N . ALA B 1 332 ? -18.719 -8.781 3.588 1 88.19 332 ALA B N 1
ATOM 5280 C CA . ALA B 1 332 ? -20 -9.211 3.035 1 88.19 332 ALA B CA 1
ATOM 5281 C C . ALA B 1 332 ? -20.234 -8.594 1.663 1 88.19 332 ALA B C 1
ATOM 5283 O O . ALA B 1 332 ? -21.016 -9.125 0.862 1 88.19 332 ALA B O 1
ATOM 5284 N N . GLY B 1 333 ? -19.594 -7.457 1.367 1 81.88 333 GLY B N 1
ATOM 5285 C CA . GLY B 1 333 ? -19.906 -6.703 0.166 1 81.88 333 GLY B CA 1
ATOM 5286 C C . GLY B 1 333 ? -18.922 -6.926 -0.959 1 81.88 333 GLY B C 1
ATOM 5287 O O . GLY B 1 333 ? -18.703 -6.039 -1.789 1 81.88 333 GLY B O 1
ATOM 5288 N N . LEU B 1 334 ? -18.266 -8.086 -1.027 1 85.69 334 LEU B N 1
ATOM 5289 C CA . LEU B 1 334 ? -17.312 -8.367 -2.086 1 85.69 334 LEU B CA 1
ATOM 5290 C C . LEU B 1 334 ? -18.016 -8.82 -3.359 1 85.69 334 LEU B C 1
ATOM 5292 O O . LEU B 1 334 ? -19.172 -9.242 -3.314 1 85.69 334 LEU B O 1
ATOM 5296 N N . GLN B 1 335 ? -17.344 -8.602 -4.43 1 84.5 335 GLN B N 1
ATOM 5297 C CA . GLN B 1 335 ? -17.844 -9.016 -5.73 1 84.5 335 GLN B CA 1
ATOM 5298 C C . GLN B 1 335 ? -16.844 -9.891 -6.469 1 84.5 335 GLN B C 1
ATOM 5300 O O . GLN B 1 335 ? -15.625 -9.711 -6.316 1 84.5 335 GLN B O 1
ATOM 5305 N N . GLY B 1 336 ? -17.391 -10.797 -7.199 1 87.25 336 GLY B N 1
ATOM 5306 C CA . GLY B 1 336 ? -16.547 -11.633 -8.016 1 87.25 336 GLY B CA 1
ATOM 5307 C C . GLY B 1 336 ? -15.453 -12.336 -7.223 1 87.25 336 GLY B C 1
ATOM 5308 O O . GLY B 1 336 ? -15.742 -12.984 -6.215 1 87.25 336 GLY B O 1
ATOM 5309 N N . ALA B 1 337 ? -14.211 -12.188 -7.719 1 89.69 337 ALA B N 1
ATOM 5310 C CA . ALA B 1 337 ? -13.078 -12.891 -7.113 1 89.69 337 ALA B CA 1
ATOM 5311 C C . ALA B 1 337 ? -12.203 -11.938 -6.316 1 89.69 337 ALA B C 1
ATOM 5313 O O . ALA B 1 337 ? -10.984 -12.133 -6.223 1 89.69 337 ALA B O 1
ATOM 5314 N N . ASP B 1 338 ? -12.781 -10.945 -5.684 1 93 338 ASP B N 1
ATOM 5315 C CA . ASP B 1 338 ? -12.031 -9.953 -4.922 1 93 338 ASP B CA 1
ATOM 5316 C C . ASP B 1 338 ? -11.422 -10.57 -3.666 1 93 338 ASP B C 1
ATOM 5318 O O . ASP B 1 338 ? -12.023 -11.445 -3.041 1 93 338 ASP B O 1
ATOM 5322 N N . ASN B 1 339 ? -10.219 -10.156 -3.418 1 96.5 339 ASN B N 1
ATOM 5323 C CA . ASN B 1 339 ? -9.625 -10.352 -2.1 1 96.5 339 ASN B CA 1
ATOM 5324 C C . ASN B 1 339 ? -9.828 -9.133 -1.204 1 96.5 339 ASN B C 1
ATOM 5326 O O . ASN B 1 339 ? -10.039 -8.023 -1.697 1 96.5 339 ASN B O 1
ATOM 5330 N N . ILE B 1 340 ? -9.898 -9.352 0.007 1 97.06 340 ILE B N 1
ATOM 5331 C CA . ILE B 1 340 ? -9.938 -8.289 1 1 97.06 340 ILE B CA 1
ATOM 5332 C C . ILE B 1 340 ? -9.133 -8.688 2.23 1 97.06 340 ILE B C 1
ATOM 5334 O O . ILE B 1 340 ? -9.227 -9.828 2.693 1 97.06 340 ILE B O 1
ATOM 5338 N N . LEU B 1 341 ? -8.336 -7.801 2.695 1 98 341 LEU B N 1
ATOM 5339 C CA . LEU B 1 341 ? -7.547 -8.008 3.906 1 98 341 LEU B CA 1
ATOM 5340 C C . LEU B 1 341 ? -7.742 -6.855 4.887 1 98 341 LEU B C 1
ATOM 5342 O O . LEU B 1 341 ? -7.742 -5.691 4.484 1 98 341 LEU B O 1
ATOM 5346 N N . GLU B 1 342 ? -7.98 -7.211 6.062 1 97.5 342 GLU B N 1
ATOM 5347 C CA . GLU B 1 342 ? -8.055 -6.285 7.188 1 97.5 342 GLU B CA 1
ATOM 5348 C C . GLU B 1 342 ? -6.836 -6.426 8.102 1 97.5 342 GLU B C 1
ATOM 5350 O O . GLU B 1 342 ? -6.547 -7.52 8.586 1 97.5 342 GLU B O 1
ATOM 5355 N N . ILE B 1 343 ? -6.129 -5.383 8.352 1 98.12 343 ILE B N 1
ATOM 5356 C CA . ILE B 1 343 ? -4.93 -5.363 9.18 1 98.12 343 ILE B CA 1
ATOM 5357 C C . ILE B 1 343 ? -5.16 -4.48 10.398 1 98.12 343 ILE B C 1
ATOM 5359 O O . ILE B 1 343 ? -5.371 -3.273 10.273 1 98.12 343 ILE B O 1
ATOM 5363 N N . SER B 1 344 ? -5.156 -5.082 11.531 1 97.62 344 SER B N 1
ATOM 5364 C CA . SER B 1 344 ? -5.238 -4.363 12.797 1 97.62 344 SER B CA 1
ATOM 5365 C C . SER B 1 344 ? -3.869 -4.258 13.461 1 97.62 344 SER B C 1
ATOM 5367 O O . SER B 1 344 ? -3.154 -5.254 13.586 1 97.62 344 SER B O 1
ATOM 5369 N N . THR B 1 345 ? -3.492 -3.064 13.812 1 97.19 345 THR B N 1
ATOM 5370 C CA . THR B 1 345 ? -2.219 -2.801 14.469 1 97.19 345 THR B CA 1
ATOM 5371 C C . THR B 1 345 ? -2.422 -1.928 15.703 1 97.19 345 THR B C 1
ATOM 5373 O O . THR B 1 345 ? -3.553 -1.573 16.047 1 97.19 345 THR B O 1
ATOM 5376 N N . ALA B 1 346 ? -1.31 -1.623 16.391 1 95.69 346 ALA B N 1
ATOM 5377 C CA . ALA B 1 346 ? -1.385 -0.679 17.516 1 95.69 346 ALA B CA 1
ATOM 5378 C C . ALA B 1 346 ? -1.86 0.691 17.031 1 95.69 346 ALA B C 1
ATOM 5380 O O . ALA B 1 346 ? -2.641 1.355 17.719 1 95.69 346 ALA B O 1
ATOM 5381 N N . ARG B 1 347 ? -1.463 1.142 15.852 1 93.56 347 ARG B N 1
ATOM 5382 C CA . ARG B 1 347 ? -1.847 2.438 15.297 1 93.56 347 ARG B CA 1
ATOM 5383 C C . ARG B 1 347 ? -3.227 2.369 14.648 1 93.56 347 ARG B C 1
ATOM 5385 O O . ARG B 1 347 ? -3.994 3.332 14.711 1 93.56 347 ARG B O 1
ATOM 5392 N N . TYR B 1 348 ? -3.475 1.186 14 1 92.56 348 TYR B N 1
ATOM 5393 C CA . TYR B 1 348 ? -4.711 0.994 13.242 1 92.56 348 TYR B CA 1
ATOM 5394 C C . TYR B 1 348 ? -5.66 0.064 13.992 1 92.56 348 TYR B C 1
ATOM 5396 O O . TYR B 1 348 ? -5.953 -1.038 13.523 1 92.56 348 TYR B O 1
ATOM 5404 N N . SER B 1 349 ? -6.145 0.443 15.078 1 88.62 349 SER B N 1
ATOM 5405 C CA . SER B 1 349 ? -7.09 -0.323 15.875 1 88.62 349 SER B CA 1
ATOM 5406 C C . SER B 1 349 ? -7.738 0.547 16.953 1 88.62 349 SER B C 1
ATOM 5408 O O . SER B 1 349 ? -7.391 1.722 17.094 1 88.62 349 SER B O 1
ATOM 5410 N N . ASP B 1 350 ? -8.625 -0.038 17.641 1 80 350 ASP B N 1
ATOM 5411 C CA . ASP B 1 350 ? -9.336 0.647 18.719 1 80 350 ASP B CA 1
ATOM 5412 C C . ASP B 1 350 ? -8.375 1.102 19.812 1 80 350 ASP B C 1
ATOM 5414 O O . ASP B 1 350 ? -8.688 2.002 20.594 1 80 350 ASP B O 1
ATOM 5418 N N . GLU B 1 351 ? -7.234 0.468 19.797 1 70.75 351 GLU B N 1
ATOM 5419 C CA . GLU B 1 351 ? -6.25 0.854 20.797 1 70.75 351 GLU B CA 1
ATOM 5420 C C . GLU B 1 351 ? -5.945 2.348 20.719 1 70.75 351 GLU B C 1
ATOM 5422 O O . GLU B 1 351 ? -5.75 2.998 21.75 1 70.75 351 GLU B O 1
ATOM 5427 N N . MET B 1 352 ? -5.98 2.855 19.562 1 68.62 352 MET B N 1
ATOM 5428 C CA . MET B 1 352 ? -5.727 4.281 19.359 1 68.62 352 MET B CA 1
ATOM 5429 C C . MET B 1 352 ? -6.977 4.984 18.828 1 68.62 352 MET B C 1
ATOM 5431 O O . MET B 1 352 ? -6.875 5.941 18.062 1 68.62 352 MET B O 1
ATOM 5435 N N . SER B 1 353 ? -8.148 4.34 19.156 1 68.88 353 SER B N 1
ATOM 5436 C CA . SER B 1 353 ? -9.43 4.875 18.719 1 68.88 353 SER B CA 1
ATOM 5437 C C . SER B 1 353 ? -9.477 5.004 17.188 1 68.88 353 SER B C 1
ATOM 5439 O O . SER B 1 353 ? -9.914 6.031 16.672 1 68.88 353 SER B O 1
ATOM 5441 N N . SER B 1 354 ? -8.891 3.982 16.656 1 80.69 354 SER B N 1
ATOM 5442 C CA . SER B 1 354 ? -8.805 3.961 15.195 1 80.69 354 SER B CA 1
ATOM 5443 C C . SER B 1 354 ? -9.438 2.693 14.625 1 80.69 354 SER B C 1
ATOM 5445 O O . SER B 1 354 ? -9.883 1.824 15.375 1 80.69 354 SER B O 1
ATOM 5447 N N . THR B 1 355 ? -9.555 2.662 13.336 1 90.94 355 THR B N 1
ATOM 5448 C CA . THR B 1 355 ? -10.062 1.504 12.609 1 90.94 355 THR B CA 1
ATOM 5449 C C . THR B 1 355 ? -8.93 0.756 11.922 1 90.94 355 THR B C 1
ATOM 5451 O O . THR B 1 355 ? -7.84 1.305 11.734 1 90.94 355 THR B O 1
ATOM 5454 N N . PRO B 1 356 ? -9.172 -0.54 11.609 1 95.19 356 PRO B N 1
ATOM 5455 C CA . PRO B 1 356 ? -8.141 -1.287 10.891 1 95.19 356 PRO B CA 1
ATOM 5456 C C . PRO B 1 356 ? -7.934 -0.776 9.469 1 95.19 356 PRO B C 1
ATOM 5458 O O . PRO B 1 356 ? -8.797 -0.085 8.922 1 95.19 356 PRO B O 1
ATOM 5461 N N . LEU B 1 357 ? -6.77 -1.069 8.969 1 97.19 357 LEU B N 1
ATOM 5462 C CA . LEU B 1 357 ? -6.465 -0.84 7.562 1 97.19 357 LEU B CA 1
ATOM 5463 C C . LEU B 1 357 ? -7.055 -1.945 6.691 1 97.19 357 LEU B C 1
ATOM 5465 O O . LEU B 1 357 ? -6.891 -3.131 6.992 1 97.19 357 LEU B O 1
ATOM 5469 N N . ILE B 1 358 ? -7.762 -1.581 5.621 1 96.75 358 ILE B N 1
ATOM 5470 C CA . ILE B 1 358 ? -8.375 -2.555 4.727 1 96.75 358 ILE B CA 1
ATOM 5471 C C . ILE B 1 358 ? -7.836 -2.369 3.311 1 96.75 358 ILE B C 1
ATOM 5473 O O . ILE B 1 358 ? -7.77 -1.245 2.807 1 96.75 358 ILE B O 1
ATOM 5477 N N . ILE B 1 359 ? -7.434 -3.428 2.709 1 97.94 359 ILE B N 1
ATOM 5478 C CA . ILE B 1 359 ? -7.027 -3.486 1.31 1 97.94 359 ILE B CA 1
ATOM 5479 C C . ILE B 1 359 ? -7.918 -4.473 0.555 1 97.94 359 ILE B C 1
ATOM 5481 O O . ILE B 1 359 ? -8.031 -5.637 0.944 1 97.94 359 ILE B O 1
ATOM 5485 N N . ARG B 1 360 ? -8.539 -4.012 -0.497 1 96.69 360 ARG B N 1
ATOM 5486 C CA . ARG B 1 360 ? -9.461 -4.832 -1.279 1 96.69 360 ARG B CA 1
ATOM 5487 C C . ARG B 1 360 ? -9.203 -4.672 -2.773 1 96.69 360 ARG B C 1
ATOM 5489 O O . ARG B 1 360 ? -8.859 -3.58 -3.236 1 96.69 360 ARG B O 1
ATOM 5496 N N . GLY B 1 361 ? -9.336 -5.676 -3.51 1 95.94 361 GLY B N 1
ATOM 5497 C CA . GLY B 1 361 ? -9.188 -5.641 -4.953 1 95.94 361 GLY B CA 1
ATOM 5498 C C . GLY B 1 361 ? -9.109 -7.023 -5.578 1 95.94 361 GLY B C 1
ATOM 5499 O O . GLY B 1 361 ? -9.383 -8.023 -4.914 1 95.94 361 GLY B O 1
ATOM 5500 N N . PRO B 1 362 ? -8.773 -7.074 -6.859 1 93.31 362 PRO B N 1
ATOM 5501 C CA . PRO B 1 362 ? -8.688 -8.391 -7.5 1 93.31 362 PRO B CA 1
ATOM 5502 C C . PRO B 1 362 ? -7.559 -9.242 -6.941 1 93.31 362 PRO B C 1
ATOM 5504 O O . PRO B 1 362 ? -6.395 -8.836 -6.969 1 93.31 362 PRO B O 1
ATOM 5507 N N . GLY B 1 363 ? -7.941 -10.391 -6.488 1 88.44 363 GLY B N 1
ATOM 5508 C CA . GLY B 1 363 ? -6.984 -11.258 -5.812 1 88.44 363 GLY B CA 1
ATOM 5509 C C . GLY B 1 363 ? -6.477 -12.383 -6.691 1 88.44 363 GLY B C 1
ATOM 5510 O O . GLY B 1 363 ? -5.75 -13.266 -6.223 1 88.44 363 GLY B O 1
ATOM 5511 N N . ALA B 1 364 ? -6.945 -12.359 -7.949 1 84.75 364 ALA B N 1
ATOM 5512 C CA . ALA B 1 364 ? -6.527 -13.414 -8.875 1 84.75 364 ALA B CA 1
ATOM 5513 C C . ALA B 1 364 ? -6.441 -12.883 -10.305 1 84.75 364 ALA B C 1
ATOM 5515 O O . ALA B 1 364 ? -6.949 -11.797 -10.602 1 84.75 364 ALA B O 1
ATOM 5516 N N . GLY B 1 365 ? -5.715 -13.711 -11.102 1 87.44 365 GLY B N 1
ATOM 5517 C CA . GLY B 1 365 ? -5.543 -13.359 -12.5 1 87.44 365 GLY B CA 1
ATOM 5518 C C . GLY B 1 365 ? -4.094 -13.156 -12.891 1 87.44 365 GLY B C 1
ATOM 5519 O O . GLY B 1 365 ? -3.303 -12.625 -12.109 1 87.44 365 GLY B O 1
ATOM 5520 N N . ALA B 1 366 ? -3.814 -13.477 -14.078 1 90.62 366 ALA B N 1
ATOM 5521 C CA . ALA B 1 366 ? -2.438 -13.469 -14.57 1 90.62 366 ALA B CA 1
ATOM 5522 C C . ALA B 1 366 ? -1.877 -12.047 -14.602 1 90.62 366 ALA B C 1
ATOM 5524 O O . ALA B 1 366 ? -0.751 -11.805 -14.164 1 90.62 366 ALA B O 1
ATOM 5525 N N . GLN B 1 367 ? -2.658 -11.086 -15.047 1 93.75 367 GLN B N 1
ATOM 5526 C CA . GLN B 1 367 ? -2.182 -9.719 -15.25 1 93.75 367 GLN B CA 1
ATOM 5527 C C . GLN B 1 367 ? -1.911 -9.031 -13.906 1 93.75 367 GLN B C 1
ATOM 5529 O O . GLN B 1 367 ? -0.902 -8.344 -13.75 1 93.75 367 GLN B O 1
ATOM 5534 N N . VAL B 1 368 ? -2.805 -9.188 -12.945 1 94.62 368 VAL B N 1
ATOM 5535 C CA . VAL B 1 368 ? -2.646 -8.508 -11.664 1 94.62 368 VAL B CA 1
ATOM 5536 C C . VAL B 1 368 ? -1.515 -9.156 -10.867 1 94.62 368 VAL B C 1
ATOM 5538 O O . VAL B 1 368 ? -0.772 -8.477 -10.164 1 94.62 368 VAL B O 1
ATOM 5541 N N . THR B 1 369 ? -1.395 -10.523 -10.93 1 95.38 369 THR B N 1
ATOM 5542 C CA . THR B 1 369 ? -0.282 -11.195 -10.266 1 95.38 369 THR B CA 1
ATOM 5543 C C . THR B 1 369 ? 1.049 -10.781 -10.891 1 95.38 369 THR B C 1
ATOM 5545 O O . THR B 1 369 ? 2.01 -10.492 -10.172 1 95.38 369 THR B O 1
ATOM 5548 N N . ALA B 1 370 ? 1.072 -10.742 -12.227 1 96.94 370 ALA B N 1
ATOM 5549 C CA . ALA B 1 370 ? 2.26 -10.266 -12.93 1 96.94 370 ALA B CA 1
ATOM 5550 C C . ALA B 1 370 ? 2.607 -8.844 -12.516 1 96.94 370 ALA B C 1
ATOM 5552 O O . ALA B 1 370 ? 3.785 -8.492 -12.391 1 96.94 370 ALA B O 1
ATOM 5553 N N . GLY B 1 371 ? 1.571 -8.055 -12.352 1 96.81 371 GLY B N 1
ATOM 5554 C CA . GLY B 1 371 ? 1.787 -6.703 -11.859 1 96.81 371 GLY B CA 1
ATOM 5555 C C . GLY B 1 371 ? 2.48 -6.66 -10.516 1 96.81 371 GLY B C 1
ATOM 5556 O O . GLY B 1 371 ? 3.32 -5.793 -10.266 1 96.81 371 GLY B O 1
ATOM 5557 N N . GLY B 1 372 ? 2.066 -7.559 -9.625 1 97.5 372 GLY B N 1
ATOM 5558 C CA . GLY B 1 372 ? 2.736 -7.668 -8.344 1 97.5 372 GLY B CA 1
ATOM 5559 C C . GLY B 1 372 ? 4.207 -8.023 -8.461 1 97.5 372 GLY B C 1
ATOM 5560 O O . GLY B 1 372 ? 5.051 -7.441 -7.773 1 97.5 372 GLY B O 1
ATOM 5561 N N . VAL B 1 373 ? 4.539 -8.961 -9.32 1 98.44 373 VAL B N 1
ATOM 5562 C CA . VAL B 1 373 ? 5.918 -9.367 -9.57 1 98.44 373 VAL B CA 1
ATOM 5563 C C . VAL B 1 373 ? 6.703 -8.188 -10.148 1 98.44 373 VAL B C 1
ATOM 5565 O O . VAL B 1 373 ? 7.812 -7.895 -9.688 1 98.44 373 VAL B O 1
ATOM 5568 N N . PHE B 1 374 ? 6.125 -7.547 -11.148 1 98.19 374 PHE B N 1
ATOM 5569 C CA . PHE B 1 374 ? 6.781 -6.414 -11.781 1 98.19 374 PHE B CA 1
ATOM 5570 C C . PHE B 1 374 ? 6.98 -5.273 -10.789 1 98.19 374 PHE B C 1
ATOM 5572 O O . PHE B 1 374 ? 8.016 -4.605 -10.805 1 98.19 374 PHE B O 1
ATOM 5579 N N . GLY B 1 375 ? 5.98 -5.02 -9.953 1 98.06 375 GLY B N 1
ATOM 5580 C CA . GLY B 1 375 ? 6.148 -4.035 -8.898 1 98.06 375 GLY B CA 1
ATOM 5581 C C . GLY B 1 375 ? 7.348 -4.316 -8.008 1 98.06 375 GLY B C 1
ATOM 5582 O O . GLY B 1 375 ? 8.094 -3.4 -7.656 1 98.06 375 GLY B O 1
ATOM 5583 N N . ASP B 1 376 ? 7.543 -5.57 -7.66 1 98.38 376 ASP B N 1
ATOM 5584 C CA . ASP B 1 376 ? 8.68 -5.961 -6.836 1 98.38 376 ASP B CA 1
ATOM 5585 C C . ASP B 1 376 ? 10 -5.738 -7.578 1 98.38 376 ASP B C 1
ATOM 5587 O O . ASP B 1 376 ? 11.008 -5.375 -6.969 1 98.38 376 ASP B O 1
ATOM 5591 N N . LEU B 1 377 ? 10.023 -5.984 -8.852 1 98.44 377 LEU B N 1
ATOM 5592 C CA . LEU B 1 377 ? 11.211 -5.688 -9.641 1 98.44 377 LEU B CA 1
ATOM 5593 C C . LEU B 1 377 ? 11.539 -4.199 -9.594 1 98.44 377 LEU B C 1
ATOM 5595 O O . LEU B 1 377 ? 12.703 -3.816 -9.469 1 98.44 377 LEU B O 1
ATOM 5599 N N . CYS B 1 378 ? 10.523 -3.383 -9.711 1 97.81 378 CYS B N 1
ATOM 5600 C CA . CYS B 1 378 ? 10.719 -1.94 -9.633 1 97.81 378 CYS B CA 1
ATOM 5601 C C . CYS B 1 378 ? 11.242 -1.534 -8.266 1 97.81 378 CYS B C 1
ATOM 5603 O O . CYS B 1 378 ? 12.156 -0.713 -8.164 1 97.81 378 CYS B O 1
ATOM 5605 N N . LYS B 1 379 ? 10.672 -2.094 -7.238 1 97.19 379 LYS B N 1
ATOM 5606 C CA . LYS B 1 379 ? 11.148 -1.818 -5.887 1 97.19 379 LYS B CA 1
ATOM 5607 C C . LYS B 1 379 ? 12.609 -2.225 -5.723 1 97.19 379 LYS B C 1
ATOM 5609 O O . LYS B 1 379 ? 13.391 -1.509 -5.094 1 97.19 379 LYS B O 1
ATOM 5614 N N . LEU B 1 380 ? 12.898 -3.404 -6.254 1 97.44 380 LEU B N 1
ATOM 5615 C CA . LEU B 1 380 ? 14.281 -3.857 -6.215 1 97.44 380 LEU B CA 1
ATOM 5616 C C . LEU B 1 380 ? 15.195 -2.857 -6.91 1 97.44 380 LEU B C 1
ATOM 5618 O O . LEU B 1 380 ? 16.266 -2.518 -6.387 1 97.44 380 LEU B O 1
ATOM 5622 N N . GLY B 1 381 ? 14.797 -2.381 -8.102 1 97 381 GLY B N 1
ATOM 5623 C CA . GLY B 1 381 ? 15.562 -1.353 -8.789 1 97 381 GLY B CA 1
ATOM 5624 C C . GLY B 1 381 ? 15.789 -0.114 -7.941 1 97 381 GLY B C 1
ATOM 5625 O O . GLY B 1 381 ? 16.906 0.423 -7.902 1 97 381 GLY B O 1
ATOM 5626 N N . ALA B 1 382 ? 14.789 0.309 -7.27 1 95 382 ALA B N 1
ATOM 5627 C CA . ALA B 1 382 ? 14.883 1.5 -6.43 1 95 382 ALA B CA 1
ATOM 5628 C C . ALA B 1 382 ? 15.891 1.295 -5.301 1 95 382 ALA B C 1
ATOM 5630 O O . ALA B 1 382 ? 16.719 2.168 -5.035 1 95 382 ALA B O 1
ATOM 5631 N N . VAL B 1 383 ? 15.859 0.136 -4.699 1 94.56 383 VAL B N 1
ATOM 5632 C CA . VAL B 1 383 ? 16.734 -0.149 -3.57 1 94.56 383 VAL B CA 1
ATOM 5633 C C . VAL B 1 383 ? 18.172 -0.279 -4.059 1 94.56 383 VAL B C 1
ATOM 5635 O O . VAL B 1 383 ? 19.125 -0.034 -3.301 1 94.56 383 VAL B O 1
ATOM 5638 N N . LEU B 1 384 ? 18.328 -0.631 -5.328 1 95.19 384 LEU B N 1
ATOM 5639 C CA . LEU B 1 384 ? 19.672 -0.776 -5.898 1 95.19 384 LEU B CA 1
ATOM 5640 C C . LEU B 1 384 ? 20.188 0.557 -6.434 1 95.19 384 LEU B C 1
ATOM 5642 O O . LEU B 1 384 ? 21.312 0.646 -6.914 1 95.19 384 LEU B O 1
ATOM 5646 N N . GLY B 1 385 ? 19.312 1.603 -6.426 1 92.44 385 GLY B N 1
ATOM 5647 C CA . GLY B 1 385 ? 19.828 2.936 -6.695 1 92.44 385 GLY B CA 1
ATOM 5648 C C . GLY B 1 385 ? 19.156 3.604 -7.879 1 92.44 385 GLY B C 1
ATOM 5649 O O . GLY B 1 385 ? 19.406 4.781 -8.156 1 92.44 385 GLY B O 1
ATOM 5650 N N . ALA B 1 386 ? 18.266 2.859 -8.578 1 94.19 386 ALA B N 1
ATOM 5651 C CA . ALA B 1 386 ? 17.531 3.49 -9.664 1 94.19 386 ALA B CA 1
ATOM 5652 C C . ALA B 1 386 ? 16.516 4.492 -9.125 1 94.19 386 ALA B C 1
ATOM 5654 O O . ALA B 1 386 ? 16.141 4.434 -7.949 1 94.19 386 ALA B O 1
ATOM 5655 N N . ARG B 1 387 ? 16.094 5.426 -9.992 1 92.19 387 ARG B N 1
ATOM 5656 C CA . ARG B 1 387 ? 15.141 6.449 -9.562 1 92.19 387 ARG B CA 1
ATOM 5657 C C . ARG B 1 387 ? 13.727 6.098 -10.008 1 92.19 387 ARG B C 1
ATOM 5659 O O . ARG B 1 387 ? 13.031 6.922 -10.609 1 92.19 387 ARG B O 1
ATOM 5666 N N . VAL B 1 388 ? 13.383 4.926 -9.688 1 91.12 388 VAL B N 1
ATOM 5667 C CA . VAL B 1 388 ? 12.023 4.461 -9.93 1 91.12 388 VAL B CA 1
ATOM 5668 C C . VAL B 1 388 ? 11.125 4.852 -8.758 1 91.12 388 VAL B C 1
ATOM 5670 O O . VAL B 1 388 ? 11.469 4.617 -7.602 1 91.12 388 VAL B O 1
ATOM 5673 N N . PRO B 1 389 ? 10.031 5.574 -9.125 1 84.12 389 PRO B N 1
ATOM 5674 C CA . PRO B 1 389 ? 9.172 5.969 -8.008 1 84.12 389 PRO B CA 1
ATOM 5675 C C . PRO B 1 389 ? 8.398 4.789 -7.422 1 84.12 389 PRO B C 1
ATOM 5677 O O . PRO B 1 389 ? 7.68 4.094 -8.148 1 84.12 389 PRO B O 1
ATOM 5680 N N . VAL B 1 390 ? 8.711 4.418 -6.168 1 82.44 390 VAL B N 1
ATOM 5681 C CA . VAL B 1 390 ? 7.961 3.352 -5.508 1 82.44 390 VAL B CA 1
ATOM 5682 C C . VAL B 1 390 ? 7.688 3.734 -4.055 1 82.44 390 VAL B C 1
ATOM 5684 O O . VAL B 1 390 ? 8.375 4.586 -3.49 1 82.44 390 VAL B O 1
#

Solvent-accessible surface area (backbone atoms only — not comparable to full-atom values): 37786 Å² total; per-residue (Å²): 122,58,65,27,37,35,25,31,32,37,37,26,57,50,70,40,21,43,39,30,50,41,51,47,38,72,34,32,66,57,38,30,76,71,16,16,28,38,67,18,48,27,32,42,25,43,96,60,18,21,36,53,40,92,48,76,73,26,46,55,39,68,26,46,48,68,26,38,73,96,45,56,57,72,66,35,46,28,77,58,44,77,68,31,59,56,40,72,46,47,69,68,60,51,52,52,49,29,46,50,36,13,72,72,33,84,72,32,34,29,32,36,37,36,49,42,85,49,56,75,63,43,66,43,45,46,63,41,16,50,71,39,28,23,37,39,26,46,42,49,52,44,70,22,35,57,57,67,58,36,52,48,35,52,50,33,12,59,72,48,66,20,51,81,41,47,37,18,45,42,33,14,37,42,79,48,51,43,47,43,25,28,43,46,64,43,61,44,49,54,41,31,40,37,27,33,60,37,18,49,60,30,28,46,56,55,65,51,47,64,91,80,64,52,52,58,40,57,44,52,51,49,35,39,74,73,60,57,38,50,99,49,51,57,67,61,40,42,32,56,62,44,41,36,39,34,21,37,53,27,44,56,49,74,25,94,52,37,54,87,62,37,48,66,51,51,71,52,54,78,89,46,69,82,53,55,65,69,56,35,65,68,48,42,60,79,55,28,63,64,60,48,50,52,45,50,53,27,43,76,70,56,23,40,64,42,69,32,28,32,24,37,45,79,79,59,45,38,36,28,37,82,40,74,37,47,63,78,36,78,83,56,66,56,56,56,37,30,16,37,37,39,39,29,25,52,61,26,15,66,83,58,76,29,44,42,36,33,45,33,24,44,17,57,55,41,64,35,26,18,39,15,45,41,29,44,50,44,46,49,35,19,36,70,54,13,60,45,57,85,123,59,63,28,37,35,24,32,32,36,36,27,56,51,69,41,22,44,39,30,50,43,51,47,37,72,34,31,66,56,36,30,75,72,16,17,28,37,67,17,46,28,30,42,23,43,95,60,18,21,35,55,41,91,47,77,74,24,45,55,38,68,26,47,49,70,25,37,73,94,46,57,58,72,64,35,45,27,75,56,44,77,67,33,61,56,39,72,46,47,70,68,60,52,52,51,48,30,45,52,34,12,71,74,32,84,71,32,35,28,33,37,36,38,48,40,86,49,57,73,64,42,65,44,45,48,61,39,16,50,71,38,28,22,38,38,25,46,41,51,52,44,69,23,36,59,57,66,60,36,51,49,37,53,50,33,13,59,71,46,66,19,51,79,44,46,37,18,45,43,33,14,38,42,78,47,52,45,46,43,26,27,42,45,64,43,59,45,48,53,42,32,40,37,26,33,60,38,18,51,59,29,28,47,55,54,64,52,45,62,89,80,64,53,53,59,41,56,44,53,53,49,34,40,75,72,61,56,38,50,98,47,52,56,66,60,41,42,33,56,62,43,40,37,38,34,20,36,54,27,45,57,50,75,24,94,50,38,54,87,63,38,49,66,51,51,72,51,55,79,89,45,69,82,53,56,65,69,54,33,65,69,48,41,61,79,55,28,60,65,59,50,50,54,44,48,54,26,43,75,70,55,23,40,62,42,68,33,28,33,24,36,45,78,77,60,44,37,35,28,37,82,40,73,38,47,62,78,36,78,83,56,65,57,56,56,36,30,16,36,38,38,38,28,25,53,63,25,16,65,82,57,77,30,43,44,37,33,44,33,24,44,16,57,56,42,63,36,26,18,41,14,44,41,28,46,53,43,46,50,34,18,36,71,54,13,60,45,58,85

Organism: Micromonas commoda (strain RCC299 / NOUM17 / CCMP2709) (NCBI:txid296587)

InterPro domains:
  IPR001342 Homoserine dehydrogenase, catalytic [PF00742] (175-377)
  IPR005106 Aspartate/homoserine dehydrogenase, NAD-binding [PF03447] (12-167)
  IPR011147 Bifunctional aspartokinase/homoserine dehydrogenase, homoserine dehydrogenase domain [PTHR43070] (5-386)
  IPR019811 Homoserine dehydrogenase, conserved site [PS01042] (223-245)
  IPR022697 Homoserine dehydrogenase lacking ACT domain [PIRSF036497] (5-380)
  IPR036291 NAD(P)-binding domain superfamily [SSF51735] (5-197)

Sequence (780 aa):
MKTVPLHVGFVGTGLIGKATLKQVGAHAPSLLATGGLDLRIAACADSKHMILASSADGMNPDAVDAAVGDRAVAEWDAGALAAETPVAADLDALVEKIVAHARATPDGAAVIVDNTSSDAVADRYGEWLAQGVHVVTPNKKANSGDLQRFRRFRAVADESGARWLYEGTIGAGLPVVSTLRTLRASGDRVRSVQGIFSGTMSFLFNTWDVGAGQPFSEVVLAAKKAGYTEPDPRDDLNGLDVARKVVIAARESGVDLALDDVDVQSLVPAELEDCDVAEYERRLPEFDGVIAEQAAAAAAEGKVLRFVGKVDAEKGTGSVELAKFDASHPFAGLQGADNILEISTARYSDEMSSTPLIIRGPGAGAQVTAGGVFGDLCKLGAVLGARVPVMKTVPLHVGFVGTGLIGKATLKQVGAHAPSLLATGGLDLRIAACADSKHMILASSADGMNPDAVDAAVGDRAVAEWDAGALAAETPVAADLDALVEKIVAHARATPDGAAVIVDNTSSDAVADRYGEWLAQGVHVVTPNKKANSGDLQRFRRFRAVADESGARWLYEGTIGAGLPVVSTLRTLRASGDRVRSVQGIFSGTMSFLFNTWDVGAGQPFSEVVLAAKKAGYTEPDPRDDLNGLDVARKVVIAARESGVDLALDDVDVQSLVPAELEDCDVAEYERRLPEFDGVIAEQAAAAAAEGKVLRFVGKVDAEKGTGSVELAKFDASHPFAGLQGADNILEISTARYSDEMSSTPLIIRGPGAGAQVTAGGVFGDLCKLGAVLGARVPV

pLDDT: mean 93.72, std 6.7, range [61.22, 98.88]